Protein 8D5N (pdb70)

Radius of gyration: 31.88 Å; Cα contacts (8 Å, |Δi|>4): 1761; chains: 6; bounding box: 66×97×68 Å

Sequence (769 aa):
GPHSMRYFETAVSRPGLGEPRYISVGYVDNKEFVRFDSDAENPRYEPQAPWMEQEGPEYWERITQIAKGQEQWFRVVNLRTLLGCYNQSAGGTHTTLQWMYGCDVGSDGRLLRGYEQFAYDGSDYIALNEDLKTWTAADMAAQITRRKWEQAGAAEYYRAYLEGECVEWLHRYLKNGNATLLRTDSPKAHVTHHPREVTLRCWALGFYPADITLTWQDMELVETRPAGDGTFQKWASVVVPLGKEQNYTCRVYHEGLPEPLTLRHPGSVNEFDFGCGGSGPHSMRYFETAVSRPGLGEPRYISVGYVDNKEFVRFDSDAENPRYEPQAPWMEQEGPEYWERITQIAKGQEQWFRVNLRTLLGCYNQSAGGTHTLQWMYGCDVGSDGRLLRGYEQFAYDGSDYIALNEDLKTWTAADMAAQITRRKWEQAGAAEYYRAYLEGECVEWLHRYLKNGNATLLRTDSPKAHVTHHPRSKGEVTLRCWALGFYPADITLTWQLNGEELTQDMELVETRPAGDGTFQKWASVVVPLGKEQNYTCRVYHEGLPEPLTLRWQHPGSVNEFDFGCSGGIQKTPQIQVYSRHPPENGKPNILNCYVTQFHPPHIEIQMLKNGKKIPKVEMSDMSFSKDWSFYILAHTEFTPTETDTYACRVKHASMAEPKTVYWDRDMGSGGIQKTPQIQVYSRHPPENGKPNILNCYVTQQFHPPHIEIQMLKNGKKIPKVEMSDMSFSKDWSFYILAHTEFTPTETDTYACRVKHASMAEPKTVYWDRDM

Organism: Mus musculus (NCBI:txid10090)

Nearest PDB structures (foldseek):
  8d5n-assembly1_C  TM=1.004E+00  e=8.994E-52  Mus musculus
  3tby-assembly2_D  TM=9.569E-01  e=8.263E-44  Mus musculus
  3tby-assembly3_G  TM=9.473E-01  e=1.027E-43  Mus musculus
  3qul-assembly1_A  TM=9.329E-01  e=2.725E-43  Mus musculus
  7n2r-assembly1_A  TM=9.728E-01  e=1.787E-39  Homo sapiens

B-factor: mean 42.51, std 15.55, range [20.14, 114.82]

GO terms:
  GO:0006952 defense response (P, TAS)
  GO:0098553 lumenal side of endoplasmic reticulum membrane (C, TAS)
  GO:0030670 phagocytic vesicle membrane (C, TAS)

CATH classification: 3.30.500.10 (+1 more: 2.60.40.10)

Foldseek 3Di:
DKKKKKKKWKWKQDFPPDATWIKIWIDIHNQTFWIFIPPDDPTWIDGRDPLCVPDDPVVRVVVRVVSVVVSVVQRVVVVVVCVLVVHDRRDMKMKIWMWIFMADPVLATDFIWTFMDIRPDGAKIQDRVLQAIDGDDDSSVVVRVVCNVVVVSVVRVCCHRPVRSVVSVVSCVSVVVQQVDWFFWDWDWDWAPDLIKIKIKTDDTPDQDKDKDKCCKDWDRWADDPPNHTMIMIMHNHHPPPCVVIWIWMDDPPPPPIDIDD/DDDPDDPDDPPPPDD/DKKKKKKKWKWKQPLPPDATWIKIWIDIQNRTFWMFTPPDPDTWIDGPDVLCVPDDPVVGVVVRVVSVVVSVVQRVVLVVVCVVVVHDPRDMKMKIWMWAFMGGPVLATDFTWTFIDIRPHGAKIQDRVLQAMDGDDPSSVVVRVVCNVVVVSVVVVCCHRPVRSVVSVVCCVSVVVQSVDWDFWDWDWDWADDDDQKIKIKIKTDDTPDQDKDKWKDQQPDTDDPQKDKDDWDDPVPSIIMIMIMHIDGDPRQQRMWMWMDDPVPPPIDIYGHD/DDDDPDDDDPPD/DPVAWWDKDWDWEWPDQADAQDKTKIKIKIKGIPDQDKDKFKDKQRHTDPPKDKDDWDHDPVGIIIMMIMDIDHDHPPIKMWMWMDDPVDPHIDIGIDDSVD/DPVVQWWAWDWDWDWPDQADAQDKTKIKIKIWQTPDDDKDKAKDKVRHGDPPWDKDDWDADPVRIIIIMTMDMDHHHPPIWIWMWMDDPVDPDTDIGTDDSPD

InterPro domains:
  IPR001039 MHC class I alpha chain, alpha1 alpha2 domains [PR01638] (83-112)
  IPR001039 MHC class I alpha chain, alpha1 alpha2 domains [PR01638] (115-131)
  IPR001039 MHC class I alpha chain, alpha1 alpha2 domains [PR01638] (136-153)
  IPR001039 MHC class I alpha chain, alpha1 alpha2 domains [PR01638] (181-199)
  IPR003006 Immunoglobulin/major histocompatibility complex, conserved site [PS00290] (281-287)
  IPR003597 Immunoglobulin C1-set [PF07654] (220-290)
  IPR003597 Immunoglobulin C1-set [SM00407] (222-293)
  IPR007110 Immunoglobulin-like domain [PS50835] (209-297)
  IPR010579 MHC class I, alpha chain, C-terminal [PF06623] (337-361)
  IPR011161 MHC class I-like antigen recognition-like [PF00129] (26-203)
  IPR011162 MHC classes I/II-like antigen recognition protein [SSF54452] (26-205)
  IPR013783 Immunoglobulin-like fold [G3DSA:2.60.40.10] (206-306)
  IPR036179 Immunoglobulin-like domain superfamily [SSF48726] (210-300)
  IPR037055 MHC class I-like antigen recognition-like superfamily [G3DSA:3.30.500.10] (24-205)
  IPR050208 Antigen-presenting and immune regulatory MHC class I-related [PTHR16675] (16-334)

Solvent-accessible surface area: 36247 Å² total; per-residue (Å²): 19,93,30,20,0,45,0,30,1,12,1,14,19,70,52,87,150,48,112,22,64,2,29,0,2,0,14,0,28,81,52,9,0,0,56,0,26,20,65,52,175,100,31,122,5,70,60,53,8,83,8,0,140,106,16,33,111,131,9,48,105,106,0,14,100,23,0,82,25,0,35,79,11,0,72,42,0,10,141,47,0,36,62,35,74,139,61,87,83,56,33,70,25,1,0,0,2,19,0,1,0,13,0,12,45,28,5,121,65,91,94,5,47,1,53,2,0,14,48,22,68,86,1,2,28,14,51,134,66,12,125,58,7,76,27,55,50,160,9,0,107,42,0,92,114,74,2,83,131,44,20,2,9,132,124,23,88,70,23,0,74,28,75,0,9,79,44,0,2,72,0,3,86,27,4,73,88,29,4,75,68,63,47,33,2,143,28,62,36,29,112,50,122,159,99,6,19,9,23,0,20,0,13,12,0,6,33,13,123,19,37,10,33,30,113,188,74,119,84,17,98,40,8,15,1,17,70,40,11,16,2,32,18,1,4,15,78,0,54,108,66,132,32,136,125,58,20,0,46,0,22,1,64,17,18,35,58,7,54,72,37,160,5,0,5,73,58,9,104,58,75,0,28,4,66,43,174,24,88,27,22,0,40,1,24,1,1,0,26,17,66,66,76,155,55,104,17,83,3,6,0,2,0,16,0,36,101,78,37,0,0,17,0,28,24,68,50,186,96,28,75,3,81,53,71,4,93,14,0,133,106,17,22,115,99,13,30,89,149,0,5,113,30,0,85,22,1,24,92,13,0,69,75,0,9,102,39,0,29,58,40,77,141,64,92,78,59,32,88,24,2,0,0,2,3,1,0,0,26,0,12,43,43,5,107,60,113,90,2,34,1,45,1,0,16,26,25,63,95,2,3,30,11,46,106,65,12,120,64,8,76,15,58,51,166,8,0,54,53,0,60,134,98,3,97,156,58,16,0,2,113,59,6,82,72,22,0,78,20,65,0,15,98,56,0,4,69,1,5,78,26,3,76,84,63,4,75,68,63,46,38,5,143,25,82,22,36,57,24,127,134,59,194,26,61,8,14,0,16,0,20,0,33,30,0,16,39,18,124,19,30,10,23,0,16,57,95,64,103,95,36,126,149,125,45,99,97,26,84,32,5,26,3,36,74,42,19,29,8,24,1,0,4,5,63,0,53,108,69,106,14,92,63,20,12,0,31,0,25,1,54,17,17,32,56,5,56,75,30,133,74,187,18,1,5,54,55,8,122,36,72,0,28,42,120,72,71,115,51,84,68,1,91,23,30,9,2,12,45,89,98,43,104,73,55,113,103,11,35,0,0,0,26,0,8,55,2,12,25,17,130,28,73,14,44,0,5,89,83,48,156,131,27,119,166,33,105,84,54,80,35,7,4,35,176,67,12,5,1,58,20,24,0,51,6,147,13,53,0,44,160,120,38,60,8,3,0,80,0,76,12,73,25,43,112,135,49,81,50,39,147,32,69,87,59,78,132,59,66,81,124,49,73,62,0,95,22,43,20,8,11,32,82,68,38,95,75,51,116,105,11,28,0,0,0,20,0,6,46,4,17,16,25,107,26,74,25,43,1,7,73,83,59,99,130,21,85,193,34,109,70,19,28,39,27,14,34,206,72,15,2,14,17,16,1,0,22,13,150,19,58,0,52,156,118,29,70,8,3,0,76,0,80,9,75,24,36,111,130,62,83,44,38,141,24,86,68,110,70

Structure (mmCIF, N/CA/C/O backbone):
data_8D5N
#
_entry.id   8D5N
#
_cell.length_a   121.503
_cell.length_b   139.816
_cell.length_c   87.344
_cell.angle_alpha   90.000
_cell.angle_beta   130.824
_cell.angle_gamma   90.000
#
_symmetry.space_group_name_H-M   'C 1 2 1'
#
loop_
_entity.id
_entity.type
_entity.pdbx_description
1 polymer 'H-2 class I histocompatibility antigen, L-D alpha chain'
2 polymer 'Dense granule protein 6, HF10 peptide'
3 polymer Beta-2-microglobulin
4 non-polymer 2-acetamido-2-deoxy-beta-D-glucopyranose
5 non-polymer 'TETRAETHYLENE GLYCOL'
6 non-polymer 'PROPANOIC ACID'
7 non-polymer 1,2-ETHANEDIOL
8 water water
#
loop_
_atom_site.group_PDB
_atom_site.id
_atom_site.type_symbol
_atom_site.label_atom_id
_atom_site.label_alt_id
_atom_site.label_comp_id
_atom_site.label_asym_id
_atom_site.label_entity_id
_atom_site.label_seq_id
_atom_site.pdbx_PDB_ins_code
_atom_site.Cartn_x
_atom_site.Cartn_y
_atom_site.Cartn_z
_atom_site.occupancy
_atom_site.B_iso_or_equiv
_atom_site.auth_seq_id
_atom_site.auth_comp_id
_atom_site.auth_asym_id
_atom_site.auth_atom_id
_atom_site.pdbx_PDB_model_num
ATOM 1 N N . GLY A 1 1 ? 110.127 85.189 14.919 1.000 70.411 1 GLY C N 1
ATOM 2 C CA . GLY A 1 1 ? 109.651 83.809 15.072 1.000 57.711 1 GLY C CA 1
ATOM 3 C C . GLY A 1 1 ? 110.095 83.253 16.428 1.000 52.437 1 GLY C C 1
ATOM 4 O O . GLY A 1 1 ? 111.291 83.232 16.753 1.000 46.514 1 GLY C O 1
ATOM 5 N N . PRO A 1 2 ? 109.171 82.842 17.295 1.000 42.708 2 PRO C N 1
ATOM 6 C CA . PRO A 1 2 ? 109.562 82.073 18.486 1.000 41.814 2 PRO C CA 1
ATOM 7 C C . PRO A 1 2 ? 110.037 80.672 18.072 1.000 35.242 2 PRO C C 1
ATOM 8 O O . PRO A 1 2 ? 109.885 80.253 16.941 1.000 32.051 2 PRO C O 1
ATOM 12 N N . HIS A 1 3 ? 11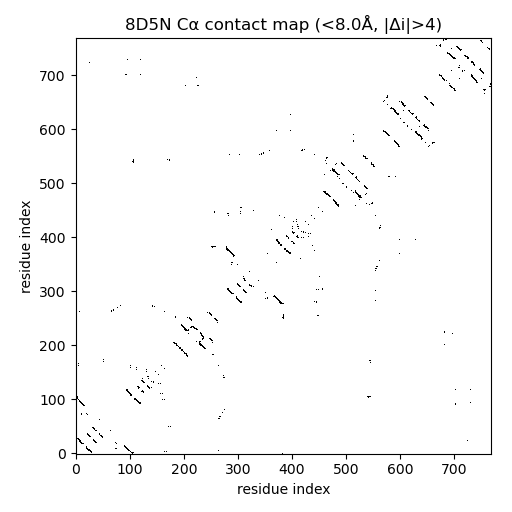0.812 80.025 18.950 1.000 33.116 3 HIS C N 1
ATOM 13 C CA . HIS A 1 3 ? 111.392 78.685 18.670 1.000 32.487 3 HIS C CA 1
ATOM 14 C C . HIS A 1 3 ? 111.196 77.773 19.886 1.000 31.835 3 HIS C C 1
ATOM 15 O O . HIS A 1 3 ? 110.889 78.246 20.966 1.000 29.885 3 HIS C O 1
ATOM 22 N N . SER A 1 4 ? 111.297 76.471 19.659 1.000 30.848 4 SER C N 1
ATOM 23 C CA . SER A 1 4 ? 111.147 75.481 20.753 1.000 31.484 4 SER C CA 1
ATOM 24 C C . SER A 1 4 ? 112.174 74.369 20.553 1.000 29.214 4 SER C C 1
ATOM 25 O O . SER A 1 4 ? 112.609 74.111 19.395 1.000 31.200 4 SER C O 1
ATOM 28 N N . MET A 1 5 ? 112.602 73.731 21.649 1.000 30.727 5 MET C N 1
ATOM 29 C CA . MET A 1 5 ? 113.206 72.421 21.553 1.000 30.010 5 MET C CA 1
ATOM 30 C C . MET A 1 5 ? 112.292 71.479 22.308 1.000 28.971 5 MET C C 1
ATOM 31 O O . MET A 1 5 ? 111.909 71.814 23.475 1.000 30.197 5 MET C O 1
ATOM 36 N N . ARG A 1 6 ? 112.117 70.276 21.780 1.000 27.325 6 ARG C N 1
ATOM 37 C CA . ARG A 1 6 ? 111.224 69.323 22.448 1.000 27.223 6 ARG C CA 1
ATOM 38 C C . ARG A 1 6 ? 111.824 67.923 22.269 1.000 27.234 6 ARG C C 1
ATOM 39 O O . ARG A 1 6 ? 112.283 67.640 21.148 1.000 25.743 6 ARG C O 1
ATOM 47 N N . TYR A 1 7 ? 111.671 67.091 23.286 1.000 25.924 7 TYR C N 1
ATOM 48 C CA . TYR A 1 7 ? 112.029 65.677 23.191 1.000 24.243 7 TYR C CA 1
ATOM 49 C C . TYR A 1 7 ? 110.748 64.844 23.436 1.000 25.322 7 TYR C C 1
ATOM 50 O O . TYR A 1 7 ? 109.863 65.202 24.257 1.000 23.344 7 TYR C O 1
ATOM 59 N N . PHE A 1 8 ? 110.673 63.765 22.676 1.000 24.072 8 PHE C N 1
ATOM 60 C CA . PHE A 1 8 ? 109.603 62.774 22.699 1.000 22.888 8 PHE C CA 1
ATOM 61 C C . PHE A 1 8 ? 110.201 61.435 23.043 1.000 22.966 8 PHE C C 1
ATOM 62 O O . PHE A 1 8 ? 110.895 60.842 22.214 1.000 24.498 8 PHE C O 1
ATOM 70 N N . GLU A 1 9 ? 110.003 60.987 24.291 1.000 22.972 9 GLU C N 1
ATOM 71 C CA . GLU A 1 9 ? 110.609 59.713 24.779 1.000 22.106 9 GLU C CA 1
ATOM 72 C C . GLU A 1 9 ? 109.521 58.706 25.059 1.000 25.715 9 GLU C C 1
ATOM 73 O O . GLU A 1 9 ? 108.573 59.059 25.771 1.000 26.853 9 GLU C O 1
ATOM 79 N N . THR A 1 10 ? 109.624 57.487 24.528 1.000 23.054 10 THR C N 1
ATOM 80 C CA . THR A 1 10 ? 108.583 56.452 24.604 1.000 24.155 10 THR C CA 1
ATOM 81 C C . THR A 1 10 ? 109.263 55.153 24.922 1.000 24.035 10 THR C C 1
ATOM 82 O O . THR A 1 10 ? 110.252 54.832 24.257 1.000 25.211 10 THR C O 1
ATOM 86 N N . ALA A 1 11 ? 108.742 54.407 25.869 1.000 22.643 11 ALA C N 1
ATOM 87 C CA . ALA A 1 11 ? 109.028 52.963 25.991 1.000 24.022 11 ALA C CA 1
ATOM 88 C C . ALA A 1 11 ? 107.732 52.194 25.866 1.000 24.785 11 ALA C C 1
ATOM 89 O O . ALA A 1 11 ? 106.714 52.592 26.406 1.000 23.209 11 ALA C O 1
ATOM 91 N N . VAL A 1 12 ? 107.803 51.087 25.165 1.000 25.568 12 VAL C N 1
ATOM 92 C CA . VAL A 1 12 ? 106.629 50.233 24.919 1.000 26.135 12 VAL C CA 1
ATOM 93 C C . VAL A 1 12 ? 107.014 48.773 25.172 1.000 26.822 12 VAL C C 1
ATOM 94 O O . VAL A 1 12 ? 108.040 48.307 24.620 1.000 26.539 12 VAL C O 1
ATOM 98 N N . SER A 1 13 ? 106.271 48.119 26.047 1.000 30.359 13 SER C N 1
ATOM 99 C CA . SER A 1 13 ? 106.537 46.702 26.387 1.000 31.087 13 SER C CA 1
ATOM 100 C C . SER A 1 13 ? 106.011 45.793 25.258 1.000 34.720 13 SER C C 1
ATOM 101 O O . SER A 1 13 ? 105.146 46.240 24.430 1.000 35.694 13 SER C O 1
ATOM 104 N N . ARG A 1 14 ? 106.587 44.595 25.126 1.000 36.452 14 ARG C N 1
ATOM 105 C CA . ARG A 1 14 ? 106.168 43.611 24.068 1.000 38.856 14 ARG C CA 1
ATOM 106 C C . ARG A 1 14 ? 106.352 42.219 24.673 1.000 39.790 14 ARG C C 1
ATOM 107 O O . ARG A 1 14 ? 107.355 41.534 24.492 1.000 37.592 14 ARG C O 1
ATOM 115 N N . PRO A 1 15 ? 105.492 41.891 25.622 1.000 41.877 15 PRO C N 1
ATOM 116 C CA . PRO A 1 15 ? 105.773 40.745 26.496 1.000 49.135 15 PRO C CA 1
ATOM 117 C C . PRO A 1 15 ? 106.011 39.443 25.696 1.000 48.083 15 PRO C C 1
ATOM 118 O O . PRO A 1 15 ? 105.366 39.231 24.688 1.000 41.589 15 PRO C O 1
ATOM 122 N N . GLY A 1 16 ? 107.064 38.730 26.086 1.000 46.245 16 GLY C N 1
ATOM 123 C CA . GLY A 1 16 ? 107.519 37.479 25.464 1.000 48.416 16 GLY C CA 1
ATOM 124 C C . GLY A 1 16 ? 108.338 37.747 24.229 1.000 51.528 16 GLY C C 1
ATOM 125 O O . GLY A 1 16 ? 108.877 36.765 23.707 1.000 51.796 16 GLY C O 1
ATOM 126 N N . LEU A 1 17 ? 108.437 38.996 23.731 1.000 45.496 17 LEU C N 1
ATOM 127 C CA . LEU A 1 17 ? 109.206 39.269 22.477 1.000 42.869 17 LEU C CA 1
ATOM 128 C C . LEU A 1 17 ? 110.544 39.930 22.786 1.000 46.692 17 LEU C C 1
ATOM 129 O O . LEU A 1 17 ? 111.472 39.815 21.974 1.000 46.135 17 LEU C O 1
ATOM 134 N N . GLY A 1 18 ? 110.685 40.433 24.000 1.000 41.748 18 GLY C N 1
ATOM 135 C CA . GLY A 1 18 ? 111.966 40.938 24.471 1.000 45.446 18 GLY C CA 1
ATOM 136 C C . GLY A 1 18 ? 111.670 42.103 25.393 1.000 43.680 18 GLY C C 1
ATOM 137 O O . GLY A 1 18 ? 110.477 42.212 25.846 1.000 40.003 18 GLY C O 1
ATOM 138 N N . GLU A 1 19 ? 112.733 42.788 25.775 1.000 41.517 19 GLU C N 1
ATOM 139 C CA . GLU A 1 19 ? 112.683 43.983 26.650 1.000 42.149 19 GLU C CA 1
ATOM 140 C C . GLU A 1 19 ? 111.897 45.065 25.948 1.000 33.145 19 GLU C C 1
ATOM 141 O O . GLU A 1 19 ? 111.820 45.108 24.712 1.000 31.698 19 GLU C O 1
ATOM 147 N N . PRO A 1 20 ? 111.430 46.087 26.671 1.000 30.330 20 PRO C N 1
ATOM 148 C CA . PRO A 1 20 ? 110.690 47.155 26.014 1.000 31.957 20 PRO C CA 1
ATOM 149 C C . PRO A 1 20 ? 111.547 47.955 25.038 1.000 30.765 20 PRO C C 1
ATOM 150 O O . PRO A 1 20 ? 112.690 48.068 25.262 1.000 32.672 20 PRO C O 1
ATOM 154 N N . ARG A 1 21 ? 110.929 48.475 23.987 1.000 27.486 21 ARG C N 1
ATOM 155 C CA . ARG A 1 21 ? 111.656 49.255 22.983 1.000 29.943 21 ARG C CA 1
ATOM 156 C C . ARG A 1 21 ? 111.598 50.702 23.460 1.000 28.749 21 ARG C C 1
ATOM 157 O O . ARG A 1 21 ? 110.450 51.122 23.727 1.000 25.162 21 ARG C O 1
ATOM 165 N N . TYR A 1 22 ? 112.772 51.365 23.546 1.000 26.289 22 TYR C N 1
ATOM 166 C CA . TYR A 1 22 ? 112.939 52.769 24.032 1.000 25.154 22 TYR C CA 1
ATOM 167 C C . TYR A 1 22 ? 113.345 53.629 22.861 1.000 24.739 22 TYR C C 1
ATOM 168 O O . TYR A 1 22 ? 114.306 53.218 22.168 1.000 26.333 22 TYR C O 1
ATOM 177 N N . ILE A 1 23 ? 112.609 54.728 22.619 1.000 26.339 23 ILE C N 1
ATOM 178 C CA . ILE A 1 23 ? 112.932 55.652 21.516 1.000 25.885 23 ILE C CA 1
ATOM 179 C C . ILE A 1 23 ? 112.904 57.058 22.043 1.000 25.424 23 ILE C C 1
ATOM 180 O O . ILE A 1 23 ? 112.011 57.383 22.915 1.000 25.413 23 ILE C O 1
ATOM 185 N N . SER A 1 24 ? 113.891 57.881 21.680 1.000 24.824 24 SER C N 1
ATOM 186 C CA . SER A 1 24 ? 113.897 59.307 22.082 1.000 23.222 24 SER C CA 1
ATOM 187 C C . SER A 1 24 ? 114.138 60.084 20.821 1.000 23.978 24 SER C C 1
ATOM 188 O O . SER A 1 24 ? 115.129 59.749 20.124 1.000 24.879 24 SER C O 1
ATOM 191 N N . VAL A 1 25 ? 113.285 61.066 20.537 1.000 24.159 25 VAL C N 1
ATOM 192 C CA . VAL A 1 25 ? 113.472 61.871 19.320 1.000 24.729 25 VAL C CA 1
ATOM 193 C C . VAL A 1 25 ? 113.486 63.305 19.813 1.000 25.131 25 VAL C C 1
ATOM 194 O O . VAL A 1 25 ? 112.547 63.717 20.557 1.000 24.325 25 VAL C O 1
ATOM 198 N N . GLY A 1 26 ? 114.484 64.059 19.364 1.000 25.525 26 GLY C N 1
ATOM 199 C CA . GLY A 1 26 ? 114.570 65.494 19.618 1.000 24.614 26 GLY C CA 1
ATOM 200 C C . GLY A 1 26 ? 114.216 66.356 18.416 1.000 26.443 26 GLY C C 1
ATOM 201 O O . GLY A 1 26 ? 114.605 66.003 17.271 1.000 26.691 26 GLY C O 1
ATOM 202 N N . TYR A 1 27 ? 113.576 67.483 18.673 1.000 22.554 27 TYR C N 1
ATOM 203 C CA . TYR A 1 27 ? 113.138 68.453 17.646 1.000 24.047 27 TYR C CA 1
ATOM 204 C C . TYR A 1 27 ? 113.600 69.843 18.045 1.000 26.338 27 TYR C C 1
ATOM 205 O O . TYR A 1 27 ? 113.350 70.196 19.198 1.000 27.980 27 TYR C O 1
ATOM 214 N N . VAL A 1 28 ? 114.050 70.616 17.064 1.000 26.688 28 VAL C N 1
ATOM 215 C CA . VAL A 1 28 ? 114.039 72.098 17.183 1.000 26.956 28 VAL C CA 1
ATOM 216 C C . VAL A 1 28 ? 112.927 72.561 16.219 1.000 27.754 28 VAL C C 1
ATOM 217 O O . VAL A 1 28 ? 112.990 72.164 15.090 1.000 29.809 28 VAL C O 1
ATOM 221 N N . ASP A 1 29 ? 111.960 73.298 16.708 1.000 28.548 29 ASP C N 1
ATOM 222 C CA . ASP A 1 29 ? 110.706 73.584 15.986 1.000 32.566 29 ASP C CA 1
ATOM 223 C C . ASP A 1 29 ? 110.196 72.233 15.477 1.000 31.654 29 ASP C C 1
ATOM 224 O O . ASP A 1 29 ? 110.054 71.279 16.288 1.000 29.612 29 ASP C O 1
ATOM 229 N N . ASN A 1 30 ? 109.985 72.088 14.161 1.000 31.261 30 ASN C N 1
ATOM 230 C CA . ASN A 1 30 ? 109.475 70.821 13.590 1.000 31.622 30 ASN C CA 1
ATOM 231 C C . ASN A 1 30 ? 110.553 70.112 12.782 1.000 30.975 30 ASN C C 1
ATOM 232 O O . ASN A 1 30 ? 110.235 69.217 11.979 1.000 30.619 30 ASN C O 1
ATOM 237 N N . LYS A 1 31 ? 111.795 70.269 13.146 1.000 30.486 31 LYS C N 1
ATOM 238 C CA . LYS A 1 31 ? 112.914 69.571 12.500 1.000 31.486 31 LYS C CA 1
ATOM 239 C C . LYS A 1 31 ? 113.506 68.566 13.506 1.000 32.414 31 LYS C C 1
ATOM 240 O O . LYS A 1 31 ? 114.118 68.936 14.537 1.000 31.534 31 LYS C O 1
ATOM 246 N N . GLU A 1 32 ? 113.416 67.300 13.177 1.000 31.147 32 GLU C N 1
ATOM 247 C CA . GLU A 1 32 ? 114.016 66.209 13.972 1.000 31.224 32 GLU C CA 1
ATOM 248 C C . GLU A 1 32 ? 115.539 66.398 13.889 1.000 32.835 32 GLU C C 1
ATOM 249 O O . GLU A 1 32 ? 116.064 66.554 12.718 1.000 30.889 32 GLU C O 1
ATOM 255 N N . PHE A 1 33 ? 116.250 66.435 14.992 1.000 28.302 33 PHE C N 1
ATOM 256 C CA . PHE A 1 33 ? 117.740 66.615 14.921 1.000 29.435 33 PHE C CA 1
ATOM 257 C C . PHE A 1 33 ? 118.519 65.461 15.541 1.000 32.265 33 PHE C C 1
ATOM 258 O O . PHE A 1 33 ? 119.672 65.291 15.165 1.000 27.487 33 PHE C O 1
ATOM 266 N N . VAL A 1 34 ? 117.948 64.692 16.478 1.000 27.172 34 VAL C N 1
ATOM 267 C CA . VAL A 1 34 ? 118.665 63.519 17.033 1.000 30.866 34 VAL C CA 1
ATOM 268 C C . VAL A 1 34 ? 117.648 62.419 17.262 1.000 28.766 34 VAL C C 1
ATOM 269 O O . VAL A 1 34 ? 116.447 62.790 17.519 1.000 27.725 34 VAL C O 1
ATOM 273 N N . ARG A 1 35 ? 118.133 61.209 17.352 1.000 28.315 35 ARG C N 1
ATOM 274 C CA . ARG A 1 35 ? 117.223 60.036 17.585 1.000 28.819 35 ARG C CA 1
ATOM 275 C C . ARG A 1 35 ? 117.995 58.875 18.188 1.000 30.653 35 ARG C C 1
ATOM 276 O O . ARG A 1 35 ? 119.085 58.605 17.736 1.000 30.872 35 ARG C O 1
ATOM 284 N N . PHE A 1 36 ? 117.467 58.254 19.241 1.000 28.210 36 PHE C N 1
ATOM 285 C CA . PHE A 1 36 ? 117.978 57.017 19.826 1.000 26.477 36 PHE C CA 1
ATOM 286 C C . PHE A 1 36 ? 116.849 55.981 19.609 1.000 28.445 36 PHE C C 1
ATOM 287 O O . PHE A 1 36 ? 115.669 56.269 19.944 1.000 26.374 36 PHE C O 1
ATOM 295 N N . ASP A 1 37 ? 117.229 54.753 19.279 1.000 28.739 37 ASP C N 1
ATOM 296 C CA . ASP A 1 37 ? 116.285 53.616 19.190 1.000 26.954 37 ASP C CA 1
ATOM 297 C C . ASP A 1 37 ? 116.917 52.369 19.734 1.000 28.134 37 ASP C C 1
ATOM 298 O O . ASP A 1 37 ? 117.900 51.936 19.154 1.000 29.321 37 ASP C O 1
ATOM 303 N N . SER A 1 38 ? 116.399 51.814 20.811 1.000 29.129 38 SER C N 1
ATOM 304 C CA . SER A 1 38 ? 117.013 50.662 21.506 1.000 30.708 38 SER C CA 1
ATOM 305 C C . SER A 1 38 ? 117.044 49.461 20.560 1.000 31.210 38 SER C C 1
ATOM 306 O O . SER A 1 38 ? 117.838 48.531 20.806 1.000 31.937 38 SER C O 1
ATOM 309 N N . ASP A 1 39 ? 116.211 49.421 19.522 1.000 34.876 39 ASP C N 1
ATOM 310 C CA . ASP A 1 39 ? 116.229 48.254 18.594 1.000 37.624 39 ASP C CA 1
ATOM 311 C C . ASP A 1 39 ? 117.300 48.392 17.509 1.000 41.153 39 ASP C C 1
ATOM 312 O O . ASP A 1 39 ? 117.476 47.448 16.752 1.000 41.723 39 ASP C O 1
ATOM 317 N N . ALA A 1 40 ? 117.945 49.523 17.333 1.000 40.599 40 ALA C N 1
ATOM 318 C CA . ALA A 1 40 ? 119.058 49.601 16.347 1.000 42.282 40 ALA C CA 1
ATOM 319 C C . ALA A 1 40 ? 120.158 48.600 16.757 1.000 42.850 40 ALA C C 1
ATOM 320 O O . ALA A 1 40 ? 120.226 48.108 17.944 1.000 42.815 40 ALA C O 1
ATOM 322 N N . GLU A 1 41 ? 120.940 48.131 15.791 1.000 52.253 41 GLU C N 1
ATOM 323 C CA . GLU A 1 41 ? 122.212 47.413 16.092 1.000 55.252 41 GLU C CA 1
ATOM 324 C C . GLU A 1 41 ? 123.167 48.492 16.610 1.000 54.000 41 GLU C C 1
ATOM 325 O O . GLU A 1 41 ? 123.290 49.563 15.947 1.000 54.593 41 GLU C O 1
ATOM 331 N N . ASN A 1 42 ? 123.747 48.340 17.785 1.000 56.799 42 ASN C N 1
ATOM 332 C CA . ASN A 1 42 ? 124.559 49.484 18.263 1.000 58.395 42 ASN C CA 1
ATOM 333 C C . ASN A 1 42 ? 123.718 50.734 18.558 1.000 55.104 42 ASN C C 1
ATOM 334 O O . ASN A 1 42 ? 123.911 51.839 18.010 1.000 48.307 42 ASN C O 1
ATOM 339 N N . PRO A 1 43 ? 122.786 50.634 19.509 1.000 40.548 43 PRO C N 1
ATOM 340 C CA . PRO A 1 43 ? 121.956 51.780 19.863 1.000 37.359 43 PRO C CA 1
ATOM 341 C C . PRO A 1 43 ? 122.806 52.976 20.337 1.000 34.257 43 PRO C C 1
ATOM 342 O O . PRO A 1 43 ? 123.574 52.834 21.254 1.000 35.219 43 PRO C O 1
ATOM 346 N N . ARG A 1 44 ? 122.680 54.126 19.677 1.000 33.417 44 ARG C N 1
ATOM 347 C CA . ARG A 1 44 ? 123.274 55.393 20.141 1.000 36.133 44 ARG C CA 1
ATOM 348 C C . ARG A 1 44 ? 122.391 56.510 19.621 1.000 29.841 44 ARG C C 1
ATOM 349 O O . ARG A 1 44 ? 121.643 56.280 18.663 1.000 32.136 44 ARG C O 1
ATOM 357 N N . TYR A 1 45 ? 122.573 57.719 20.154 1.000 30.728 45 TYR C N 1
ATOM 358 C CA . TYR A 1 45 ? 121.995 58.924 19.533 1.000 27.738 45 TYR C CA 1
ATOM 359 C C . TYR A 1 45 ? 122.656 59.157 18.174 1.000 30.231 45 TYR C C 1
ATOM 360 O O . TYR A 1 45 ? 123.866 59.130 18.067 1.000 28.119 45 TYR C O 1
ATOM 369 N N . GLU A 1 46 ? 121.870 59.414 17.146 1.000 30.765 46 GLU C N 1
ATOM 370 C CA . GLU A 1 46 ? 122.405 59.780 15.810 1.000 33.917 46 GLU C CA 1
ATOM 371 C C . GLU A 1 46 ? 121.820 61.083 15.342 1.000 32.023 46 GLU C C 1
ATOM 372 O O . GLU A 1 46 ? 120.609 61.349 15.539 1.000 31.854 46 GLU C O 1
ATOM 378 N N . PRO A 1 47 ? 122.631 61.871 14.622 1.000 34.162 47 PRO C N 1
ATOM 379 C CA . PRO A 1 47 ? 122.197 63.158 14.116 1.000 30.500 47 PRO C CA 1
ATOM 380 C C . PRO A 1 47 ? 121.212 63.008 12.956 1.000 33.725 47 PRO C C 1
ATOM 381 O O . PRO A 1 47 ? 121.364 62.128 12.194 1.000 33.621 47 PRO C O 1
ATOM 385 N N . GLN A 1 48 ? 120.193 63.876 12.871 1.000 29.743 48 GLN C N 1
ATOM 386 C CA . GLN A 1 48 ? 119.163 63.833 11.791 1.000 32.959 48 GLN C CA 1
ATOM 387 C C . GLN A 1 48 ? 119.112 65.184 11.104 1.000 32.525 48 GLN C C 1
ATOM 388 O O . GLN A 1 48 ? 118.246 65.366 10.301 1.000 32.627 48 GLN C O 1
ATOM 394 N N . ALA A 1 49 ? 119.975 66.127 11.529 1.000 34.888 49 ALA C N 1
ATOM 395 C CA . ALA A 1 49 ? 120.062 67.471 10.918 1.000 34.702 49 ALA C CA 1
ATOM 396 C C . ALA A 1 49 ? 121.523 67.840 10.640 1.000 37.022 49 ALA C C 1
ATOM 397 O O . ALA A 1 49 ? 122.417 67.421 11.376 1.000 34.371 49 ALA C O 1
ATOM 399 N N . PRO A 1 50 ? 121.823 68.656 9.602 1.000 40.343 50 PRO C N 1
ATOM 400 C CA . PRO A 1 50 ? 123.225 68.864 9.198 1.000 41.629 50 PRO C CA 1
ATOM 401 C C . PRO A 1 50 ? 124.007 69.681 10.239 1.000 41.943 50 PRO C C 1
ATOM 402 O O . PRO A 1 50 ? 125.162 69.414 10.409 1.000 43.183 50 PRO C O 1
ATOM 406 N N . TRP A 1 51 ? 123.357 70.559 10.987 1.000 41.559 51 TRP C N 1
ATOM 407 C CA . TRP A 1 51 ? 124.048 71.404 12.006 1.000 41.424 51 TRP C CA 1
ATOM 408 C C . TRP A 1 51 ? 124.575 70.532 13.154 1.000 41.874 51 TRP C C 1
ATOM 409 O O . TRP A 1 51 ? 125.350 71.033 13.989 1.000 43.799 51 TRP C O 1
ATOM 420 N N . MET A 1 52 ? 124.142 69.267 13.261 1.000 34.967 52 MET C N 1
ATOM 421 C CA . MET A 1 52 ? 124.597 68.464 14.391 1.000 36.882 52 MET C CA 1
ATOM 422 C C . MET A 1 52 ? 125.955 67.841 14.051 1.000 44.563 52 MET C C 1
ATOM 423 O O . MET A 1 52 ? 126.575 67.364 14.968 1.000 42.779 52 MET C O 1
ATOM 428 N N . GLU A 1 53 ? 126.458 67.964 12.814 1.000 45.733 53 GLU C N 1
ATOM 429 C CA . GLU A 1 53 ? 127.878 67.587 12.502 1.000 51.816 53 GLU C CA 1
ATOM 430 C C . GLU A 1 53 ? 128.899 68.479 13.246 1.000 49.380 53 GLU C C 1
ATOM 431 O O . GLU A 1 53 ? 130.060 68.138 13.314 1.000 54.428 53 GLU C O 1
ATOM 437 N N . GLN A 1 54 ? 128.511 69.645 13.725 1.000 52.520 54 GLN C N 1
ATOM 438 C CA . GLN A 1 54 ? 129.402 70.514 14.532 1.000 54.848 54 GLN C CA 1
ATOM 439 C C . GLN A 1 54 ? 129.747 69.849 15.877 1.000 56.692 54 GLN C C 1
ATOM 440 O O . GLN A 1 54 ? 130.814 70.144 16.353 1.000 53.619 54 GLN C O 1
ATOM 446 N N . GLU A 1 55 ? 128.921 68.963 16.465 1.000 43.864 55 GLU C N 1
ATOM 447 C CA . GLU A 1 55 ? 129.153 68.510 17.856 1.000 44.885 55 GLU C CA 1
ATOM 448 C C . GLU A 1 55 ? 130.256 67.468 17.781 1.000 47.666 55 GLU C C 1
ATOM 449 O O . GLU A 1 55 ? 130.349 66.756 16.752 1.000 53.662 55 GLU C O 1
ATOM 455 N N . GLY A 1 56 ? 131.089 67.420 18.790 1.000 41.816 56 GLY C N 1
ATOM 456 C CA . GLY A 1 56 ? 132.197 66.454 18.830 1.000 40.599 56 GLY C CA 1
ATOM 457 C C . GLY A 1 56 ? 131.830 65.127 19.465 1.000 43.767 56 GLY C C 1
ATOM 458 O O . GLY A 1 56 ? 130.744 64.966 20.074 1.000 44.768 56 GLY C O 1
ATOM 459 N N . PRO A 1 57 ? 132.775 64.168 19.428 1.000 38.969 57 PRO C N 1
ATOM 460 C CA . PRO A 1 57 ? 132.556 62.835 19.992 1.000 41.344 57 PRO C CA 1
ATOM 461 C C . PRO A 1 57 ? 132.172 62.824 21.495 1.000 38.955 57 PRO C C 1
ATOM 462 O O . PRO A 1 57 ? 131.449 61.952 21.936 1.000 37.855 57 PRO C O 1
ATOM 466 N N . GLU A 1 58 ? 132.594 63.814 22.260 1.000 37.373 58 GLU C N 1
ATOM 467 C CA . GLU A 1 58 ? 132.266 63.912 23.700 1.000 39.493 58 GLU C CA 1
ATOM 468 C C . GLU A 1 58 ? 130.747 64.112 23.857 1.000 37.153 58 GLU C C 1
ATOM 469 O O . GLU A 1 58 ? 130.159 63.505 24.740 1.000 37.613 58 GLU C O 1
ATOM 475 N N . TYR A 1 59 ? 130.206 65.045 23.108 1.000 34.210 59 TYR C N 1
ATOM 476 C CA . TYR A 1 59 ? 128.735 65.275 23.043 1.000 35.254 59 TYR C CA 1
ATOM 477 C C . TYR A 1 59 ? 127.990 63.939 22.766 1.000 33.399 59 TYR C C 1
ATOM 478 O O . TYR A 1 59 ? 127.099 63.557 23.540 1.000 31.768 59 TYR C O 1
ATOM 487 N N . TRP A 1 60 ? 128.350 63.165 21.744 1.000 31.158 60 TRP C N 1
ATOM 488 C CA . TRP A 1 60 ? 127.589 61.945 21.368 1.000 30.991 60 TRP C CA 1
ATOM 489 C C . TRP A 1 60 ? 127.731 60.876 22.445 1.000 35.008 60 TRP C C 1
ATOM 490 O O . TRP A 1 60 ? 126.786 60.135 22.780 1.000 31.564 60 TRP C O 1
ATOM 501 N N . GLU A 1 61 ? 128.918 60.771 23.024 1.000 33.569 61 GLU C N 1
ATOM 502 C CA . GLU A 1 61 ? 129.139 59.764 24.046 1.000 35.396 61 GLU C CA 1
ATOM 503 C C . GLU A 1 61 ? 128.278 60.133 25.259 1.000 32.717 61 GLU C C 1
ATOM 504 O O . GLU A 1 61 ? 127.693 59.233 25.865 1.000 33.121 61 GLU C O 1
ATOM 510 N N . ARG A 1 62 ? 128.303 61.372 25.687 1.000 30.862 62 ARG C N 1
ATOM 511 C CA . ARG A 1 62 ? 127.590 61.760 26.935 1.000 34.020 62 ARG C CA 1
ATOM 512 C C . ARG A 1 62 ? 126.064 61.572 26.724 1.000 29.244 62 ARG C C 1
ATOM 513 O O . ARG A 1 62 ? 125.402 61.003 27.597 1.000 30.301 62 ARG C O 1
ATOM 521 N N . ILE A 1 63 ? 125.522 61.934 25.564 1.000 29.487 63 ILE C N 1
ATOM 522 C CA . ILE A 1 63 ? 124.015 61.852 25.452 1.000 33.281 63 ILE C CA 1
ATOM 523 C C . ILE A 1 63 ? 123.644 60.391 25.213 1.000 30.529 63 ILE C C 1
ATOM 524 O O . ILE A 1 63 ? 122.584 59.966 25.636 1.000 28.478 63 ILE C O 1
ATOM 529 N N . THR A 1 64 ? 124.517 59.615 24.569 1.000 31.561 64 THR C N 1
ATOM 530 C CA . THR A 1 64 ? 124.239 58.164 24.442 1.000 31.020 64 THR C CA 1
ATOM 531 C C . THR A 1 64 ? 124.268 57.458 25.806 1.000 33.882 64 THR C C 1
ATOM 532 O O . THR A 1 64 ? 123.393 56.512 26.022 1.000 31.404 64 THR C O 1
ATOM 536 N N . GLN A 1 65 ? 125.195 57.832 26.732 1.000 30.736 65 GLN C N 1
ATOM 537 C CA . GLN A 1 65 ? 125.151 57.270 28.114 1.000 31.632 65 GLN C CA 1
ATOM 538 C C . GLN A 1 65 ? 123.852 57.699 28.818 1.000 32.513 65 GLN C C 1
ATOM 539 O O . GLN A 1 65 ? 123.375 56.944 29.648 1.000 27.651 65 GLN C O 1
ATOM 545 N N . ILE A 1 66 ? 123.368 58.928 28.586 1.000 27.891 66 ILE C N 1
ATOM 546 C CA . ILE A 1 66 ? 122.081 59.339 29.175 1.000 28.564 66 ILE C CA 1
ATOM 547 C C . ILE A 1 66 ? 120.987 58.381 28.663 1.000 25.787 66 ILE C C 1
ATOM 548 O O . ILE A 1 66 ? 120.181 57.889 29.507 1.000 26.483 66 ILE C O 1
ATOM 553 N N . ALA A 1 67 ? 120.906 58.142 27.371 1.000 25.421 67 ALA C N 1
ATOM 554 C CA . ALA A 1 67 ? 119.885 57.233 26.805 1.000 26.030 67 ALA C CA 1
ATOM 555 C C . ALA A 1 67 ? 119.954 55.840 27.401 1.000 28.725 67 ALA C C 1
ATOM 556 O O . ALA A 1 67 ? 118.842 55.271 27.609 1.000 27.220 67 ALA C O 1
ATOM 558 N N . LYS A 1 68 ? 121.140 55.319 27.686 1.000 29.871 68 LYS C N 1
ATOM 559 C CA . LYS A 1 68 ? 121.335 53.964 28.299 1.000 31.325 68 LYS C CA 1
ATOM 560 C C . LYS A 1 68 ? 120.790 53.959 29.710 1.000 27.841 68 LYS C C 1
ATOM 561 O O . LYS A 1 68 ? 120.136 53.042 30.042 1.000 27.691 68 LYS C O 1
ATOM 567 N N . GLY A 1 69 ? 120.978 55.040 30.468 1.000 27.994 69 GLY C N 1
ATOM 568 C CA . GLY A 1 69 ? 120.425 55.143 31.820 1.000 25.736 69 GLY C CA 1
ATOM 569 C C . GLY A 1 69 ? 118.885 55.373 31.771 1.000 25.258 69 GLY C C 1
ATOM 570 O O . GLY A 1 69 ? 118.095 54.754 32.567 1.000 26.672 69 GLY C O 1
ATOM 571 N N . GLN A 1 70 ? 118.435 56.229 30.878 1.000 26.733 70 GLN C N 1
ATOM 572 C CA . GLN A 1 70 ? 117.004 56.584 30.706 1.000 26.606 70 GLN C CA 1
ATOM 573 C C . GLN A 1 70 ? 116.200 55.359 30.266 1.000 28.227 70 GLN C C 1
ATOM 574 O O . GLN A 1 70 ? 115.085 55.140 30.813 1.000 29.206 70 GLN C O 1
ATOM 580 N N . GLU A 1 71 ? 116.758 54.567 29.374 1.000 25.998 71 GLU C N 1
ATOM 581 C CA . GLU A 1 71 ? 116.128 53.305 28.977 1.000 26.837 71 GLU C CA 1
ATOM 582 C C . GLU A 1 71 ? 115.761 52.459 30.210 1.000 28.234 71 GLU C C 1
ATOM 583 O O . GLU A 1 71 ? 114.632 51.860 30.232 1.000 25.845 71 GLU C O 1
ATOM 589 N N . GLN A 1 72 ? 116.657 52.360 31.184 1.000 25.592 72 GLN C N 1
ATOM 590 C CA . GLN A 1 72 ? 116.431 51.497 32.342 1.000 27.845 72 GLN C CA 1
ATOM 591 C C . GLN A 1 72 ? 115.404 52.147 33.251 1.000 25.251 72 GLN C C 1
ATOM 592 O O . GLN A 1 72 ? 114.609 51.435 33.802 1.000 24.843 72 GLN C O 1
ATOM 598 N N . TRP A 1 73 ? 115.409 53.487 33.375 1.000 24.117 73 TRP C N 1
ATOM 599 C CA . TRP A 1 73 ? 114.403 54.215 34.149 1.000 24.609 73 TRP C CA 1
ATOM 600 C C . TRP A 1 73 ? 112.998 53.921 33.513 1.000 25.083 73 TRP C C 1
ATOM 601 O O . TRP A 1 73 ? 112.110 53.584 34.227 1.000 25.714 73 TRP C O 1
ATOM 612 N N . PHE A 1 74 ? 112.874 53.949 32.217 1.000 22.066 74 PHE C N 1
ATOM 613 C CA . PHE A 1 74 ? 111.556 53.624 31.586 1.000 23.381 74 PHE C CA 1
ATOM 614 C C . PHE A 1 74 ? 111.203 52.153 31.818 1.000 25.155 74 PHE C C 1
ATOM 615 O O . PHE A 1 74 ? 110.017 51.823 32.084 1.000 24.287 74 PHE C O 1
ATOM 623 N N . ARG A 1 75 ? 112.157 51.234 31.689 1.000 24.166 75 ARG C N 1
ATOM 624 C CA . ARG A 1 75 ? 111.832 49.793 31.841 1.000 25.855 75 ARG C CA 1
ATOM 625 C C . ARG A 1 75 ? 111.403 49.547 33.304 1.000 24.975 75 ARG C C 1
ATOM 626 O O . ARG A 1 75 ? 110.424 48.849 33.512 1.000 25.202 75 ARG C O 1
ATOM 634 N N . VAL A 1 76 ? 112.080 50.107 34.304 1.000 25.136 76 VAL C N 1
ATOM 635 C CA A VAL A 1 76 ? 111.669 49.798 35.709 0.520 25.793 76 VAL C CA 1
ATOM 636 C CA B VAL A 1 76 ? 111.671 49.787 35.690 0.480 26.238 76 VAL C CA 1
ATOM 637 C C . VAL A 1 76 ? 110.337 50.477 36.052 1.000 24.181 76 VAL C C 1
ATOM 638 O O . VAL A 1 76 ? 109.653 49.962 36.848 1.000 25.240 76 VAL C O 1
ATOM 645 N N . ASN A 1 77 ? 110.078 51.638 35.521 1.000 25.160 77 ASN C N 1
ATOM 646 C CA . ASN A 1 77 ? 108.847 52.393 35.854 1.000 25.445 77 ASN C CA 1
ATOM 647 C C . ASN A 1 77 ? 107.685 51.719 35.095 1.000 26.353 77 ASN C C 1
ATOM 648 O O . ASN A 1 77 ? 106.588 51.683 35.676 1.000 25.656 77 ASN C O 1
ATOM 653 N N . LEU A 1 78 ? 107.930 51.164 33.901 1.000 25.518 78 LEU C N 1
ATOM 654 C CA . LEU A 1 78 ? 106.860 50.317 33.285 1.000 26.278 78 LEU C CA 1
ATOM 655 C C . LEU A 1 78 ? 106.496 49.178 34.234 1.000 29.366 78 LEU C C 1
ATOM 656 O O . LEU A 1 78 ? 105.311 48.775 34.358 1.000 27.729 78 LEU C O 1
ATOM 661 N N . ARG A 1 79 ? 107.500 48.583 34.867 1.000 28.993 79 ARG C N 1
ATOM 662 C CA . ARG A 1 79 ? 107.213 47.355 35.633 1.000 31.187 79 ARG C CA 1
ATOM 663 C C . ARG A 1 79 ? 106.519 47.799 36.944 1.000 31.463 79 ARG C C 1
ATOM 664 O O . ARG A 1 79 ? 105.621 47.107 37.430 1.000 30.757 79 ARG C O 1
ATOM 672 N N . THR A 1 80 ? 106.935 48.914 37.545 1.000 30.377 80 THR C N 1
ATOM 673 C CA . THR A 1 80 ? 106.257 49.531 38.719 1.000 30.913 80 THR C CA 1
ATOM 674 C C . THR A 1 80 ? 104.751 49.751 38.369 1.000 31.425 80 THR C C 1
ATOM 675 O O . THR A 1 80 ? 103.854 49.416 39.203 1.000 28.527 80 THR C O 1
ATOM 679 N N . LEU A 1 81 ? 104.509 50.382 37.239 1.000 29.050 81 LEU C N 1
ATOM 680 C CA . LEU A 1 81 ? 103.102 50.744 36.825 1.000 29.518 81 LEU C CA 1
ATOM 681 C C . LEU A 1 81 ? 102.234 49.506 36.721 1.000 30.597 81 LEU C C 1
ATOM 682 O O . LEU A 1 81 ? 101.062 49.570 37.141 1.000 31.295 81 LEU C O 1
ATOM 687 N N . LEU A 1 82 ? 102.760 48.357 36.262 1.000 29.881 82 LEU C N 1
ATOM 688 C CA . LEU A 1 82 ? 101.945 47.120 36.269 1.000 29.070 82 LEU C CA 1
ATOM 689 C C . LEU A 1 82 ? 101.503 46.835 37.687 1.000 29.818 82 LEU C C 1
ATOM 690 O O . LEU A 1 82 ? 100.380 46.405 37.856 1.000 29.957 82 LEU C O 1
ATOM 695 N N . GLY A 1 83 ? 102.362 47.006 38.670 1.000 27.675 83 GLY C N 1
ATOM 696 C CA . GLY A 1 83 ? 101.952 46.659 40.040 1.000 30.596 83 GLY C CA 1
ATOM 697 C C . GLY A 1 83 ? 101.017 47.754 40.621 1.000 29.610 83 GLY C C 1
ATOM 698 O O . GLY A 1 83 ? 100.117 47.419 41.435 1.000 29.547 83 GLY C O 1
ATOM 699 N N . CYS A 1 84 ? 101.132 48.993 40.179 1.000 28.252 84 CYS C N 1
ATOM 700 C CA . CYS A 1 84 ? 100.272 50.077 40.714 1.000 27.588 84 CYS C CA 1
ATOM 701 C C . CYS A 1 84 ? 98.828 49.785 40.247 1.000 28.589 84 CYS C C 1
ATOM 702 O O . CYS A 1 84 ? 97.834 49.999 41.034 1.000 26.676 84 CYS C O 1
ATOM 705 N N . TYR A 1 85 ? 98.720 49.359 38.999 1.000 24.709 85 TYR C N 1
ATOM 706 C CA . TYR A 1 85 ? 97.377 49.133 38.325 1.000 26.942 85 TYR C CA 1
ATOM 707 C C . TYR A 1 85 ? 96.903 47.679 38.396 1.000 30.332 85 TYR C C 1
ATOM 708 O O . TYR A 1 85 ? 95.802 47.287 37.872 1.000 27.440 85 TYR C O 1
ATOM 717 N N . ASN A 1 86 ? 97.681 46.887 39.079 1.000 28.936 86 ASN C N 1
ATOM 718 C CA . ASN A 1 86 ? 97.393 45.430 39.259 1.000 32.047 86 ASN C CA 1
ATOM 719 C C . ASN A 1 86 ? 97.162 44.770 37.894 1.000 32.679 86 ASN C C 1
ATOM 720 O O . ASN A 1 86 ? 96.264 43.988 37.784 1.000 32.527 86 ASN C O 1
ATOM 725 N N . GLN A 1 87 ? 98.029 45.046 36.911 1.000 28.691 87 GLN C N 1
ATOM 726 C CA . GLN A 1 87 ? 97.893 44.557 35.549 1.000 30.219 87 GLN C CA 1
ATOM 727 C C . GLN A 1 87 ? 98.757 43.296 35.410 1.000 36.539 87 GLN C C 1
ATOM 728 O O . GLN A 1 87 ? 99.864 43.242 36.044 1.000 34.322 87 GLN C O 1
ATOM 734 N N . SER A 1 88 ? 98.387 42.406 34.514 1.000 36.998 88 SER C N 1
ATOM 735 C CA . SER A 1 88 ? 99.175 41.179 34.302 1.000 45.885 88 SER C CA 1
ATOM 736 C C . SER A 1 88 ? 100.350 41.517 33.380 1.000 44.123 88 SER C C 1
ATOM 737 O O . SER A 1 88 ? 100.268 42.450 32.606 1.000 43.178 88 SER C O 1
ATOM 740 N N . ALA A 1 89 ? 101.440 40.767 33.490 1.000 48.656 89 ALA C N 1
ATOM 741 C CA . ALA A 1 89 ? 102.590 40.833 32.569 1.000 50.984 89 ALA C CA 1
ATOM 742 C C . ALA A 1 89 ? 102.043 40.295 31.239 1.000 47.211 89 ALA C C 1
ATOM 743 O O . ALA A 1 89 ? 100.986 39.753 31.239 1.000 50.169 89 ALA C O 1
ATOM 745 N N . GLY A 1 90 ? 102.584 40.535 30.067 1.000 57.700 90 GLY C N 1
ATOM 746 C CA . GLY A 1 90 ? 101.838 39.900 28.945 1.000 55.078 90 GLY C CA 1
ATOM 747 C C . GLY A 1 90 ? 100.995 40.856 28.110 1.000 52.993 90 GLY C C 1
ATOM 748 O O . GLY A 1 90 ? 100.876 40.619 26.931 1.000 51.872 90 GLY C O 1
ATOM 749 N N . GLY A 1 91 ? 100.395 41.889 28.696 1.000 44.683 91 GLY C N 1
ATOM 750 C CA . GLY A 1 91 ? 99.776 42.981 27.936 1.000 41.999 91 GLY C CA 1
ATOM 751 C C . GLY A 1 91 ? 100.792 44.034 27.475 1.000 38.729 91 GLY C C 1
ATOM 752 O O . GLY A 1 91 ? 101.851 44.158 28.065 1.000 37.162 91 GLY C O 1
ATOM 753 N N . THR A 1 92 ? 100.502 44.718 26.380 1.000 33.886 92 THR C N 1
ATOM 754 C CA . THR A 1 92 ? 101.300 45.775 25.792 1.000 34.504 92 THR C CA 1
ATOM 755 C C . THR A 1 92 ? 101.003 47.042 26.574 1.000 32.092 92 THR C C 1
ATOM 756 O O . THR A 1 92 ? 99.863 47.299 26.775 1.000 29.044 92 THR C O 1
ATOM 760 N N . HIS A 1 93 ? 102.017 47.760 27.023 1.000 29.462 93 HIS C N 1
ATOM 761 C CA . HIS A 1 93 ? 101.844 49.002 27.834 1.000 28.348 93 HIS C CA 1
ATOM 762 C C . HIS A 1 93 ? 102.848 50.032 27.353 1.000 25.775 93 HIS C C 1
ATOM 763 O O . HIS A 1 93 ? 103.881 49.643 26.837 1.000 25.740 93 HIS C O 1
ATOM 770 N N A THR A 1 94 ? 102.565 51.307 27.584 0.520 23.636 94 THR C N 1
ATOM 771 N N B THR A 1 94 ? 102.539 51.300 27.545 0.480 24.595 94 THR C N 1
ATOM 772 C CA A THR A 1 94 ? 103.323 52.432 26.969 0.520 23.324 94 THR C CA 1
ATOM 773 C CA B THR A 1 94 ? 103.359 52.406 27.005 0.480 24.644 94 THR C CA 1
ATOM 774 C C A THR A 1 94 ? 103.555 53.497 28.026 0.520 23.001 94 THR C C 1
ATOM 775 C C B THR A 1 94 ? 103.614 53.386 28.124 0.480 23.450 94 THR C C 1
ATOM 776 O O A THR A 1 94 ? 102.597 53.948 28.646 0.520 25.114 94 THR C O 1
ATOM 777 O O B THR A 1 94 ? 102.775 53.553 28.948 0.480 24.828 94 THR C O 1
ATOM 784 N N . LEU A 1 95 ? 104.781 53.993 28.128 1.000 25.378 95 LEU C N 1
ATOM 785 C CA . LEU A 1 95 ? 105.112 55.153 29.002 1.000 22.184 95 LEU C CA 1
ATOM 786 C C . LEU A 1 95 ? 105.681 56.225 28.099 1.000 23.715 95 LEU C C 1
ATOM 787 O O . LEU A 1 95 ? 106.647 55.894 27.341 1.000 22.856 95 LEU C O 1
ATOM 792 N N . GLN A 1 96 ? 105.134 57.454 28.116 1.000 22.852 96 GLN C N 1
ATOM 793 C CA . GLN A 1 96 ? 105.578 58.560 27.250 1.000 21.186 96 GLN C CA 1
ATOM 794 C C . GLN A 1 96 ? 106.015 59.704 28.168 1.000 22.723 96 GLN C C 1
ATOM 795 O O . GLN A 1 96 ? 105.366 59.933 29.241 1.000 22.426 96 GLN C O 1
ATOM 801 N N . TRP A 1 97 ? 106.939 60.518 27.656 1.000 23.445 97 TRP C N 1
ATOM 802 C CA . TRP A 1 97 ? 107.481 61.702 28.333 1.000 23.530 97 TRP C CA 1
ATOM 803 C C . TRP A 1 97 ? 107.736 62.706 27.228 1.000 24.751 97 TRP C C 1
ATOM 804 O O . TRP A 1 97 ? 108.440 62.389 26.315 1.000 23.175 97 TRP C O 1
ATOM 815 N N . MET A 1 98 ? 107.155 63.863 27.355 1.000 24.144 98 MET C N 1
ATOM 816 C CA . MET A 1 98 ? 107.486 64.990 26.451 1.000 22.765 98 MET C CA 1
ATOM 817 C C . MET A 1 98 ? 107.955 66.145 27.314 1.000 22.740 98 MET C C 1
ATOM 818 O O . MET A 1 98 ? 107.327 66.396 28.361 1.000 23.995 98 MET C O 1
ATOM 823 N N . TYR A 1 99 ? 109.006 66.817 26.872 1.000 22.843 99 TYR C N 1
ATOM 824 C CA . TYR A 1 99 ? 109.563 67.919 27.658 1.000 23.569 99 TYR C CA 1
ATOM 825 C C . TYR A 1 99 ? 110.256 68.857 26.685 1.000 22.995 99 TYR C C 1
ATOM 826 O O . TYR A 1 99 ? 110.608 68.511 25.503 1.000 23.004 99 TYR C O 1
ATOM 835 N N . GLY A 1 100 ? 110.443 70.094 27.153 1.000 23.971 100 GLY C N 1
ATOM 836 C CA . GLY A 1 100 ? 111.163 71.036 26.315 1.000 25.234 100 GLY C CA 1
ATOM 837 C C . GLY A 1 100 ? 110.939 72.486 26.729 1.000 25.821 100 GLY C C 1
ATOM 838 O O . GLY A 1 100 ? 110.296 72.743 27.727 1.000 25.339 100 GLY C O 1
ATOM 839 N N . CYS A 1 101 ? 111.400 73.371 25.862 1.000 26.668 101 CYS C N 1
ATOM 840 C CA . CYS A 1 101 ? 111.317 74.830 26.123 1.000 26.581 101 CYS C CA 1
ATOM 841 C C . CYS A 1 101 ? 110.879 75.587 24.892 1.000 30.040 101 CYS C C 1
ATOM 842 O O . CYS A 1 101 ? 111.241 75.211 23.765 1.000 32.775 101 CYS C O 1
ATOM 845 N N . ASP A 1 102 ? 110.259 76.738 25.184 1.000 30.358 102 ASP C N 1
ATOM 846 C CA . ASP A 1 102 ? 109.854 77.715 24.150 1.000 32.807 102 ASP C CA 1
ATOM 847 C C . ASP A 1 102 ? 110.612 78.995 24.433 1.000 31.519 102 ASP C C 1
ATOM 848 O O . ASP A 1 102 ? 110.673 79.411 25.647 1.000 30.268 102 ASP C O 1
ATOM 853 N N . VAL A 1 103 ? 111.154 79.588 23.371 1.000 32.705 103 VAL C N 1
ATOM 854 C CA . VAL A 1 103 ? 111.782 80.930 23.488 1.000 30.734 103 VAL C CA 1
ATOM 855 C C . VAL A 1 103 ? 111.072 81.882 22.507 1.000 32.856 103 VAL C C 1
ATOM 856 O O . VAL A 1 103 ? 110.585 81.456 21.459 1.000 31.592 103 VAL C O 1
ATOM 860 N N . GLY A 1 104 ? 111.055 83.173 22.864 1.000 34.749 104 GLY C N 1
ATOM 861 C CA . GLY A 1 104 ? 110.657 84.255 21.961 1.000 34.497 104 GLY C CA 1
ATOM 862 C C . GLY A 1 104 ? 111.607 84.477 20.796 1.000 34.663 104 GLY C C 1
ATOM 863 O O . GLY A 1 104 ? 112.754 83.890 20.764 1.000 35.943 104 GLY C O 1
ATOM 864 N N . SER A 1 105 ? 111.223 85.425 19.901 1.000 35.181 105 SER C N 1
ATOM 865 C CA . SER A 1 105 ? 112.048 85.802 18.736 1.000 39.101 105 SER C CA 1
ATOM 866 C C . SER A 1 105 ? 113.345 86.450 19.240 1.000 35.895 105 SER C C 1
ATOM 867 O O . SER A 1 105 ? 114.289 86.421 18.509 1.000 37.984 105 SER C O 1
ATOM 870 N N . ASP A 1 106 ? 113.418 86.925 20.481 1.000 36.668 106 ASP C N 1
ATOM 871 C CA . ASP A 1 106 ? 114.686 87.493 21.031 1.000 40.016 106 ASP C CA 1
ATOM 872 C C . ASP A 1 106 ? 115.522 86.458 21.806 1.000 38.586 106 ASP C C 1
ATOM 873 O O . ASP A 1 106 ? 116.511 86.836 22.376 1.000 39.113 106 ASP C O 1
ATOM 878 N N . GLY A 1 107 ? 115.035 85.216 21.932 1.000 39.786 107 GLY C N 1
ATOM 879 C CA . GLY A 1 107 ? 115.700 84.100 22.608 1.000 37.092 107 GLY C CA 1
ATOM 880 C C . GLY A 1 107 ? 115.337 83.948 24.069 1.000 34.378 107 GLY C C 1
ATOM 881 O O . GLY A 1 107 ? 115.870 83.021 24.723 1.000 34.899 107 GLY C O 1
ATOM 882 N N . ARG A 1 108 ? 114.525 84.800 24.630 1.000 35.058 108 ARG C N 1
ATOM 883 C CA . ARG A 1 108 ? 114.229 84.678 26.076 1.000 35.510 108 ARG C CA 1
ATOM 884 C C . ARG A 1 108 ? 113.189 83.590 26.287 1.000 35.107 108 ARG C C 1
ATOM 885 O O . ARG A 1 108 ? 112.268 83.452 25.418 1.000 32.908 108 ARG C O 1
ATOM 893 N N . LEU A 1 109 ? 113.294 82.928 27.417 1.000 33.917 109 LEU C N 1
ATOM 894 C CA . LEU A 1 109 ? 112.447 81.769 27.783 1.000 35.368 109 LEU C CA 1
ATOM 895 C C . LEU A 1 109 ? 110.989 82.221 27.909 1.000 36.664 109 LEU C C 1
ATOM 896 O O . LEU A 1 109 ? 110.752 83.143 28.701 1.000 34.150 109 LEU C O 1
ATOM 901 N N . LEU A 1 110 ? 110.061 81.510 27.268 1.000 32.171 110 LEU C N 1
ATOM 902 C CA . LEU A 1 110 ? 108.601 81.761 27.352 1.000 34.616 110 LEU C CA 1
ATOM 903 C C . LEU A 1 110 ? 107.956 80.721 28.264 1.000 37.972 110 LEU C C 1
ATOM 904 O O . LEU A 1 110 ? 107.168 81.111 29.138 1.000 36.170 110 LEU C O 1
ATOM 909 N N . ARG A 1 111 ? 108.348 79.437 28.154 1.000 31.979 111 ARG C N 1
ATOM 910 C CA . ARG A 1 111 ? 107.763 78.449 29.064 1.000 36.960 111 ARG C CA 1
ATOM 911 C C . ARG A 1 111 ? 108.480 77.118 28.916 1.000 32.782 111 ARG C C 1
ATOM 912 O O . ARG A 1 111 ? 109.119 76.907 27.894 1.000 31.582 111 ARG C O 1
ATOM 920 N N . GLY A 1 112 ? 108.351 76.301 29.934 1.000 28.242 112 GLY C N 1
ATOM 921 C CA . GLY A 1 112 ? 108.901 74.941 29.872 1.000 31.158 112 GLY C CA 1
ATOM 922 C C . GLY A 1 112 ? 107.816 73.915 30.117 1.000 30.099 112 GLY C C 1
ATOM 923 O O . GLY A 1 112 ? 106.788 74.271 30.710 1.000 29.553 112 GLY C O 1
ATOM 924 N N . TYR A 1 113 ? 108.089 72.661 29.762 1.000 30.516 113 TYR C N 1
ATOM 925 C CA . TYR A 1 113 ? 107.092 71.538 29.736 1.000 30.560 113 TYR C CA 1
ATOM 926 C C . TYR A 1 113 ? 107.753 70.270 30.259 1.000 26.796 113 TYR C C 1
ATOM 927 O O . TYR A 1 113 ? 108.871 70.017 29.820 1.000 24.949 113 TYR C O 1
ATOM 936 N N . GLU A 1 114 ? 107.142 69.581 31.213 1.000 24.692 114 GLU C N 1
ATOM 937 C CA . GLU A 1 114 ? 107.445 68.167 31.593 1.000 25.518 114 GLU C CA 1
ATOM 938 C C . GLU A 1 114 ? 106.122 67.444 31.766 1.000 25.630 114 GLU C C 1
ATOM 939 O O . GLU A 1 114 ? 105.393 67.773 32.696 1.000 25.169 114 GLU C O 1
ATOM 945 N N . GLN A 1 115 ? 105.831 66.447 30.891 1.000 21.834 115 GLN C N 1
ATOM 946 C CA . GLN A 1 115 ? 104.530 65.745 30.917 1.000 24.994 115 GLN C CA 1
ATOM 947 C C . GLN A 1 115 ? 104.798 64.271 30.702 1.000 20.139 115 GLN C C 1
ATOM 948 O O . GLN A 1 115 ? 105.562 63.931 29.751 1.000 23.119 115 GLN C O 1
ATOM 954 N N . PHE A 1 116 ? 104.142 63.445 31.477 1.000 21.317 116 PHE C N 1
ATOM 955 C CA . PHE A 1 116 ? 104.198 61.978 31.435 1.000 21.811 116 PHE C CA 1
ATOM 956 C C . PHE A 1 116 ? 102.793 61.406 31.166 1.000 25.112 116 PHE C C 1
ATOM 957 O O . PHE A 1 116 ? 101.854 61.867 31.783 1.000 24.661 116 PHE C O 1
ATOM 965 N N . ALA A 1 117 ? 102.737 60.278 30.401 1.000 22.888 117 ALA C N 1
ATOM 966 C CA . ALA A 1 117 ? 101.500 59.491 30.086 1.000 23.102 117 ALA C CA 1
ATOM 967 C C . ALA A 1 117 ? 101.780 58.007 30.172 1.000 24.346 117 ALA C C 1
ATOM 968 O O . ALA A 1 117 ? 102.899 57.542 29.827 1.000 23.327 117 ALA C O 1
ATOM 970 N N . TYR A 1 118 ? 100.891 57.292 30.808 1.000 24.746 118 TYR C N 1
ATOM 971 C CA . TYR A 1 118 ? 100.834 55.831 30.819 1.000 24.451 118 TYR C CA 1
ATOM 972 C C . TYR A 1 118 ? 99.633 55.380 29.964 1.000 24.971 118 TYR C C 1
ATOM 973 O O . TYR A 1 118 ? 98.503 55.851 30.156 1.000 24.487 118 TYR C O 1
ATOM 982 N N . ASP A 1 119 ? 99.899 54.499 29.015 1.000 26.228 119 ASP C N 1
ATOM 983 C CA . ASP A 1 119 ? 98.928 53.823 28.130 1.000 28.963 119 ASP C CA 1
ATOM 984 C C . ASP A 1 119 ? 98.083 54.889 27.439 1.000 30.683 119 ASP C C 1
ATOM 985 O O . ASP A 1 119 ? 96.879 54.668 27.292 1.000 30.730 119 ASP C O 1
ATOM 990 N N . GLY A 1 120 ? 98.738 55.980 27.042 1.000 29.355 120 GLY C N 1
ATOM 991 C CA . GLY A 1 120 ? 98.230 57.035 26.161 1.000 27.756 120 GLY C CA 1
ATOM 992 C C . GLY A 1 120 ? 97.232 57.965 26.826 1.000 30.688 120 GLY C C 1
ATOM 993 O O . GLY A 1 120 ? 96.513 58.643 26.090 1.000 31.305 120 GLY C O 1
ATOM 994 N N . SER A 1 121 ? 97.276 58.134 28.148 1.000 27.114 121 SER C N 1
ATOM 995 C CA . SER A 1 121 ? 96.539 59.228 28.794 1.000 29.380 121 SER C CA 1
ATOM 996 C C . SER A 1 121 ? 97.367 59.818 29.904 1.000 27.966 121 SER C C 1
ATOM 997 O O . SER A 1 121 ? 98.360 59.194 30.351 1.000 26.264 121 SER C O 1
ATOM 1000 N N . ASP A 1 122 ? 97.046 61.069 30.209 1.000 23.867 122 ASP C N 1
ATOM 1001 C CA . ASP A 1 122 ? 97.784 61.781 31.235 1.000 25.438 122 ASP C CA 1
ATOM 1002 C C . ASP A 1 122 ? 98.112 60.947 32.475 1.000 22.628 122 ASP C C 1
ATOM 1003 O O . ASP A 1 122 ? 97.264 60.345 33.068 1.000 21.136 122 ASP C O 1
ATOM 1008 N N . TYR A 1 123 ? 99.328 61.145 32.961 1.000 22.788 123 TYR C N 1
ATOM 1009 C CA . TYR A 1 123 ? 99.816 60.578 34.246 1.000 23.323 123 TYR C CA 1
ATOM 1010 C C . TYR A 1 123 ? 100.104 61.771 35.187 1.000 22.590 123 TYR C C 1
ATOM 1011 O O . TYR A 1 123 ? 99.343 62.044 36.172 1.000 23.538 123 TYR C O 1
ATOM 1020 N N . ILE A 1 124 ? 101.224 62.436 34.998 1.000 24.664 124 ILE C N 1
ATOM 1021 C CA . ILE A 1 124 ? 101.633 63.542 35.883 1.000 21.856 124 ILE C CA 1
ATOM 1022 C C . ILE A 1 124 ? 102.290 64.590 34.987 1.000 24.184 124 ILE C C 1
ATOM 1023 O O . ILE A 1 124 ? 102.940 64.272 33.928 1.000 21.536 124 ILE C O 1
ATOM 1028 N N . ALA A 1 125 ? 102.129 65.861 35.363 1.000 24.695 125 ALA C N 1
ATOM 1029 C CA . ALA A 1 125 ? 102.659 66.934 34.472 1.000 23.970 125 ALA C CA 1
ATOM 1030 C C . ALA A 1 125 ? 103.123 68.089 35.365 1.000 26.649 125 ALA C C 1
ATOM 1031 O O . ALA A 1 125 ? 102.381 68.419 36.350 1.000 25.924 125 ALA C O 1
ATOM 1033 N N . LEU A 1 126 ? 104.176 68.794 34.979 1.000 26.408 126 LEU C N 1
ATOM 1034 C CA . LEU A 1 126 ? 104.630 69.933 35.790 1.000 26.037 126 LEU C CA 1
ATOM 1035 C C . LEU A 1 126 ? 103.820 71.144 35.280 1.000 27.735 126 LEU C C 1
ATOM 1036 O O . LEU A 1 126 ? 103.631 71.300 34.036 1.000 27.239 126 LEU C O 1
ATOM 1041 N N . ASN A 1 127 ? 103.351 71.955 36.204 1.000 29.207 127 ASN C N 1
ATOM 1042 C CA . ASN A 1 127 ? 102.558 73.179 35.917 1.000 32.952 127 ASN C CA 1
ATOM 1043 C C . ASN A 1 127 ? 103.493 74.238 35.307 1.000 32.769 127 ASN C C 1
ATOM 1044 O O . ASN A 1 127 ? 104.755 74.169 35.502 1.000 29.564 127 ASN C O 1
ATOM 1049 N N . GLU A 1 128 ? 102.876 75.267 34.757 1.000 35.830 128 GLU C N 1
ATOM 1050 C CA . GLU A 1 128 ? 103.570 76.378 34.101 1.000 39.483 128 GLU C CA 1
ATOM 1051 C C . GLU A 1 128 ? 104.544 77.064 35.049 1.000 38.214 128 GLU C C 1
ATOM 1052 O O . GLU A 1 128 ? 105.573 77.535 34.516 1.000 38.300 128 GLU C O 1
ATOM 1058 N N . ASP A 1 129 ? 104.286 77.016 36.369 1.000 34.829 129 ASP C N 1
ATOM 1059 C CA . ASP A 1 129 ? 105.127 77.654 37.394 1.000 39.836 129 ASP C CA 1
ATOM 1060 C C . ASP A 1 129 ? 106.467 76.925 37.486 1.000 39.316 129 ASP C C 1
ATOM 1061 O O . ASP A 1 129 ? 107.332 77.412 38.194 1.000 36.086 129 ASP C O 1
ATOM 1066 N N . LEU A 1 130 ? 106.594 75.725 36.895 1.000 33.832 130 LEU C N 1
ATOM 1067 C CA . LEU A 1 130 ? 107.804 74.879 37.025 1.000 32.890 130 LEU C CA 1
ATOM 1068 C C . LEU A 1 130 ? 108.034 74.528 38.480 1.000 32.901 130 LEU C C 1
ATOM 1069 O O . LEU A 1 130 ? 109.163 74.219 38.826 1.000 34.572 130 LEU C O 1
ATOM 1074 N N . LYS A 1 131 ? 106.969 74.519 39.294 1.000 33.815 131 LYS C N 1
ATOM 1075 C CA . LYS A 1 131 ? 107.105 74.184 40.730 1.000 35.238 131 LYS C CA 1
ATOM 1076 C C . LYS A 1 131 ? 106.189 73.084 41.220 1.000 34.187 131 LYS C C 1
ATOM 1077 O O . LYS A 1 131 ? 106.540 72.480 42.239 1.000 34.718 131 LYS C O 1
ATOM 1083 N N . THR A 1 132 ? 104.945 73.096 40.807 1.000 34.240 132 THR C N 1
ATOM 1084 C CA . THR A 1 132 ? 103.899 72.170 41.340 1.000 33.479 132 THR C CA 1
ATOM 1085 C C . THR A 1 132 ? 103.371 71.281 40.205 1.000 30.284 132 THR C C 1
ATOM 1086 O O . THR A 1 132 ? 103.695 71.576 39.028 1.000 30.639 132 THR C O 1
ATOM 1090 N N . TRP A 1 133 ? 102.809 70.113 40.590 1.000 30.424 133 TRP C N 1
ATOM 1091 C CA . TRP A 1 133 ? 102.397 69.027 39.703 1.000 28.247 133 TRP C CA 1
ATOM 1092 C C . TRP A 1 133 ? 100.882 68.859 39.594 1.000 28.803 133 TRP C C 1
ATOM 1093 O O . TRP A 1 133 ? 100.203 69.001 40.603 1.000 29.033 133 TRP C O 1
ATOM 1104 N N . THR A 1 134 ? 100.406 68.468 38.425 1.000 28.478 134 THR C N 1
ATOM 1105 C CA . THR A 1 134 ? 98.998 68.009 38.196 1.000 29.516 134 THR C CA 1
ATOM 1106 C C . THR A 1 134 ? 99.034 66.495 37.997 1.000 29.638 134 THR C C 1
ATOM 1107 O O . THR A 1 134 ? 99.641 66.073 37.030 1.000 26.827 134 THR C O 1
ATOM 1111 N N . ALA A 1 135 ? 98.407 65.751 38.876 1.000 25.272 135 ALA C N 1
ATOM 1112 C CA . ALA A 1 135 ? 98.278 64.290 38.873 1.000 26.330 135 ALA C CA 1
ATOM 1113 C C . ALA A 1 135 ? 96.922 63.994 38.233 1.000 31.071 135 ALA C C 1
ATOM 1114 O O . ALA A 1 135 ? 95.943 64.568 38.661 1.000 28.653 135 ALA C O 1
ATOM 1116 N N . ALA A 1 136 ? 96.850 63.099 37.307 1.000 26.920 136 ALA C N 1
ATOM 1117 C CA . ALA A 1 136 ? 95.613 62.795 36.540 1.000 29.094 136 ALA C CA 1
ATOM 1118 C C . ALA A 1 136 ? 94.831 61.630 37.106 1.000 30.907 136 ALA C C 1
ATOM 1119 O O . ALA A 1 136 ? 93.627 61.456 36.698 1.000 29.774 136 ALA C O 1
ATOM 1121 N N . ASP A 1 137 ? 95.383 60.794 37.984 1.000 29.486 137 ASP C N 1
ATOM 1122 C CA . ASP A 1 137 ? 94.630 59.653 38.538 1.000 32.045 137 ASP C CA 1
ATOM 1123 C C . ASP A 1 137 ? 95.195 59.319 39.914 1.000 30.625 137 ASP C C 1
ATOM 1124 O O . ASP A 1 137 ? 96.123 59.997 40.383 1.000 31.065 137 ASP C O 1
ATOM 1129 N N . MET A 1 138 ? 94.701 58.239 40.483 1.000 30.284 138 MET C N 1
ATOM 1130 C CA . MET A 1 138 ? 94.969 57.879 41.895 1.000 31.200 138 MET C CA 1
ATOM 1131 C C . MET A 1 138 ? 96.467 57.464 42.039 1.000 29.562 138 MET C C 1
ATOM 1132 O O . MET A 1 138 ? 97.081 57.733 43.097 1.000 28.754 138 MET C O 1
ATOM 1137 N N . ALA A 1 139 ? 97.026 56.797 41.054 1.000 27.701 139 ALA C N 1
ATOM 1138 C CA . ALA A 1 139 ? 98.458 56.393 41.075 1.000 27.778 139 ALA C CA 1
ATOM 1139 C C . ALA A 1 139 ? 99.310 57.668 41.069 1.000 26.031 139 ALA C C 1
ATOM 1140 O O . ALA A 1 139 ? 100.292 57.830 41.888 1.000 24.792 139 ALA C O 1
ATOM 1142 N N . ALA A 1 140 ? 99.070 58.540 40.109 1.000 23.494 140 ALA C N 1
ATOM 1143 C CA . ALA A 1 140 ? 99.816 59.823 39.957 1.000 26.476 140 ALA C CA 1
ATOM 1144 C C . ALA A 1 140 ? 99.689 60.731 41.171 1.000 26.624 140 ALA C C 1
ATOM 1145 O O . ALA A 1 140 ? 100.629 61.460 41.442 1.000 25.461 140 ALA C O 1
ATOM 1147 N N . GLN A 1 141 ? 98.621 60.599 41.945 1.000 25.728 141 GLN C N 1
ATOM 1148 C CA . GLN A 1 141 ? 98.477 61.389 43.217 1.000 27.317 141 GLN C CA 1
ATOM 1149 C C . GLN A 1 141 ? 99.532 60.878 44.191 1.000 27.259 141 GLN C C 1
ATOM 1150 O O . GLN A 1 141 ? 100.042 61.683 44.979 1.000 28.370 141 GLN C O 1
ATOM 1156 N N . ILE A 1 142 ? 99.828 59.556 44.197 1.000 26.550 142 ILE C N 1
ATOM 1157 C CA . ILE A 1 142 ? 100.897 59.041 45.099 1.000 29.161 142 ILE C CA 1
ATOM 1158 C C . ILE A 1 142 ? 102.270 59.525 44.576 1.000 28.332 142 ILE C C 1
ATOM 1159 O O . ILE A 1 142 ? 103.011 60.104 45.349 1.000 28.840 142 ILE C O 1
ATOM 1164 N N . THR A 1 143 ? 102.529 59.441 43.255 1.000 26.815 143 THR C N 1
ATOM 1165 C CA . THR A 1 143 ? 103.815 59.925 42.707 1.000 26.709 143 THR C CA 1
ATOM 1166 C C . THR A 1 143 ? 103.966 61.408 43.092 1.000 28.492 143 THR C C 1
ATOM 1167 O O . THR A 1 143 ? 105.006 61.841 43.431 1.000 27.929 143 THR C O 1
ATOM 1171 N N . ARG A 1 144 ? 102.891 62.193 42.982 1.000 25.507 144 ARG C N 1
ATOM 1172 C CA . ARG A 1 144 ? 102.968 63.640 43.199 1.000 28.376 144 ARG C CA 1
ATOM 1173 C C . ARG A 1 144 ? 103.462 63.879 44.621 1.000 29.933 144 ARG C C 1
ATOM 1174 O O . ARG A 1 144 ? 104.403 64.713 44.792 1.000 28.482 144 ARG C O 1
ATOM 1182 N N . ARG A 1 145 ? 102.878 63.194 45.595 1.000 30.522 145 ARG C N 1
ATOM 1183 C CA . ARG A 1 145 ? 103.310 63.338 46.991 1.000 32.505 145 ARG C CA 1
ATOM 1184 C C . ARG A 1 145 ? 104.781 62.978 47.151 1.000 32.623 145 ARG C C 1
ATOM 1185 O O . ARG A 1 145 ? 105.510 63.751 47.795 1.000 32.917 145 ARG C O 1
ATOM 1193 N N . LYS A 1 146 ? 105.234 61.851 46.604 1.000 29.055 146 LYS C N 1
ATOM 1194 C CA . LYS A 1 146 ? 106.643 61.440 46.713 1.000 30.668 146 LYS C CA 1
ATOM 1195 C C . LYS A 1 146 ? 107.533 62.437 46.016 1.000 30.548 146 LYS C C 1
ATOM 1196 O O . LYS A 1 146 ? 108.567 62.765 46.578 1.000 30.147 146 LYS C O 1
ATOM 1202 N N . TRP A 1 147 ? 107.146 62.911 44.830 1.000 28.492 147 TRP C N 1
ATOM 1203 C CA . TRP A 1 147 ? 107.991 63.844 44.067 1.000 30.290 147 TRP C CA 1
ATOM 1204 C C . TRP A 1 147 ? 108.014 65.226 44.710 1.000 33.838 147 TRP C C 1
ATOM 1205 O O . TRP A 1 147 ? 109.044 65.890 44.588 1.000 30.416 147 TRP C O 1
ATOM 1216 N N . GLU A 1 148 ? 106.900 65.664 45.307 1.000 30.413 148 GLU C N 1
ATOM 1217 C CA . GLU A 1 148 ? 106.932 66.920 46.146 1.000 32.102 148 GLU C CA 1
ATOM 1218 C C . GLU A 1 148 ? 107.952 66.758 47.260 1.000 33.762 148 GLU C C 1
ATOM 1219 O O . GLU A 1 148 ? 108.809 67.652 47.417 1.000 32.536 148 GLU C O 1
ATOM 1225 N N . GLN A 1 149 ? 107.931 65.648 47.981 1.000 37.371 149 GLN C N 1
ATOM 1226 C CA . GLN A 1 149 ? 108.882 65.433 49.112 1.000 40.381 149 GLN C CA 1
ATOM 1227 C C . GLN A 1 149 ? 110.339 65.364 48.624 1.000 43.682 149 GLN C C 1
ATOM 1228 O O . GLN A 1 149 ? 111.224 65.883 49.312 1.000 41.322 149 GLN C O 1
ATOM 1234 N N . ALA A 1 150 ? 110.618 64.724 47.500 1.000 36.607 150 ALA C N 1
ATOM 1235 C CA . ALA A 1 150 ? 111.974 64.531 46.980 1.000 37.450 150 ALA C CA 1
ATOM 1236 C C . ALA A 1 150 ? 112.508 65.791 46.267 1.000 38.099 150 ALA C C 1
ATOM 1237 O O . ALA A 1 150 ? 113.686 65.813 45.924 1.000 38.575 150 ALA C O 1
ATOM 1239 N N . GLY A 1 151 ? 111.668 66.776 45.982 1.000 36.373 151 GLY C N 1
ATOM 1240 C CA . GLY A 1 151 ? 111.994 67.993 45.218 1.000 35.263 151 GLY C CA 1
ATOM 1241 C C . GLY A 1 151 ? 112.269 67.744 43.752 1.000 35.251 151 GLY C C 1
ATOM 1242 O O . GLY A 1 151 ? 113.076 68.508 43.178 1.000 32.505 151 GLY C O 1
ATOM 1243 N N . ALA A 1 152 ? 111.579 66.766 43.119 1.000 32.335 152 ALA C N 1
ATOM 1244 C CA . ALA A 1 152 ? 111.784 66.447 41.673 1.000 32.333 152 ALA C CA 1
ATOM 1245 C C . ALA A 1 152 ? 111.709 67.703 40.835 1.000 33.203 152 ALA C C 1
ATOM 1246 O O . ALA A 1 152 ? 112.446 67.823 39.841 1.000 29.989 152 ALA C O 1
ATOM 1248 N N . ALA A 1 153 ? 110.748 68.576 41.125 1.000 30.318 153 ALA C N 1
ATOM 1249 C CA . ALA A 1 153 ? 110.436 69.725 40.230 1.000 33.218 153 ALA C CA 1
ATOM 1250 C C . ALA A 1 153 ? 111.676 70.615 40.142 1.000 35.272 153 ALA C C 1
ATOM 1251 O O . ALA A 1 153 ? 111.934 71.259 39.093 1.000 29.931 153 ALA C O 1
ATOM 1253 N N . GLU A 1 154 ? 112.440 70.699 41.237 1.000 31.507 154 GLU C N 1
ATOM 1254 C CA . GLU A 1 154 ? 113.610 71.600 41.174 1.000 37.438 154 GLU C CA 1
ATOM 1255 C C . GLU A 1 154 ? 114.610 71.099 40.123 1.000 32.760 154 GLU C C 1
ATOM 1256 O O . GLU A 1 154 ? 115.189 71.947 39.477 1.000 32.772 154 GLU C O 1
ATOM 1262 N N . TYR A 1 155 ? 114.848 69.786 39.962 1.000 30.566 155 TYR C N 1
ATOM 1263 C CA . TYR A 1 155 ? 115.811 69.247 38.972 1.000 33.581 155 TYR C CA 1
ATOM 1264 C C . TYR A 1 155 ? 115.295 69.553 37.573 1.000 32.881 155 TYR C C 1
ATOM 1265 O O . TYR A 1 155 ? 116.085 70.010 36.704 1.000 30.693 155 TYR C O 1
ATOM 1274 N N . TYR A 1 156 ? 113.976 69.451 37.349 1.000 28.810 156 TYR C N 1
ATOM 1275 C CA . TYR A 1 156 ? 113.471 69.685 35.963 1.000 27.491 156 TYR C CA 1
ATOM 1276 C C . TYR A 1 156 ? 113.558 71.180 35.625 1.000 26.625 156 TYR C C 1
ATOM 1277 O O . TYR A 1 156 ? 113.858 71.585 34.521 1.000 30.997 156 TYR C O 1
ATOM 1286 N N . ARG A 1 157 ? 113.167 72.024 36.561 1.000 28.460 157 ARG C N 1
ATOM 1287 C CA . ARG A 1 157 ? 113.192 73.500 36.402 1.000 28.664 157 A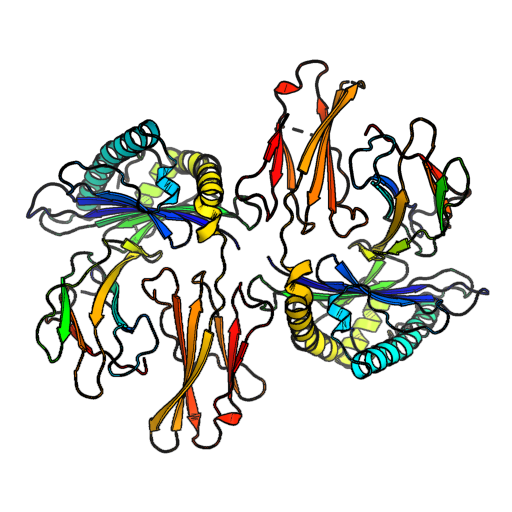RG C CA 1
ATOM 1288 C C . ARG A 1 157 ? 114.620 73.970 36.083 1.000 28.516 157 ARG C C 1
ATOM 1289 O O . ARG A 1 157 ? 114.793 74.748 35.139 1.000 31.279 157 ARG C O 1
ATOM 1297 N N . ALA A 1 158 ? 115.648 73.364 36.702 1.000 32.135 158 ALA C N 1
ATOM 1298 C CA . ALA A 1 158 ? 117.042 73.767 36.447 1.000 33.113 158 ALA C CA 1
ATOM 1299 C C . ALA A 1 158 ? 117.409 73.437 34.992 1.000 31.816 158 ALA C C 1
ATOM 1300 O O . ALA A 1 158 ? 118.011 74.282 34.280 1.000 31.996 158 ALA C O 1
ATOM 1302 N N . TYR A 1 159 ? 117.034 72.248 34.533 1.000 28.722 159 TYR C N 1
ATOM 1303 C CA . TYR A 1 159 ? 117.198 71.896 33.110 1.000 30.354 159 TYR C CA 1
ATOM 1304 C C . TYR A 1 159 ? 116.447 72.858 32.216 1.000 26.468 159 TYR C C 1
ATOM 1305 O O . TYR A 1 159 ? 117.048 73.297 31.224 1.000 29.067 159 TYR C O 1
ATOM 1314 N N . LEU A 1 160 ? 115.146 73.072 32.471 1.000 26.151 160 LEU C N 1
ATOM 1315 C CA . LEU A 1 160 ? 114.307 73.806 31.495 1.000 27.262 160 LEU C CA 1
ATOM 1316 C C . LEU A 1 160 ? 114.781 75.264 31.342 1.000 30.459 160 LEU C C 1
ATOM 1317 O O . LEU A 1 160 ? 114.799 75.776 30.198 1.000 34.100 160 LEU C O 1
ATOM 1322 N N . GLU A 1 161 ? 115.239 75.878 32.407 1.000 30.683 161 GLU C N 1
ATOM 1323 C CA . GLU A 1 161 ? 115.637 77.307 32.396 1.000 34.311 161 GLU C CA 1
ATOM 1324 C C . GLU A 1 161 ? 117.099 77.463 31.965 1.000 35.222 161 GLU C C 1
ATOM 1325 O O . GLU A 1 161 ? 117.472 78.575 31.687 1.000 34.979 161 GLU C O 1
ATOM 1331 N N . GLY A 1 162 ? 117.925 76.449 32.127 1.000 33.919 162 GLY C N 1
ATOM 1332 C CA . GLY A 1 162 ? 119.379 76.525 31.841 1.000 35.554 162 GLY C CA 1
ATOM 1333 C C . GLY A 1 162 ? 119.688 75.774 30.557 1.000 35.299 162 GLY C C 1
ATOM 1334 O O . GLY A 1 162 ? 119.647 76.326 29.425 1.000 33.449 162 GLY C O 1
ATOM 1335 N N . GLU A 1 163 ? 119.969 74.499 30.734 1.000 34.180 163 GLU C N 1
ATOM 1336 C CA . GLU A 1 163 ? 120.500 73.629 29.671 1.000 38.845 163 GLU C CA 1
ATOM 1337 C C . GLU A 1 163 ? 119.597 73.679 28.452 1.000 33.129 163 GLU C C 1
ATOM 1338 O O . GLU A 1 163 ? 120.097 73.737 27.322 1.000 33.770 163 GLU C O 1
ATOM 1344 N N . CYS A 1 164 ? 118.305 73.548 28.653 1.000 30.802 164 CYS C N 1
ATOM 1345 C CA . CYS A 1 164 ? 117.344 73.448 27.498 1.000 30.125 164 CYS C CA 1
ATOM 1346 C C . CYS A 1 164 ? 117.423 74.704 26.636 1.000 31.852 164 CYS C C 1
ATOM 1347 O O . CYS A 1 164 ? 117.609 74.608 25.382 1.000 31.123 164 CYS C O 1
ATOM 1350 N N . VAL A 1 165 ? 117.396 75.865 27.287 1.000 31.443 165 VAL C N 1
ATOM 1351 C CA . VAL A 1 165 ? 117.468 77.171 26.591 1.000 32.167 165 VAL C CA 1
ATOM 1352 C C . VAL A 1 165 ? 118.862 77.360 25.937 1.000 33.152 165 VAL C C 1
ATOM 1353 O O . VAL A 1 165 ? 118.978 77.759 24.702 1.000 32.364 165 VAL C O 1
ATOM 1357 N N . GLU A 1 166 ? 119.914 77.022 26.672 1.000 31.135 166 GLU C N 1
ATOM 1358 C CA . GLU A 1 166 ? 121.300 77.251 26.185 1.000 34.056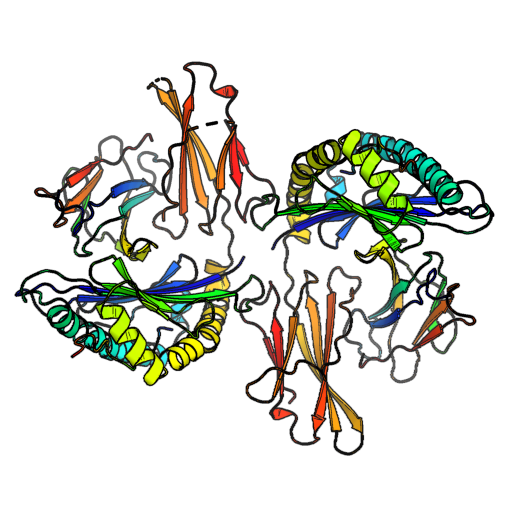 166 GLU C CA 1
ATOM 1359 C C . GLU A 1 166 ? 121.611 76.361 24.988 1.000 29.748 166 GLU C C 1
ATOM 1360 O O . GLU A 1 166 ? 122.152 76.834 23.948 1.000 31.803 166 GLU C O 1
ATOM 1366 N N . TRP A 1 167 ? 121.139 75.119 24.996 1.000 27.939 167 TRP C N 1
ATOM 1367 C CA . TRP A 1 167 ? 121.347 74.246 23.812 1.000 27.023 167 TRP C CA 1
ATOM 1368 C C . TRP A 1 167 ? 120.462 74.710 22.660 1.000 28.616 167 TRP C C 1
ATOM 1369 O O . TRP A 1 167 ? 120.919 74.662 21.492 1.000 28.145 167 TRP C O 1
ATOM 1380 N N . LEU A 1 168 ? 119.264 75.170 22.954 1.000 26.688 168 LEU C N 1
ATOM 1381 C CA . LEU A 1 168 ? 118.355 75.593 21.872 1.000 28.397 168 LEU C CA 1
ATOM 1382 C C . LEU A 1 168 ? 119.029 76.802 21.183 1.000 30.666 168 LEU C C 1
ATOM 1383 O O . LEU A 1 168 ? 119.067 76.781 19.936 1.000 29.600 168 LEU C O 1
ATOM 1388 N N . HIS A 1 169 ? 119.608 77.746 21.964 1.000 29.521 169 HIS C N 1
ATOM 1389 C CA . HIS A 1 169 ? 120.330 78.920 21.368 1.000 30.202 169 HIS C CA 1
ATOM 1390 C C . HIS A 1 169 ? 121.483 78.425 20.468 1.000 33.360 169 HIS C C 1
ATOM 1391 O O . HIS A 1 169 ? 121.631 78.911 19.346 1.000 33.589 169 HIS C O 1
ATOM 1398 N N . ARG A 1 170 ? 122.324 77.528 20.998 1.000 33.740 170 ARG C N 1
ATOM 1399 C CA . ARG A 1 170 ? 123.409 76.924 20.180 1.000 32.804 170 ARG C CA 1
ATOM 1400 C C . ARG A 1 170 ? 122.877 76.296 18.898 1.000 34.158 170 ARG C C 1
ATOM 1401 O O . ARG A 1 170 ? 123.464 76.562 17.821 1.000 34.226 170 ARG C O 1
ATOM 1409 N N . TYR A 1 171 ? 121.807 75.484 18.957 1.000 32.519 171 TYR C N 1
ATOM 1410 C CA . TYR A 1 171 ? 121.305 74.833 17.714 1.000 32.804 171 TYR C CA 1
ATOM 1411 C C . TYR A 1 171 ? 120.732 75.883 16.714 1.000 31.621 171 TYR C C 1
ATOM 1412 O O . TYR A 1 171 ? 120.914 75.702 15.464 1.000 32.057 171 TYR C O 1
ATOM 1421 N N . LEU A 1 172 ? 120.039 76.919 17.178 1.000 31.430 172 LEU C N 1
ATOM 1422 C CA . LEU A 1 172 ? 119.494 77.988 16.288 1.000 30.518 172 LEU C CA 1
ATOM 1423 C C . LEU A 1 172 ? 120.642 78.712 15.561 1.000 35.084 172 LEU C C 1
ATOM 1424 O O . LEU A 1 172 ? 120.480 79.016 14.337 1.000 33.416 172 LEU C O 1
ATOM 1429 N N . LYS A 1 173 ? 121.747 79.001 16.264 1.000 34.375 173 LYS C N 1
ATOM 1430 C CA . LYS A 1 173 ? 122.913 79.592 15.601 1.000 36.456 173 LYS C CA 1
ATOM 1431 C C . LYS A 1 173 ? 123.594 78.593 14.644 1.000 36.943 173 LYS C C 1
ATOM 1432 O O . LYS A 1 173 ? 123.769 78.912 13.476 1.000 38.282 173 LYS C O 1
ATOM 1438 N N . ASN A 1 174 ? 123.980 77.409 15.101 1.000 36.558 174 ASN C N 1
ATOM 1439 C CA . ASN A 1 174 ? 124.712 76.449 14.236 1.000 35.451 174 ASN C CA 1
ATOM 1440 C C . ASN A 1 174 ? 123.834 76.048 13.025 1.000 39.341 174 ASN C C 1
ATOM 1441 O O . ASN A 1 174 ? 124.379 75.888 11.908 1.000 38.061 174 ASN C O 1
ATOM 1446 N N . GLY A 1 175 ? 122.504 75.973 13.179 1.000 36.164 175 GLY C N 1
ATOM 1447 C CA . GLY A 1 175 ? 121.602 75.587 12.088 1.000 36.832 175 GLY C CA 1
ATOM 1448 C C . GLY A 1 175 ? 120.810 76.747 11.506 1.000 37.948 175 GLY C C 1
ATOM 1449 O O . GLY A 1 175 ? 119.757 76.450 10.850 1.000 39.163 175 GLY C O 1
ATOM 1450 N N . ASN A 1 176 ? 121.283 77.997 11.660 1.000 38.418 176 ASN C N 1
ATOM 1451 C CA . ASN A 1 176 ? 120.547 79.225 11.220 1.000 38.978 176 ASN C CA 1
ATOM 1452 C C . ASN A 1 176 ? 120.167 79.089 9.724 1.000 40.934 176 ASN C C 1
ATOM 1453 O O . ASN A 1 176 ? 119.036 79.488 9.354 1.000 39.725 176 ASN C O 1
ATOM 1458 N N . ALA A 1 177 ? 120.952 78.415 8.874 1.000 44.682 177 ALA C N 1
ATOM 1459 C CA . ALA A 1 177 ? 120.649 78.348 7.419 1.000 50.069 177 ALA C CA 1
ATOM 1460 C C . ALA A 1 177 ? 119.348 77.565 7.156 1.000 51.264 177 ALA C C 1
ATOM 1461 O O . ALA A 1 177 ? 118.611 77.930 6.253 1.000 54.976 177 ALA C O 1
ATOM 1463 N N . THR A 1 178 ? 119.043 76.584 7.998 1.000 47.062 178 THR C N 1
ATOM 1464 C CA . THR A 1 178 ? 117.893 75.644 7.948 1.000 50.552 178 THR C CA 1
ATOM 1465 C C . THR A 1 178 ? 116.798 76.264 8.798 1.000 43.689 178 THR C C 1
ATOM 1466 O O . THR A 1 178 ? 115.669 76.449 8.293 1.000 37.818 178 THR C O 1
ATOM 1470 N N . LEU A 1 179 ? 117.168 76.670 10.018 1.000 38.767 179 LEU C N 1
ATOM 1471 C CA . LEU A 1 179 ? 116.117 76.905 11.035 1.000 38.805 179 LEU C CA 1
ATOM 1472 C C . LEU A 1 179 ? 115.554 78.323 10.970 1.000 38.383 179 LEU C C 1
ATOM 1473 O O . LEU A 1 179 ? 114.433 78.479 11.373 1.000 35.355 179 LEU C O 1
ATOM 1478 N N . LEU A 1 180 ? 116.294 79.309 10.469 1.000 36.802 180 LEU C N 1
ATOM 1479 C CA . LEU A 1 180 ? 115.819 80.724 10.480 1.000 37.291 180 LEU C CA 1
ATOM 1480 C C . LEU A 1 180 ? 115.387 81.115 9.066 1.000 39.848 180 LEU C C 1
ATOM 1481 O O . LEU A 1 180 ? 115.004 82.270 8.888 1.000 36.818 180 LEU C O 1
ATOM 1486 N N . ARG A 1 181 ? 115.338 80.163 8.126 1.000 37.467 181 ARG C N 1
ATOM 1487 C CA . ARG A 1 181 ? 114.920 80.443 6.748 1.000 37.016 181 ARG C CA 1
ATOM 1488 C C . ARG A 1 181 ? 113.407 80.632 6.726 1.000 40.912 181 ARG C C 1
ATOM 1489 O O . ARG A 1 181 ? 112.665 80.112 7.617 1.000 33.809 181 ARG C O 1
ATOM 1497 N N . THR A 1 182 ? 112.936 81.248 5.663 1.000 37.697 182 THR C N 1
ATOM 1498 C CA . THR A 1 182 ? 111.502 81.381 5.355 1.000 42.436 182 THR C CA 1
ATOM 1499 C C . THR A 1 182 ? 111.284 80.935 3.915 1.000 43.229 182 THR C C 1
ATOM 1500 O O . THR A 1 182 ? 111.864 81.577 3.036 1.000 42.426 182 THR C O 1
ATOM 1504 N N . ASP A 1 183 ? 110.516 79.869 3.669 1.000 40.463 183 ASP C N 1
ATOM 1505 C CA . ASP A 1 183 ? 110.156 79.447 2.291 1.000 39.579 183 ASP C CA 1
ATOM 1506 C C . ASP A 1 183 ? 108.666 79.729 2.153 1.000 39.708 183 ASP C C 1
ATOM 1507 O O . ASP A 1 183 ? 107.859 79.112 2.881 1.000 36.823 183 ASP C O 1
ATOM 1512 N N . SER A 1 184 ? 108.270 80.606 1.235 1.000 39.789 184 SER C N 1
ATOM 1513 C CA . SER A 1 184 ? 106.874 81.080 1.217 1.000 40.436 184 SER C CA 1
ATOM 1514 C C . SER A 1 184 ? 106.033 80.009 0.525 1.000 39.750 184 SER C C 1
ATOM 1515 O O . SER A 1 184 ? 106.527 79.258 -0.285 1.000 39.404 184 SER C O 1
ATOM 1518 N N . PRO A 1 185 ? 104.741 79.845 0.866 1.000 40.962 185 PRO C N 1
ATOM 1519 C CA . PRO A 1 185 ? 103.920 78.816 0.259 1.000 41.022 185 PRO C CA 1
ATOM 1520 C C . PRO A 1 185 ? 103.699 79.083 -1.222 1.000 44.125 185 PRO C C 1
ATOM 1521 O O . PRO A 1 185 ? 103.652 80.222 -1.556 1.000 37.354 185 PRO C O 1
ATOM 1525 N N . LYS A 1 186 ? 103.582 78.015 -2.009 1.000 44.787 186 LYS C N 1
ATOM 1526 C CA . LYS A 1 186 ? 103.033 77.992 -3.396 1.000 50.275 186 LYS C CA 1
ATOM 1527 C C . LYS A 1 186 ? 101.668 77.331 -3.310 1.000 43.729 186 LYS C C 1
ATOM 1528 O O . LYS A 1 186 ? 101.574 76.187 -2.852 1.000 44.251 186 LYS C O 1
ATOM 1534 N N . ALA A 1 187 ? 100.634 78.061 -3.670 1.000 42.506 187 ALA C N 1
ATOM 1535 C CA . ALA A 1 187 ? 99.221 77.686 -3.457 1.000 46.846 187 ALA C CA 1
ATOM 1536 C C . ALA A 1 187 ? 98.520 77.504 -4.809 1.000 48.161 187 ALA C C 1
ATOM 1537 O O . ALA A 1 187 ? 98.891 78.190 -5.784 1.000 45.669 187 ALA C O 1
ATOM 1539 N N . HIS A 1 188 ? 97.555 76.597 -4.855 1.000 50.366 188 HIS C N 1
ATOM 1540 C CA . HIS A 1 188 ? 96.639 76.430 -6.017 1.000 53.294 188 HIS C CA 1
ATOM 1541 C C . HIS A 1 188 ? 95.326 75.870 -5.482 1.000 51.496 188 HIS C C 1
ATOM 1542 O O . HIS A 1 188 ? 95.298 75.419 -4.334 1.000 55.899 188 HIS C O 1
ATOM 1549 N N . VAL A 1 189 ? 94.264 75.980 -6.274 1.000 54.306 189 VAL C N 1
ATOM 1550 C CA . VAL A 1 189 ? 92.924 75.415 -5.963 1.000 55.117 189 VAL C CA 1
ATOM 1551 C C . VAL A 1 189 ? 92.552 74.356 -6.997 1.000 56.094 189 VAL C C 1
ATOM 1552 O O . VAL A 1 189 ? 92.733 74.617 -8.198 1.000 55.695 189 VAL C O 1
ATOM 1556 N N . THR A 1 190 ? 92.045 73.220 -6.533 1.000 53.802 190 THR C N 1
ATOM 1557 C CA . THR A 1 190 ? 91.521 72.144 -7.383 1.000 55.143 190 THR C CA 1
ATOM 1558 C C . THR A 1 190 ? 89.998 72.068 -7.185 1.000 64.662 190 THR C C 1
ATOM 1559 O O . THR A 1 190 ? 89.490 72.443 -6.078 1.000 62.227 190 THR C O 1
ATOM 1563 N N . HIS A 1 191 ? 89.346 71.573 -8.242 1.000 69.423 191 HIS C N 1
ATOM 1564 C CA . HIS A 1 191 ? 87.902 71.618 -8.582 1.000 76.798 191 HIS C CA 1
ATOM 1565 C C . HIS A 1 191 ? 87.425 70.161 -8.658 1.000 69.942 191 HIS C C 1
ATOM 1566 O O . HIS A 1 191 ? 87.929 69.464 -9.535 1.000 73.641 191 HIS C O 1
ATOM 1573 N N . HIS A 1 192 ? 86.548 69.684 -7.777 1.000 71.099 192 HIS C N 1
ATOM 1574 C CA . HIS A 1 192 ? 86.133 68.249 -7.758 1.000 81.444 192 HIS C CA 1
ATOM 1575 C C . HIS A 1 192 ? 84.612 68.076 -7.857 1.000 88.686 192 HIS C C 1
ATOM 1576 O O . HIS A 1 192 ? 83.909 68.209 -6.835 1.000 71.350 192 HIS C O 1
ATOM 1583 N N . PRO A 1 193 ? 84.090 67.703 -9.072 1.000 94.384 193 PRO C N 1
ATOM 1584 C CA . PRO A 1 193 ? 82.666 67.415 -9.263 1.000 88.765 193 PRO C CA 1
ATOM 1585 C C . PRO A 1 193 ? 82.195 66.452 -8.169 1.000 88.565 193 PRO C C 1
ATOM 1586 O O . PRO A 1 193 ? 82.876 65.484 -7.922 1.000 94.968 193 PRO C O 1
ATOM 1590 N N . ARG A 1 194 ? 81.088 66.758 -7.500 1.000 87.075 194 ARG C N 1
ATOM 1591 C CA . ARG A 1 194 ? 80.594 65.917 -6.382 1.000 90.914 194 ARG C CA 1
ATOM 1592 C C . ARG A 1 194 ? 79.074 66.111 -6.237 1.000 93.809 194 ARG C C 1
ATOM 1593 O O . ARG A 1 194 ? 78.392 65.157 -5.787 1.000 96.485 194 ARG C O 1
ATOM 1601 N N . GLU A 1 198 ? 77.015 68.482 -5.715 1.000 105.699 198 GLU C N 1
ATOM 1602 C CA . GLU A 1 198 ? 77.794 69.636 -5.163 1.000 102.281 198 GLU C CA 1
ATOM 1603 C C . GLU A 1 198 ? 79.116 69.797 -5.954 1.000 95.703 198 GLU C C 1
ATOM 1604 O O . GLU A 1 198 ? 79.285 69.090 -6.964 1.000 95.007 198 GLU C O 1
ATOM 1610 N N . VAL A 1 199 ? 80.018 70.707 -5.566 1.000 93.237 199 VAL C N 1
ATOM 1611 C CA . VAL A 1 199 ? 81.455 70.647 -6.001 1.000 90.698 199 VAL C CA 1
ATOM 1612 C C . VAL A 1 199 ? 82.355 70.943 -4.787 1.000 87.388 199 VAL C C 1
ATOM 1613 O O . VAL A 1 199 ? 81.952 71.795 -3.952 1.000 82.435 199 VAL C O 1
ATOM 1617 N N . THR A 1 200 ? 83.496 70.226 -4.675 1.000 80.200 200 THR C N 1
ATOM 1618 C CA . THR A 1 200 ? 84.572 70.440 -3.653 1.000 70.298 200 THR C CA 1
ATOM 1619 C C . THR A 1 200 ? 85.647 71.377 -4.219 1.000 59.952 200 THR C C 1
ATOM 1620 O O . THR A 1 200 ? 86.213 71.063 -5.282 1.000 61.816 200 THR C O 1
ATOM 1624 N N . LEU A 1 201 ? 85.872 72.522 -3.570 1.000 59.181 201 LEU C N 1
ATOM 1625 C CA . LEU A 1 201 ? 87.056 73.391 -3.832 1.000 61.187 201 LEU C CA 1
ATOM 1626 C C . LEU A 1 201 ? 88.140 73.102 -2.773 1.000 56.634 201 LEU C C 1
ATOM 1627 O O . LEU A 1 201 ? 87.829 73.164 -1.557 1.000 53.973 201 LEU C O 1
ATOM 1632 N N . ARG A 1 202 ? 89.361 72.794 -3.207 1.000 54.095 202 ARG C N 1
ATOM 1633 C CA . ARG A 1 202 ? 90.484 72.436 -2.292 1.000 51.087 202 ARG C CA 1
ATOM 1634 C C . ARG A 1 202 ? 91.618 73.430 -2.494 1.000 49.563 202 ARG C C 1
ATOM 1635 O O . ARG A 1 202 ? 92.160 73.533 -3.585 1.000 49.368 202 ARG C O 1
ATOM 1643 N N . CYS A 1 203 ? 91.929 74.189 -1.462 1.000 44.144 203 CYS C N 1
ATOM 1644 C CA . CYS A 1 203 ? 93.059 75.124 -1.513 1.000 47.401 203 CYS C CA 1
ATOM 1645 C C . CYS A 1 203 ? 94.299 74.439 -0.917 1.000 42.936 203 CYS C C 1
ATOM 1646 O O . CYS A 1 203 ? 94.237 73.960 0.194 1.000 42.247 203 CYS C O 1
ATOM 1649 N N . TRP A 1 204 ? 95.359 74.390 -1.686 1.000 44.594 204 TRP C N 1
ATOM 1650 C CA . TRP A 1 204 ? 96.611 73.686 -1.360 1.000 43.593 204 TRP C CA 1
ATOM 1651 C C . TRP A 1 204 ? 97.678 74.727 -1.061 1.000 45.038 204 TRP C C 1
ATOM 1652 O O . TRP A 1 204 ? 97.858 75.615 -1.871 1.000 40.121 204 TRP C O 1
ATOM 1663 N N . ALA A 1 205 ? 98.439 74.510 -0.006 1.000 40.349 205 ALA C N 1
ATOM 1664 C CA . ALA A 1 205 ? 99.704 75.232 0.181 1.000 38.115 205 ALA C CA 1
ATOM 1665 C C . ALA A 1 205 ? 100.843 74.236 0.203 1.000 36.505 205 ALA C C 1
ATOM 1666 O O . ALA A 1 205 ? 100.813 73.361 1.030 1.000 34.581 205 ALA C O 1
ATOM 1668 N N . LEU A 1 206 ? 101.836 74.442 -0.635 1.000 34.816 206 LEU C N 1
ATOM 1669 C CA . LEU A 1 206 ? 102.959 73.515 -0.821 1.000 36.792 206 LEU C CA 1
ATOM 1670 C C . LEU A 1 206 ? 104.268 74.276 -0.541 1.000 36.456 206 LEU C C 1
ATOM 1671 O O . LEU A 1 206 ? 104.323 75.481 -0.793 1.000 36.362 206 LEU C O 1
ATOM 1676 N N . GLY A 1 207 ? 105.321 73.570 -0.125 1.000 34.846 207 GLY C N 1
ATOM 1677 C CA . GLY A 1 207 ? 106.704 74.043 -0.275 1.000 35.656 207 GLY C CA 1
ATOM 1678 C C . GLY A 1 207 ? 107.039 75.107 0.765 1.000 34.914 207 GLY C C 1
ATOM 1679 O O . GLY A 1 207 ? 108.035 75.741 0.590 1.000 35.352 207 GLY C O 1
ATOM 1680 N N . PHE A 1 208 ? 106.294 75.215 1.860 1.000 33.263 208 PHE C N 1
ATOM 1681 C CA . PHE A 1 208 ? 106.540 76.299 2.851 1.000 32.994 208 PHE C CA 1
ATOM 1682 C C . PHE A 1 208 ? 107.338 75.831 4.085 1.000 31.788 208 PHE C C 1
ATOM 1683 O O . PHE A 1 208 ? 107.380 74.652 4.476 1.000 30.684 208 PHE C O 1
ATOM 1691 N N . TYR A 1 209 ? 107.965 76.818 4.727 1.000 31.384 209 TYR C N 1
ATOM 1692 C CA . TYR A 1 209 ? 108.835 76.670 5.915 1.000 33.849 209 TYR C CA 1
ATOM 1693 C C . TYR A 1 209 ? 108.889 78.017 6.620 1.000 34.803 209 TYR C C 1
ATOM 1694 O O . TYR A 1 209 ? 109.065 79.000 5.926 1.000 35.571 209 TYR C O 1
ATOM 1703 N N . PRO A 1 210 ? 108.630 78.155 7.943 1.000 32.920 210 PRO C N 1
ATOM 1704 C CA . PRO A 1 210 ? 108.327 77.065 8.851 1.000 34.551 210 PRO C CA 1
ATOM 1705 C C . PRO A 1 210 ? 106.867 76.567 8.763 1.000 32.599 210 PRO C C 1
ATOM 1706 O O . PRO A 1 210 ? 106.158 76.951 7.931 1.000 32.675 210 PRO C O 1
ATOM 1710 N N . ALA A 1 211 ? 106.460 75.622 9.628 1.000 36.018 211 ALA C N 1
ATOM 1711 C CA . ALA A 1 211 ? 105.186 74.855 9.437 1.000 35.689 211 ALA C CA 1
ATOM 1712 C C . ALA A 1 211 ? 103.955 75.718 9.735 1.000 37.177 211 ALA C C 1
ATOM 1713 O O . ALA A 1 211 ? 102.831 75.413 9.239 1.000 36.975 211 ALA C O 1
ATOM 1715 N N . ASP A 1 212 ? 104.098 76.729 10.579 1.000 36.539 212 ASP C N 1
ATOM 1716 C CA . ASP A 1 212 ? 102.935 77.543 11.018 1.000 36.620 212 ASP C CA 1
ATOM 1717 C C . ASP A 1 212 ? 102.314 78.235 9.787 1.000 38.893 212 ASP C C 1
ATOM 1718 O O . ASP A 1 212 ? 103.040 78.888 9.006 1.000 40.204 212 ASP C O 1
ATOM 1723 N N . ILE A 1 213 ? 101.016 78.077 9.586 1.000 34.983 213 ILE C N 1
ATOM 1724 C CA . ILE A 1 213 ? 100.283 78.633 8.420 1.000 38.868 213 ILE C CA 1
ATOM 1725 C C . ILE A 1 213 ? 98.841 78.798 8.837 1.000 41.521 213 ILE C C 1
ATOM 1726 O O . ILE A 1 213 ? 98.395 78.063 9.660 1.000 39.481 213 ILE C O 1
ATOM 1731 N N . THR A 1 214 ? 98.117 79.661 8.159 1.000 43.241 214 THR C N 1
ATOM 1732 C CA . THR A 1 214 ? 96.639 79.718 8.230 1.000 43.163 214 THR C CA 1
ATOM 1733 C C . THR A 1 214 ? 96.095 79.699 6.809 1.000 43.866 214 THR C C 1
ATOM 1734 O O . THR A 1 214 ? 96.544 80.504 5.995 1.000 45.671 214 THR C O 1
ATOM 1738 N N . LEU A 1 215 ? 95.157 78.789 6.580 1.000 46.862 215 LEU C N 1
ATOM 1739 C CA . LEU A 1 215 ? 94.363 78.624 5.346 1.000 53.255 215 LEU C CA 1
ATOM 1740 C C . LEU A 1 215 ? 92.914 78.988 5.648 1.000 56.336 215 LEU C C 1
ATOM 1741 O O . LEU A 1 215 ? 92.339 78.356 6.524 1.000 59.747 215 LEU C O 1
ATOM 1746 N N . THR A 1 216 ? 92.353 79.975 4.970 1.000 60.443 216 THR C N 1
ATOM 1747 C CA . THR A 1 216 ? 90.919 80.312 5.132 1.000 65.930 216 THR C CA 1
ATOM 1748 C C . THR A 1 216 ? 90.240 80.375 3.764 1.000 66.243 216 THR C C 1
ATOM 1749 O O . THR A 1 216 ? 90.827 80.896 2.787 1.000 67.498 216 THR C O 1
ATOM 1753 N N . TRP A 1 217 ? 89.025 79.853 3.741 1.000 67.259 217 TRP C N 1
ATOM 1754 C CA . TRP A 1 217 ? 88.004 80.129 2.713 1.000 68.826 217 TRP C CA 1
ATOM 1755 C C . TRP A 1 217 ? 87.103 81.288 3.163 1.000 68.403 217 TRP C C 1
ATOM 1756 O O . TRP A 1 217 ? 86.664 81.285 4.306 1.000 66.578 217 TRP C O 1
ATOM 1767 N N . GLN A 1 218 ? 86.812 82.210 2.252 1.000 73.240 218 GLN C N 1
ATOM 1768 C CA . GLN A 1 218 ? 85.878 83.349 2.454 1.000 74.448 218 GLN C CA 1
ATOM 1769 C C . GLN A 1 218 ? 84.640 83.151 1.577 1.000 64.554 218 GLN C C 1
ATOM 1770 O O . GLN A 1 218 ? 84.865 83.034 0.363 1.000 65.563 218 GLN C O 1
ATOM 1776 N N . ASP A 1 227 ? 81.508 73.730 8.090 1.000 86.520 227 ASP C N 1
ATOM 1777 C CA . ASP A 1 227 ? 81.996 74.517 6.925 1.000 93.710 227 ASP C CA 1
ATOM 1778 C C . ASP A 1 227 ? 83.124 73.751 6.177 1.000 93.717 227 ASP C C 1
ATOM 1779 O O . ASP A 1 227 ? 82.852 73.224 5.078 1.000 94.635 227 ASP C O 1
ATOM 1784 N N . MET A 1 228 ? 84.337 73.676 6.758 1.000 85.300 228 MET C N 1
ATOM 1785 C CA . MET A 1 228 ? 85.656 73.474 6.075 1.000 78.984 228 MET C CA 1
ATOM 1786 C C . MET A 1 228 ? 86.286 72.121 6.433 1.000 70.847 228 MET C C 1
ATOM 1787 O O . MET A 1 228 ? 86.664 71.963 7.597 1.000 75.124 228 MET C O 1
ATOM 1792 N N . GLU A 1 229 ? 86.577 71.254 5.467 1.000 64.178 229 GLU C N 1
ATOM 1793 C CA . GLU A 1 229 ? 87.471 70.083 5.702 1.000 64.854 229 GLU C CA 1
ATOM 1794 C C . GLU A 1 229 ? 88.949 70.546 5.681 1.000 60.798 229 GLU C C 1
ATOM 1795 O O . GLU A 1 229 ? 89.274 71.393 4.849 1.000 56.744 229 GLU C O 1
ATOM 1801 N N . LEU A 1 230 ? 89.839 70.001 6.530 1.000 61.026 230 LEU C N 1
ATOM 1802 C CA . LEU A 1 230 ? 91.313 70.216 6.372 1.000 58.970 230 LEU C CA 1
ATOM 1803 C C . LEU A 1 230 ? 92.123 69.013 6.875 1.000 56.025 230 LEU C C 1
ATOM 1804 O O . LEU A 1 230 ? 91.541 68.010 7.328 1.000 55.059 230 LEU C O 1
ATOM 1809 N N . VAL A 1 231 ? 93.438 69.088 6.719 1.000 46.509 231 VAL C N 1
ATOM 1810 C CA . VAL A 1 231 ? 94.390 68.150 7.336 1.000 39.480 231 VAL C CA 1
ATOM 1811 C C . VAL A 1 231 ? 95.345 68.979 8.203 1.000 39.202 231 VAL C C 1
ATOM 1812 O O . VAL A 1 231 ? 95.468 70.170 7.958 1.000 40.360 231 VAL C O 1
ATOM 1816 N N . GLU A 1 232 ? 95.829 68.363 9.298 1.000 39.312 232 GLU C N 1
ATOM 1817 C CA . GLU A 1 232 ? 96.930 68.882 10.102 1.000 37.910 232 GLU C CA 1
ATOM 1818 C C . GLU A 1 232 ? 98.055 69.172 9.097 1.000 39.319 232 GLU C C 1
ATOM 1819 O O . GLU A 1 232 ? 98.335 68.308 8.216 1.000 37.352 232 GLU C O 1
ATOM 1825 N N . THR A 1 233 ? 98.696 70.301 9.236 1.000 36.701 233 THR C N 1
ATOM 1826 C CA . THR A 1 233 ? 99.950 70.611 8.510 1.000 33.627 233 THR C CA 1
ATOM 1827 C C . THR A 1 233 ? 100.907 69.426 8.598 1.000 33.234 233 THR C C 1
ATOM 1828 O O . THR A 1 233 ? 101.105 68.808 9.683 1.000 31.830 233 THR C O 1
ATOM 1832 N N . ARG A 1 234 ? 101.483 69.042 7.465 1.000 32.635 234 ARG C N 1
ATOM 1833 C CA . ARG A 1 234 ? 102.191 67.761 7.392 1.000 31.943 234 ARG C CA 1
ATOM 1834 C C . ARG A 1 234 ? 103.503 67.896 6.613 1.000 32.397 234 ARG C C 1
ATOM 1835 O O . ARG A 1 234 ? 103.606 68.733 5.687 1.000 31.522 234 ARG C O 1
ATOM 1843 N N . PRO A 1 235 ? 104.538 67.152 7.068 1.000 28.515 235 PRO C N 1
ATOM 1844 C CA . PRO A 1 235 ? 105.844 67.165 6.420 1.000 29.359 235 PRO C CA 1
ATOM 1845 C C . PRO A 1 235 ? 105.845 66.493 5.046 1.000 31.399 235 PRO C C 1
ATOM 1846 O O . PRO A 1 235 ? 105.119 65.499 4.846 1.000 32.120 235 PRO C O 1
ATOM 1850 N N . ALA A 1 236 ? 106.591 67.109 4.119 1.000 32.363 236 ALA C N 1
ATOM 1851 C CA . ALA A 1 236 ? 106.517 66.704 2.692 1.000 31.864 236 ALA C CA 1
ATOM 1852 C C . ALA A 1 236 ? 107.740 65.927 2.239 1.000 31.651 236 ALA C C 1
ATOM 1853 O O . ALA A 1 236 ? 107.868 65.668 0.983 1.000 32.809 236 ALA C O 1
ATOM 1855 N N . GLY A 1 237 ? 108.639 65.597 3.155 1.000 29.652 237 GLY C N 1
ATOM 1856 C CA . GLY A 1 237 ? 109.692 64.615 2.829 1.000 34.648 237 GLY C CA 1
ATOM 1857 C C . GLY A 1 237 ? 111.055 65.267 2.582 1.000 35.193 237 GLY C C 1
ATOM 1858 O O . GLY A 1 237 ? 111.990 64.494 2.533 1.000 34.816 237 GLY C O 1
ATOM 1859 N N . ASP A 1 238 ? 111.143 66.582 2.373 1.000 34.855 238 ASP C N 1
ATOM 1860 C CA . ASP A 1 238 ? 112.416 67.333 2.057 1.000 37.663 238 ASP C CA 1
ATOM 1861 C C . ASP A 1 238 ? 112.580 68.509 3.053 1.000 35.408 238 ASP C C 1
ATOM 1862 O O . ASP A 1 238 ? 113.179 69.528 2.669 1.000 38.831 238 ASP C O 1
ATOM 1867 N N . GLY A 1 239 ? 111.873 68.495 4.179 1.000 32.822 239 GLY C N 1
ATOM 1868 C CA . GLY A 1 239 ? 111.947 69.516 5.252 1.000 32.201 239 GLY C CA 1
ATOM 1869 C C . GLY A 1 239 ? 111.012 70.676 5.110 1.000 32.509 239 GLY C C 1
ATOM 1870 O O . GLY A 1 239 ? 111.141 71.694 5.868 1.000 35.358 239 GLY C O 1
ATOM 1871 N N . THR A 1 240 ? 110.150 70.679 4.116 1.000 31.720 240 THR C N 1
ATOM 1872 C CA . THR A 1 240 ? 109.075 71.691 3.967 1.000 29.501 240 THR C CA 1
ATOM 1873 C C . THR A 1 240 ? 107.759 71.029 4.390 1.000 30.044 240 THR C C 1
ATOM 1874 O O . THR A 1 240 ? 107.800 69.828 4.684 1.000 31.405 240 THR C O 1
ATOM 1878 N N . PHE A 1 241 ? 106.693 71.782 4.380 1.000 31.189 241 PHE C N 1
ATOM 1879 C CA . PHE A 1 241 ? 105.365 71.410 4.886 1.000 30.220 241 PHE C CA 1
ATOM 1880 C C . PHE A 1 241 ? 104.340 71.620 3.799 1.000 36.313 241 PHE C C 1
ATOM 1881 O O . PHE A 1 241 ? 104.660 72.333 2.794 1.000 32.977 241 PHE C O 1
ATOM 1889 N N . GLN A 1 242 ? 103.179 70.974 3.985 1.000 33.919 242 GLN C N 1
ATOM 1890 C CA . GLN A 1 242 ? 102.028 71.240 3.112 1.000 35.703 242 GLN C CA 1
ATOM 1891 C C . GLN A 1 242 ? 100.764 71.145 3.949 1.000 35.841 242 GLN C C 1
ATOM 1892 O O . GLN A 1 242 ? 100.786 70.588 5.085 1.000 32.201 242 GLN C O 1
ATOM 1898 N N . LYS A 1 243 ? 99.710 71.729 3.394 1.000 33.652 243 LYS C N 1
ATOM 1899 C CA . LYS A 1 243 ? 98.391 71.766 4.023 1.000 36.566 243 LYS C CA 1
ATOM 1900 C C . LYS A 1 243 ? 97.338 71.960 2.930 1.000 36.552 243 LYS C C 1
ATOM 1901 O O . LYS A 1 243 ? 97.636 72.599 1.937 1.000 38.749 243 LYS C O 1
ATOM 1907 N N . TRP A 1 244 ? 96.157 71.387 3.117 1.000 39.319 244 TRP C N 1
ATOM 1908 C CA . TRP A 1 244 ? 94.981 71.748 2.302 1.000 41.796 244 TRP C CA 1
ATOM 1909 C C . TRP A 1 244 ? 93.796 72.045 3.210 1.000 41.695 244 TRP C C 1
ATOM 1910 O O . TRP A 1 244 ? 93.729 71.511 4.359 1.000 42.025 244 TRP C O 1
ATOM 1921 N N . ALA A 1 245 ? 92.924 72.896 2.702 1.000 42.934 245 ALA C N 1
ATOM 1922 C CA . ALA A 1 245 ? 91.577 73.140 3.259 1.000 48.845 245 ALA C CA 1
ATOM 1923 C C . ALA A 1 245 ? 90.571 73.099 2.101 1.000 51.015 245 ALA C C 1
ATOM 1924 O O . ALA A 1 245 ? 90.850 73.611 0.979 1.000 50.079 245 ALA C O 1
ATOM 1926 N N . SER A 1 246 ? 89.446 72.457 2.337 1.000 55.671 246 SER C N 1
ATOM 1927 C CA . SER A 1 246 ? 88.410 72.276 1.293 1.000 57.102 246 SER C CA 1
ATOM 1928 C C . SER A 1 246 ? 87.069 72.823 1.804 1.000 60.727 246 SER C C 1
ATOM 1929 O O . SER A 1 246 ? 86.821 72.824 3.073 1.000 59.224 246 SER C O 1
ATOM 1932 N N . VAL A 1 247 ? 86.243 73.233 0.842 1.000 60.695 247 VAL C N 1
ATOM 1933 C CA . VAL A 1 247 ? 84.793 73.554 1.020 1.000 66.124 247 VAL C CA 1
ATOM 1934 C C . VAL A 1 247 ? 84.000 72.916 -0.118 1.000 64.866 247 VAL C C 1
ATOM 1935 O O . VAL A 1 247 ? 84.514 72.821 -1.285 1.000 62.645 247 VAL C O 1
ATOM 1939 N N . VAL A 1 248 ? 82.772 72.522 0.210 1.000 73.247 248 VAL C N 1
ATOM 1940 C CA . VAL A 1 248 ? 81.722 72.152 -0.786 1.000 76.985 248 VAL C CA 1
ATOM 1941 C C . VAL A 1 248 ? 80.902 73.416 -1.102 1.000 77.614 248 VAL C C 1
ATOM 1942 O O . VAL A 1 248 ? 80.422 74.075 -0.148 1.000 71.345 248 VAL C O 1
ATOM 1946 N N . VAL A 1 249 ? 80.847 73.793 -2.383 1.000 76.242 249 VAL C N 1
ATOM 1947 C CA . VAL A 1 249 ? 80.193 75.038 -2.880 1.000 82.384 249 VAL C CA 1
ATOM 1948 C C . VAL A 1 249 ? 79.069 74.673 -3.849 1.000 90.131 249 VAL C C 1
ATOM 1949 O O . VAL A 1 249 ? 79.098 73.603 -4.456 1.000 84.264 249 VAL C O 1
ATOM 1953 N N . PRO A 1 250 ? 78.067 75.576 -4.025 1.000 97.389 250 PRO C N 1
ATOM 1954 C CA . PRO A 1 250 ? 77.076 75.460 -5.097 1.000 94.947 250 PRO C CA 1
ATOM 1955 C C . PRO A 1 250 ? 77.628 75.419 -6.537 1.000 91.681 250 PRO C C 1
ATOM 1956 O O . PRO A 1 250 ? 78.417 76.268 -6.970 1.000 86.435 250 PRO C O 1
ATOM 1960 N N . LEU A 1 251 ? 77.006 74.501 -7.277 1.000 90.244 251 LEU C N 1
ATOM 1961 C CA . LEU A 1 251 ? 77.495 73.705 -8.433 1.000 90.083 251 LEU C CA 1
ATOM 1962 C C . LEU A 1 251 ? 77.869 74.563 -9.642 1.000 84.858 251 LEU C C 1
ATOM 1963 O O . LEU A 1 251 ? 78.178 73.947 -10.671 1.000 89.788 251 LEU C O 1
ATOM 1968 N N . GLY A 1 252 ? 77.808 75.896 -9.557 1.000 86.310 252 GLY C N 1
ATOM 1969 C CA . GLY A 1 252 ? 78.177 76.789 -10.678 1.000 83.299 252 GLY C CA 1
ATOM 1970 C C . GLY A 1 252 ? 78.565 78.207 -10.260 1.000 89.663 252 GLY C C 1
ATOM 1971 O O . GLY A 1 252 ? 78.832 79.030 -11.161 1.000 85.585 252 GLY C O 1
ATOM 1972 N N . LYS A 1 253 ? 78.648 78.498 -8.956 1.000 100.033 253 LYS C N 1
ATOM 1973 C CA . LYS A 1 253 ? 78.840 79.877 -8.416 1.000 104.645 253 LYS C CA 1
ATOM 1974 C C . LYS A 1 253 ? 80.061 79.888 -7.485 1.000 106.263 253 LYS C C 1
ATOM 1975 O O . LYS A 1 253 ? 79.993 80.464 -6.383 1.000 106.869 253 LYS C O 1
ATOM 1981 N N . GLU A 1 254 ? 81.162 79.294 -7.940 1.000 101.070 254 GLU C N 1
ATOM 1982 C CA . GLU A 1 254 ? 82.359 79.051 -7.100 1.000 99.161 254 GLU C CA 1
ATOM 1983 C C . GLU A 1 254 ? 83.357 80.205 -7.255 1.000 98.336 254 GLU C C 1
ATOM 1984 O O . GLU A 1 254 ? 84.365 80.220 -6.510 1.000 87.860 254 GLU C O 1
ATOM 1990 N N . GLN A 1 255 ? 83.085 81.171 -8.133 1.000 91.736 255 GLN C N 1
ATOM 1991 C CA . GLN A 1 255 ? 83.981 82.350 -8.278 1.000 89.684 255 GLN C CA 1
ATOM 1992 C C . GLN A 1 255 ? 83.691 83.368 -7.169 1.000 80.545 255 GLN C C 1
ATOM 1993 O O . GLN A 1 255 ? 84.484 84.303 -7.028 1.000 75.168 255 GLN C O 1
ATOM 1999 N N . ASN A 1 256 ? 82.650 83.148 -6.362 1.000 80.596 256 ASN C N 1
ATOM 2000 C CA . ASN A 1 256 ? 82.366 84.003 -5.176 1.000 86.088 256 ASN C CA 1
ATOM 2001 C C . ASN A 1 256 ? 83.325 83.632 -4.028 1.000 85.517 256 ASN C C 1
ATOM 2002 O O . ASN A 1 256 ? 83.419 84.424 -3.040 1.000 79.519 256 ASN C O 1
ATOM 2007 N N . TYR A 1 257 ? 84.034 82.498 -4.144 1.000 82.732 257 TYR C N 1
ATOM 2008 C CA . TYR A 1 257 ? 84.856 81.919 -3.049 1.000 76.348 257 TYR C CA 1
ATOM 2009 C C . TYR A 1 257 ? 86.340 82.224 -3.259 1.000 74.810 257 TYR C C 1
ATOM 2010 O O . TYR A 1 257 ? 86.851 82.215 -4.412 1.000 69.505 257 TYR C O 1
ATOM 2019 N N . THR A 1 258 ? 87.014 82.500 -2.142 1.000 67.739 258 THR C N 1
ATOM 2020 C CA . THR A 1 258 ? 88.382 83.067 -2.145 1.000 70.640 258 THR C CA 1
ATOM 2021 C C . THR A 1 258 ? 89.161 82.337 -1.037 1.000 65.678 258 THR C C 1
ATOM 2022 O O . THR A 1 258 ? 88.641 82.185 0.099 1.000 60.313 258 THR C O 1
ATOM 2026 N N . CYS A 1 259 ? 90.298 81.757 -1.418 1.000 63.811 259 CYS C N 1
ATOM 2027 C CA . CYS A 1 259 ? 91.221 81.096 -0.477 1.000 58.078 259 CYS C CA 1
ATOM 2028 C C . CYS A 1 259 ? 92.297 82.102 -0.082 1.000 52.593 259 CYS C C 1
ATOM 2029 O O . CYS A 1 259 ? 92.920 82.682 -0.978 1.000 51.550 259 CYS C O 1
ATOM 2032 N N . ARG A 1 260 ? 92.537 82.230 1.216 1.000 51.985 260 ARG C N 1
ATOM 2033 C CA . ARG A 1 260 ? 93.530 83.158 1.804 1.000 59.341 260 ARG C CA 1
ATOM 2034 C C . ARG A 1 260 ? 94.650 82.346 2.470 1.000 52.456 260 ARG C C 1
ATOM 2035 O O . ARG A 1 260 ? 94.305 81.415 3.271 1.000 56.683 260 ARG C O 1
ATOM 2043 N N . VAL A 1 261 ? 95.921 82.709 2.243 1.000 47.581 261 VAL C N 1
ATOM 2044 C CA . VAL A 1 261 ? 97.007 82.035 3.013 1.000 45.962 261 VAL C CA 1
ATOM 2045 C C . VAL A 1 261 ? 97.938 83.046 3.688 1.000 43.501 261 VAL C C 1
ATOM 2046 O O . VAL A 1 261 ? 98.423 83.995 3.059 1.000 42.832 261 VAL C O 1
ATOM 2050 N N . TYR A 1 262 ? 98.098 82.855 4.990 1.000 39.252 262 TYR C N 1
ATOM 2051 C CA . TYR A 1 262 ? 98.980 83.641 5.882 1.000 39.788 262 TYR C CA 1
ATOM 2052 C C . TYR A 1 262 ? 100.164 82.786 6.288 1.000 40.109 262 TYR C C 1
ATOM 2053 O O . TYR A 1 262 ? 99.997 81.613 6.768 1.000 40.269 262 TYR C O 1
ATOM 2062 N N . HIS A 1 263 ? 101.346 83.368 6.141 1.000 39.437 263 HIS C N 1
ATOM 2063 C CA . HIS A 1 263 ? 102.624 82.745 6.505 1.000 34.917 263 HIS C CA 1
ATOM 2064 C C . HIS A 1 263 ? 103.701 83.814 6.754 1.000 37.130 263 HIS C C 1
ATOM 2065 O O . HIS A 1 263 ? 103.685 84.911 6.113 1.000 36.918 263 HIS C O 1
ATOM 2072 N N . GLU A 1 264 ? 104.672 83.466 7.587 1.000 36.475 264 GLU C N 1
ATOM 2073 C CA . GLU A 1 264 ? 105.869 84.287 7.872 1.000 40.256 264 GLU C CA 1
ATOM 2074 C C . GLU A 1 264 ? 106.542 84.697 6.542 1.000 46.713 264 GLU C C 1
ATOM 2075 O O . GLU A 1 264 ? 107.141 85.769 6.535 1.000 42.091 264 GLU C O 1
ATOM 2081 N N . GLY A 1 265 ? 106.456 83.931 5.442 1.000 43.547 265 GLY C N 1
ATOM 2082 C CA . GLY A 1 265 ? 107.155 84.346 4.196 1.000 45.132 265 GLY C CA 1
ATOM 2083 C C . GLY A 1 265 ? 106.274 85.153 3.249 1.000 44.877 265 GLY C C 1
ATOM 2084 O O . GLY A 1 265 ? 106.702 85.356 2.115 1.000 44.166 265 GLY C O 1
ATOM 2085 N N . LEU A 1 266 ? 105.028 85.464 3.617 1.000 45.734 266 LEU C N 1
ATOM 2086 C CA . LEU A 1 266 ? 104.133 86.316 2.785 1.000 45.072 266 LEU C CA 1
ATOM 2087 C C . LEU A 1 266 ? 103.840 87.631 3.546 1.000 48.600 266 LEU C C 1
ATOM 2088 O O . LEU A 1 266 ? 102.827 87.709 4.269 1.000 46.134 266 LEU C O 1
ATOM 2093 N N . PRO A 1 267 ? 104.698 88.691 3.392 1.000 49.126 267 PRO C N 1
ATOM 2094 C CA . PRO A 1 267 ? 104.399 90.048 3.914 1.000 45.978 267 PRO C CA 1
ATOM 2095 C C . PRO A 1 267 ? 102.968 90.454 3.500 1.000 47.476 267 PRO C C 1
ATOM 2096 O O . PRO A 1 267 ? 102.219 90.928 4.343 1.000 49.819 267 PRO C O 1
ATOM 2100 N N . GLU A 1 268 ? 102.560 90.132 2.256 1.000 48.971 268 GLU C N 1
ATOM 2101 C CA . GLU A 1 268 ? 101.132 90.179 1.824 1.000 48.069 268 GLU C CA 1
ATOM 2102 C C . GLU A 1 268 ? 100.559 88.768 1.686 1.000 48.889 268 GLU C C 1
ATOM 2103 O O . GLU A 1 268 ? 101.062 88.003 0.890 1.000 47.578 268 GLU C O 1
ATOM 2109 N N . PRO A 1 269 ? 99.477 88.406 2.415 1.000 48.705 269 PRO C N 1
ATOM 2110 C CA . PRO A 1 269 ? 98.828 87.096 2.324 1.000 48.341 269 PRO C CA 1
ATOM 2111 C C . PRO A 1 269 ? 98.410 86.822 0.878 1.000 52.638 269 PRO C C 1
ATOM 2112 O O . PRO A 1 269 ? 98.308 87.770 0.172 1.000 45.254 269 PRO C O 1
ATOM 2116 N N . LEU A 1 270 ? 98.326 85.559 0.451 1.000 55.188 270 LEU C N 1
ATOM 2117 C CA . LEU A 1 270 ? 97.845 85.188 -0.910 1.000 50.092 270 LEU C CA 1
ATOM 2118 C C . LEU A 1 270 ? 96.328 85.165 -0.873 1.000 48.379 270 LEU C C 1
ATOM 2119 O O . LEU A 1 270 ? 95.763 84.743 0.139 1.000 54.778 270 LEU C O 1
ATOM 2124 N N . THR A 1 271 ? 95.713 85.550 -1.981 1.000 51.241 271 THR C N 1
ATOM 2125 C CA . THR A 1 271 ? 94.273 85.422 -2.290 1.000 56.684 271 THR C CA 1
ATOM 2126 C C . THR A 1 271 ? 94.133 84.662 -3.619 1.000 60.100 271 THR C C 1
ATOM 2127 O O . THR A 1 271 ? 94.782 85.082 -4.572 1.000 61.314 271 THR C O 1
ATOM 2131 N N . LEU A 1 272 ? 93.368 83.582 -3.698 1.000 59.556 272 LEU C N 1
ATOM 2132 C CA . LEU A 1 272 ? 93.213 82.882 -5.002 1.000 62.556 272 LEU C CA 1
ATOM 2133 C C . LEU A 1 272 ? 91.816 82.273 -5.082 1.000 61.399 272 LEU C C 1
ATOM 2134 O O . LEU A 1 272 ? 91.187 82.247 -4.011 1.000 55.175 272 LEU C O 1
ATOM 2139 N N . ARG A 1 273 ? 91.314 81.920 -6.292 1.000 74.222 273 ARG C N 1
ATOM 2140 C CA . ARG A 1 273 ? 89.940 81.322 -6.479 1.000 78.447 273 ARG C CA 1
ATOM 2141 C C . ARG A 1 273 ? 89.778 80.362 -7.673 1.000 75.949 273 ARG C C 1
ATOM 2142 O O . ARG A 1 273 ? 90.686 80.037 -8.396 1.000 73.874 273 ARG C O 1
ATOM 2150 N N . HIS B 2 1 ? 119.950 68.849 23.462 1.000 38.291 1 HIS E N 1
ATOM 2151 C CA . HIS B 2 1 ? 120.547 68.020 24.511 1.000 35.667 1 HIS E CA 1
ATOM 2152 C C . HIS B 2 1 ? 119.410 67.508 25.400 1.000 33.816 1 HIS E C 1
ATOM 2153 O O . HIS B 2 1 ? 118.652 68.301 25.914 1.000 31.711 1 HIS E O 1
ATOM 2160 N N . PRO B 2 2 ? 119.269 66.182 25.550 1.000 30.358 2 PRO E N 1
ATOM 2161 C CA . PRO B 2 2 ? 118.174 65.615 26.316 1.000 30.807 2 PRO E CA 1
ATOM 2162 C C . PRO B 2 2 ? 118.312 65.911 27.794 1.000 29.079 2 PRO E C 1
ATOM 2163 O O . PRO B 2 2 ? 119.444 66.243 28.336 1.000 27.393 2 PRO E O 1
ATOM 2167 N N . GLY B 2 3 ? 117.196 65.643 28.460 1.000 29.906 3 GLY E N 1
ATOM 2168 C CA . GLY B 2 3 ? 117.164 65.676 29.929 1.000 28.730 3 GLY E CA 1
ATOM 2169 C C . GLY B 2 3 ? 118.046 64.576 30.481 1.000 30.102 3 GLY E C 1
ATOM 2170 O O . GLY B 2 3 ? 118.181 63.513 29.835 1.000 26.499 3 GLY E O 1
ATOM 2171 N N . SER B 2 4 ? 118.627 64.771 31.663 1.000 28.047 4 SER E N 1
ATOM 2172 C CA . SER B 2 4 ? 119.445 63.720 32.296 1.000 31.198 4 SER E CA 1
ATOM 2173 C C . SER B 2 4 ? 118.538 62.594 32.799 1.000 28.717 4 SER E C 1
ATOM 2174 O O . SER B 2 4 ? 117.252 62.673 32.692 1.000 28.166 4 SER E O 1
ATOM 2177 N N . VAL B 2 5 ? 119.122 61.471 33.186 1.000 27.989 5 VAL E N 1
ATOM 2178 C CA . VAL B 2 5 ? 118.384 60.260 33.629 1.000 29.595 5 VAL E CA 1
ATOM 2179 C C . VAL B 2 5 ? 117.418 60.722 34.729 1.000 29.461 5 VAL E C 1
ATOM 2180 O O . VAL B 2 5 ? 117.858 61.468 35.630 1.000 27.441 5 VAL E O 1
ATOM 2184 N N . ASN B 2 6 ? 116.173 60.292 34.713 1.000 29.869 6 ASN E N 1
ATOM 2185 C CA . ASN B 2 6 ? 115.178 60.736 35.723 1.000 31.984 6 ASN E CA 1
ATOM 2186 C C . ASN B 2 6 ? 115.662 60.310 37.117 1.000 30.593 6 ASN E C 1
ATOM 2187 O O . ASN B 2 6 ? 115.973 59.178 37.315 1.000 32.905 6 ASN E O 1
ATOM 2192 N N . GLU B 2 7 ? 115.721 61.255 38.047 1.000 32.497 7 GLU E N 1
ATOM 2193 C CA . GLU B 2 7 ? 116.261 61.055 39.420 1.000 36.661 7 GLU E CA 1
ATOM 2194 C C . GLU B 2 7 ? 115.307 60.142 40.206 1.000 35.006 7 GLU E C 1
ATOM 2195 O O . GLU B 2 7 ? 115.794 59.302 40.949 1.000 33.809 7 GLU E O 1
ATOM 2201 N N . PHE B 2 8 ? 113.980 60.256 40.009 1.000 25.474 8 PHE E N 1
ATOM 2202 C CA . PHE B 2 8 ? 113.035 59.558 40.918 1.000 28.709 8 PHE E CA 1
ATOM 2203 C C . PHE B 2 8 ? 112.115 58.639 40.143 1.000 26.470 8 PHE E C 1
ATOM 2204 O O . PHE B 2 8 ? 111.709 59.019 39.064 1.000 27.641 8 PHE E O 1
ATOM 2212 N N . ASP B 2 9 ? 111.719 57.511 40.762 1.000 24.734 9 ASP E N 1
ATOM 2213 C CA . ASP B 2 9 ? 110.749 56.564 40.200 1.000 25.554 9 ASP E CA 1
ATOM 2214 C C . ASP B 2 9 ? 109.317 56.928 40.641 1.000 26.307 9 ASP E C 1
ATOM 2215 O O . ASP B 2 9 ? 109.119 57.690 41.587 1.000 24.972 9 ASP E O 1
ATOM 2220 N N . PHE B 2 10 ? 108.314 56.326 40.011 1.000 24.096 10 PHE E N 1
ATOM 2221 C CA . PHE B 2 10 ? 106.940 56.747 40.283 1.000 24.020 10 PHE E CA 1
ATOM 2222 C C . PHE B 2 10 ? 106.510 56.314 41.700 1.000 26.425 10 PHE E C 1
ATOM 2223 O O . PHE B 2 10 ? 105.682 57.035 42.285 1.000 29.936 10 PHE E O 1
ATOM 2231 N N . GLY B 2 11 ? 106.851 55.112 42.128 1.000 28.022 11 GLY E N 1
ATOM 2232 C CA . GLY B 2 11 ? 106.545 54.746 43.504 1.000 29.840 11 GLY E CA 1
ATOM 2233 C C . GLY B 2 11 ? 105.052 54.756 43.808 1.000 33.559 11 GLY E C 1
ATOM 2234 O O . GLY B 2 11 ? 104.716 55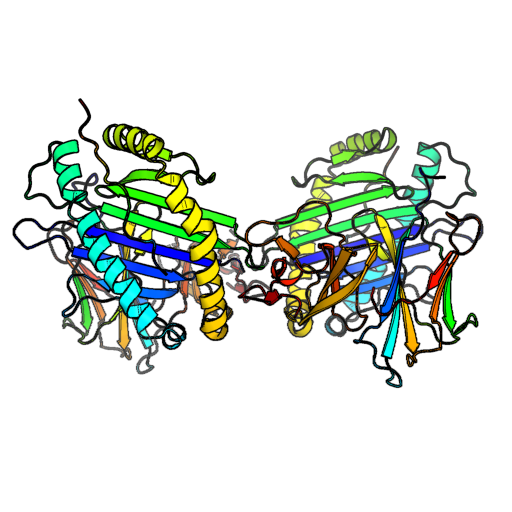.100 44.958 1.000 34.259 11 GLY E O 1
ATOM 2235 N N . CYS B 2 12 ? 104.183 54.348 42.883 1.000 30.927 12 CYS E N 1
ATOM 2236 C CA . CYS B 2 12 ? 102.714 54.547 43.056 1.000 33.039 12 CYS E CA 1
ATOM 2237 C C . CYS B 2 12 ? 102.028 53.366 43.754 1.000 36.944 12 CYS E C 1
ATOM 2238 O O . CYS B 2 12 ? 100.818 53.232 43.583 1.000 33.003 12 CYS E O 1
ATOM 2241 N N . GLY B 2 13 ? 102.671 52.667 44.680 1.000 32.927 13 GLY E N 1
ATOM 2242 C CA . GLY B 2 13 ? 102.003 51.525 45.303 1.000 38.189 13 GLY E CA 1
ATOM 2243 C C . GLY B 2 13 ? 100.990 51.972 46.342 1.000 42.362 13 GLY E C 1
ATOM 2244 O O . GLY B 2 13 ? 99.899 51.302 46.429 1.000 45.956 13 GLY E O 1
ATOM 2245 N N . GLY B 2 14 ? 101.349 52.963 47.141 1.000 37.910 14 GLY E N 1
ATOM 2246 C CA . GLY B 2 14 ? 100.573 53.423 48.309 1.000 48.538 14 GLY E CA 1
ATOM 2247 C C . GLY B 2 14 ? 100.550 52.413 49.453 1.000 53.643 14 GLY E C 1
ATOM 2248 O O . GLY B 2 14 ? 101.216 51.382 49.384 1.000 57.856 14 GLY E O 1
ATOM 2249 N N . SER B 2 15 ? 99.741 52.644 50.482 1.000 57.886 15 SER E N 1
ATOM 2250 C CA . SER B 2 15 ? 99.598 51.684 51.595 1.000 61.269 15 SER E CA 1
ATOM 2251 C C . SER B 2 15 ? 98.241 50.991 51.465 1.000 64.774 15 SER E C 1
ATOM 2252 O O . SER B 2 15 ? 98.149 49.765 51.564 1.000 75.584 15 SER E O 1
ATOM 2255 N N . GLY C 1 1 ? 109.592 89.559 12.727 1.000 57.496 1 GLY A N 1
ATOM 2256 C CA . GLY C 1 1 ? 108.822 89.867 13.947 1.000 51.501 1 GLY A CA 1
ATOM 2257 C C . GLY C 1 1 ? 107.425 90.386 13.598 1.000 52.565 1 GLY A C 1
ATOM 2258 O O . GLY C 1 1 ? 106.972 90.265 12.440 1.000 48.458 1 GLY A O 1
ATOM 2259 N N . PRO C 1 2 ? 106.696 90.905 14.620 1.000 45.964 2 PRO A N 1
ATOM 2260 C CA . PRO C 1 2 ? 105.378 91.497 14.415 1.000 45.703 2 PRO A CA 1
ATOM 2261 C C . PRO C 1 2 ? 105.688 92.849 13.750 1.000 42.617 2 PRO A C 1
ATOM 2262 O O . PRO C 1 2 ? 106.810 93.329 13.808 1.000 41.106 2 PRO A O 1
ATOM 2266 N N . HIS C 1 3 ? 104.695 93.457 13.149 1.000 40.139 3 HIS A N 1
ATOM 2267 C CA . HIS C 1 3 ? 104.838 94.796 12.528 1.000 39.085 3 HIS A CA 1
ATOM 2268 C C . HIS C 1 3 ? 103.649 95.658 12.905 1.000 36.916 3 HIS A C 1
ATOM 2269 O O . HIS C 1 3 ? 102.584 95.110 13.219 1.000 38.944 3 HIS A O 1
ATOM 2276 N N . SER C 1 4 ? 103.813 96.954 12.709 1.000 36.921 4 SER A N 1
ATOM 2277 C CA . SER C 1 4 ? 102.804 97.960 13.079 1.000 34.193 4 SER A CA 1
ATOM 2278 C C . SER C 1 4 ? 102.708 98.983 11.941 1.000 35.221 4 SER A C 1
ATOM 2279 O O . SER C 1 4 ? 103.768 99.292 11.321 1.000 33.605 4 SER A O 1
ATOM 2282 N N . MET C 1 5 ? 101.497 99.458 11.652 1.000 36.008 5 MET A N 1
ATOM 2283 C CA . MET C 1 5 ? 101.313 100.782 10.992 1.000 36.065 5 MET A CA 1
ATOM 2284 C C . MET C 1 5 ? 100.689 101.743 12.001 1.000 34.244 5 MET A C 1
ATOM 2285 O O . MET C 1 5 ? 99.699 101.341 12.651 1.000 33.773 5 MET A O 1
ATOM 2290 N N . ARG C 1 6 ? 101.211 102.962 12.100 1.000 34.070 6 ARG A N 1
ATOM 2291 C CA . ARG C 1 6 ? 100.576 103.976 12.965 1.000 32.051 6 ARG A CA 1
ATOM 2292 C C . ARG C 1 6 ? 100.648 105.356 12.318 1.000 38.238 6 ARG A C 1
ATOM 2293 O O . ARG C 1 6 ? 101.782 105.722 11.778 1.000 35.067 6 ARG A O 1
ATOM 2301 N N . TYR C 1 7 ? 99.561 106.105 12.447 1.000 32.810 7 TYR A N 1
ATOM 2302 C CA . TYR C 1 7 ? 99.546 107.541 12.106 1.000 30.575 7 TYR A CA 1
ATOM 2303 C C . TYR C 1 7 ? 99.568 108.320 13.402 1.000 33.779 7 TYR A C 1
ATOM 2304 O O . TYR C 1 7 ? 98.812 107.948 14.357 1.000 32.026 7 TYR A O 1
ATOM 2313 N N . PHE C 1 8 ? 100.316 109.402 13.375 1.000 30.804 8 PHE A N 1
ATOM 2314 C CA . PHE C 1 8 ? 100.465 110.384 14.462 1.000 30.822 8 PHE A CA 1
ATOM 2315 C C . PHE C 1 8 ? 100.035 111.730 13.907 1.000 31.739 8 PHE A C 1
ATOM 2316 O O . PHE C 1 8 ? 100.764 112.318 13.051 1.000 32.380 8 PHE A O 1
ATOM 2324 N N . GLU C 1 9 ? 98.903 112.218 14.353 1.000 29.806 9 GLU A N 1
ATOM 2325 C CA . GLU C 1 9 ? 98.273 113.439 13.773 1.000 27.538 9 GLU A CA 1
ATOM 2326 C C . GLU C 1 9 ? 98.215 114.440 14.908 1.000 30.571 9 GLU A C 1
ATOM 2327 O O . GLU C 1 9 ? 97.659 114.110 16.001 1.000 28.957 9 GLU A O 1
ATOM 2333 N N . THR C 1 10 ? 98.528 115.679 14.603 1.000 28.919 10 THR A N 1
ATOM 2334 C CA . THR C 1 10 ? 98.592 116.742 15.611 1.000 28.436 10 THR A CA 1
ATOM 2335 C C . THR C 1 10 ? 98.127 118.073 15.041 1.000 28.154 10 THR A C 1
ATOM 2336 O O . THR C 1 10 ? 98.563 118.420 13.911 1.000 30.558 10 THR A O 1
ATOM 2340 N N . ALA C 1 11 ? 97.435 118.837 15.862 1.000 26.010 11 ALA A N 1
ATOM 2341 C CA . ALA C 1 11 ? 97.144 120.246 15.575 1.000 28.578 11 ALA A CA 1
ATOM 2342 C C . ALA C 1 11 ? 97.580 121.063 16.794 1.000 31.184 11 ALA A C 1
ATOM 2343 O O . ALA C 1 11 ? 97.243 120.695 17.976 1.000 28.423 11 ALA A O 1
ATOM 2345 N N . VAL C 1 12 ? 98.258 122.177 16.478 1.000 32.483 12 VAL A N 1
ATOM 2346 C CA . VAL C 1 12 ? 98.840 123.102 17.473 1.000 29.796 12 VAL A CA 1
ATOM 2347 C C . VAL C 1 12 ? 98.318 124.502 17.214 1.000 31.219 12 VAL A C 1
ATOM 2348 O O . VAL C 1 12 ? 98.609 125.037 16.153 1.000 32.929 12 VAL A O 1
ATOM 2352 N N . SER C 1 13 ? 97.623 125.114 18.165 1.000 33.519 13 SER A N 1
ATOM 2353 C CA . SER C 1 13 ? 97.040 126.452 17.915 1.000 38.309 13 SER A CA 1
ATOM 2354 C C . SER C 1 13 ? 98.137 127.511 18.095 1.000 46.603 13 SER A C 1
ATOM 2355 O O . SER C 1 13 ? 99.129 127.297 18.836 1.000 40.617 13 SER A O 1
ATOM 2358 N N . ARG C 1 14 ? 97.946 128.656 17.454 1.000 52.512 14 ARG A N 1
ATOM 2359 C CA . ARG C 1 14 ? 98.864 129.813 17.648 1.000 64.959 14 ARG A CA 1
ATOM 2360 C C . ARG C 1 14 ? 98.049 131.097 17.535 1.000 70.649 14 ARG A C 1
ATOM 2361 O O . ARG C 1 14 ? 98.105 131.767 16.500 1.000 69.802 14 ARG A O 1
ATOM 2369 N N . PRO C 1 15 ? 97.146 131.392 18.506 1.000 81.627 15 PRO A N 1
ATOM 2370 C CA . PRO C 1 15 ? 96.219 132.519 18.368 1.000 83.665 15 PRO A CA 1
ATOM 2371 C C . PRO C 1 15 ? 97.027 133.811 18.151 1.000 78.270 15 PRO A C 1
ATOM 2372 O O . PRO C 1 15 ? 96.451 134.695 17.532 1.000 80.063 15 PRO A O 1
ATOM 2376 N N . GLY C 1 16 ? 98.309 133.851 18.581 1.000 71.802 16 GLY A N 1
ATOM 2377 C CA . GLY C 1 16 ? 99.355 134.668 17.940 1.000 78.441 16 GLY A CA 1
ATOM 2378 C C . GLY C 1 16 ? 99.192 134.701 16.411 1.000 84.572 16 GLY A C 1
ATOM 2379 O O . GLY C 1 16 ? 98.577 135.660 15.864 1.000 82.597 16 GLY A O 1
ATOM 2380 N N . LEU C 1 17 ? 99.659 133.657 15.725 1.000 84.844 17 LEU A N 1
ATOM 2381 C CA . LEU C 1 17 ? 99.908 133.664 14.260 1.000 82.065 17 LEU A CA 1
ATOM 2382 C C . LEU C 1 17 ? 98.933 132.744 13.496 1.000 81.771 17 LEU A C 1
ATOM 2383 O O . LEU C 1 17 ? 99.418 131.752 12.926 1.000 90.073 17 LEU A O 1
ATOM 2388 N N . GLY C 1 18 ? 97.618 133.024 13.498 1.000 78.560 18 GLY A N 1
ATOM 2389 C CA . GLY C 1 18 ? 96.616 132.435 12.573 1.000 72.778 18 GLY A CA 1
ATOM 2390 C C . GLY C 1 18 ? 96.163 131.012 12.913 1.000 61.303 18 GLY A C 1
ATOM 2391 O O . GLY C 1 18 ? 96.262 130.596 14.046 1.000 57.335 18 GLY A O 1
ATOM 2392 N N . GLU C 1 19 ? 95.630 130.287 11.931 1.000 56.745 19 GLU A N 1
ATOM 2393 C CA . GLU C 1 19 ? 94.949 128.975 12.145 1.000 54.873 19 GLU A CA 1
ATOM 2394 C C . GLU C 1 19 ? 95.947 127.946 12.694 1.000 44.730 19 GLU A C 1
ATOM 2395 O O . GLU C 1 19 ? 97.178 128.073 12.578 1.000 39.965 19 GLU A O 1
ATOM 2401 N N . PRO C 1 20 ? 95.467 126.901 13.392 1.000 48.171 20 PRO A N 1
ATOM 2402 C CA . PRO C 1 20 ? 96.396 125.895 13.930 1.000 40.576 20 PRO A CA 1
ATOM 2403 C C . PRO C 1 20 ? 97.280 125.263 12.858 1.000 36.892 20 PRO A C 1
ATOM 2404 O O . PRO C 1 20 ? 96.892 125.038 11.735 1.000 36.407 20 PRO A O 1
ATOM 2408 N N . ARG C 1 21 ? 98.455 124.823 13.262 1.000 35.330 21 ARG A N 1
ATOM 2409 C CA . ARG C 1 21 ? 99.273 123.988 12.375 1.000 34.378 21 ARG A CA 1
ATOM 2410 C C . ARG C 1 21 ? 98.829 122.523 12.552 1.000 32.638 21 ARG A C 1
ATOM 2411 O O . ARG C 1 21 ? 98.870 122.032 13.703 1.000 35.622 21 ARG A O 1
ATOM 2419 N N . TYR C 1 22 ? 98.544 121.853 11.427 1.000 32.682 22 TYR A N 1
ATOM 2420 C CA . TYR C 1 22 ? 98.162 120.430 11.369 1.000 33.081 22 TYR A CA 1
ATOM 2421 C C . TYR C 1 22 ? 99.250 119.634 10.635 1.000 32.384 22 TYR A C 1
ATOM 2422 O O . TYR C 1 22 ? 99.654 119.912 9.436 1.000 30.738 22 TYR A O 1
ATOM 2431 N N . ILE C 1 23 ? 99.723 118.588 11.317 1.000 32.288 23 ILE A N 1
ATOM 2432 C CA . ILE C 1 23 ? 100.792 117.687 10.825 1.000 30.185 23 ILE A CA 1
ATOM 2433 C C . ILE C 1 23 ? 100.303 116.264 11.018 1.000 32.034 23 ILE A C 1
ATOM 2434 O O . ILE C 1 23 ? 99.837 115.933 12.133 1.000 31.568 23 ILE A O 1
ATOM 2439 N N . SER C 1 24 ? 100.386 115.447 9.983 1.000 29.507 24 SER A N 1
ATOM 2440 C CA . SER C 1 24 ? 100.093 113.986 10.045 1.000 31.140 24 SER A CA 1
ATOM 2441 C C . SER C 1 24 ? 101.344 113.228 9.591 1.000 31.859 24 SER A C 1
ATOM 2442 O O . SER C 1 24 ? 101.922 113.549 8.504 1.000 27.695 24 SER A O 1
ATOM 2445 N N . VAL C 1 25 ? 101.795 112.248 10.369 1.000 29.191 25 VAL A N 1
ATOM 2446 C CA . VAL C 1 25 ? 102.988 111.428 10.074 1.000 31.723 25 VAL A CA 1
ATOM 2447 C C . VAL C 1 25 ? 102.589 109.975 10.164 1.000 31.500 25 VAL A C 1
ATOM 2448 O O . VAL C 1 25 ? 101.944 109.583 11.163 1.000 33.374 25 VAL A O 1
ATOM 2452 N N . GLY C 1 26 ? 102.881 109.212 9.130 1.000 32.416 26 GLY A N 1
ATOM 2453 C CA . GLY C 1 26 ? 102.594 107.798 9.160 1.000 31.061 26 GLY A CA 1
ATOM 2454 C C . GLY C 1 26 ? 103.887 107.041 9.320 1.000 34.481 26 GLY A C 1
ATOM 2455 O O . GLY C 1 26 ? 104.914 107.445 8.688 1.000 33.285 26 GLY A O 1
ATOM 2456 N N . TYR C 1 27 ? 103.829 105.897 10.028 1.000 32.406 27 TYR A N 1
ATOM 2457 C CA . TYR C 1 27 ? 104.993 105.008 10.277 1.000 34.080 27 TYR A CA 1
ATOM 2458 C C . TYR C 1 27 ? 104.604 103.546 10.048 1.000 36.116 27 TYR A C 1
ATOM 2459 O O . TYR C 1 27 ? 103.460 103.176 10.296 1.000 35.311 27 TYR A O 1
ATOM 2468 N N . VAL C 1 28 ? 105.546 102.799 9.479 1.000 35.839 28 VAL A N 1
ATOM 2469 C CA . VAL C 1 28 ? 105.577 101.319 9.552 1.000 32.774 28 VAL A CA 1
ATOM 2470 C C . VAL C 1 28 ? 106.767 100.949 10.466 1.000 37.185 28 VAL A C 1
ATOM 2471 O O . VAL C 1 28 ? 107.925 101.354 10.199 1.000 34.315 28 VAL A O 1
ATOM 2475 N N . ASP C 1 29 ? 106.487 100.254 11.568 1.000 36.524 29 ASP A N 1
ATOM 2476 C CA . ASP C 1 29 ? 107.512 100.049 12.615 1.000 37.743 29 ASP A CA 1
ATOM 2477 C C . ASP C 1 29 ? 108.005 101.424 13.058 1.000 42.045 29 ASP A C 1
ATOM 2478 O O . ASP C 1 29 ? 107.158 102.280 13.310 1.000 42.848 29 ASP A O 1
ATOM 2483 N N . ASN C 1 30 ? 109.294 101.650 13.166 1.000 42.615 30 ASN A N 1
ATOM 2484 C CA . ASN C 1 30 ? 109.791 102.986 13.590 1.000 43.616 30 ASN A CA 1
ATOM 2485 C C . ASN C 1 30 ? 110.133 103.846 12.368 1.000 43.592 30 ASN A C 1
ATOM 2486 O O . ASN C 1 30 ? 110.854 104.863 12.562 1.000 49.496 30 ASN A O 1
ATOM 2491 N N . LYS C 1 31 ? 109.694 103.468 11.156 1.000 38.962 31 LYS A N 1
ATOM 2492 C CA . LYS C 1 31 ? 110.122 104.118 9.878 1.000 37.858 31 LYS A CA 1
ATOM 2493 C C . LYS C 1 31 ? 109.046 105.101 9.392 1.000 36.005 31 LYS A C 1
ATOM 2494 O O . LYS C 1 31 ? 107.893 104.649 9.021 1.000 33.452 31 LYS A O 1
ATOM 2500 N N . GLU C 1 32 ? 109.325 106.417 9.442 1.000 34.523 32 GLU A N 1
ATOM 2501 C CA . GLU C 1 32 ? 108.357 107.393 8.907 1.000 36.385 32 GLU A CA 1
ATOM 2502 C C . GLU C 1 32 ? 108.234 107.126 7.401 1.000 36.227 32 GLU A C 1
ATOM 2503 O O . GLU C 1 32 ? 109.293 107.013 6.797 1.000 36.410 32 GLU A O 1
ATOM 2509 N N . PHE C 1 33 ? 107.039 107.153 6.795 1.000 34.610 33 PHE A N 1
ATOM 2510 C CA . PHE C 1 33 ? 106.856 106.848 5.350 1.000 34.075 33 PHE A CA 1
ATOM 2511 C C . PHE C 1 33 ? 106.054 107.903 4.604 1.000 35.481 33 PHE A C 1
ATOM 2512 O O . PHE C 1 33 ? 106.224 107.990 3.370 1.000 33.943 33 PHE A O 1
ATOM 2520 N N . VAL C 1 34 ? 105.309 108.747 5.294 1.000 30.650 34 VAL A N 1
ATOM 2521 C CA . VAL C 1 34 ? 104.516 109.834 4.667 1.000 32.696 34 VAL A CA 1
ATOM 2522 C C . VAL C 1 34 ? 104.337 110.941 5.683 1.000 31.255 34 VAL A C 1
ATOM 2523 O O . VAL C 1 34 ? 104.329 110.639 6.904 1.000 32.098 34 VAL A O 1
ATOM 2527 N N . ARG C 1 35 ? 104.158 112.169 5.215 1.000 29.609 35 ARG A N 1
ATOM 2528 C CA . ARG C 1 35 ? 103.960 113.312 6.101 1.000 31.061 35 ARG A CA 1
ATOM 2529 C C . ARG C 1 35 ? 103.168 114.370 5.362 1.000 33.862 35 ARG A C 1
ATOM 2530 O O . ARG C 1 35 ? 103.411 114.537 4.141 1.000 32.083 35 ARG A O 1
ATOM 2538 N N . PHE C 1 36 ? 102.236 115.003 6.072 1.000 29.516 36 PHE A N 1
ATOM 2539 C CA . PHE C 1 36 ? 101.467 116.164 5.635 1.000 30.213 36 PHE A CA 1
ATOM 2540 C C . PHE C 1 36 ? 101.750 117.272 6.625 1.000 33.547 36 PHE A C 1
ATOM 2541 O O . PHE C 1 36 ? 101.827 116.937 7.827 1.000 28.227 36 PHE A O 1
ATOM 2549 N N . ASP C 1 37 ? 101.974 118.502 6.135 1.000 32.060 37 ASP A N 1
ATOM 2550 C CA . ASP C 1 37 ? 102.238 119.664 7.001 1.000 33.519 37 ASP A CA 1
ATOM 2551 C C . ASP C 1 37 ? 101.484 120.867 6.425 1.000 34.065 37 ASP A C 1
ATOM 2552 O O . ASP C 1 37 ? 101.843 121.269 5.345 1.000 35.317 37 ASP A O 1
ATOM 2557 N N . SER C 1 38 ? 100.549 121.428 7.175 1.000 33.368 38 SER A N 1
ATOM 2558 C CA . SER C 1 38 ? 99.651 122.528 6.710 1.000 35.192 38 SER A CA 1
ATOM 2559 C C . SER C 1 38 ? 100.459 123.804 6.446 1.000 39.042 38 SER A C 1
ATOM 2560 O O . SER C 1 38 ? 99.888 124.705 5.783 1.000 39.100 38 SER A O 1
ATOM 2563 N N . ASP C 1 39 ? 101.671 123.928 6.973 1.000 41.503 39 ASP A N 1
ATOM 2564 C CA . ASP C 1 39 ? 102.516 125.155 6.820 1.000 44.573 39 ASP A CA 1
ATOM 2565 C C . ASP C 1 39 ? 103.305 125.076 5.497 1.000 47.627 39 ASP A C 1
ATOM 2566 O O . ASP C 1 39 ? 103.943 126.058 5.173 1.000 53.169 39 ASP A O 1
ATOM 2571 N N . ALA C 1 40 ? 103.293 123.964 4.754 1.000 48.485 40 ALA A N 1
ATOM 2572 C CA . ALA C 1 40 ? 104.045 123.836 3.477 1.000 50.244 40 ALA A CA 1
ATOM 2573 C C . ALA C 1 40 ? 103.424 124.781 2.444 1.000 52.939 40 ALA A C 1
ATOM 2574 O O . ALA C 1 40 ? 102.208 125.040 2.498 1.000 47.635 40 ALA A O 1
ATOM 2576 N N . GLU C 1 41 ? 104.236 125.280 1.503 1.000 64.904 41 GLU A N 1
ATOM 2577 C CA . GLU C 1 41 ? 103.766 126.199 0.427 1.000 64.249 41 GLU A CA 1
ATOM 2578 C C . GLU C 1 41 ? 102.624 125.504 -0.337 1.000 55.576 41 GLU A C 1
ATOM 2579 O O . GLU C 1 41 ? 101.571 126.107 -0.486 1.000 58.722 41 GLU A O 1
ATOM 2585 N N . ASN C 1 42 ? 102.793 124.251 -0.728 1.000 52.433 42 ASN A N 1
ATOM 2586 C CA . ASN C 1 42 ? 101.691 123.451 -1.304 1.000 58.311 42 ASN A CA 1
ATOM 2587 C C . ASN C 1 42 ? 101.363 122.276 -0.376 1.000 51.727 42 ASN A C 1
ATOM 2588 O O . ASN C 1 42 ? 101.912 121.189 -0.540 1.000 59.155 42 ASN A O 1
ATOM 2593 N N . PRO C 1 43 ? 100.479 122.423 0.638 1.000 48.185 43 PRO A N 1
ATOM 2594 C CA . PRO C 1 43 ? 100.303 121.347 1.635 1.000 43.656 43 PRO A CA 1
ATOM 2595 C C . PRO C 1 43 ? 99.830 120.069 0.930 1.000 39.113 43 PRO A C 1
ATOM 2596 O O . PRO C 1 43 ? 98.755 120.055 0.366 1.000 37.710 43 PRO A O 1
ATOM 2600 N N . ARG C 1 44 ? 100.604 118.997 1.005 1.000 39.511 44 ARG A N 1
ATOM 2601 C CA . ARG C 1 44 ? 100.158 117.652 0.579 1.000 38.754 44 ARG A CA 1
ATOM 2602 C C . ARG C 1 44 ? 100.916 116.543 1.299 1.000 36.857 44 ARG A C 1
ATOM 2603 O O . ARG C 1 44 ? 102.070 116.788 1.785 1.000 36.958 44 ARG A O 1
ATOM 2611 N N . TYR C 1 45 ? 100.364 115.335 1.256 1.000 34.977 45 TYR A N 1
ATOM 2612 C CA . TYR C 1 45 ? 101.128 114.166 1.752 1.000 35.380 45 TYR A CA 1
ATOM 2613 C C . TYR C 1 45 ? 102.328 113.986 0.826 1.000 37.076 45 TYR A C 1
ATOM 2614 O O . TYR C 1 45 ? 102.149 114.068 -0.399 1.000 38.468 45 TYR A O 1
ATOM 2623 N N . GLU C 1 46 ? 103.515 113.758 1.388 1.000 35.491 46 GLU A N 1
ATOM 2624 C CA . GLU C 1 46 ? 104.746 113.441 0.638 1.000 37.825 46 GLU A CA 1
ATOM 2625 C C . GLU C 1 46 ? 105.375 112.146 1.115 1.000 36.752 46 GLU A C 1
ATOM 2626 O O . GLU C 1 46 ? 105.391 111.931 2.338 1.000 36.494 46 GLU A O 1
ATOM 2632 N N . PRO C 1 47 ? 105.981 111.333 0.199 1.000 34.615 47 PRO A N 1
ATOM 2633 C CA . PRO C 1 47 ? 106.669 110.115 0.560 1.000 34.566 47 PRO A CA 1
ATOM 2634 C C . PRO C 1 47 ? 107.925 110.484 1.360 1.000 38.583 47 PRO A C 1
ATOM 2635 O O . PRO C 1 47 ? 108.537 111.462 1.033 1.000 40.548 47 PRO A O 1
ATOM 2639 N N . GLN C 1 48 ? 108.230 109.751 2.423 1.000 33.864 48 GLN A N 1
ATOM 2640 C CA . GLN C 1 48 ? 109.448 109.863 3.241 1.000 34.377 48 GLN A CA 1
ATOM 2641 C C . GLN C 1 48 ? 110.222 108.561 3.172 1.000 34.986 48 GLN A C 1
ATOM 2642 O O . GLN C 1 48 ? 111.248 108.480 3.802 1.000 35.989 48 GLN A O 1
ATOM 2648 N N . ALA C 1 49 ? 109.739 107.532 2.482 1.000 36.648 49 ALA A N 1
ATOM 2649 C CA . ALA C 1 49 ? 110.530 106.287 2.321 1.000 41.668 49 ALA A CA 1
ATOM 2650 C C . ALA C 1 49 ? 110.628 105.997 0.836 1.000 39.747 49 ALA A C 1
ATOM 2651 O O . ALA C 1 49 ? 109.662 106.199 0.163 1.000 42.101 49 ALA A O 1
ATOM 2653 N N . PRO C 1 50 ? 111.709 105.417 0.299 1.000 47.349 50 PRO A N 1
ATOM 2654 C CA . PRO C 1 50 ? 111.789 105.200 -1.149 1.000 48.154 50 PRO A CA 1
ATOM 2655 C C . PRO C 1 50 ? 110.734 104.227 -1.679 1.000 46.999 50 PRO A C 1
ATOM 2656 O O . PRO C 1 50 ? 110.267 104.458 -2.764 1.000 48.794 50 PRO A O 1
ATOM 2660 N N . TRP C 1 51 ? 110.296 103.242 -0.896 1.000 45.415 51 TRP A N 1
ATOM 2661 C CA . TRP C 1 51 ? 109.305 102.242 -1.365 1.000 42.686 51 TRP A CA 1
ATOM 2662 C C . TRP C 1 51 ? 107.928 102.866 -1.544 1.000 45.584 51 TRP A C 1
ATOM 2663 O O . TRP C 1 51 ? 107.023 102.195 -2.072 1.000 44.685 51 TRP A O 1
ATOM 2674 N N . MET C 1 52 ? 107.734 104.116 -1.126 1.000 46.322 52 MET A N 1
ATOM 2675 C CA . MET C 1 52 ? 106.439 104.783 -1.388 1.000 43.344 52 MET A CA 1
ATOM 2676 C C . MET C 1 52 ? 106.437 105.451 -2.766 1.000 47.653 52 MET A C 1
ATOM 2677 O O . MET C 1 52 ? 105.363 105.912 -3.183 1.000 46.324 52 MET A O 1
ATOM 2682 N N . GLU C 1 53 ? 107.534 105.409 -3.505 1.000 55.011 53 GLU A N 1
ATOM 2683 C CA . GLU C 1 53 ? 107.540 105.926 -4.914 1.000 60.763 53 GLU A CA 1
ATOM 2684 C C . GLU C 1 53 ? 106.646 105.036 -5.788 1.000 59.962 53 GLU A C 1
ATOM 2685 O O . GLU C 1 53 ? 106.025 105.534 -6.696 1.000 59.471 53 GLU A O 1
ATOM 2691 N N . GLN C 1 54 ? 106.498 103.765 -5.448 1.000 60.015 54 GLN A N 1
ATOM 2692 C CA . GLN C 1 54 ? 105.623 102.822 -6.191 1.000 62.591 54 GLN A CA 1
ATOM 2693 C C . GLN C 1 54 ? 104.163 103.308 -6.230 1.000 61.634 54 GLN A C 1
ATOM 2694 O O . GLN C 1 54 ? 103.411 102.771 -7.059 1.000 58.638 54 GLN A O 1
ATOM 2700 N N . GLU C 1 55 ? 103.700 104.196 -5.337 1.000 54.854 55 GLU A N 1
ATOM 2701 C CA . GLU C 1 55 ? 102.274 104.627 -5.362 1.000 52.858 55 GLU A CA 1
ATOM 2702 C C . GLU C 1 55 ? 102.120 105.640 -6.498 1.000 50.064 55 GLU A C 1
ATOM 2703 O O . GLU C 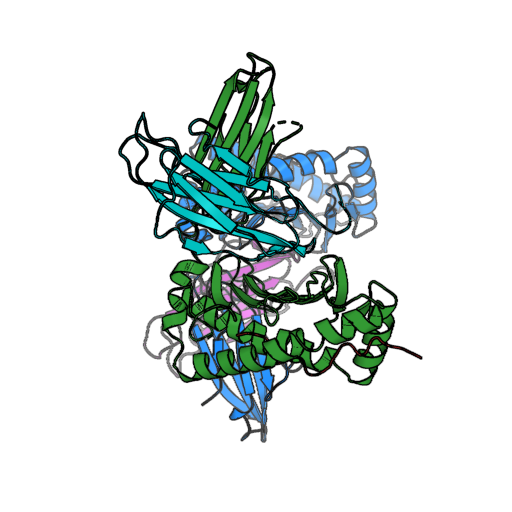1 55 ? 103.053 106.407 -6.706 1.000 51.057 55 GLU A O 1
ATOM 2709 N N . GLY C 1 56 ? 100.971 105.624 -7.167 1.000 48.776 56 GLY A N 1
ATOM 2710 C CA . GLY C 1 56 ? 100.654 106.507 -8.299 1.000 55.211 56 GLY A CA 1
ATOM 2711 C C . GLY C 1 56 ? 100.102 107.860 -7.845 1.000 50.397 56 GLY A C 1
ATOM 2712 O O . GLY C 1 56 ? 99.708 108.054 -6.690 1.000 46.960 56 GLY A O 1
ATOM 2713 N N . PRO C 1 57 ? 99.985 108.833 -8.775 1.000 50.930 57 PRO A N 1
ATOM 2714 C CA . PRO C 1 57 ? 99.448 110.157 -8.445 1.000 46.647 57 PRO A CA 1
ATOM 2715 C C . PRO C 1 57 ? 98.047 110.180 -7.813 1.000 46.173 57 PRO A C 1
ATOM 2716 O O . PRO C 1 57 ? 97.766 111.108 -7.026 1.000 46.676 57 PRO A O 1
ATOM 2720 N N . GLU C 1 58 ? 97.164 109.239 -8.182 1.000 45.564 58 GLU A N 1
ATOM 2721 C CA . GLU C 1 58 ? 95.786 109.160 -7.607 1.000 50.535 58 GLU A CA 1
ATOM 2722 C C . GLU C 1 58 ? 95.855 108.902 -6.085 1.000 46.234 58 GLU A C 1
ATOM 2723 O O . GLU C 1 58 ? 95.041 109.488 -5.391 1.000 41.822 58 GLU A O 1
ATOM 2729 N N . TYR C 1 59 ? 96.737 108.024 -5.613 1.000 46.117 59 TYR A N 1
ATOM 2730 C CA . TYR C 1 59 ? 96.928 107.731 -4.161 1.000 44.141 59 TYR A CA 1
ATOM 2731 C C . TYR C 1 59 ? 97.270 109.030 -3.442 1.000 41.947 59 TYR A C 1
ATOM 2732 O O . TYR C 1 59 ? 96.561 109.379 -2.492 1.000 36.026 59 TYR A O 1
ATOM 2741 N N . TRP C 1 60 ? 98.263 109.769 -3.951 1.000 42.219 60 TRP A N 1
ATOM 2742 C CA . TRP C 1 60 ? 98.704 111.065 -3.343 1.000 42.051 60 TRP A CA 1
ATOM 2743 C C . TRP C 1 60 ? 97.559 112.091 -3.322 1.000 42.971 60 TRP A C 1
ATOM 2744 O O . TRP C 1 60 ? 97.330 112.788 -2.276 1.000 37.341 60 TRP A O 1
ATOM 2755 N N . GLU C 1 61 ? 96.830 112.251 -4.422 1.000 46.334 61 GLU A N 1
ATOM 2756 C CA . GLU C 1 61 ? 95.745 113.243 -4.365 1.000 46.717 61 GLU A CA 1
ATOM 2757 C C . GLU C 1 61 ? 94.648 112.799 -3.369 1.000 44.156 61 GLU A C 1
ATOM 2758 O O . GLU C 1 61 ? 94.056 113.625 -2.703 1.000 42.937 61 GLU A O 1
ATOM 2764 N N . ARG C 1 62 ? 94.302 111.531 -3.338 1.000 37.602 62 ARG A N 1
ATOM 2765 C CA . ARG C 1 62 ? 93.182 111.094 -2.491 1.000 44.588 62 ARG A CA 1
ATOM 2766 C C . ARG C 1 62 ? 93.584 111.310 -1.024 1.000 42.894 62 ARG A C 1
ATOM 2767 O O . ARG C 1 62 ? 92.743 111.754 -0.208 1.000 37.658 62 ARG A O 1
ATOM 2775 N N . ILE C 1 63 ? 94.814 110.947 -0.655 1.000 38.519 63 ILE A N 1
ATOM 2776 C CA . ILE C 1 63 ? 95.116 110.965 0.816 1.000 39.265 63 ILE A CA 1
ATOM 2777 C C . ILE C 1 63 ? 95.290 112.426 1.234 1.000 37.850 63 ILE A C 1
ATOM 2778 O O . ILE C 1 63 ? 94.874 112.769 2.329 1.000 35.266 63 ILE A O 1
ATOM 2783 N N . THR C 1 64 ? 95.697 113.303 0.317 1.000 37.401 64 THR A N 1
ATOM 2784 C CA . THR C 1 64 ? 95.753 114.777 0.527 1.000 36.539 64 THR A CA 1
ATOM 2785 C C . THR C 1 64 ? 94.369 115.377 0.738 1.000 37.678 64 THR A C 1
ATOM 2786 O O . THR C 1 64 ? 94.199 116.311 1.625 1.000 34.862 64 THR A O 1
ATOM 2790 N N . GLN C 1 65 ? 93.374 114.911 -0.017 1.000 36.783 65 GLN A N 1
ATOM 2791 C CA . GLN C 1 65 ? 91.982 115.385 0.209 1.000 40.354 65 GLN A CA 1
ATOM 2792 C C . GLN C 1 65 ? 91.532 114.980 1.640 1.000 36.284 65 GLN A C 1
ATOM 2793 O O . GLN C 1 65 ? 90.869 115.746 2.277 1.000 33.364 65 GLN A O 1
ATOM 2799 N N . ILE C 1 66 ? 91.853 113.793 2.117 1.000 33.277 66 ILE A N 1
ATOM 2800 C CA . ILE C 1 66 ? 91.499 113.424 3.517 1.000 35.658 66 ILE A CA 1
ATOM 2801 C C . ILE C 1 66 ? 92.147 114.434 4.480 1.000 33.210 66 ILE A C 1
ATOM 2802 O O . ILE C 1 66 ? 91.444 114.884 5.404 1.000 36.991 66 ILE A O 1
ATOM 2807 N N . ALA C 1 67 ? 93.432 114.765 4.297 1.000 34.440 67 ALA A N 1
ATOM 2808 C CA . ALA C 1 67 ? 94.161 115.712 5.179 1.000 34.142 67 ALA A CA 1
ATOM 2809 C C . ALA C 1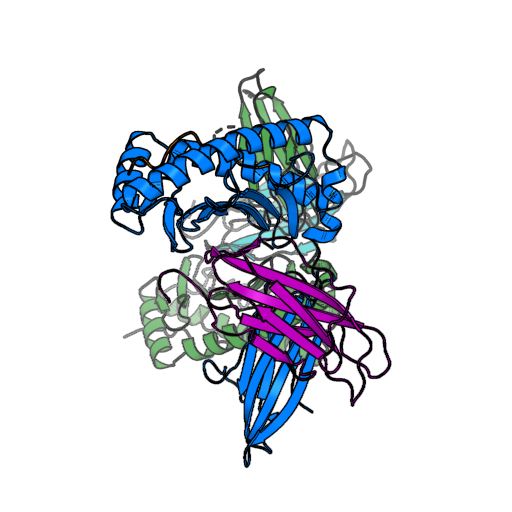 67 ? 93.438 117.055 5.206 1.000 35.623 67 ALA A C 1
ATOM 2810 O O . ALA C 1 67 ? 93.284 117.640 6.285 1.000 35.435 67 ALA A O 1
ATOM 2812 N N . LYS C 1 68 ? 92.881 117.534 4.092 1.000 34.972 68 LYS A N 1
ATOM 2813 C CA . LYS C 1 68 ? 92.234 118.877 4.141 1.000 38.413 68 LYS A CA 1
ATOM 2814 C C . LYS C 1 68 ? 90.944 118.781 4.980 1.000 38.032 68 LYS A C 1
ATOM 2815 O O . LYS C 1 68 ? 90.543 119.789 5.671 1.000 37.221 68 LYS A O 1
ATOM 2821 N N . GLY C 1 69 ? 90.236 117.653 4.846 1.000 35.302 69 GLY A N 1
ATOM 2822 C CA . GLY C 1 69 ? 89.045 117.405 5.684 1.000 36.037 69 GLY A CA 1
ATOM 2823 C C . GLY C 1 69 ? 89.453 117.229 7.163 1.000 32.292 69 GLY A C 1
ATOM 2824 O O . GLY C 1 69 ? 88.745 117.740 8.062 1.000 31.844 69 GLY A O 1
ATOM 2825 N N . GLN C 1 70 ? 90.549 116.518 7.411 1.000 34.110 70 GLN A N 1
ATOM 2826 C CA . GLN C 1 70 ? 90.956 116.205 8.810 1.000 31.383 70 GLN A CA 1
ATOM 2827 C C . GLN C 1 70 ? 91.378 117.486 9.509 1.000 29.782 70 GLN A C 1
ATOM 2828 O O . GLN C 1 70 ? 91.105 117.681 10.728 1.000 29.616 70 GLN A O 1
ATOM 2834 N N . GLU C 1 71 ? 92.087 118.355 8.803 1.000 30.926 71 GLU A N 1
ATOM 2835 C CA . GLU C 1 71 ? 92.536 119.647 9.349 1.000 35.359 71 GLU A CA 1
ATOM 2836 C C . GLU C 1 71 ? 91.333 120.389 9.932 1.000 33.155 71 GLU A C 1
ATOM 2837 O O . GLU C 1 71 ? 91.436 120.970 11.028 1.000 35.316 71 GLU A O 1
ATOM 2843 N N . GLN C 1 72 ? 90.170 120.372 9.231 1.000 33.161 72 GLN A N 1
ATOM 2844 C CA . GLN C 1 72 ? 88.939 121.053 9.714 1.000 31.826 72 GLN A CA 1
ATOM 2845 C C . GLN C 1 72 ? 88.413 120.405 10.987 1.000 30.411 72 GLN A C 1
ATOM 2846 O O . GLN C 1 72 ? 88.112 121.154 11.923 1.000 32.441 72 GLN A O 1
ATOM 2852 N N . TRP C 1 73 ? 88.395 119.077 11.041 1.000 31.358 73 TRP A N 1
ATOM 2853 C CA . TRP C 1 73 ? 87.948 118.353 12.262 1.000 29.374 73 TRP A CA 1
ATOM 2854 C C . TRP C 1 73 ? 88.889 118.743 13.424 1.000 28.338 73 TRP A C 1
ATOM 2855 O O . TRP C 1 73 ? 88.352 119.043 14.529 1.000 32.013 73 TRP A O 1
ATOM 2866 N N . PHE C 1 74 ? 90.199 118.871 13.197 1.000 28.165 74 PHE A N 1
ATOM 2867 C CA . PHE C 1 74 ? 91.125 119.261 14.304 1.000 27.172 74 PHE A CA 1
ATOM 2868 C C . PHE C 1 74 ? 90.781 120.689 14.694 1.000 31.714 74 PHE A C 1
ATOM 2869 O O . PHE C 1 74 ? 90.832 121.019 15.884 1.000 28.629 74 PHE A O 1
ATOM 2877 N N . ARG C 1 75 ? 90.469 121.554 13.711 1.000 31.916 75 ARG A N 1
ATOM 2878 C CA . ARG C 1 75 ? 90.242 122.972 14.127 1.000 32.324 75 ARG A CA 1
ATOM 2879 C C . ARG C 1 75 ? 88.990 123.090 15.001 1.000 32.862 75 ARG A C 1
ATOM 2880 O O . ARG C 1 75 ? 88.982 123.822 15.948 1.000 32.749 75 ARG A O 1
ATOM 2888 N N . VAL C 1 76 ? 87.915 122.408 14.607 1.000 32.761 76 VAL A N 1
ATOM 2889 C CA . VAL C 1 76 ? 86.644 122.416 15.366 1.000 34.965 76 VAL A CA 1
ATOM 2890 C C . VAL C 1 76 ? 86.855 121.836 16.767 1.000 32.759 76 VAL A C 1
ATOM 2891 O O . VAL C 1 76 ? 86.236 122.302 17.680 1.000 32.903 76 VAL A O 1
ATOM 2895 N N . ASN C 1 77 ? 87.631 120.761 16.881 1.000 32.708 77 ASN A N 1
ATOM 2896 C CA . ASN C 1 77 ? 87.728 119.996 18.156 1.000 30.820 77 ASN A CA 1
ATOM 2897 C C . ASN C 1 77 ? 88.691 120.727 19.116 1.000 31.048 77 ASN A C 1
ATOM 2898 O O . ASN C 1 77 ? 88.359 120.863 20.316 1.000 31.206 77 ASN A O 1
ATOM 2903 N N . LEU C 1 78 ? 89.706 121.402 18.590 1.000 34.116 78 LEU A N 1
ATOM 2904 C CA . LEU C 1 78 ? 90.500 122.333 19.409 1.000 33.762 78 LEU A CA 1
ATOM 2905 C C . LEU C 1 78 ? 89.611 123.431 19.980 1.000 36.596 78 LEU A C 1
ATOM 2906 O O . LEU C 1 78 ? 89.712 123.750 21.210 1.000 34.318 78 LEU A O 1
ATOM 2911 N N . ARG C 1 79 ? 88.817 124.055 19.121 1.000 43.442 79 ARG A N 1
ATOM 2912 C CA . ARG C 1 79 ? 87.886 125.140 19.564 1.000 42.490 79 ARG A CA 1
ATOM 2913 C C . ARG C 1 79 ? 86.891 124.575 20.607 1.000 38.443 79 ARG A C 1
ATOM 2914 O O . ARG C 1 79 ? 86.752 125.164 21.660 1.000 39.585 79 ARG A O 1
ATOM 2918 N N . THR C 1 80 ? 86.310 123.415 20.389 1.000 38.182 80 THR A N 1
ATOM 2919 C CA . THR C 1 80 ? 85.431 122.749 21.407 1.000 38.834 80 THR A CA 1
ATOM 2920 C C . THR C 1 80 ? 86.140 122.529 22.745 1.000 38.458 80 THR A C 1
ATOM 2921 O O . THR C 1 80 ? 85.561 122.866 23.784 1.000 37.757 80 THR A O 1
ATOM 2925 N N . LEU C 1 81 ? 87.358 122.003 22.745 1.000 35.275 81 LEU A N 1
ATOM 2926 C CA . LEU C 1 81 ? 88.055 121.768 24.036 1.000 35.259 81 LEU A CA 1
ATOM 2927 C C . LEU C 1 81 ? 88.291 123.061 24.786 1.000 35.662 81 LEU A C 1
ATOM 2928 O O . LEU C 1 81 ? 88.177 123.042 26.056 1.000 34.783 81 LEU A O 1
ATOM 2933 N N . LEU C 1 82 ? 88.533 124.174 24.092 1.000 36.708 82 LEU A N 1
ATOM 2934 C CA . LEU C 1 82 ? 88.781 125.465 24.789 1.000 40.634 82 LEU A CA 1
ATOM 2935 C C . LEU C 1 82 ? 87.548 125.810 25.626 1.000 39.467 82 LEU A C 1
ATOM 2936 O O . LEU C 1 82 ? 87.759 126.190 26.742 1.000 40.955 82 LEU A O 1
ATOM 2941 N N . GLY C 1 83 ? 86.351 125.696 25.021 1.000 41.210 83 GLY A N 1
ATOM 2942 C CA . GLY C 1 83 ? 85.010 125.832 25.639 1.000 42.070 83 GLY A CA 1
ATOM 2943 C C . GLY C 1 83 ? 84.818 124.851 26.808 1.000 42.173 83 GLY A C 1
ATOM 2944 O O . GLY C 1 83 ? 84.547 125.344 27.924 1.000 44.871 83 GLY A O 1
ATOM 2945 N N . CYS C 1 84 ? 85.079 123.533 26.609 1.000 37.991 84 CYS A N 1
ATOM 2946 C CA . CYS C 1 84 ? 84.916 122.455 27.644 1.000 38.550 84 CYS A CA 1
ATOM 2947 C C . CYS C 1 84 ? 85.623 122.869 28.921 1.000 35.402 84 CYS A C 1
ATOM 2948 O O . CYS C 1 84 ? 85.025 122.646 29.977 1.000 37.451 84 CYS A O 1
ATOM 2951 N N . TYR C 1 85 ? 86.860 123.358 28.802 1.000 33.064 85 TYR A N 1
ATOM 2952 C CA . TYR C 1 85 ? 87.733 123.612 29.985 1.000 33.327 85 TYR A CA 1
ATOM 2953 C C . TYR C 1 85 ? 87.640 125.095 30.367 1.000 38.113 85 TYR A C 1
ATOM 2954 O O . TYR C 1 85 ? 88.437 125.503 31.223 1.000 36.155 85 TYR A O 1
ATOM 2963 N N . ASN C 1 86 ? 86.800 125.899 29.708 1.000 37.062 86 ASN A N 1
ATOM 2964 C CA . ASN C 1 86 ? 86.676 127.370 30.022 1.000 41.831 86 ASN A CA 1
ATOM 2965 C C . ASN C 1 86 ? 88.028 128.083 29.965 1.000 44.624 86 ASN A C 1
ATOM 2966 O O . ASN C 1 86 ? 88.362 128.791 30.890 1.000 43.621 86 ASN A O 1
ATOM 2971 N N . GLN C 1 87 ? 88.849 127.815 28.959 1.000 43.063 87 GLN A N 1
ATOM 2972 C CA . GLN C 1 87 ? 90.176 128.455 28.811 1.000 45.564 87 GLN A CA 1
ATOM 2973 C C . GLN C 1 87 ? 90.037 129.682 27.881 1.000 45.400 87 GLN A C 1
ATOM 2974 O O . GLN C 1 87 ? 89.188 129.659 26.985 1.000 49.159 87 GLN A O 1
ATOM 2980 N N . SER C 1 88 ? 90.874 130.699 28.021 1.000 60.568 88 SER A N 1
ATOM 2981 C CA . SER C 1 88 ? 90.838 131.888 27.113 1.000 64.622 88 SER A CA 1
ATOM 2982 C C . SER C 1 88 ? 91.547 131.546 25.805 1.000 68.679 88 SER A C 1
ATOM 2983 O O . SER C 1 88 ? 92.514 130.746 25.861 1.000 57.675 88 SER A O 1
ATOM 2986 N N . ALA C 1 89 ? 91.045 132.039 24.662 1.000 74.912 89 ALA A N 1
ATOM 2987 C CA . ALA C 1 89 ? 91.816 132.016 23.397 1.000 78.053 89 ALA A CA 1
ATOM 2988 C C . ALA C 1 89 ? 93.102 132.777 23.749 1.000 75.548 89 ALA A C 1
ATOM 2989 O O . ALA C 1 89 ? 93.102 133.415 24.805 1.000 76.773 89 ALA A O 1
ATOM 2991 N N . GLY C 1 90 ? 94.218 132.587 23.053 1.000 84.292 90 GLY A N 1
ATOM 2992 C CA . GLY C 1 90 ? 95.477 133.245 23.463 1.000 74.923 90 GLY A CA 1
ATOM 2993 C C . GLY C 1 90 ? 96.531 132.319 24.038 1.000 73.050 90 GLY A C 1
ATOM 2994 O O . GLY C 1 90 ? 97.681 132.734 24.001 1.000 75.786 90 GLY A O 1
ATOM 2995 N N . GLY C 1 91 ? 96.194 131.139 24.585 1.000 67.507 91 GLY A N 1
ATOM 2996 C CA . GLY C 1 91 ? 97.208 130.118 24.926 1.000 62.573 91 GLY A CA 1
ATOM 2997 C C . GLY C 1 91 ? 97.551 129.270 23.694 1.000 53.213 91 GLY A C 1
ATOM 2998 O O . GLY C 1 91 ? 96.799 129.340 22.726 1.000 62.904 91 GLY A O 1
ATOM 2999 N N . THR C 1 92 ? 98.658 128.531 23.718 1.000 54.582 92 THR A N 1
ATOM 3000 C CA . THR C 1 92 ? 98.929 127.412 22.782 1.000 55.837 92 THR A CA 1
ATOM 3001 C C . THR C 1 92 ? 98.321 126.140 23.386 1.000 42.618 92 THR A C 1
ATOM 3002 O O . THR C 1 92 ? 98.376 125.946 24.575 1.000 39.903 92 THR A O 1
ATOM 3006 N N . HIS C 1 93 ? 97.598 125.395 22.576 1.000 36.802 93 HIS A N 1
ATOM 3007 C CA . HIS C 1 93 ? 96.987 124.094 22.903 1.000 30.615 93 HIS A CA 1
ATOM 3008 C C . HIS C 1 93 ? 97.268 123.162 21.734 1.000 30.008 93 HIS A C 1
ATOM 3009 O O . HIS C 1 93 ? 97.464 123.636 20.580 1.000 30.685 93 HIS A O 1
ATOM 3016 N N . THR C 1 94 ? 97.312 121.883 22.057 1.000 30.134 94 THR A N 1
ATOM 3017 C CA . THR C 1 94 ? 97.551 120.740 21.142 1.000 29.570 94 THR A CA 1
ATOM 3018 C C . THR C 1 94 ? 96.412 119.732 21.276 1.000 28.353 94 THR A C 1
ATOM 3019 O O . THR C 1 94 ? 95.955 119.469 22.432 1.000 30.586 94 THR A O 1
ATOM 3023 N N . LEU C 1 95 ? 96.066 119.127 20.161 1.000 26.499 95 LEU A N 1
ATOM 3024 C CA . LEU C 1 95 ? 95.207 117.964 20.075 1.000 27.898 95 LEU A CA 1
ATOM 3025 C C . LEU C 1 95 ? 95.989 116.928 19.289 1.000 26.925 95 LEU A C 1
ATOM 3026 O O . LEU C 1 95 ? 96.517 117.299 18.247 1.000 25.724 95 LEU A O 1
ATOM 3031 N N . GLN C 1 96 ? 96.197 115.755 19.889 1.000 24.913 96 GLN A N 1
ATOM 3032 C CA . GLN C 1 96 ? 96.933 114.673 19.255 1.000 25.080 96 GLN A CA 1
ATOM 3033 C C . GLN C 1 96 ? 96.019 113.462 19.059 1.000 26.174 96 GLN A C 1
ATOM 3034 O O . GLN C 1 96 ? 95.148 113.205 19.897 1.000 25.779 96 GLN A O 1
ATOM 3040 N N . TRP C 1 97 ? 96.333 112.706 18.019 1.000 24.102 97 TRP A N 1
ATOM 3041 C CA . TRP C 1 97 ? 95.580 111.491 17.694 1.000 26.062 97 TRP A CA 1
ATOM 3042 C C . TRP C 1 97 ? 96.622 110.486 17.208 1.000 27.973 97 TRP A C 1
ATOM 3043 O O . TRP C 1 97 ? 97.367 110.801 16.241 1.000 25.163 97 TRP A O 1
ATOM 3054 N N . MET C 1 98 ? 96.568 109.294 17.759 1.000 25.923 98 MET A N 1
ATOM 3055 C CA . MET C 1 98 ? 97.417 108.179 17.370 1.000 28.417 98 MET A CA 1
ATOM 3056 C C . MET C 1 98 ? 96.497 107.005 17.100 1.000 28.798 98 MET A C 1
ATOM 3057 O O . MET C 1 98 ? 95.573 106.719 17.894 1.000 29.172 98 MET A O 1
ATOM 3062 N N . TYR C 1 99 ? 96.728 106.310 15.991 1.000 26.310 99 TYR A N 1
ATOM 3063 C CA . TYR C 1 99 ? 95.890 105.161 15.653 1.000 29.707 99 TYR A CA 1
ATOM 3064 C C . TYR C 1 99 ? 96.647 104.230 14.707 1.000 30.679 99 TYR A C 1
ATOM 3065 O O . TYR C 1 99 ? 97.688 104.600 14.124 1.000 28.111 99 TYR A O 1
ATOM 3074 N N . GLY C 1 100 ? 96.185 102.988 14.616 1.000 29.542 100 GLY A N 1
ATOM 3075 C CA . GLY C 1 100 ? 96.735 102.032 13.630 1.000 32.773 100 GLY A CA 1
ATOM 3076 C C . GLY C 1 100 ? 96.579 100.601 14.155 1.000 33.111 100 GLY A C 1
ATOM 3077 O O . GLY C 1 100 ? 95.803 100.382 15.092 1.000 30.680 100 GLY A O 1
ATOM 3078 N N . CYS C 1 101 ? 97.378 99.691 13.624 1.000 33.796 101 CYS A N 1
ATOM 3079 C CA . CYS C 1 101 ? 97.194 98.218 13.775 1.000 36.470 101 CYS A CA 1
ATOM 3080 C C . CYS C 1 101 ? 98.554 97.565 13.944 1.000 37.623 101 CYS A C 1
ATOM 3081 O O . CYS C 1 101 ? 99.598 98.090 13.434 1.000 38.956 101 CYS A O 1
ATOM 3084 N N . ASP C 1 102 ? 98.576 96.498 14.742 1.000 38.795 102 ASP A N 1
ATOM 3085 C CA . ASP C 1 102 ? 99.730 95.589 14.940 1.000 41.228 102 ASP A CA 1
ATOM 3086 C C . ASP C 1 102 ? 99.311 94.251 14.333 1.000 39.135 102 ASP A C 1
ATOM 3087 O O . ASP C 1 102 ? 98.179 93.852 14.573 1.000 37.505 102 ASP A O 1
ATOM 3092 N N . VAL C 1 103 ? 100.136 93.690 13.462 1.000 38.644 103 VAL A N 1
ATOM 3093 C CA . VAL C 1 103 ? 99.949 92.313 12.933 1.000 35.370 103 VAL A CA 1
ATOM 3094 C C . VAL C 1 103 ? 101.100 91.420 13.421 1.000 37.983 103 VAL A C 1
ATOM 3095 O O . VAL C 1 103 ? 102.255 91.950 13.744 1.000 35.242 103 VAL A O 1
ATOM 3099 N N . GLY C 1 104 ? 100.842 90.091 13.467 1.000 42.855 104 GLY A N 1
ATOM 3100 C CA . GLY C 1 104 ? 101.882 89.094 13.779 1.000 46.691 104 GLY A CA 1
ATOM 3101 C C . GLY C 1 104 ? 102.847 88.863 12.610 1.000 45.214 104 GLY A C 1
ATOM 3102 O O . GLY C 1 104 ? 102.610 89.387 11.511 1.000 46.131 104 GLY A O 1
ATOM 3103 N N . SER C 1 105 ? 103.830 87.992 12.824 1.000 46.521 105 SER A N 1
ATOM 3104 C CA . SER C 1 105 ? 104.756 87.457 11.792 1.000 48.293 105 SER A CA 1
ATOM 3105 C C . SER C 1 105 ? 104.013 86.960 10.563 1.000 44.122 105 SER A C 1
ATOM 3106 O O . SER C 1 105 ? 104.621 87.106 9.507 1.000 47.664 105 SER A O 1
ATOM 3109 N N . ASP C 1 106 ? 102.742 86.525 10.672 1.000 44.204 106 ASP A N 1
ATOM 3110 C CA . ASP C 1 106 ? 101.937 85.938 9.569 1.000 43.573 106 ASP A CA 1
ATOM 3111 C C . ASP C 1 106 ? 101.001 86.983 8.959 1.000 42.294 106 ASP A C 1
ATOM 3112 O O . ASP C 1 106 ? 100.172 86.613 8.122 1.000 44.166 106 ASP A O 1
ATOM 3117 N N . GLY C 1 107 ? 101.056 88.230 9.400 1.000 43.556 107 GLY A N 1
ATOM 3118 C CA . GLY C 1 107 ? 100.172 89.278 8.851 1.000 40.583 107 GLY A CA 1
ATOM 3119 C C . GLY C 1 107 ? 98.797 89.391 9.490 1.000 45.379 107 GLY A C 1
ATOM 3120 O O . GLY C 1 107 ? 97.983 90.290 9.026 1.000 43.333 107 GLY A O 1
ATOM 3121 N N . ARG C 1 108 ? 98.477 88.571 10.511 1.000 42.523 108 ARG A N 1
ATOM 3122 C CA . ARG C 1 108 ? 97.082 88.560 11.026 1.000 45.950 108 ARG A CA 1
ATOM 3123 C C . ARG C 1 108 ? 96.985 89.666 12.093 1.000 37.840 108 ARG A C 1
ATOM 3124 O O . ARG C 1 108 ? 97.930 89.811 12.852 1.000 37.827 108 ARG A O 1
ATOM 3132 N N . LEU C 1 109 ? 95.846 90.347 12.160 1.000 39.888 109 LEU A N 1
ATOM 3133 C CA . LEU C 1 109 ? 95.634 91.475 13.106 1.000 41.481 109 LEU A CA 1
ATOM 3134 C C . LEU C 1 109 ? 95.844 90.987 14.541 1.000 40.464 109 LEU A C 1
ATOM 3135 O O . LEU C 1 109 ? 95.262 89.963 14.866 1.000 46.932 109 LEU A O 1
ATOM 3140 N N . LEU C 1 110 ? 96.681 91.653 15.327 1.000 37.819 110 LEU A N 1
ATOM 3141 C CA . LEU C 1 110 ? 96.866 91.412 16.793 1.000 38.749 110 LEU A CA 1
ATOM 3142 C C . LEU C 1 110 ? 96.079 92.437 17.610 1.000 45.591 110 LEU A C 1
ATOM 3143 O O . LEU C 1 110 ? 95.375 92.034 18.554 1.000 45.186 110 LEU A O 1
ATOM 3148 N N . ARG C 1 111 ? 96.182 93.721 17.272 1.000 38.679 111 ARG A N 1
ATOM 3149 C CA . ARG C 1 111 ? 95.602 94.812 18.102 1.000 40.306 111 ARG A CA 1
ATOM 3150 C C . ARG C 1 111 ? 95.400 96.070 17.239 1.000 35.844 111 ARG A C 1
ATOM 3151 O O . ARG C 1 111 ? 96.176 96.272 16.224 1.000 35.382 111 ARG A O 1
ATOM 3159 N N . GLY C 1 112 ? 94.331 96.791 17.522 1.000 35.220 112 GLY A N 1
ATOM 3160 C CA . GLY C 1 112 ? 94.061 98.095 16.917 1.000 36.629 112 GLY A CA 1
ATOM 3161 C C . GLY C 1 112 ? 94.064 99.183 17.948 1.000 36.316 112 GLY A C 1
ATOM 3162 O O . GLY C 1 112 ? 93.907 98.888 19.145 1.000 38.039 112 GLY A O 1
ATOM 3163 N N . TYR C 1 113 ? 94.315 100.413 17.536 1.000 33.471 113 TYR A N 1
ATOM 3164 C CA . TYR C 1 113 ? 94.448 101.512 18.534 1.000 35.314 113 TYR A CA 1
ATOM 3165 C C . TYR C 1 113 ? 93.729 102.739 18.010 1.000 31.475 113 TYR A C 1
ATOM 3166 O O . TYR C 1 113 ? 93.850 103.038 16.805 1.000 27.446 113 TYR A O 1
ATOM 3175 N N . GLU C 1 114 ? 93.086 103.496 18.900 1.000 29.982 114 GLU A N 1
ATOM 3176 C CA . GLU C 1 114 ? 92.526 104.836 18.551 1.000 30.929 114 GLU A CA 1
ATOM 3177 C C . GLU C 1 114 ? 92.626 105.669 19.822 1.000 30.846 114 GLU A C 1
ATOM 3178 O O . GLU C 1 114 ? 91.826 105.380 20.757 1.000 30.457 114 GLU A O 1
ATOM 3184 N N . GLN C 1 115 ? 93.566 106.626 19.884 1.000 27.582 115 GLN A N 1
ATOM 3185 C CA . GLN C 1 115 ? 93.849 107.294 21.170 1.000 29.411 115 GLN A CA 1
ATOM 3186 C C . GLN C 1 115 ? 93.837 108.794 20.821 1.000 27.292 115 GLN A C 1
ATOM 3187 O O . GLN C 1 115 ? 94.464 109.204 19.789 1.000 25.843 115 GLN A O 1
ATOM 3193 N N . PHE C 1 116 ? 93.403 109.601 21.750 1.000 26.640 116 PHE A N 1
ATOM 3194 C CA . PHE C 1 116 ? 93.363 111.056 21.663 1.000 25.249 116 PHE A CA 1
ATOM 3195 C C . PHE C 1 116 ? 93.885 111.672 22.942 1.000 26.078 116 PHE A C 1
ATOM 3196 O O . PHE C 1 116 ? 93.673 111.168 24.091 1.000 28.911 116 PHE A O 1
ATOM 3204 N N . ALA C 1 117 ? 94.584 112.780 22.741 1.000 26.753 117 ALA A N 1
ATOM 3205 C CA . ALA C 1 117 ? 95.153 113.595 23.855 1.000 27.260 117 ALA A CA 1
ATOM 3206 C C . ALA C 1 117 ? 94.943 115.082 23.623 1.000 26.102 117 ALA A C 1
ATOM 3207 O O . ALA C 1 117 ? 95.185 115.619 22.547 1.000 29.523 117 ALA A O 1
ATOM 3209 N N . TYR C 1 118 ? 94.740 115.799 24.722 1.000 26.109 118 TYR A N 1
ATOM 3210 C CA . TYR C 1 118 ? 94.636 117.256 24.742 1.000 25.605 118 TYR A CA 1
ATOM 3211 C C . TYR C 1 118 ? 95.747 117.847 25.629 1.000 27.326 118 TYR A C 1
ATOM 3212 O O . TYR C 1 118 ? 95.798 117.436 26.823 1.000 25.575 118 TYR A O 1
ATOM 3221 N N . ASP C 1 119 ? 96.486 118.816 25.125 1.000 25.959 119 ASP A N 1
ATOM 3222 C CA . ASP C 1 119 ? 97.568 119.484 25.927 1.000 28.123 119 ASP A CA 1
ATOM 3223 C C . ASP C 1 119 ? 98.525 118.438 26.526 1.000 28.847 119 ASP A C 1
ATOM 3224 O O . ASP C 1 119 ? 99.080 118.647 27.627 1.000 29.570 119 ASP A O 1
ATOM 3229 N N . GLY C 1 120 ? 98.810 117.367 25.785 1.000 27.371 120 GLY A N 1
ATOM 3230 C CA . GLY C 1 120 ? 99.767 116.314 26.137 1.000 29.256 120 GLY A CA 1
ATOM 3231 C C . GLY C 1 120 ? 99.290 115.378 27.256 1.000 32.797 120 GLY A C 1
ATOM 3232 O O . GLY C 1 120 ? 100.069 114.475 27.636 1.000 27.049 120 GLY A O 1
ATOM 3233 N N . SER C 1 121 ? 97.974 115.372 27.589 1.000 28.757 121 SER A N 1
ATOM 3234 C CA . SER C 1 121 ? 97.410 114.381 28.537 1.000 28.677 121 SER A CA 1
ATOM 3235 C C . SER C 1 121 ? 96.317 113.595 27.843 1.000 27.407 121 SER A C 1
ATOM 3236 O O . SER C 1 121 ? 95.684 114.122 26.986 1.000 28.497 121 SER A O 1
ATOM 3239 N N . ASP C 1 122 ? 96.178 112.346 28.221 1.000 26.468 122 ASP A N 1
ATOM 3240 C CA . ASP C 1 122 ? 95.138 111.440 27.739 1.000 26.925 122 ASP A CA 1
ATOM 3241 C C . ASP C 1 122 ? 93.790 112.184 27.787 1.000 26.287 122 ASP A C 1
ATOM 3242 O O . ASP C 1 122 ? 93.449 112.841 28.781 1.000 24.874 122 ASP A O 1
ATOM 3247 N N . TYR C 1 123 ? 92.987 111.939 26.801 1.000 28.036 123 TYR A N 1
ATOM 3248 C CA . TYR C 1 123 ? 91.608 112.417 26.665 1.000 29.170 123 TYR A CA 1
ATOM 3249 C C . TYR C 1 123 ? 90.699 111.192 26.547 1.000 26.980 123 TYR A C 1
ATOM 3250 O O . TYR C 1 123 ? 90.024 110.814 27.554 1.000 26.262 123 TYR A O 1
ATOM 3259 N N . ILE C 1 124 ? 90.741 110.472 25.441 1.000 27.471 124 ILE A N 1
ATOM 3260 C CA . ILE C 1 124 ? 89.901 109.271 25.297 1.000 26.907 124 ILE A CA 1
ATOM 3261 C C . ILE C 1 124 ? 90.643 108.251 24.456 1.000 29.069 124 ILE A C 1
ATOM 3262 O O . ILE C 1 124 ? 91.445 108.652 23.571 1.000 29.444 124 ILE A O 1
ATOM 3267 N N . ALA C 1 125 ? 90.419 106.971 24.733 1.000 27.594 125 ALA A N 1
ATOM 3268 C CA . ALA C 1 125 ? 91.096 105.895 23.960 1.000 29.329 125 ALA A CA 1
ATOM 3269 C C . ALA C 1 125 ? 90.157 104.703 23.779 1.000 30.726 125 ALA A C 1
ATOM 3270 O O . ALA C 1 125 ? 89.327 104.384 24.678 1.000 30.592 125 ALA A O 1
ATOM 3272 N N . LEU C 1 126 ? 90.236 104.078 22.614 1.000 30.955 126 LEU A N 1
ATOM 3273 C CA . LEU C 1 126 ? 89.503 102.839 22.321 1.000 30.508 126 LEU A CA 1
ATOM 3274 C C . LEU C 1 126 ? 90.156 101.652 23.041 1.000 33.627 126 LEU A C 1
ATOM 3275 O O . LEU C 1 126 ? 91.365 101.470 23.019 1.000 29.395 126 LEU A O 1
ATOM 3280 N N . ASN C 1 127 ? 89.353 100.856 23.742 1.000 35.517 127 ASN A N 1
ATOM 3281 C CA . ASN C 1 127 ? 89.875 99.659 24.430 1.000 33.395 127 ASN A CA 1
ATOM 3282 C C . ASN C 1 127 ? 90.264 98.592 23.389 1.000 35.314 127 ASN A C 1
ATOM 3283 O O . ASN C 1 127 ? 89.810 98.657 22.212 1.000 34.820 127 ASN A O 1
ATOM 3288 N N . GLU C 1 128 ? 91.013 97.588 23.822 1.000 39.649 128 GLU A N 1
ATOM 3289 C CA . GLU C 1 128 ? 91.495 96.489 22.952 1.000 42.810 128 GLU A CA 1
ATOM 3290 C C . GLU C 1 128 ? 90.327 95.678 22.372 1.000 43.317 128 GLU A C 1
ATOM 3291 O O . GLU C 1 128 ? 90.495 95.057 21.309 1.000 43.576 128 GLU A O 1
ATOM 3297 N N . ASP C 1 129 ? 89.129 95.754 22.942 1.000 42.496 129 ASP A N 1
ATOM 3298 C CA . ASP C 1 129 ? 87.923 95.059 22.410 1.000 44.978 129 ASP A CA 1
ATOM 3299 C C . ASP C 1 129 ? 87.455 95.725 21.125 1.000 42.744 129 ASP A C 1
ATOM 3300 O O . ASP C 1 129 ? 86.636 95.109 20.395 1.000 41.154 129 ASP A O 1
ATOM 3305 N N . LEU C 1 130 ? 87.915 96.953 20.847 1.000 41.792 130 LEU A N 1
ATOM 3306 C CA . LEU C 1 130 ? 87.473 97.755 19.663 1.000 38.540 130 LEU A CA 1
ATOM 3307 C C . LEU C 1 130 ? 85.972 98.022 19.759 1.000 38.696 130 LEU A C 1
ATOM 3308 O O . LEU C 1 130 ? 85.345 98.299 18.735 1.000 40.255 130 LEU A O 1
ATOM 3313 N N . LYS C 1 131 ? 85.441 98.099 20.985 1.000 39.811 131 LYS A N 1
ATOM 3314 C CA . LYS C 1 131 ? 84.005 98.351 21.201 1.000 44.799 131 LYS A CA 1
ATOM 3315 C C . LYS C 1 131 ? 83.762 99.432 22.232 1.000 39.581 131 LYS A C 1
ATOM 3316 O O . LYS C 1 131 ? 82.812 100.126 22.045 1.000 43.106 131 LYS A O 1
ATOM 3322 N N . THR C 1 132 ? 84.538 99.520 23.293 1.000 38.824 132 THR A N 1
ATOM 3323 C CA . THR C 1 132 ? 84.246 100.447 24.414 1.000 38.478 132 THR A CA 1
ATOM 3324 C C . THR C 1 132 ? 85.424 101.457 24.603 1.000 34.969 132 THR A C 1
ATOM 3325 O O . THR C 1 132 ? 86.570 101.155 24.164 1.000 34.660 132 THR A O 1
ATOM 3329 N N . TRP C 1 133 ? 85.201 102.528 25.341 1.000 35.025 133 TRP A N 1
ATOM 3330 C CA . TRP C 1 133 ? 86.189 103.641 25.462 1.000 37.609 133 TRP A CA 1
ATOM 3331 C C . TRP C 1 133 ? 86.632 103.825 26.888 1.000 34.216 133 TRP A C 1
ATOM 3332 O O . TRP C 1 133 ? 85.786 103.683 27.803 1.000 32.840 133 TRP A O 1
ATOM 3343 N N . THR C 1 134 ? 87.882 104.218 27.056 1.000 29.858 134 THR A N 1
ATOM 3344 C CA . THR C 1 134 ? 88.400 104.728 28.375 1.000 32.301 134 THR A CA 1
ATOM 3345 C C . THR C 1 134 ? 88.496 106.251 28.283 1.000 31.490 134 THR A C 1
ATOM 3346 O O . THR C 1 134 ? 89.213 106.750 27.352 1.000 31.019 134 THR A O 1
ATOM 3350 N N . ALA C 1 135 ? 87.849 106.964 29.214 1.000 29.067 135 ALA A N 1
ATOM 3351 C CA . ALA C 1 135 ? 87.818 108.458 29.326 1.000 29.746 135 ALA A CA 1
ATOM 3352 C C . ALA C 1 135 ? 88.695 108.894 30.484 1.000 29.837 135 ALA A C 1
ATOM 3353 O O . ALA C 1 135 ? 88.514 108.302 31.599 1.000 27.758 135 ALA A O 1
ATOM 3355 N N . ALA C 1 136 ? 89.591 109.865 30.243 1.000 27.585 136 ALA A N 1
ATOM 3356 C CA . ALA C 1 136 ? 90.653 110.251 31.196 1.000 30.824 136 ALA A CA 1
ATOM 3357 C C . ALA C 1 136 ? 90.057 111.170 32.278 1.000 31.279 136 ALA A C 1
ATOM 3358 O O . ALA C 1 136 ? 90.562 111.144 33.431 1.000 32.732 136 ALA A O 1
ATOM 3360 N N . ASP C 1 137 ? 89.081 112.009 31.927 1.000 29.604 137 ASP A N 1
ATOM 3361 C CA . ASP C 1 137 ? 88.606 113.141 32.773 1.000 27.901 137 ASP A CA 1
ATOM 3362 C C . ASP C 1 137 ? 87.087 113.395 32.561 1.000 27.452 137 ASP A C 1
ATOM 3363 O O . ASP C 1 137 ? 86.418 112.629 31.859 1.000 28.407 137 ASP A O 1
ATOM 3368 N N . MET C 1 138 ? 86.577 114.451 33.176 1.000 30.158 138 MET A N 1
ATOM 3369 C CA . MET C 1 138 ? 85.106 114.739 33.217 1.000 34.461 138 MET A CA 1
ATOM 3370 C C . MET C 1 138 ? 84.618 115.019 31.780 1.000 34.331 138 MET A C 1
ATOM 3371 O O . MET C 1 138 ? 83.590 114.449 31.352 1.000 35.854 138 MET A O 1
ATOM 3376 N N . ALA C 1 139 ? 85.406 115.810 31.053 1.000 31.720 139 ALA A N 1
ATOM 3377 C CA . ALA C 1 139 ? 85.124 116.194 29.641 1.000 30.862 139 ALA A CA 1
ATOM 3378 C C . ALA C 1 139 ? 84.997 114.936 28.814 1.000 31.013 139 ALA A C 1
ATOM 3379 O O . ALA C 1 139 ? 83.999 114.815 28.104 1.000 33.756 139 ALA A O 1
ATOM 3381 N N . ALA C 1 140 ? 85.999 114.045 28.863 1.000 26.892 140 ALA A N 1
ATOM 3382 C CA . ALA C 1 140 ? 86.027 112.878 27.971 1.000 29.384 140 ALA A CA 1
ATOM 3383 C C . ALA C 1 140 ? 84.905 111.935 28.350 1.000 30.219 140 ALA A C 1
ATOM 3384 O O . ALA C 1 140 ? 84.569 111.036 27.580 1.000 27.673 140 ALA A O 1
ATOM 3386 N N . GLN C 1 141 ? 84.378 112.029 29.575 1.000 30.560 141 GLN A N 1
ATOM 3387 C CA . GLN C 1 141 ? 83.233 111.128 29.857 1.000 33.628 141 GLN A CA 1
ATOM 3388 C C . GLN C 1 141 ? 81.966 111.533 29.101 1.000 32.838 141 GLN A C 1
ATOM 3389 O O . GLN C 1 141 ? 81.170 110.609 28.670 1.000 38.025 141 GLN A O 1
ATOM 3395 N N . ILE C 1 142 ? 81.791 112.821 28.856 1.000 34.559 142 ILE A N 1
ATOM 3396 C CA . ILE C 1 142 ? 80.691 113.304 27.980 1.000 34.596 142 ILE A CA 1
ATOM 3397 C C . ILE C 1 142 ? 80.951 112.716 26.606 1.000 35.987 142 ILE A C 1
ATOM 3398 O O . ILE C 1 142 ? 80.053 112.197 25.971 1.000 33.955 142 ILE A O 1
ATOM 3403 N N . THR C 1 143 ? 82.203 112.777 26.160 1.000 33.295 143 THR A N 1
ATOM 3404 C CA . THR C 1 143 ? 82.561 112.303 24.815 1.000 30.011 143 THR A CA 1
ATOM 3405 C C . THR C 1 143 ? 82.325 110.787 24.720 1.000 32.218 143 THR A C 1
ATOM 3406 O O . THR C 1 143 ? 81.785 110.269 23.717 1.000 32.551 143 THR A O 1
ATOM 3410 N N . ARG C 1 144 ? 82.640 110.062 25.753 1.000 30.840 144 ARG A N 1
ATOM 3411 C CA . ARG C 1 144 ? 82.397 108.617 25.737 1.000 33.694 144 ARG A CA 1
ATOM 3412 C C . ARG C 1 144 ? 80.889 108.323 25.565 1.000 34.665 144 ARG A C 1
ATOM 3413 O O . ARG C 1 144 ? 80.548 107.393 24.810 1.000 33.841 144 ARG A O 1
ATOM 3421 N N . ARG C 1 145 ? 80.061 108.997 26.329 1.000 38.171 145 ARG A N 1
ATOM 3422 C CA . ARG C 1 145 ? 78.580 108.725 26.288 1.000 41.954 145 ARG A CA 1
ATOM 3423 C C . ARG C 1 145 ? 78.088 109.026 24.868 1.000 38.575 145 ARG A C 1
ATOM 3424 O O . ARG C 1 145 ? 77.340 108.182 24.289 1.000 41.774 145 ARG A O 1
ATOM 3432 N N . LYS C 1 146 ? 78.514 110.151 24.306 1.000 36.970 146 LYS A N 1
ATOM 3433 C CA . LYS C 1 146 ? 78.070 110.529 22.958 1.000 37.838 146 LYS A CA 1
ATOM 3434 C C . LYS C 1 146 ? 78.595 109.548 21.923 1.000 40.386 146 LYS A C 1
ATOM 3435 O O . LYS C 1 146 ? 77.857 109.304 20.974 1.000 33.940 146 LYS A O 1
ATOM 3441 N N . TRP C 1 147 ? 79.876 109.136 21.992 1.000 34.336 147 TRP A N 1
ATOM 3442 C CA . TRP C 1 147 ? 80.449 108.230 20.970 1.000 34.751 147 TRP A CA 1
ATOM 3443 C C . TRP C 1 147 ? 79.881 106.820 21.103 1.000 34.604 147 TRP A C 1
ATOM 3444 O O . TRP C 1 147 ? 79.774 106.118 20.059 1.000 37.634 147 TRP A O 1
ATOM 3455 N N . GLU C 1 148 ? 79.596 106.391 22.332 1.000 34.252 148 GLU A N 1
ATOM 3456 C CA . GLU C 1 148 ? 78.923 105.084 22.539 1.000 41.931 148 GLU A CA 1
ATOM 3457 C C . GLU C 1 148 ? 77.556 105.111 21.813 1.000 44.292 148 GLU A C 1
ATOM 3458 O O . GLU C 1 148 ? 77.277 104.188 21.059 1.000 43.622 148 GLU A O 1
ATOM 3464 N N . GLN C 1 149 ? 76.743 106.149 21.988 1.000 48.119 149 GLN A N 1
ATOM 3465 C CA . GLN C 1 149 ? 75.408 106.233 21.317 1.000 51.511 149 GLN A CA 1
ATOM 3466 C C . GLN C 1 149 ? 75.556 106.394 19.791 1.000 50.693 149 GLN A C 1
ATOM 3467 O O . GLN C 1 149 ? 74.705 105.929 19.080 1.000 47.536 149 GLN A O 1
ATOM 3473 N N . ALA C 1 150 ? 76.550 107.119 19.289 1.000 45.163 150 ALA A N 1
ATOM 3474 C CA . ALA C 1 150 ? 76.731 107.303 17.835 1.000 43.284 150 ALA A CA 1
ATOM 3475 C C . ALA C 1 150 ? 77.305 106.054 17.176 1.000 41.038 150 ALA A C 1
ATOM 3476 O O . ALA C 1 150 ? 77.393 106.102 15.964 1.000 50.109 150 ALA A O 1
ATOM 3478 N N . GLY C 1 151 ? 77.835 105.057 17.893 1.000 42.772 151 GLY A N 1
ATOM 3479 C CA . GLY C 1 151 ? 78.601 103.953 17.273 1.000 39.904 151 GLY A CA 1
ATOM 3480 C C . GLY C 1 151 ? 79.940 104.348 16.652 1.000 41.807 151 GLY A C 1
ATOM 3481 O O . GLY C 1 151 ? 80.479 103.595 15.752 1.000 42.037 151 GLY A O 1
ATOM 3482 N N . ALA C 1 152 ? 80.639 105.322 17.249 1.000 39.692 152 ALA A N 1
ATOM 3483 C CA . ALA C 1 152 ? 82.020 105.681 16.840 1.000 37.535 152 ALA A CA 1
ATOM 3484 C C . ALA C 1 152 ? 82.930 104.450 16.792 1.000 38.618 152 ALA A C 1
ATOM 3485 O O . ALA C 1 152 ? 83.656 104.274 15.754 1.000 38.574 152 ALA A O 1
ATOM 3487 N N . ALA C 1 153 ? 82.967 103.634 17.847 1.000 35.951 153 ALA A N 1
ATOM 3488 C CA . ALA C 1 153 ? 83.864 102.451 17.841 1.000 38.538 153 ALA A CA 1
ATOM 3489 C C . ALA C 1 153 ? 83.660 101.591 16.579 1.000 39.054 153 ALA A C 1
ATOM 3490 O O . ALA C 1 153 ? 84.667 101.044 16.072 1.000 35.666 153 ALA A O 1
ATOM 3492 N N . GLU C 1 154 ? 82.423 101.400 16.098 1.000 42.028 154 GLU A N 1
ATOM 3493 C CA . GLU C 1 154 ? 82.205 100.437 14.982 1.000 44.818 154 GLU A CA 1
ATOM 3494 C C . GLU C 1 154 ? 82.815 101.062 13.726 1.000 38.212 154 GLU A C 1
ATOM 3495 O O . GLU C 1 154 ? 83.411 100.368 12.899 1.000 38.444 154 GLU A O 1
ATOM 3501 N N . TYR C 1 155 ? 82.772 102.380 13.588 1.000 41.317 155 TYR A N 1
ATOM 3502 C CA . TYR C 1 155 ? 83.360 103.050 12.395 1.000 43.753 155 TYR A CA 1
ATOM 3503 C C . TYR C 1 155 ? 84.886 102.817 12.438 1.000 43.240 155 TYR A C 1
ATOM 3504 O O . TYR C 1 155 ? 85.491 102.402 11.487 1.000 41.485 155 TYR A O 1
ATOM 3513 N N . TYR C 1 156 ? 85.525 103.021 13.578 1.000 35.800 156 TYR A N 1
ATOM 3514 C CA . TYR C 1 156 ? 86.988 102.860 13.619 1.000 37.001 156 TYR A CA 1
ATOM 3515 C C . TYR C 1 156 ? 87.399 101.392 13.532 1.000 35.312 156 TYR A C 1
ATOM 3516 O O . TYR C 1 156 ? 88.406 101.072 12.934 1.000 36.524 156 TYR A O 1
ATOM 3525 N N . ARG C 1 157 ? 86.604 100.508 14.101 1.000 36.441 157 ARG A N 1
ATOM 3526 C CA . ARG C 1 157 ? 86.874 99.075 14.001 1.000 40.767 157 ARG A CA 1
ATOM 3527 C C . ARG C 1 157 ? 86.926 98.657 12.527 1.000 40.972 157 ARG A C 1
ATOM 3528 O O . ARG C 1 157 ? 87.788 97.835 12.221 1.000 43.117 157 ARG A O 1
ATOM 3536 N N . ALA C 1 158 ? 86.087 99.193 11.639 1.000 41.952 158 ALA A N 1
ATOM 3537 C CA . ALA C 1 158 ? 86.085 98.844 10.212 1.000 46.475 158 ALA A CA 1
ATOM 3538 C C . ALA C 1 158 ? 87.409 99.285 9.559 1.000 45.329 158 ALA A C 1
ATOM 3539 O O . ALA C 1 158 ? 87.989 98.517 8.759 1.000 41.022 158 ALA A O 1
ATOM 3541 N N . TYR C 1 159 ? 87.966 100.434 9.948 1.000 38.795 159 TYR A N 1
ATOM 3542 C CA . TYR C 1 159 ? 89.238 100.908 9.368 1.000 37.893 159 TYR A CA 1
ATOM 3543 C C . TYR C 1 159 ? 90.342 99.968 9.874 1.000 37.530 159 TYR A C 1
ATOM 3544 O O . TYR C 1 159 ? 91.190 99.479 9.121 1.000 35.647 159 TYR A O 1
ATOM 3553 N N . LEU C 1 160 ? 90.324 99.712 11.170 1.000 32.534 160 LEU A N 1
ATOM 3554 C CA . LEU C 1 160 ? 91.471 99.027 11.809 1.000 35.510 160 LEU A CA 1
ATOM 3555 C C . LEU C 1 160 ? 91.566 97.566 11.324 1.000 35.937 160 LEU A C 1
ATOM 3556 O O . LEU C 1 160 ? 92.655 97.095 11.171 1.000 36.211 160 LEU A O 1
ATOM 3561 N N . GLU C 1 161 ? 90.443 96.881 11.178 1.000 37.148 161 GLU A N 1
ATOM 3562 C CA . GLU C 1 161 ? 90.443 95.458 10.762 1.000 40.716 161 GLU A CA 1
ATOM 3563 C C . GLU C 1 161 ? 90.597 95.350 9.236 1.000 43.442 161 GLU A C 1
ATOM 3564 O O . GLU C 1 161 ? 91.047 94.287 8.796 1.000 43.260 161 GLU A O 1
ATOM 3570 N N . GLY C 1 162 ? 90.202 96.359 8.472 1.000 40.373 162 GLY A N 1
ATOM 3571 C CA . GLY C 1 162 ? 90.204 96.286 6.997 1.000 38.639 162 GLY A CA 1
ATOM 3572 C C . GLY C 1 162 ? 91.400 97.002 6.382 1.000 40.257 162 GLY A C 1
ATOM 3573 O O . GLY C 1 162 ? 92.521 96.439 6.315 1.000 45.651 162 GLY A O 1
ATOM 3574 N N . GLU C 1 163 ? 91.201 98.267 6.072 1.000 38.264 163 GLU A N 1
ATOM 3575 C CA . GLU C 1 163 ? 92.097 99.164 5.313 1.000 42.528 163 GLU A CA 1
ATOM 3576 C C . GLU C 1 163 ? 93.471 99.206 6.001 1.000 37.589 163 GLU A C 1
ATOM 3577 O O . GLU C 1 163 ? 94.501 99.015 5.354 1.000 39.512 163 GLU A O 1
ATOM 3583 N N . CYS C 1 164 ? 93.506 99.356 7.325 1.000 36.920 164 CYS A N 1
ATOM 3584 C CA . CYS C 1 164 ? 94.769 99.503 8.077 1.000 35.494 164 CYS A CA 1
ATOM 3585 C C . CYS C 1 164 ? 95.645 98.276 7.849 1.000 39.549 164 CYS A C 1
ATOM 3586 O O . CYS C 1 164 ? 96.834 98.449 7.601 1.000 36.409 164 CYS A O 1
ATOM 3589 N N . VAL C 1 165 ? 95.070 97.073 7.998 1.000 36.179 165 VAL A N 1
ATOM 3590 C CA . VAL C 1 165 ? 95.771 95.772 7.841 1.000 36.295 165 VAL A CA 1
ATOM 3591 C C . VAL C 1 165 ? 96.178 95.557 6.381 1.000 33.850 165 VAL A C 1
ATOM 3592 O O . VAL C 1 165 ? 97.342 95.125 6.132 1.000 36.536 165 VAL A O 1
ATOM 3596 N N . GLU C 1 166 ? 95.301 95.832 5.442 1.000 37.961 166 GLU A N 1
ATOM 3597 C CA . GLU C 1 166 ? 95.630 95.622 4.002 1.000 42.078 166 GLU A CA 1
ATOM 3598 C C . GLU C 1 166 ? 96.730 96.567 3.520 1.000 44.197 166 GLU A C 1
ATOM 3599 O O . GLU C 1 166 ? 97.546 96.118 2.645 1.000 40.701 166 GLU A O 1
ATOM 3605 N N . TRP C 1 167 ? 96.759 97.822 3.983 1.000 37.583 167 TRP A N 1
ATOM 3606 C CA . TRP C 1 167 ? 97.794 98.761 3.485 1.000 35.796 167 TRP A CA 1
ATOM 3607 C C . TRP C 1 167 ? 99.108 98.387 4.147 1.000 35.716 167 TRP A C 1
ATOM 3608 O O . TRP C 1 167 ? 100.121 98.468 3.467 1.000 35.340 167 TRP A O 1
ATOM 3619 N N . LEU C 1 168 ? 99.120 98.039 5.453 1.000 31.081 168 LEU A N 1
ATOM 3620 C CA . LEU C 1 168 ? 100.382 97.562 6.116 1.000 33.992 168 LEU A CA 1
ATOM 3621 C C . LEU C 1 168 ? 101.004 96.449 5.269 1.000 34.307 168 LEU A C 1
ATOM 3622 O O . LEU C 1 168 ? 102.215 96.421 5.102 1.000 35.183 168 LEU A O 1
ATOM 3627 N N . HIS C 1 169 ? 100.187 95.493 4.877 1.000 37.712 169 HIS A N 1
ATOM 3628 C CA . HIS C 1 169 ? 100.619 94.308 4.091 1.000 38.570 169 HIS A CA 1
ATOM 3629 C C . HIS C 1 169 ? 101.330 94.802 2.830 1.000 37.911 169 HIS A C 1
ATOM 3630 O O . HIS C 1 169 ? 102.453 94.326 2.587 1.000 41.290 169 HIS A O 1
ATOM 3637 N N . ARG C 1 170 ? 100.719 95.763 2.122 1.000 40.495 170 ARG A N 1
ATOM 3638 C CA . ARG C 1 170 ? 101.270 96.301 0.847 1.000 42.051 170 ARG A CA 1
ATOM 3639 C C . ARG C 1 170 ? 102.594 96.989 1.154 1.000 43.495 170 ARG A C 1
ATOM 3640 O O . ARG C 1 170 ? 103.559 96.797 0.403 1.000 41.827 170 ARG A O 1
ATOM 3648 N N . TYR C 1 171 ? 102.690 97.700 2.280 1.000 37.731 171 TYR A N 1
ATOM 3649 C CA . TYR C 1 171 ? 103.912 98.452 2.582 1.000 38.648 171 TYR A CA 1
ATOM 3650 C C . TYR C 1 171 ? 105.008 97.478 3.016 1.000 38.037 171 TYR A C 1
ATOM 3651 O O . TYR C 1 171 ? 106.190 97.714 2.664 1.000 37.184 171 TYR A O 1
ATOM 3660 N N . LEU C 1 172 ? 104.663 96.433 3.756 1.000 37.593 172 LEU A N 1
ATOM 3661 C CA . LEU C 1 172 ? 105.682 95.428 4.154 1.000 38.627 172 LEU A CA 1
ATOM 3662 C C . LEU C 1 172 ? 106.225 94.723 2.891 1.000 37.735 172 LEU A C 1
ATOM 3663 O O . LEU C 1 172 ? 107.457 94.458 2.829 1.000 40.127 172 LEU A O 1
ATOM 3668 N N . LYS C 1 173 ? 105.374 94.477 1.915 1.000 37.076 173 LYS A N 1
ATOM 3669 C CA . LYS C 1 173 ? 105.788 93.828 0.643 1.000 43.314 173 LYS A CA 1
ATOM 3670 C C . LYS C 1 173 ? 106.675 94.798 -0.150 1.000 44.965 173 LYS A C 1
ATOM 3671 O O . LYS C 1 173 ? 107.817 94.435 -0.447 1.000 44.886 173 LYS A O 1
ATOM 3677 N N . ASN C 1 174 ? 106.207 96.019 -0.426 1.000 43.695 174 ASN A N 1
ATOM 3678 C CA . ASN C 1 174 ? 106.988 96.981 -1.236 1.000 41.438 174 ASN A CA 1
ATOM 3679 C C . ASN C 1 174 ? 108.262 97.397 -0.500 1.000 40.883 174 ASN A C 1
ATOM 3680 O O . ASN C 1 174 ? 109.224 97.506 -1.150 1.000 41.569 174 ASN A O 1
ATOM 3685 N N . GLY C 1 175 ? 108.301 97.535 0.817 1.000 38.010 175 GLY A N 1
ATOM 3686 C CA . GLY C 1 175 ? 109.530 97.945 1.544 1.000 37.291 175 GLY A CA 1
ATOM 3687 C C . GLY C 1 175 ? 110.293 96.804 2.183 1.000 38.642 175 GLY A C 1
ATOM 3688 O O . GLY C 1 175 ? 111.074 97.073 3.133 1.000 42.429 175 GLY A O 1
ATOM 3689 N N . ASN C 1 176 ? 110.126 95.585 1.679 1.000 42.223 176 ASN A N 1
ATOM 3690 C CA . ASN C 1 176 ? 110.659 94.335 2.312 1.000 48.194 176 ASN A CA 1
ATOM 3691 C C . ASN C 1 176 ? 112.184 94.387 2.545 1.000 51.035 176 ASN A C 1
ATOM 3692 O O . ASN C 1 176 ? 112.634 93.901 3.617 1.000 44.381 176 ASN A O 1
ATOM 3697 N N . ALA C 1 177 ? 112.955 94.982 1.623 1.000 47.739 177 ALA A N 1
ATOM 3698 C CA . ALA C 1 177 ? 114.431 95.075 1.708 1.000 48.441 177 ALA A CA 1
ATOM 3699 C C . ALA C 1 177 ? 114.833 95.816 2.980 1.000 50.762 177 ALA A C 1
ATOM 3700 O O . ALA C 1 177 ? 115.845 95.469 3.551 1.000 47.847 177 ALA A O 1
ATOM 3702 N N . THR C 1 178 ? 114.065 96.805 3.423 1.000 47.479 178 THR A N 1
ATOM 3703 C CA . THR C 1 178 ? 114.436 97.549 4.646 1.000 45.097 178 THR A CA 1
ATOM 3704 C C . THR C 1 178 ? 113.544 97.098 5.811 1.000 42.849 178 THR A C 1
ATOM 3705 O O . THR C 1 178 ? 114.045 97.010 6.896 1.000 43.112 178 THR A O 1
ATOM 3709 N N . LEU C 1 179 ? 112.254 96.859 5.618 1.000 41.662 179 LEU A N 1
ATOM 3710 C CA . LEU C 1 179 ? 111.376 96.643 6.796 1.000 39.859 179 LEU A CA 1
ATOM 3711 C C . LEU C 1 179 ? 111.619 95.233 7.329 1.000 40.508 179 LEU A C 1
ATOM 3712 O O . LEU C 1 179 ? 111.429 95.043 8.554 1.000 39.855 179 LEU A O 1
ATOM 3717 N N . LEU C 1 180 ? 111.967 94.274 6.462 1.000 38.691 180 LEU A N 1
ATOM 3718 C CA . LEU C 1 180 ? 112.015 92.836 6.882 1.000 38.571 180 LEU A CA 1
ATOM 3719 C C . LEU C 1 180 ? 113.442 92.457 7.280 1.000 40.990 180 LEU A C 1
ATOM 3720 O O . LEU C 1 180 ? 113.670 91.329 7.587 1.000 42.983 180 LEU A O 1
ATOM 3725 N N . ARG C 1 181 ? 114.419 93.327 7.141 1.000 38.731 181 ARG A N 1
ATOM 3726 C CA . ARG C 1 181 ? 115.807 93.000 7.563 1.000 38.878 181 ARG A CA 1
ATOM 3727 C C . ARG C 1 181 ? 115.913 92.916 9.116 1.000 38.406 181 ARG A C 1
ATOM 3728 O O . ARG C 1 181 ? 115.071 93.452 9.872 1.000 37.138 181 ARG A O 1
ATOM 3736 N N . THR C 1 182 ? 116.959 92.280 9.590 1.000 39.845 182 THR A N 1
ATOM 3737 C CA . THR C 1 182 ? 117.479 92.372 10.955 1.000 42.002 182 THR A CA 1
ATOM 3738 C C . THR C 1 182 ? 118.971 92.643 10.814 1.000 40.707 182 THR A C 1
ATOM 3739 O O . THR C 1 182 ? 119.627 91.949 10.058 1.000 41.724 182 THR A O 1
ATOM 3743 N N . ASP C 1 183 ? 119.488 93.616 11.540 1.000 38.896 183 ASP A N 1
ATOM 3744 C CA . ASP C 1 183 ? 120.933 93.880 11.738 1.000 37.370 183 ASP A CA 1
ATOM 3745 C C . ASP C 1 183 ? 121.259 93.520 13.211 1.000 37.321 183 ASP A C 1
ATOM 3746 O O . ASP C 1 183 ? 120.633 94.082 14.095 1.000 34.387 183 ASP A O 1
ATOM 3751 N N . SER C 1 184 ? 122.067 92.500 13.448 1.000 38.889 184 SER A N 1
ATOM 3752 C CA . SER C 1 184 ? 122.520 92.057 14.791 1.000 40.478 184 SER A CA 1
ATOM 3753 C C . SER C 1 184 ? 123.293 93.180 15.475 1.000 37.858 184 SER A C 1
ATOM 3754 O O . SER C 1 184 ? 124.136 93.847 14.863 1.000 37.598 184 SER A O 1
ATOM 3757 N N . PRO C 1 185 ? 123.099 93.358 16.775 1.000 34.712 185 PRO A N 1
ATOM 3758 C CA . PRO C 1 185 ? 123.967 94.256 17.525 1.000 39.115 185 PRO A CA 1
ATOM 3759 C C . PRO C 1 185 ? 125.439 93.853 17.467 1.000 37.986 185 PRO A C 1
ATOM 3760 O O . PRO C 1 185 ? 125.763 92.662 17.567 1.000 35.864 185 PRO A O 1
ATOM 3764 N N . LYS C 1 186 ? 126.321 94.844 17.491 1.000 37.739 186 LYS A N 1
ATOM 3765 C CA . LYS C 1 186 ? 127.737 94.632 17.874 1.000 41.444 186 LYS A CA 1
ATOM 3766 C C . LYS C 1 186 ? 127.865 95.180 19.296 1.000 38.693 186 LYS A C 1
ATOM 3767 O O . LYS C 1 186 ? 127.367 96.261 19.547 1.000 37.754 186 LYS A O 1
ATOM 3773 N N . ALA C 1 187 ? 128.443 94.396 20.195 1.000 35.374 187 ALA A N 1
ATOM 3774 C CA . ALA C 1 187 ? 128.452 94.626 21.646 1.000 38.844 187 ALA A CA 1
ATOM 3775 C C . ALA C 1 187 ? 129.902 94.654 22.117 1.000 37.053 187 ALA A C 1
ATOM 3776 O O . ALA C 1 187 ? 130.742 93.918 21.570 1.000 38.992 187 ALA A O 1
ATOM 3778 N N . HIS C 1 188 ? 130.168 95.510 23.090 1.000 38.848 188 HIS A N 1
ATOM 3779 C CA . HIS C 1 188 ? 131.466 95.505 23.784 1.000 37.991 188 HIS A CA 1
ATOM 3780 C C . HIS C 1 188 ? 131.253 96.084 25.172 1.000 39.912 188 HIS A C 1
ATOM 3781 O O . HIS C 1 188 ? 130.207 96.789 25.399 1.000 37.904 188 HIS A O 1
ATOM 3788 N N . VAL C 1 189 ? 132.199 95.860 26.077 1.000 36.947 189 VAL A N 1
ATOM 3789 C CA . VAL C 1 189 ? 132.132 96.373 27.464 1.000 40.512 189 VAL A CA 1
ATOM 3790 C C . VAL C 1 189 ? 133.277 97.352 27.675 1.000 42.652 189 VAL A C 1
ATOM 3791 O O . VAL C 1 189 ? 134.395 96.993 27.358 1.000 38.738 189 VAL A O 1
ATOM 3795 N N . THR C 1 190 ? 132.973 98.505 28.238 1.000 37.650 190 THR A N 1
ATOM 3796 C CA . THR C 1 190 ? 133.986 99.473 28.669 1.000 36.984 190 THR A CA 1
ATOM 3797 C C . THR C 1 190 ? 134.011 99.550 30.185 1.000 40.998 190 THR A C 1
ATOM 3798 O O . THR C 1 190 ? 132.984 99.237 30.829 1.000 37.287 190 THR A O 1
ATOM 3802 N N . HIS C 1 191 ? 135.077 100.184 30.696 1.000 41.740 191 HIS A N 1
ATOM 3803 C CA . HIS C 1 191 ? 135.425 100.227 32.122 1.000 44.150 191 HIS A CA 1
ATOM 3804 C C . HIS C 1 191 ? 135.798 101.663 32.485 1.000 41.366 191 HIS A C 1
ATOM 3805 O O . HIS C 1 191 ? 136.574 102.276 31.785 1.000 39.580 191 HIS A O 1
ATOM 3812 N N . HIS C 1 192 ? 135.203 102.210 33.512 1.000 41.819 192 HIS A N 1
ATOM 3813 C CA . HIS C 1 192 ? 135.291 103.660 33.824 1.000 44.778 192 HIS A CA 1
ATOM 3814 C C . HIS C 1 192 ? 135.586 103.795 35.317 1.000 47.502 192 HIS A C 1
ATOM 3815 O O . HIS C 1 192 ? 134.972 103.111 36.153 1.000 45.840 192 HIS A O 1
ATOM 3822 N N . PRO C 1 193 ? 136.533 104.673 35.718 1.000 49.453 193 PRO A N 1
ATOM 3823 C CA . PRO C 1 193 ? 136.644 105.021 37.133 1.000 48.195 193 PRO A CA 1
ATOM 3824 C C . PRO C 1 193 ? 135.289 105.539 37.616 1.000 44.692 193 PRO A C 1
ATOM 3825 O O . PRO C 1 193 ? 134.490 106.016 36.813 1.000 43.731 193 PRO A O 1
ATOM 3829 N N . ARG C 1 194 ? 135.008 105.409 38.915 1.000 47.381 194 ARG A N 1
ATOM 3830 C CA . ARG C 1 194 ? 133.716 105.854 39.487 1.000 45.490 194 ARG A CA 1
ATOM 3831 C C . ARG C 1 194 ? 133.967 106.517 40.847 1.000 51.436 194 ARG A C 1
ATOM 3832 O O . ARG C 1 194 ? 133.894 107.749 40.918 1.000 46.773 194 ARG A O 1
ATOM 3840 N N . SER C 1 195 ? 134.324 105.746 41.873 1.000 49.102 195 SER A N 1
ATOM 3841 C CA . SER C 1 195 ? 134.634 106.278 43.235 1.000 50.693 195 SER A CA 1
ATOM 3842 C C . SER C 1 195 ? 135.517 105.284 43.962 1.000 49.666 195 SER A C 1
ATOM 3843 O O . SER C 1 195 ? 135.862 104.231 43.364 1.000 46.013 195 SER A O 1
ATOM 3846 N N . LYS C 1 196 ? 135.871 105.620 45.200 1.000 52.424 196 LYS A N 1
ATOM 3847 C CA . LYS C 1 196 ? 136.830 104.845 46.010 1.000 53.797 196 LYS A CA 1
ATOM 3848 C C . LYS C 1 196 ? 136.362 103.387 45.941 1.000 46.141 196 LYS A C 1
ATOM 3849 O O . LYS C 1 196 ? 135.189 103.152 46.268 1.000 51.698 196 LYS A O 1
ATOM 3855 N N . GLY C 1 197 ? 137.212 102.519 45.413 1.000 46.793 197 GLY A N 1
ATOM 3856 C CA . GLY C 1 197 ? 137.053 101.049 45.381 1.000 49.007 197 GLY A CA 1
ATOM 3857 C C . GLY C 1 197 ? 135.972 100.584 44.416 1.000 53.737 197 GLY A C 1
ATOM 3858 O O . GLY C 1 197 ? 135.710 99.373 44.416 1.000 50.487 197 GLY A O 1
ATOM 3859 N N . GLU C 1 198 ? 135.421 101.458 43.557 1.000 50.248 198 GLU A N 1
ATOM 3860 C CA . GLU C 1 198 ? 134.305 101.079 42.645 1.000 52.389 198 GLU A CA 1
ATOM 3861 C C . GLU C 1 198 ? 134.536 101.576 41.213 1.000 51.253 198 GLU A C 1
ATOM 3862 O O . GLU C 1 198 ? 135.010 102.711 41.019 1.000 48.687 198 GLU A O 1
ATOM 3868 N N . VAL C 1 199 ? 134.135 100.756 40.251 1.000 51.061 199 VAL A N 1
ATOM 3869 C CA . VAL C 1 199 ? 134.229 101.058 38.795 1.000 45.840 199 VAL A CA 1
ATOM 3870 C C . VAL C 1 199 ? 132.872 100.863 38.116 1.000 42.217 199 VAL A C 1
ATOM 3871 O O . VAL C 1 199 ? 131.975 100.203 38.695 1.000 43.294 199 VAL A O 1
ATOM 3875 N N . THR C 1 200 ? 132.700 101.497 36.946 1.000 39.784 200 THR A N 1
ATOM 3876 C CA . THR C 1 200 ? 131.512 101.357 36.074 1.000 37.064 200 THR A CA 1
ATOM 3877 C C . THR C 1 200 ? 131.911 100.416 34.951 1.000 41.154 200 THR A C 1
ATOM 3878 O O . THR C 1 200 ? 132.985 100.624 34.334 1.000 38.545 200 THR A O 1
ATOM 3882 N N . LEU C 1 201 ? 131.086 99.389 34.722 1.000 39.330 201 LEU A N 1
ATOM 3883 C CA . LEU C 1 201 ? 131.165 98.489 33.534 1.000 40.635 201 LEU A CA 1
ATOM 3884 C C . LEU C 1 201 ? 129.991 98.907 32.627 1.000 36.496 201 LEU A C 1
ATOM 3885 O O . LEU C 1 201 ? 128.876 99.021 33.166 1.000 37.180 201 LEU A O 1
ATOM 3890 N N . ARG C 1 202 ? 130.245 99.163 31.348 1.000 34.720 202 ARG A N 1
ATOM 3891 C CA . ARG C 1 202 ? 129.184 99.660 30.438 1.000 35.627 202 ARG A CA 1
ATOM 3892 C C . ARG C 1 202 ? 129.174 98.708 29.272 1.000 36.195 202 ARG A C 1
ATOM 3893 O O . ARG C 1 202 ? 130.194 98.514 28.669 1.000 37.806 202 ARG A O 1
ATOM 3901 N N . CYS C 1 203 ? 128.021 98.090 29.067 1.000 36.851 203 CYS A N 1
ATOM 3902 C CA . CYS C 1 203 ? 127.734 97.126 27.999 1.000 35.245 203 CYS A CA 1
ATOM 3903 C C . CYS C 1 203 ? 127.005 97.870 26.887 1.000 34.467 203 CYS A C 1
ATOM 3904 O O . CYS C 1 203 ? 125.923 98.381 27.127 1.000 35.373 203 CYS A O 1
ATOM 3907 N N . TRP C 1 204 ? 127.632 97.915 25.736 1.000 33.823 204 TRP A N 1
ATOM 3908 C CA . TRP C 1 204 ? 127.218 98.678 24.561 1.000 34.375 204 TRP A CA 1
ATOM 3909 C C . TRP C 1 204 ? 126.602 97.681 23.572 1.000 32.468 204 TRP A C 1
ATOM 3910 O O . TRP C 1 204 ? 127.256 96.624 23.305 1.000 35.767 204 TRP A O 1
ATOM 3921 N N . ALA C 1 205 ? 125.528 98.096 22.941 1.000 31.777 205 ALA A N 1
ATOM 3922 C CA . ALA C 1 205 ? 124.932 97.440 21.754 1.000 31.534 205 ALA A CA 1
ATOM 3923 C C . ALA C 1 205 ? 124.768 98.477 20.649 1.000 30.019 205 ALA A C 1
ATOM 3924 O O . ALA C 1 205 ? 124.094 99.450 20.855 1.000 31.298 205 ALA A O 1
ATOM 3926 N N . LEU C 1 206 ? 125.359 98.232 19.510 1.000 31.178 206 LEU A N 1
ATOM 3927 C CA . LEU C 1 206 ? 125.429 99.230 18.411 1.000 30.763 206 LEU A CA 1
ATOM 3928 C C . LEU C 1 206 ? 124.972 98.590 17.092 1.000 32.562 206 LEU A C 1
ATOM 3929 O O . LEU C 1 206 ? 125.192 97.386 16.911 1.000 32.979 206 LEU A O 1
ATOM 3934 N N . GLY C 1 207 ? 124.431 99.404 16.183 1.000 33.071 207 GLY A N 1
ATOM 3935 C CA . GLY C 1 207 ? 124.305 99.013 14.763 1.000 36.406 207 GLY A CA 1
ATOM 3936 C C . GLY C 1 207 ? 123.106 98.071 14.548 1.000 34.979 207 GLY A C 1
ATOM 3937 O O . GLY C 1 207 ? 123.083 97.362 13.561 1.000 33.368 207 GLY A O 1
ATOM 3938 N N . PHE C 1 208 ? 122.169 97.988 15.476 1.000 34.206 208 PHE A N 1
ATOM 3939 C CA . PHE C 1 208 ? 121.121 96.933 15.399 1.000 32.368 208 PHE A CA 1
ATOM 3940 C C . PHE C 1 208 ? 119.817 97.514 14.815 1.000 33.053 208 PHE A C 1
ATOM 3941 O O . PHE C 1 208 ? 119.531 98.698 14.887 1.000 29.824 208 PHE A O 1
ATOM 3949 N N . TYR C 1 209 ? 119.028 96.604 14.235 1.000 29.126 209 TYR A N 1
ATOM 3950 C CA . TYR C 1 209 ? 117.697 96.847 13.676 1.000 30.663 209 TYR A CA 1
ATOM 3951 C C . TYR C 1 209 ? 116.960 95.501 13.719 1.000 30.959 209 TYR A C 1
ATOM 3952 O O . TYR C 1 209 ? 117.558 94.492 13.288 1.000 32.858 209 TYR A O 1
ATOM 3961 N N . PRO C 1 210 ? 115.693 95.465 14.168 1.000 35.294 210 PRO A N 1
ATOM 3962 C CA . PRO C 1 210 ? 114.927 96.617 14.671 1.000 33.523 210 PRO A CA 1
ATOM 3963 C C . PRO C 1 210 ? 115.340 97.093 16.076 1.000 34.193 210 PRO A C 1
ATOM 3964 O O . PRO C 1 210 ? 116.296 96.526 16.642 1.000 31.200 210 PRO A O 1
ATOM 3968 N N . ALA C 1 211 ? 114.608 98.079 16.600 1.000 31.961 211 ALA A N 1
ATOM 3969 C CA . ALA C 1 211 ? 114.995 98.888 17.775 1.000 34.566 211 ALA A CA 1
ATOM 3970 C C . ALA C 1 211 ? 114.807 98.056 19.030 1.000 37.418 211 ALA A C 1
ATOM 3971 O O . ALA C 1 211 ? 115.572 98.239 20.009 1.000 37.198 211 ALA A O 1
ATOM 3973 N N . ASP C 1 212 ? 113.828 97.151 19.029 1.000 36.353 212 ASP A N 1
ATOM 3974 C CA . ASP C 1 212 ? 113.615 96.273 20.225 1.000 41.041 212 ASP A CA 1
ATOM 3975 C C . ASP C 1 212 ? 114.876 95.465 20.617 1.000 33.478 212 ASP A C 1
ATOM 3976 O O . ASP C 1 212 ? 115.449 94.761 19.784 1.000 34.996 212 ASP A O 1
ATOM 3981 N N . ILE C 1 213 ? 115.270 95.508 21.881 1.000 34.939 213 ILE A N 1
ATOM 3982 C CA . ILE C 1 213 ? 116.480 94.829 22.400 1.000 34.325 213 ILE A CA 1
ATOM 3983 C C . ILE C 1 213 ? 116.345 94.637 23.913 1.000 34.066 213 ILE A C 1
ATOM 3984 O O . ILE C 1 213 ? 115.774 95.502 24.565 1.000 32.994 213 ILE A O 1
ATOM 3989 N N . THR C 1 214 ? 117.059 93.658 24.488 1.000 35.980 214 THR A N 1
ATOM 3990 C CA . THR C 1 214 ? 117.189 93.551 25.963 1.000 34.102 214 THR A CA 1
ATOM 3991 C C . THR C 1 214 ? 118.662 93.413 26.339 1.000 34.446 214 THR A C 1
ATOM 3992 O O . THR C 1 214 ? 119.348 92.577 25.744 1.000 34.877 214 THR A O 1
ATOM 3996 N N . LEU C 1 215 ? 119.126 94.255 27.255 1.000 31.800 215 LEU A N 1
ATOM 3997 C CA . LEU C 1 215 ? 120.498 94.180 27.826 1.000 37.469 215 LEU A CA 1
ATOM 3998 C C . LEU C 1 215 ? 120.358 93.787 29.297 1.000 39.160 215 LEU A C 1
ATOM 3999 O O . LEU C 1 215 ? 119.577 94.392 29.950 1.000 41.926 215 LEU A O 1
ATOM 4004 N N . THR C 1 216 ? 121.144 92.833 29.777 1.000 40.068 216 THR A N 1
ATOM 4005 C CA . THR C 1 216 ? 121.045 92.355 31.175 1.000 40.171 216 THR A CA 1
ATOM 4006 C C . THR C 1 216 ? 122.458 92.221 31.679 1.000 43.118 216 THR A C 1
ATOM 4007 O O . THR C 1 216 ? 123.353 91.955 30.857 1.000 41.810 216 THR A O 1
ATOM 4011 N N . TRP C 1 217 ? 122.610 92.489 32.971 1.000 43.893 217 TRP A N 1
ATOM 4012 C CA . TRP C 1 217 ? 123.847 92.202 33.718 1.000 45.093 217 TRP A CA 1
ATOM 4013 C C . TRP C 1 217 ? 123.586 91.074 34.712 1.000 44.549 217 TRP A C 1
ATOM 4014 O O . TRP C 1 217 ? 122.492 91.012 35.264 1.000 44.710 217 TRP A O 1
ATOM 4025 N N . GLN C 1 218 ? 124.583 90.234 34.922 1.000 47.371 218 GLN A N 1
ATOM 4026 C CA . GLN C 1 218 ? 124.533 89.210 35.992 1.000 52.125 218 GLN A CA 1
ATOM 4027 C C . GLN C 1 218 ? 125.869 89.222 36.745 1.000 53.392 218 GLN A C 1
ATOM 4028 O O . GLN C 1 218 ? 126.916 89.622 36.132 1.000 43.953 218 GLN A O 1
ATOM 4034 N N . LEU C 1 219 ? 125.785 88.837 38.024 1.000 52.608 219 LEU A N 1
ATOM 4035 C CA . LEU C 1 219 ? 126.903 88.570 38.963 1.000 55.151 219 LEU A CA 1
ATOM 4036 C C . LEU C 1 219 ? 126.989 87.046 39.118 1.000 62.016 219 LEU A C 1
ATOM 4037 O O . LEU C 1 219 ? 126.047 86.484 39.673 1.000 56.103 219 LEU A O 1
ATOM 4042 N N . ASN C 1 220 ? 128.039 86.409 38.598 1.000 65.701 220 ASN A N 1
ATOM 4043 C CA . ASN C 1 220 ? 128.156 84.927 38.563 1.000 74.305 220 ASN A CA 1
ATOM 4044 C C . ASN C 1 220 ? 126.853 84.389 37.946 1.000 80.434 220 ASN A C 1
ATOM 4045 O O . ASN C 1 220 ? 126.570 84.684 36.740 1.000 82.987 220 ASN A O 1
ATOM 4050 N N . GLY C 1 221 ? 126.013 83.725 38.737 1.000 79.056 221 GLY A N 1
ATOM 4051 C CA . GLY C 1 221 ? 124.722 83.248 38.205 1.000 88.051 221 GLY A CA 1
ATOM 4052 C C . GLY C 1 221 ? 123.738 84.359 37.836 1.000 80.445 221 GLY A C 1
ATOM 4053 O O . GLY C 1 221 ? 123.326 84.429 36.669 1.000 73.506 221 GLY A O 1
ATOM 4054 N N . GLU C 1 222 ? 123.269 85.114 38.826 1.000 79.460 222 GLU A N 1
ATOM 4055 C CA . GLU C 1 222 ? 121.899 85.680 38.805 1.000 83.095 222 GLU A CA 1
ATOM 4056 C C . GLU C 1 222 ? 121.899 87.107 38.255 1.000 79.896 222 GLU A C 1
ATOM 4057 O O . GLU C 1 222 ? 122.954 87.772 38.164 1.000 72.574 222 GLU A O 1
ATOM 4063 N N . GLU C 1 223 ? 120.692 87.547 37.955 1.000 78.661 223 GLU A N 1
ATOM 4064 C CA . GLU C 1 223 ? 120.354 88.803 37.266 1.000 80.218 223 GLU A CA 1
ATOM 4065 C C . GLU C 1 223 ? 120.464 89.949 38.270 1.000 85.581 223 GLU A C 1
ATOM 4066 O O . GLU C 1 223 ? 120.345 89.670 39.485 1.000 89.200 223 GLU A O 1
ATOM 4072 N N . LEU C 1 224 ? 120.758 91.153 37.765 1.000 78.517 224 LEU A N 1
ATOM 4073 C CA . LEU C 1 224 ? 120.792 92.419 38.534 1.000 81.848 224 LEU A CA 1
ATOM 4074 C C . LEU C 1 224 ? 119.657 93.335 38.044 1.000 89.622 224 LEU A C 1
ATOM 4075 O O . LEU C 1 224 ? 119.926 94.199 37.191 1.000 94.327 224 LEU A O 1
ATOM 4080 N N . THR C 1 225 ? 118.423 93.122 38.537 1.000 97.976 225 THR A N 1
ATOM 4081 C CA . THR C 1 225 ? 117.326 94.139 38.551 1.000 100.123 225 THR A CA 1
ATOM 4082 C C . THR C 1 225 ? 117.696 95.171 39.619 1.000 102.642 225 THR A C 1
ATOM 4083 O O . THR C 1 225 ? 118.159 94.750 40.698 1.000 101.576 225 THR A O 1
ATOM 4087 N N . GLN C 1 226 ? 117.501 96.459 39.336 1.000 102.643 226 GLN A N 1
ATOM 4088 C CA . GLN C 1 226 ? 117.831 97.576 40.264 1.000 97.013 226 GLN A CA 1
ATOM 4089 C C . GLN C 1 226 ? 119.362 97.644 40.442 1.000 92.715 226 GLN A C 1
ATOM 4090 O O . GLN C 1 226 ? 120.004 96.592 40.585 1.000 90.363 226 GLN A O 1
ATOM 4096 N N . ASP C 1 227 ? 119.917 98.861 40.414 1.000 91.137 227 ASP A N 1
ATOM 4097 C CA . ASP C 1 227 ? 121.374 99.176 40.355 1.000 86.615 227 ASP A CA 1
ATOM 4098 C C . ASP C 1 227 ? 121.894 99.089 38.909 1.000 74.675 227 ASP A C 1
ATOM 4099 O O . ASP C 1 227 ? 123.084 99.332 38.725 1.000 76.100 227 ASP A O 1
ATOM 4104 N N . MET C 1 228 ? 121.075 98.724 37.921 1.000 60.869 228 MET A N 1
ATOM 4105 C CA . MET C 1 228 ? 121.483 98.820 36.498 1.000 57.982 228 MET A CA 1
ATOM 4106 C C . MET C 1 228 ? 121.070 100.203 35.953 1.000 59.715 228 MET A C 1
ATOM 4107 O O . MET C 1 228 ? 119.908 100.566 36.110 1.000 55.731 228 MET A O 1
ATOM 4112 N N . GLU C 1 229 ? 121.981 100.991 35.368 1.000 52.634 229 GLU A N 1
ATOM 4113 C CA . GLU C 1 229 ? 121.575 102.207 34.610 1.000 52.678 229 GLU A CA 1
ATOM 4114 C C . GLU C 1 229 ? 121.446 101.826 33.112 1.000 50.081 229 GLU A C 1
ATOM 4115 O O . GLU C 1 229 ? 122.320 101.189 32.539 1.000 46.433 229 GLU A O 1
ATOM 4121 N N . LEU C 1 230 ? 120.354 102.228 32.493 1.000 49.904 230 LEU A N 1
ATOM 4122 C CA . LEU C 1 230 ? 119.891 101.818 31.151 1.000 51.584 230 LEU A CA 1
ATOM 4123 C C . LEU C 1 230 ? 119.610 103.130 30.439 1.000 55.936 230 LEU A C 1
ATOM 4124 O O . LEU C 1 230 ? 118.877 103.929 31.020 1.000 59.104 230 LEU A O 1
ATOM 4129 N N . VAL C 1 231 ? 120.266 103.424 29.320 1.000 42.233 231 VAL A N 1
ATOM 4130 C CA . VAL C 1 231 ? 119.895 104.599 28.515 1.000 40.480 231 VAL A CA 1
ATOM 4131 C C . VAL C 1 231 ? 118.702 104.249 27.593 1.000 34.061 231 VAL A C 1
ATOM 4132 O O . VAL C 1 231 ? 118.468 103.069 27.285 1.000 40.743 231 VAL A O 1
ATOM 4136 N N . GLU C 1 232 ? 117.895 105.234 27.267 1.000 37.232 232 GLU A N 1
ATOM 4137 C CA . GLU C 1 232 ? 116.810 105.117 26.267 1.000 37.960 232 GLU A CA 1
ATOM 4138 C C . GLU C 1 232 ? 117.472 104.718 24.923 1.000 37.387 232 GLU A C 1
ATOM 4139 O O . GLU C 1 232 ? 118.514 105.276 24.516 1.000 37.770 232 GLU A O 1
ATOM 4145 N N . THR C 1 233 ? 116.896 103.765 24.229 1.000 32.617 233 THR A N 1
ATOM 4146 C CA . THR C 1 233 ? 117.378 103.305 22.917 1.000 33.778 233 THR A CA 1
ATOM 4147 C C . THR C 1 233 ? 117.410 104.513 21.965 1.000 33.018 233 THR A C 1
ATOM 4148 O O . THR C 1 233 ? 116.541 105.330 22.018 1.000 33.671 233 THR A O 1
ATOM 4152 N N . ARG C 1 234 ? 118.411 104.660 21.147 1.000 32.047 234 ARG A N 1
ATOM 4153 C CA . ARG C 1 234 ? 118.546 105.934 20.382 1.000 29.871 234 ARG A CA 1
ATOM 4154 C C . ARG C 1 234 ? 118.951 105.599 18.964 1.000 28.840 234 ARG A C 1
ATOM 4155 O O . ARG C 1 234 ? 119.643 104.604 18.722 1.000 32.225 234 ARG A O 1
ATOM 4163 N N . PRO C 1 235 ? 118.480 106.439 18.006 1.000 28.366 235 PRO A N 1
ATOM 4164 C CA . PRO C 1 235 ? 118.844 106.272 16.614 1.000 31.059 235 PRO A CA 1
ATOM 4165 C C . PRO C 1 235 ? 120.292 106.708 16.338 1.000 30.419 235 PRO A C 1
ATOM 4166 O O . PRO C 1 235 ? 120.714 107.885 16.640 1.000 31.051 235 PRO A O 1
ATOM 4170 N N . ALA C 1 236 ? 120.985 105.916 15.527 1.000 28.598 236 ALA A N 1
ATOM 4171 C CA . ALA C 1 236 ? 122.326 106.312 15.020 1.000 31.077 236 ALA A CA 1
ATOM 4172 C C . ALA C 1 236 ? 122.222 107.319 13.868 1.000 32.853 236 ALA A C 1
ATOM 4173 O O . ALA C 1 236 ? 123.168 108.069 13.633 1.000 30.711 236 ALA A O 1
ATOM 4175 N N . GLY C 1 237 ? 121.066 107.382 13.223 1.000 33.768 237 GLY A N 1
ATOM 4176 C CA . GLY C 1 237 ? 120.760 108.310 12.133 1.000 36.027 237 GLY A CA 1
ATOM 4177 C C . GLY C 1 237 ? 121.004 107.660 10.786 1.000 41.431 237 GLY A C 1
ATOM 4178 O O . GLY C 1 237 ? 120.702 108.301 9.794 1.000 45.433 237 GLY A O 1
ATOM 4179 N N . ASP C 1 238 ? 121.532 106.431 10.759 1.000 41.035 238 ASP A N 1
ATOM 4180 C CA . ASP C 1 238 ? 121.704 105.609 9.530 1.000 43.060 238 ASP A CA 1
ATOM 4181 C C . ASP C 1 238 ? 120.646 104.474 9.398 1.000 43.115 238 ASP A C 1
ATOM 4182 O O . ASP C 1 238 ? 120.856 103.597 8.592 1.000 42.805 238 ASP A O 1
ATOM 4187 N N . GLY C 1 239 ? 119.552 104.513 10.140 1.000 39.211 239 GLY A N 1
ATOM 4188 C CA . GLY C 1 239 ? 118.517 103.483 10.166 1.000 41.413 239 GLY A CA 1
ATOM 4189 C C . GLY C 1 239 ? 118.738 102.441 11.243 1.000 39.091 239 GLY A C 1
ATOM 4190 O O . GLY C 1 239 ? 117.834 101.549 11.367 1.000 40.631 239 GLY A O 1
ATOM 4191 N N . THR C 1 240 ? 119.888 102.433 11.939 1.000 34.774 240 THR A N 1
ATOM 4192 C CA . THR C 1 240 ? 120.144 101.504 13.059 1.000 33.009 240 THR A CA 1
ATOM 4193 C C . THR C 1 240 ? 120.003 102.223 14.398 1.000 33.388 240 THR A C 1
ATOM 4194 O O . THR C 1 240 ? 119.792 103.439 14.475 1.000 29.456 240 THR A O 1
ATOM 4198 N N . PHE C 1 241 ? 120.084 101.426 15.454 1.000 30.597 241 PHE A N 1
ATOM 4199 C CA . PHE C 1 241 ? 119.928 101.870 16.838 1.000 30.264 241 PHE A CA 1
ATOM 4200 C C . PHE C 1 241 ? 121.121 101.509 17.733 1.000 27.191 241 PHE A C 1
ATOM 4201 O O . PHE C 1 241 ? 121.986 100.695 17.332 1.000 29.546 241 PHE A O 1
ATOM 4209 N N . GLN C 1 242 ? 121.166 102.204 18.890 1.000 27.093 242 GLN A N 1
ATOM 4210 C CA . GLN C 1 242 ? 122.206 102.151 19.937 1.000 28.974 242 GLN A CA 1
ATOM 4211 C C . GLN C 1 242 ? 121.544 102.039 21.302 1.000 27.268 242 GLN A C 1
ATOM 4212 O O . GLN C 1 242 ? 120.514 102.699 21.523 1.000 29.278 242 GLN A O 1
ATOM 4218 N N . LYS C 1 243 ? 122.177 101.291 22.210 1.000 29.492 243 LYS A N 1
ATOM 4219 C CA . LYS C 1 243 ? 121.787 101.310 23.638 1.000 32.131 243 LYS A CA 1
ATOM 4220 C C . LYS C 1 243 ? 122.997 100.880 24.457 1.000 32.653 243 LYS A C 1
ATOM 4221 O O . LYS C 1 243 ? 123.854 100.227 23.901 1.000 34.076 243 LYS A O 1
ATOM 4227 N N . TRP C 1 244 ? 123.001 101.235 25.730 1.000 30.969 244 TRP A N 1
ATOM 4228 C CA . TRP C 1 244 ? 123.939 100.678 26.716 1.000 36.576 244 TRP A CA 1
ATOM 4229 C C . TRP C 1 244 ? 123.246 100.505 28.062 1.000 34.319 244 TRP A C 1
ATOM 4230 O O . TRP C 1 244 ? 122.205 101.175 28.312 1.000 34.117 244 TRP A O 1
ATOM 4241 N N . ALA C 1 245 ? 123.883 99.647 28.868 1.000 35.935 245 ALA A N 1
ATOM 4242 C CA . ALA C 1 245 ? 123.501 99.403 30.270 1.000 34.370 245 ALA A CA 1
ATOM 4243 C C . ALA C 1 245 ? 124.748 99.334 31.134 1.000 34.472 245 ALA A C 1
ATOM 4244 O O . ALA C 1 245 ? 125.774 98.730 30.682 1.000 34.780 245 ALA A O 1
ATOM 4246 N N . SER C 1 246 ? 124.710 99.927 32.334 1.000 36.957 246 SER A N 1
ATOM 4247 C CA . SER C 1 246 ? 125.932 99.964 33.166 1.000 37.028 246 SER A CA 1
ATOM 4248 C C . SER C 1 246 ? 125.620 99.529 34.596 1.000 40.722 246 SER A C 1
ATOM 4249 O O . SER C 1 246 ? 124.492 99.670 35.024 1.000 43.888 246 SER A O 1
ATOM 4252 N N . VAL C 1 247 ? 126.635 99.021 35.286 1.000 41.249 247 VAL A N 1
ATOM 4253 C CA . VAL C 1 247 ? 126.570 98.698 36.738 1.000 44.196 247 VAL A CA 1
ATOM 4254 C C . VAL C 1 247 ? 127.835 99.231 37.403 1.000 43.808 247 VAL A C 1
ATOM 4255 O O . VAL C 1 247 ? 128.936 99.227 36.748 1.000 43.714 247 VAL A O 1
ATOM 4259 N N . VAL C 1 248 ? 127.701 99.580 38.678 1.000 47.049 248 VAL A N 1
ATOM 4260 C CA . VAL C 1 248 ? 128.864 99.930 39.547 1.000 46.611 248 VAL A CA 1
ATOM 4261 C C . VAL C 1 248 ? 129.281 98.660 40.292 1.000 46.311 248 VAL A C 1
ATOM 4262 O O . VAL C 1 248 ? 128.419 98.046 40.935 1.000 43.211 248 VAL A O 1
ATOM 4266 N N . VAL C 1 249 ? 130.533 98.256 40.128 1.000 44.436 249 VAL A N 1
ATOM 4267 C CA . VAL C 1 249 ? 131.047 96.979 40.662 1.000 45.969 249 VAL A CA 1
ATOM 4268 C C . VAL C 1 249 ? 132.225 97.331 41.558 1.000 49.077 249 VAL A C 1
ATOM 4269 O O . VAL C 1 249 ? 132.802 98.420 41.421 1.000 48.584 249 VAL A O 1
ATOM 4273 N N . PRO C 1 250 ? 132.607 96.437 42.496 1.000 50.611 250 PRO A N 1
ATOM 4274 C CA . PRO C 1 250 ? 133.864 96.600 43.244 1.000 54.105 250 PRO A CA 1
ATOM 4275 C C . PRO C 1 250 ? 135.128 96.410 42.379 1.000 52.729 250 PRO A C 1
ATOM 4276 O O . PRO C 1 250 ? 135.191 95.539 41.528 1.000 48.490 250 PRO A O 1
ATOM 4280 N N . LEU C 1 251 ? 136.091 97.304 42.554 1.000 53.606 251 LEU A N 1
ATOM 4281 C CA . LEU C 1 251 ? 137.427 97.215 41.929 1.000 60.007 251 LEU A CA 1
ATOM 4282 C C . LEU C 1 251 ? 137.989 95.827 42.259 1.000 64.043 251 LEU A C 1
ATOM 4283 O O . LEU C 1 251 ? 137.872 95.438 43.406 1.000 63.074 251 LEU A O 1
ATOM 4288 N N . GLY C 1 252 ? 138.506 95.084 41.282 1.000 62.861 252 GLY A N 1
ATOM 4289 C CA . GLY C 1 252 ? 139.057 93.738 41.495 1.000 62.171 252 GLY A CA 1
ATOM 4290 C C . GLY C 1 252 ? 138.057 92.602 41.284 1.000 65.686 252 GLY A C 1
ATOM 4291 O O . GLY C 1 252 ? 138.502 91.431 41.238 1.000 64.195 252 GLY A O 1
ATOM 4292 N N . LYS C 1 253 ? 136.753 92.850 41.170 1.000 64.385 253 LYS A N 1
ATOM 4293 C CA . LYS C 1 253 ? 135.831 91.718 40.888 1.000 65.802 253 LYS A CA 1
ATOM 4294 C C . LYS C 1 253 ? 135.021 91.908 39.595 1.000 61.108 253 LYS A C 1
ATOM 4295 O O . LYS C 1 253 ? 133.995 91.261 39.448 1.000 58.290 253 LYS A O 1
ATOM 4301 N N . GLU C 1 254 ? 135.578 92.618 38.622 1.000 58.683 254 GLU A N 1
ATOM 4302 C CA . GLU C 1 254 ? 134.926 92.904 37.331 1.000 56.825 254 GLU A CA 1
ATOM 4303 C C . GLU C 1 254 ? 134.664 91.583 36.612 1.000 56.729 254 GLU A C 1
ATOM 4304 O O . GLU C 1 254 ? 133.640 91.516 35.940 1.000 53.954 254 GLU A O 1
ATOM 4310 N N . GLN C 1 255 ? 135.512 90.574 36.812 1.000 56.359 255 GLN A N 1
ATOM 4311 C CA . GLN C 1 255 ? 135.501 89.296 36.034 1.000 61.929 255 GLN A CA 1
ATOM 4312 C C . GLN C 1 255 ? 134.282 88.446 36.368 1.000 56.671 255 GLN A C 1
ATOM 4313 O O . GLN C 1 255 ? 133.943 87.601 35.526 1.000 56.459 255 GLN A O 1
ATOM 4319 N N . ASN C 1 256 ? 133.671 88.674 37.526 1.000 52.021 256 ASN A N 1
ATOM 4320 C CA . ASN C 1 256 ? 132.472 87.942 38.015 1.000 56.536 256 ASN A CA 1
ATOM 4321 C C . ASN C 1 256 ? 131.187 88.457 37.342 1.000 56.091 256 ASN A C 1
ATOM 4322 O O . ASN C 1 256 ? 130.101 87.931 37.706 1.000 52.807 256 ASN A O 1
ATOM 4327 N N . TYR C 1 257 ? 131.268 89.512 36.505 1.000 49.283 257 TYR A N 1
ATOM 4328 C CA . TYR C 1 257 ? 130.069 90.191 35.955 1.000 48.328 257 TYR A CA 1
ATOM 4329 C C . TYR C 1 257 ? 129.997 89.917 34.460 1.000 45.798 257 TYR A C 1
ATOM 4330 O O . TYR C 1 257 ? 131.015 89.903 33.751 1.000 47.141 257 TYR A O 1
ATOM 4339 N N . THR C 1 258 ? 128.786 89.670 33.995 1.000 44.521 258 THR A N 1
ATOM 4340 C CA . THR C 1 258 ? 128.590 89.344 32.580 1.000 42.927 258 THR A CA 1
ATOM 4341 C C . THR C 1 258 ? 127.428 90.183 32.050 1.000 41.921 258 THR A C 1
ATOM 4342 O O . THR C 1 258 ? 126.437 90.429 32.776 1.000 38.293 258 THR A O 1
ATOM 4346 N N . CYS C 1 259 ? 127.569 90.637 30.806 1.000 39.405 259 CYS A N 1
ATOM 4347 C CA . CYS C 1 259 ? 126.504 91.341 30.097 1.000 40.018 259 CYS A CA 1
ATOM 4348 C C . CYS C 1 259 ? 125.887 90.373 29.096 1.000 40.126 259 CYS A C 1
ATOM 4349 O O . CYS C 1 259 ? 126.658 89.731 28.417 1.000 39.998 259 CYS A O 1
ATOM 4352 N N . ARG C 1 260 ? 124.551 90.285 28.979 1.000 42.150 260 ARG A N 1
ATOM 4353 C CA . ARG C 1 260 ? 123.940 89.464 27.890 1.000 45.681 260 ARG A CA 1
ATOM 4354 C C . ARG C 1 260 ? 123.097 90.376 27.014 1.000 41.159 260 ARG A C 1
ATOM 4355 O O . ARG C 1 260 ? 122.371 91.206 27.557 1.000 40.785 260 ARG A O 1
ATOM 4363 N N . VAL C 1 261 ? 123.197 90.205 25.703 1.000 39.819 261 VAL A N 1
ATOM 4364 C CA . VAL C 1 261 ? 122.310 90.960 24.792 1.000 38.030 261 VAL A CA 1
ATOM 4365 C C . VAL C 1 261 ? 121.460 89.984 23.973 1.000 35.163 261 VAL A C 1
ATOM 4366 O O . VAL C 1 261 ? 121.985 89.045 23.396 1.000 35.811 261 VAL A O 1
ATOM 4370 N N . TYR C 1 262 ? 120.177 90.251 24.046 1.000 36.435 262 TYR A N 1
ATOM 4371 C CA . TYR C 1 262 ? 119.075 89.553 23.378 1.000 36.056 262 TYR A CA 1
ATOM 4372 C C . TYR C 1 262 ? 118.549 90.474 22.276 1.000 33.295 262 TYR A C 1
ATOM 4373 O O . TYR C 1 262 ? 118.128 91.582 22.545 1.000 33.047 262 TYR A O 1
ATOM 4382 N N . HIS C 1 263 ? 118.493 89.941 21.080 1.000 33.367 263 HIS A N 1
ATOM 4383 C CA . HIS C 1 263 ? 117.887 90.606 19.924 1.000 35.787 263 HIS A CA 1
ATOM 4384 C C . HIS C 1 263 ? 117.400 89.581 18.900 1.000 33.605 263 HIS A C 1
ATOM 4385 O O . HIS C 1 263 ? 117.951 88.427 18.806 1.000 32.130 263 HIS A O 1
ATOM 4392 N N . GLU C 1 264 ? 116.444 90.006 18.091 1.000 38.984 264 GLU A N 1
ATOM 4393 C CA . GLU C 1 264 ? 115.870 89.134 17.032 1.000 40.808 264 GLU A CA 1
ATOM 4394 C C . GLU C 1 264 ? 116.954 88.714 16.015 1.000 45.765 264 GLU A C 1
ATOM 4395 O O . GLU C 1 264 ? 116.731 87.680 15.352 1.000 44.216 264 GLU A O 1
ATOM 4401 N N . GLY C 1 265 ? 118.098 89.423 15.871 1.000 42.139 265 GLY A N 1
ATOM 4402 C CA . GLY C 1 265 ? 119.175 89.049 14.918 1.000 37.990 265 GLY A CA 1
ATOM 4403 C C . GLY C 1 265 ? 120.197 88.153 15.552 1.000 38.323 265 GLY A C 1
ATOM 4404 O O . GLY C 1 265 ? 121.230 87.840 14.923 1.000 41.575 265 GLY A O 1
ATOM 4405 N N . LEU C 1 266 ? 119.955 87.707 16.796 1.000 38.520 266 LEU A N 1
ATOM 4406 C CA . LEU C 1 266 ? 120.951 86.935 17.568 1.000 36.212 266 LEU A CA 1
ATOM 4407 C C . LEU C 1 266 ? 120.320 85.589 17.999 1.000 38.841 266 LEU A C 1
ATOM 4408 O O . LEU C 1 266 ? 119.836 85.466 19.129 1.000 38.976 266 LEU A O 1
ATOM 4413 N N . PRO C 1 267 ? 120.384 84.529 17.181 1.000 39.566 267 PRO A N 1
ATOM 4414 C CA . PRO C 1 267 ? 119.784 83.233 17.577 1.000 39.380 267 PRO A CA 1
ATOM 4415 C C . PRO C 1 267 ? 120.320 82.795 18.953 1.000 37.990 267 PRO A C 1
ATOM 4416 O O . PRO C 1 267 ? 119.642 82.142 19.816 1.000 37.621 267 PRO A O 1
ATOM 4420 N N . GLU C 1 268 ? 121.606 83.090 19.112 1.000 41.432 268 GLU A N 1
ATOM 4421 C CA . GLU C 1 268 ? 122.317 82.875 20.374 1.000 40.138 268 GLU A CA 1
ATOM 4422 C C . GLU C 1 268 ? 122.672 84.248 20.957 1.000 43.106 268 GLU A C 1
ATOM 4423 O O . GLU C 1 268 ? 123.399 85.023 20.331 1.000 38.775 268 GLU A O 1
ATOM 4429 N N . PRO C 1 269 ? 122.128 84.573 22.146 1.000 40.628 269 PRO A N 1
ATOM 4430 C CA . PRO C 1 269 ? 122.343 85.870 22.785 1.000 38.769 269 PRO A CA 1
ATOM 4431 C C . PRO C 1 269 ? 123.821 86.069 23.026 1.000 39.608 269 PRO A C 1
ATOM 4432 O O . PRO C 1 269 ? 124.541 85.094 23.211 1.000 36.259 269 PRO A O 1
ATOM 4436 N N . LEU C 1 270 ? 124.295 87.323 22.977 1.000 39.380 270 LEU A N 1
ATOM 4437 C CA . LEU C 1 270 ? 125.756 87.525 23.167 1.000 39.244 270 LEU A CA 1
ATOM 4438 C C . LEU C 1 270 ? 125.985 87.506 24.666 1.000 40.103 270 LEU A C 1
ATOM 4439 O O . LEU C 1 270 ? 125.146 88.052 25.416 1.000 39.060 270 LEU A O 1
ATOM 4444 N N . THR C 1 271 ? 127.142 87.037 25.086 1.000 43.223 271 THR A N 1
ATOM 4445 C CA . THR C 1 271 ? 127.535 87.085 26.500 1.000 44.463 271 THR A CA 1
ATOM 4446 C C . THR C 1 271 ? 128.903 87.721 26.524 1.000 44.171 271 THR A C 1
ATOM 4447 O O . THR C 1 271 ? 129.759 87.171 25.841 1.000 44.416 271 THR A O 1
ATOM 4451 N N . LEU C 1 272 ? 129.080 88.818 27.249 1.000 42.169 272 LEU A N 1
ATOM 4452 C CA . LEU C 1 272 ? 130.402 89.513 27.261 1.000 46.605 272 LEU A CA 1
ATOM 4453 C C . LEU C 1 272 ? 130.890 89.704 28.693 1.000 43.273 272 LEU A C 1
ATOM 4454 O O . LEU C 1 272 ? 130.072 89.996 29.625 1.000 44.753 272 LEU A O 1
ATOM 4459 N N . ARG C 1 273 ? 132.191 89.724 28.843 1.000 50.943 273 ARG A N 1
ATOM 4460 C CA . ARG C 1 273 ? 132.842 89.963 30.163 1.000 58.097 273 ARG A CA 1
ATOM 4461 C C . ARG C 1 273 ? 133.853 91.068 29.941 1.000 58.629 273 ARG A C 1
ATOM 4462 O O . ARG C 1 273 ? 134.405 91.117 28.823 1.000 54.435 273 ARG A O 1
ATOM 4470 N N . TRP C 1 274 ? 134.064 91.944 30.917 1.000 58.898 274 TRP A N 1
ATOM 4471 C CA . TRP C 1 274 ? 135.183 92.897 30.785 1.000 59.906 274 TRP A CA 1
ATOM 4472 C C . TRP C 1 274 ? 136.491 92.107 30.904 1.000 64.890 274 TRP A C 1
ATOM 4473 O O . TRP C 1 274 ? 136.582 91.282 31.832 1.000 63.229 274 TRP A O 1
ATOM 4484 N N . GLN C 1 275 ? 137.443 92.324 29.991 1.000 77.237 275 GLN A N 1
ATOM 4485 C CA . GLN C 1 275 ? 138.823 91.753 30.079 1.000 88.076 275 GLN A CA 1
ATOM 4486 C C . GLN C 1 275 ? 139.802 92.771 30.700 1.000 84.546 275 GLN A C 1
ATOM 4487 O O . GLN C 1 275 ? 140.429 93.587 30.017 1.000 77.505 275 GLN A O 1
ATOM 4493 N N . HIS D 2 1 ? 98.048 104.238 4.588 1.000 41.688 1 HIS B N 1
ATOM 4494 C CA . HIS D 2 1 ? 96.808 104.964 4.185 1.000 40.049 1 HIS B CA 1
ATOM 4495 C C . HIS D 2 1 ? 96.114 105.443 5.442 1.000 36.182 1 HIS B C 1
ATOM 4496 O O . HIS D 2 1 ? 95.767 104.633 6.287 1.000 38.023 1 HIS B O 1
ATOM 4503 N N . PRO D 2 2 ? 95.890 106.767 5.584 1.000 36.406 2 PRO B N 1
ATOM 4504 C CA . PRO D 2 2 ? 95.400 107.322 6.836 1.000 35.377 2 PRO B CA 1
ATOM 4505 C C . PRO D 2 2 ? 93.925 106.984 7.017 1.000 37.729 2 PRO B C 1
ATOM 4506 O O . PRO D 2 2 ? 93.244 106.554 6.066 1.000 35.976 2 PRO B O 1
ATOM 4510 N N . GLY D 2 3 ? 93.446 107.311 8.199 1.000 33.195 3 GLY B N 1
ATOM 4511 C CA . GLY D 2 3 ? 92.032 107.219 8.528 1.000 35.594 3 GLY B CA 1
ATOM 4512 C C . GLY D 2 3 ? 91.266 108.262 7.771 1.000 35.167 3 GLY B C 1
ATOM 4513 O O . GLY D 2 3 ? 91.820 109.384 7.526 1.000 37.607 3 GLY B O 1
ATOM 4514 N N . SER D 2 4 ? 90.012 107.970 7.510 1.000 35.608 4 SER B N 1
ATOM 4515 C CA . SER D 2 4 ? 89.118 108.892 6.750 1.000 37.442 4 SER B CA 1
ATOM 4516 C C . SER D 2 4 ? 88.829 110.081 7.641 1.000 36.283 4 SER B C 1
ATOM 4517 O O . SER D 2 4 ? 89.083 109.990 8.833 1.000 36.215 4 SER B O 1
ATOM 4520 N N . VAL D 2 5 ? 88.219 111.121 7.102 1.000 32.826 5 VAL B N 1
ATOM 4521 C CA . VAL D 2 5 ? 87.894 112.319 7.900 1.000 34.852 5 VAL B CA 1
ATOM 4522 C C . VAL D 2 5 ? 87.036 111.884 9.059 1.000 36.050 5 VAL B C 1
ATOM 4523 O O . VAL D 2 5 ? 85.992 111.198 8.848 1.000 37.360 5 VAL B O 1
ATOM 4527 N N . ASN D 2 6 ? 87.397 112.334 10.240 1.000 35.763 6 ASN B N 1
ATOM 4528 C CA . ASN D 2 6 ? 86.716 111.968 11.500 1.000 35.947 6 ASN B CA 1
ATOM 4529 C C . ASN D 2 6 ? 85.273 112.468 11.416 1.000 37.513 6 ASN B C 1
ATOM 4530 O O . ASN D 2 6 ? 85.094 113.630 11.081 1.000 39.187 6 ASN B O 1
ATOM 4535 N N . GLU D 2 7 ? 84.310 111.641 11.823 1.000 41.811 7 GLU B N 1
ATOM 4536 C CA . GLU D 2 7 ? 82.848 111.973 11.671 1.000 48.741 7 GLU B CA 1
ATOM 4537 C C . GLU D 2 7 ? 82.221 112.354 13.027 1.000 47.205 7 GLU B C 1
ATOM 4538 O O . GLU D 2 7 ? 81.031 112.637 13.053 1.000 45.974 7 GLU B O 1
ATOM 4544 N N . PHE D 2 8 ? 82.960 112.297 14.141 1.000 36.637 8 PHE B N 1
ATOM 4545 C CA . PHE D 2 8 ? 82.373 112.471 15.485 1.000 40.100 8 PHE B CA 1
ATOM 4546 C C . PHE D 2 8 ? 83.215 113.509 16.205 1.000 38.259 8 PHE B C 1
ATOM 4547 O O . PHE D 2 8 ? 84.487 113.275 16.325 1.000 36.168 8 PHE B O 1
ATOM 4555 N N . ASP D 2 9 ? 82.539 114.513 16.738 1.000 35.032 9 ASP B N 1
ATOM 4556 C CA . ASP D 2 9 ? 83.203 115.615 17.444 1.000 34.714 9 ASP B CA 1
ATOM 4557 C C . ASP D 2 9 ? 83.167 115.239 18.892 1.000 32.215 9 ASP B C 1
ATOM 4558 O O . ASP D 2 9 ? 82.357 114.414 19.266 1.000 32.238 9 ASP B O 1
ATOM 4563 N N . PHE D 2 10 ? 83.989 115.898 19.698 1.000 32.529 10 PHE B N 1
ATOM 4564 C CA . PHE D 2 10 ? 84.070 115.537 21.123 1.000 30.494 10 PHE B CA 1
ATOM 4565 C C . PHE D 2 10 ? 82.782 115.877 21.889 1.000 36.169 10 PHE B C 1
ATOM 4566 O O . PHE D 2 10 ? 82.539 115.209 22.932 1.000 35.892 10 PHE B O 1
ATOM 4574 N N . GLY D 2 11 ? 82.138 116.991 21.574 1.000 37.893 11 GLY B N 1
ATOM 4575 C CA . GLY D 2 11 ? 80.834 117.382 22.156 1.000 41.480 11 GLY B CA 1
ATOM 4576 C C . GLY D 2 11 ? 80.817 117.658 23.647 1.000 45.901 11 GLY B C 1
ATOM 4577 O O . GLY D 2 11 ? 79.794 117.274 24.238 1.000 47.064 11 GLY B O 1
ATOM 4578 N N . CYS D 2 12 ? 81.872 118.168 24.300 1.000 41.454 12 CYS B N 1
ATOM 4579 C CA . CYS D 2 12 ? 81.891 118.230 25.789 1.000 43.436 12 CYS B CA 1
ATOM 4580 C C . CYS D 2 12 ? 81.507 119.620 26.375 1.000 53.086 12 CYS B C 1
ATOM 4581 O O . CYS D 2 12 ? 81.279 120.627 25.585 1.000 55.381 12 CYS B O 1
ATOM 4584 N N . SER E 3 3 ? 103.358 125.130 35.066 1.000 50.135 -2 SER F N 1
ATOM 4585 C CA . SER E 3 3 ? 104.457 124.140 35.327 1.000 50.505 -2 SER F CA 1
ATOM 4586 C C . SER E 3 3 ? 104.011 122.699 34.929 1.000 40.866 -2 SER F C 1
ATOM 4587 O O . SER E 3 3 ? 103.668 122.505 33.723 1.000 38.640 -2 SER F O 1
ATOM 4590 N N . GLY E 3 4 ? 104.141 121.715 35.844 1.000 40.428 -1 GLY F N 1
ATOM 4591 C CA . GLY E 3 4 ? 104.307 120.274 35.548 1.000 36.792 -1 GLY F CA 1
ATOM 4592 C C . GLY E 3 4 ? 103.066 119.608 34.961 1.000 35.864 -1 GLY F C 1
ATOM 4593 O O . GLY E 3 4 ? 103.229 118.524 34.274 1.000 33.598 -1 GLY F O 1
ATOM 4594 N N . GLY E 3 5 ? 101.890 120.190 35.187 1.000 33.457 0 GLY F N 1
ATOM 4595 C CA . GLY E 3 5 ? 100.622 119.668 34.614 1.000 34.899 0 GLY F CA 1
ATOM 4596 C C . GLY E 3 5 ? 100.453 120.068 33.157 1.000 34.402 0 GLY F C 1
ATOM 4597 O O . GLY E 3 5 ? 99.588 119.516 32.485 1.000 34.413 0 GLY F O 1
ATOM 4598 N N . ILE E 3 6 ? 101.270 120.979 32.618 1.000 35.463 1 ILE F N 1
ATOM 4599 C CA . ILE E 3 6 ? 101.055 121.418 31.192 1.000 34.860 1 ILE F CA 1
ATOM 4600 C C . ILE E 3 6 ? 102.331 121.531 30.345 1.000 36.312 1 ILE F C 1
ATOM 4601 O O . ILE E 3 6 ? 102.200 121.851 29.159 1.000 30.314 1 ILE F O 1
ATOM 4606 N N . GLN E 3 7 ? 103.507 121.285 30.903 1.000 31.507 2 GLN F N 1
ATOM 4607 C CA . GLN E 3 7 ? 104.803 121.287 30.187 1.000 35.541 2 GLN F CA 1
ATOM 4608 C C . GLN E 3 7 ? 105.643 120.119 30.661 1.000 34.024 2 GLN F C 1
ATOM 4609 O O . GLN E 3 7 ? 105.515 119.697 31.814 1.000 35.882 2 GLN F O 1
ATOM 4615 N N . LYS E 3 8 ? 106.492 119.636 29.776 1.000 30.655 3 LYS F N 1
ATOM 4616 C CA . LYS E 3 8 ? 107.404 118.531 30.077 1.000 31.530 3 LYS F CA 1
ATOM 4617 C C . LYS E 3 8 ? 108.765 118.999 29.566 1.000 30.293 3 LYS F C 1
ATOM 4618 O O . LYS E 3 8 ? 108.885 119.507 28.447 1.000 26.773 3 LYS F O 1
ATOM 4624 N N . THR E 3 9 ? 109.763 118.828 30.404 1.000 29.632 4 THR F N 1
ATOM 4625 C CA . THR E 3 9 ? 111.120 119.310 30.118 1.000 31.096 4 THR F CA 1
ATOM 4626 C C . THR E 3 9 ? 111.851 118.298 29.254 1.000 31.192 4 THR F C 1
ATOM 4627 O O . THR E 3 9 ? 111.885 117.110 29.536 1.000 33.298 4 THR F O 1
ATOM 4631 N N . PRO E 3 10 ? 112.572 118.770 28.224 1.000 27.911 5 PRO F N 1
ATOM 4632 C CA . PRO E 3 10 ? 113.297 117.881 27.330 1.000 28.100 5 PRO F CA 1
ATOM 4633 C C . PRO E 3 10 ? 114.430 117.096 28.001 1.000 30.711 5 PRO F C 1
ATOM 4634 O O . PRO E 3 10 ? 115.058 117.616 28.926 1.000 32.433 5 PRO F O 1
ATOM 4638 N N . GLN E 3 11 ? 114.613 115.848 27.556 1.000 30.579 6 GLN F N 1
ATOM 4639 C CA . GLN E 3 11 ? 115.690 114.961 27.967 1.000 30.273 6 GLN F CA 1
ATOM 4640 C C . GLN E 3 11 ? 116.630 115.018 26.767 1.000 29.352 6 GLN F C 1
ATOM 4641 O O . GLN E 3 11 ? 116.111 114.994 25.633 1.000 27.728 6 GLN F O 1
ATOM 4647 N N . ILE E 3 12 ? 117.936 114.949 26.964 1.000 26.049 7 ILE F N 1
ATOM 4648 C CA . ILE E 3 12 ? 118.861 115.115 25.820 1.000 25.772 7 ILE F CA 1
ATOM 4649 C C . ILE E 3 12 ? 119.932 114.038 25.869 1.000 27.625 7 ILE F C 1
ATOM 4650 O O . ILE E 3 12 ? 120.503 113.875 26.870 1.000 29.856 7 ILE F O 1
ATOM 4655 N N . GLN E 3 13 ? 120.228 113.368 24.768 1.000 27.865 8 GLN F N 1
ATOM 4656 C CA . GLN E 3 13 ? 121.466 112.545 24.658 1.000 26.583 8 GLN F CA 1
ATOM 4657 C C . GLN E 3 13 ? 122.299 113.150 23.549 1.000 25.979 8 GLN F C 1
ATOM 4658 O O . GLN E 3 13 ? 121.760 113.476 22.508 1.000 24.700 8 GLN F O 1
ATOM 4664 N N . VAL E 3 14 ? 123.626 113.188 23.739 1.000 23.766 9 VAL F N 1
ATOM 4665 C CA . VAL E 3 14 ? 124.546 113.678 22.700 1.000 26.514 9 VAL F CA 1
ATOM 4666 C C . VAL E 3 14 ? 125.534 112.570 22.412 1.000 26.454 9 VAL F C 1
ATOM 4667 O O . VAL E 3 14 ? 126.114 112.081 23.362 1.000 26.252 9 VAL F O 1
ATOM 4671 N N . TYR E 3 15 ? 125.659 112.100 21.192 1.000 26.629 10 TYR F N 1
ATOM 4672 C CA . TYR E 3 15 ? 126.451 110.868 20.934 1.000 26.074 10 TYR F CA 1
ATOM 4673 C C . TYR E 3 15 ? 126.771 110.789 19.445 1.000 27.813 10 TYR F C 1
ATOM 4674 O O . TYR E 3 15 ? 126.024 111.322 18.637 1.000 27.626 10 TYR F O 1
ATOM 4683 N N . SER E 3 16 ? 127.816 110.028 19.114 1.000 27.631 11 SER F N 1
ATOM 4684 C CA . SER E 3 16 ? 128.271 109.890 17.710 1.000 29.124 11 SER F CA 1
ATOM 4685 C C . SER E 3 16 ? 127.576 108.688 17.067 1.000 30.046 11 SER F C 1
ATOM 4686 O O . SER E 3 16 ? 127.248 107.653 17.771 1.000 30.092 11 SER F O 1
ATOM 4689 N N . ARG E 3 17 ? 127.389 108.790 15.746 1.000 33.939 12 ARG F N 1
ATOM 4690 C CA . ARG E 3 17 ? 126.788 107.688 14.953 1.000 31.645 12 ARG F CA 1
ATOM 4691 C C . ARG E 3 17 ? 127.758 106.493 14.987 1.000 34.158 12 ARG F C 1
ATOM 4692 O O . ARG E 3 17 ? 127.293 105.333 15.150 1.000 32.626 12 ARG F O 1
ATOM 4700 N N . HIS E 3 18 ? 129.053 106.734 14.730 1.000 32.643 13 HIS F N 1
ATOM 4701 C CA . HIS E 3 18 ? 130.078 105.666 14.729 1.000 35.970 13 HIS F CA 1
ATOM 4702 C C . HIS E 3 18 ? 130.961 105.799 15.972 1.000 36.442 13 HIS F C 1
ATOM 4703 O O . HIS E 3 18 ? 131.094 106.902 16.547 1.000 36.101 13 HIS F O 1
ATOM 4710 N N . PRO E 3 19 ? 131.631 104.696 16.389 1.000 36.298 14 PRO F N 1
ATOM 4711 C CA . PRO E 3 19 ? 132.631 104.729 17.478 1.000 41.327 14 PRO F CA 1
ATOM 4712 C C . PRO E 3 19 ? 133.622 105.849 17.229 1.000 35.705 14 PRO F C 1
ATOM 4713 O O . PRO E 3 19 ? 134.097 106.018 16.107 1.000 40.422 14 PRO F O 1
ATOM 4717 N N . PRO E 3 20 ? 133.830 106.781 18.164 1.000 39.742 15 PRO F N 1
ATOM 4718 C CA . PRO E 3 20 ? 134.626 107.951 17.827 1.000 38.057 15 PRO F CA 1
ATOM 4719 C C . PRO E 3 20 ? 136.105 107.579 17.735 1.000 39.504 15 PRO F C 1
ATOM 4720 O O . PRO E 3 20 ? 136.570 106.896 18.482 1.000 42.864 15 PRO F O 1
ATOM 4724 N N . GLU E 3 21 ? 136.768 108.017 16.701 1.000 40.127 16 GLU F N 1
ATOM 4725 C CA . GLU E 3 21 ? 138.223 107.873 16.543 1.000 41.698 16 GLU F CA 1
ATOM 4726 C C . GLU E 3 21 ? 138.772 109.270 16.320 1.000 37.631 16 GLU F C 1
ATOM 4727 O O . GLU E 3 21 ? 138.383 109.875 15.298 1.000 38.422 16 GLU F O 1
ATOM 4733 N N . ASN E 3 22 ? 139.733 109.725 17.135 1.000 39.827 17 ASN F N 1
ATOM 4734 C CA . ASN E 3 22 ? 140.269 111.098 16.987 1.000 39.881 17 ASN F CA 1
ATOM 4735 C C . ASN E 3 22 ? 140.808 111.294 15.592 1.000 40.207 17 ASN F C 1
ATOM 4736 O O . ASN E 3 22 ? 141.397 110.338 15.092 1.000 44.422 17 ASN F O 1
ATOM 4741 N N . GLY E 3 23 ? 140.525 112.438 14.969 1.000 35.900 18 GLY F N 1
ATOM 4742 C CA . GLY E 3 23 ? 140.950 112.768 13.611 1.000 38.910 18 GLY F CA 1
ATOM 4743 C C . GLY E 3 23 ? 140.078 112.117 12.526 1.000 37.552 18 GLY F C 1
ATOM 4744 O O . GLY E 3 23 ? 140.281 112.463 11.356 1.000 42.804 18 GLY F O 1
ATOM 4745 N N . LYS E 3 24 ? 139.143 111.224 12.841 1.000 37.789 19 LYS F N 1
ATOM 4746 C CA . LYS E 3 24 ? 138.256 110.619 11.787 1.000 39.829 19 LYS F CA 1
ATOM 4747 C C . LYS E 3 24 ? 136.873 111.249 11.739 1.000 38.314 19 LYS F C 1
ATOM 4748 O O . LYS E 3 24 ? 136.197 111.211 12.751 1.000 34.730 19 LYS F O 1
ATOM 4754 N N . PRO E 3 25 ? 136.415 111.698 10.547 1.000 39.701 20 PRO F N 1
ATOM 4755 C CA . PRO E 3 25 ? 135.108 112.282 10.320 1.000 40.588 20 PRO F CA 1
ATOM 4756 C C . PRO E 3 25 ? 134.003 111.358 10.800 1.000 38.453 20 PRO F C 1
ATOM 4757 O O . PRO E 3 25 ? 134.132 110.125 10.615 1.000 35.617 20 PRO F O 1
ATOM 4761 N N . ASN E 3 26 ? 133.001 111.953 11.446 1.000 33.626 21 ASN F N 1
ATOM 4762 C CA . ASN E 3 26 ? 131.900 111.151 12.064 1.000 31.167 21 ASN F CA 1
ATOM 4763 C C . ASN E 3 26 ? 130.630 112.007 11.970 1.000 30.273 21 ASN F C 1
ATOM 4764 O O . ASN E 3 26 ? 130.674 113.140 11.408 1.000 28.688 21 ASN F O 1
ATOM 4769 N N . ILE E 3 27 ? 129.571 111.591 12.657 1.000 27.787 22 ILE F N 1
ATOM 4770 C CA . ILE E 3 27 ? 128.339 112.385 12.767 1.000 28.871 22 ILE F CA 1
ATOM 4771 C C . ILE E 3 27 ? 128.008 112.464 14.263 1.000 26.314 22 ILE F C 1
ATOM 4772 O O . ILE E 3 27 ? 128.023 111.446 14.951 1.000 25.332 22 ILE F O 1
ATOM 4777 N N . LEU E 3 28 ? 127.700 113.640 14.705 1.000 25.490 23 LEU F N 1
ATOM 4778 C CA . LEU E 3 28 ? 127.258 113.842 16.110 1.000 26.264 23 LEU F CA 1
ATOM 4779 C C . LEU E 3 28 ? 125.744 114.054 16.089 1.000 24.805 23 LEU F C 1
ATOM 4780 O O . LEU E 3 28 ? 125.271 114.940 15.370 1.000 27.352 23 LEU F O 1
ATOM 4785 N N . ASN E 3 29 ? 125.085 113.398 17.029 1.000 26.813 24 ASN F N 1
ATOM 4786 C CA . ASN E 3 29 ? 123.618 113.365 17.180 1.000 27.239 24 ASN F CA 1
ATOM 4787 C C . ASN E 3 29 ? 123.268 114.094 18.494 1.000 27.740 24 ASN F C 1
ATOM 4788 O O . ASN E 3 29 ? 123.948 113.907 19.518 1.000 24.567 24 ASN F O 1
ATOM 4793 N N . CYS E 3 30 ? 122.179 114.853 18.490 1.000 25.499 25 CYS F N 1
ATOM 4794 C CA . CYS E 3 30 ? 121.567 115.391 19.705 1.000 24.885 25 CYS F CA 1
ATOM 4795 C C . CYS E 3 30 ? 120.083 114.969 19.621 1.000 25.906 25 CYS F C 1
ATOM 4796 O O . CYS E 3 30 ? 119.401 115.437 18.690 1.000 24.174 25 CYS F O 1
ATOM 4799 N N . TYR E 3 31 ? 119.730 113.965 20.427 1.000 26.866 26 TYR F N 1
ATOM 4800 C CA . TYR E 3 31 ? 118.411 113.334 20.475 1.000 26.162 26 TYR F CA 1
ATOM 4801 C C . TYR E 3 31 ? 117.680 113.961 21.638 1.000 25.973 26 TYR F C 1
ATOM 4802 O O . TYR E 3 31 ? 118.110 113.777 22.787 1.000 24.121 26 TYR F O 1
ATOM 4811 N N . VAL E 3 32 ? 116.610 114.700 21.339 1.000 26.655 27 VAL F N 1
ATOM 4812 C CA . VAL E 3 32 ? 115.900 115.478 22.387 1.000 26.543 27 VAL F CA 1
ATOM 4813 C C . VAL E 3 32 ? 114.505 114.882 22.458 1.000 27.681 27 VAL F C 1
ATOM 4814 O O . VAL E 3 32 ? 113.842 114.864 21.449 1.000 25.316 27 VAL F O 1
ATOM 4818 N N . THR E 3 33 ? 114.102 114.419 23.600 1.000 25.588 28 THR F N 1
ATOM 4819 C CA . THR E 3 33 ? 112.903 113.598 23.706 1.000 27.138 28 THR F CA 1
ATOM 4820 C C . THR E 3 33 ? 112.078 114.060 24.916 1.000 28.546 28 THR F C 1
ATOM 4821 O O . THR E 3 33 ? 112.508 114.948 25.646 1.000 23.879 28 THR F O 1
ATOM 4825 N N . GLN E 3 34 ? 110.849 113.554 25.043 1.000 29.958 29 GLN F N 1
ATOM 4826 C CA . GLN E 3 34 ? 110.078 113.685 26.305 1.000 27.601 29 GLN F CA 1
ATOM 4827 C C . GLN E 3 34 ? 109.662 115.130 26.591 1.000 29.810 29 GLN F C 1
ATOM 4828 O O . GLN E 3 34 ? 109.490 115.485 27.818 1.000 29.383 29 GLN F O 1
ATOM 4834 N N . PHE E 3 35 ? 109.434 115.948 25.579 1.000 25.970 30 PHE F N 1
ATOM 4835 C CA . PHE E 3 35 ? 109.067 117.362 25.858 1.000 28.761 30 PHE F CA 1
ATOM 4836 C C . PHE E 3 35 ? 107.668 117.713 25.356 1.000 30.043 30 PHE F C 1
ATOM 4837 O O . PHE E 3 35 ? 107.083 117.007 24.498 1.000 26.972 30 PHE F O 1
ATOM 4845 N N . HIS E 3 36 ? 107.124 118.766 25.993 1.000 29.728 31 HIS F N 1
ATOM 4846 C CA . HIS E 3 36 ? 105.783 119.320 25.647 1.000 32.494 31 HIS F CA 1
ATOM 4847 C C . HIS E 3 36 ? 105.773 120.755 26.149 1.000 28.597 31 HIS F C 1
ATOM 4848 O O . HIS E 3 36 ? 106.122 120.999 27.294 1.000 27.375 31 HIS F O 1
ATOM 4855 N N . PRO E 3 37 ? 105.355 121.774 25.384 1.000 31.153 32 PRO F N 1
ATOM 4856 C CA . PRO E 3 37 ? 104.790 121.655 24.043 1.000 30.073 32 PRO F CA 1
ATOM 4857 C C . PRO E 3 37 ? 105.821 121.449 22.940 1.000 29.853 32 PRO F C 1
ATOM 4858 O O . PRO E 3 37 ? 107.011 121.418 23.220 1.000 29.150 32 PRO F O 1
ATOM 4862 N N . PRO E 3 38 ? 105.411 121.257 21.668 1.000 29.523 33 PRO F N 1
ATOM 4863 C CA . PRO E 3 38 ? 106.338 120.867 20.615 1.000 31.772 33 PRO F CA 1
ATOM 4864 C C . PRO E 3 38 ? 107.361 121.918 20.200 1.000 34.297 33 PRO F C 1
ATOM 4865 O O . PRO E 3 38 ? 108.404 121.486 19.690 1.000 33.618 33 PRO F O 1
ATOM 4869 N N . HIS E 3 39 ? 107.062 123.216 20.388 1.000 31.617 34 HIS F N 1
ATOM 4870 C CA . HIS E 3 39 ? 107.955 124.308 19.928 1.000 31.488 34 HIS F CA 1
ATOM 4871 C C . HIS E 3 39 ? 109.299 124.194 20.681 1.000 29.338 34 HIS F C 1
ATOM 4872 O O . HIS E 3 39 ? 109.326 124.204 21.954 1.000 30.601 34 HIS F O 1
ATOM 4879 N N . ILE E 3 40 ? 110.388 124.087 19.978 1.000 28.185 35 ILE F N 1
ATOM 4880 C CA . ILE E 3 40 ? 111.719 123.930 20.641 1.000 30.498 35 ILE F CA 1
ATOM 4881 C C . ILE E 3 40 ? 112.789 124.584 19.762 1.000 33.039 35 ILE F C 1
ATOM 4882 O O . ILE E 3 40 ? 112.627 124.604 18.532 1.000 35.912 35 ILE F O 1
ATOM 4887 N N . GLU E 3 41 ? 113.945 124.927 20.351 1.000 33.758 36 GLU F N 1
ATOM 4888 C CA . GLU E 3 41 ? 115.082 125.466 19.548 1.000 37.536 36 GLU F CA 1
ATOM 4889 C C . GLU E 3 41 ? 116.352 124.722 19.934 1.000 33.773 36 GLU F C 1
ATOM 4890 O O . GLU E 3 41 ? 116.568 124.586 21.111 1.000 33.874 36 GLU F O 1
ATOM 4896 N N . ILE E 3 42 ? 117.038 124.136 18.939 1.000 30.029 37 ILE F N 1
ATOM 4897 C CA . ILE E 3 42 ? 118.215 123.268 19.173 1.000 30.319 37 ILE F CA 1
ATOM 4898 C C . ILE E 3 42 ? 119.417 123.846 18.382 1.000 32.912 37 ILE F C 1
ATOM 4899 O O . ILE E 3 42 ? 119.287 124.142 17.201 1.000 32.857 37 ILE F O 1
ATOM 4904 N N . GLN E 3 43 ? 120.538 124.034 19.052 1.000 34.200 38 GLN F N 1
ATOM 4905 C CA . GLN E 3 43 ? 121.826 124.437 18.431 1.000 34.296 38 GLN F CA 1
ATOM 4906 C C . GLN E 3 43 ? 122.870 123.410 18.794 1.000 30.820 38 GLN F C 1
ATOM 4907 O O . GLN E 3 43 ? 122.760 122.788 19.867 1.000 32.128 38 GLN F O 1
ATOM 4913 N N . MET E 3 44 ? 123.803 123.176 17.883 1.000 27.899 39 MET F N 1
ATOM 4914 C CA . MET E 3 44 ? 124.947 122.329 18.247 1.000 28.542 39 MET F CA 1
ATOM 4915 C C . MET E 3 44 ? 126.169 123.236 18.268 1.000 27.923 39 MET F C 1
ATOM 4916 O O . MET E 3 44 ? 126.263 124.150 17.444 1.000 30.540 39 MET F O 1
ATOM 4921 N N . LEU E 3 45 ? 127.111 122.939 19.148 1.000 28.436 40 LEU F N 1
ATOM 4922 C CA . LEU E 3 45 ? 128.239 123.864 19.443 1.000 28.639 40 LEU F CA 1
ATOM 4923 C C . LEU E 3 45 ? 129.539 123.100 19.332 1.000 27.539 40 LEU F C 1
ATOM 4924 O O . LEU E 3 45 ? 129.537 121.893 19.668 1.000 29.402 40 LEU F O 1
ATOM 4929 N N . LYS E 3 46 ? 130.573 123.812 18.905 1.000 27.071 41 LYS F N 1
ATOM 4930 C CA . LYS E 3 46 ? 131.998 123.326 18.933 1.000 28.498 41 LYS F CA 1
ATOM 4931 C C . LYS E 3 46 ? 132.815 124.337 19.745 1.000 29.157 41 LYS F C 1
ATOM 4932 O O . LYS E 3 46 ? 132.838 125.517 19.375 1.000 28.268 41 LYS F O 1
ATOM 4938 N N . ASN E 3 47 ? 133.381 123.909 20.898 1.000 26.647 42 ASN F N 1
ATOM 4939 C CA . ASN E 3 47 ? 134.099 124.864 21.778 1.000 28.269 42 ASN F CA 1
ATOM 4940 C C . ASN E 3 47 ? 133.192 126.017 22.144 1.000 29.662 42 ASN F C 1
ATOM 4941 O O . ASN E 3 47 ? 133.720 127.067 22.526 1.000 29.644 42 ASN F O 1
ATOM 4946 N N . GLY E 3 48 ? 131.854 125.820 22.169 1.000 28.739 43 GLY F N 1
ATOM 4947 C CA . GLY E 3 48 ? 130.933 126.882 22.573 1.000 31.565 43 GLY F CA 1
ATOM 4948 C C . GLY E 3 48 ? 130.401 127.723 21.419 1.000 35.606 43 GLY F C 1
ATOM 4949 O O . GLY E 3 48 ? 129.476 128.513 21.683 1.000 35.304 43 GLY F O 1
ATOM 4950 N N . LYS E 3 49 ? 130.934 127.587 20.210 1.000 33.139 44 LYS F N 1
ATOM 4951 C CA . LYS E 3 49 ? 130.519 128.413 19.070 1.000 35.452 44 LYS F CA 1
ATOM 4952 C C . LYS E 3 49 ? 129.516 127.626 18.220 1.000 31.348 44 LYS F C 1
ATOM 4953 O O . LYS E 3 49 ? 129.741 126.455 17.915 1.000 31.454 44 LYS F O 1
ATOM 4959 N N . LYS E 3 50 ? 128.442 128.256 17.836 1.000 34.307 45 LYS F N 1
ATOM 4960 C CA . LYS E 3 50 ? 127.384 127.618 17.013 1.000 37.454 45 LYS F CA 1
ATOM 4961 C C . LYS E 3 50 ? 127.985 126.972 15.762 1.000 36.670 45 LYS F C 1
ATOM 4962 O O . LYS E 3 50 ? 128.761 127.603 15.112 1.000 35.409 45 LYS F O 1
ATOM 4968 N N . ILE E 3 51 ? 127.620 125.714 15.465 1.000 31.825 46 ILE F N 1
ATOM 4969 C CA . ILE E 3 51 ? 127.929 124.996 14.207 1.000 37.241 46 ILE F CA 1
ATOM 4970 C C . ILE E 3 51 ? 126.868 125.366 13.173 1.000 39.655 46 ILE F C 1
ATOM 4971 O O . ILE E 3 51 ? 125.676 125.214 13.427 1.000 38.734 46 ILE F O 1
ATOM 4976 N N . PRO E 3 52 ? 127.235 125.909 11.987 1.000 49.136 47 PRO F N 1
ATOM 4977 C CA . PRO E 3 52 ? 126.226 126.397 11.049 1.000 51.025 47 PRO F CA 1
ATOM 4978 C C . PRO E 3 52 ? 125.406 125.292 10.371 1.000 52.466 47 PRO F C 1
ATOM 4979 O O . PRO E 3 52 ? 124.240 125.537 10.146 1.000 64.681 47 PRO F O 1
ATOM 4983 N N . LYS E 3 53 ? 125.927 124.118 10.031 1.000 50.907 48 LYS F N 1
ATOM 4984 C CA . LYS E 3 53 ? 125.074 123.287 9.111 1.000 62.571 48 LYS F CA 1
ATOM 4985 C C . LYS E 3 53 ? 124.470 122.128 9.898 1.000 56.125 48 LYS F C 1
ATOM 4986 O O . LYS E 3 53 ? 125.058 121.013 9.874 1.000 70.449 48 LYS F O 1
ATOM 4992 N N . VAL E 3 54 ? 123.452 122.411 10.689 1.000 43.870 49 VAL F N 1
ATOM 4993 C CA . VAL E 3 54 ? 122.875 121.366 11.577 1.000 36.403 49 VAL F CA 1
ATOM 4994 C C . VAL E 3 54 ? 121.585 120.929 10.895 1.000 39.764 49 VAL F C 1
ATOM 4995 O O . VAL E 3 54 ? 120.793 121.773 10.641 1.000 37.965 49 VAL F O 1
ATOM 4999 N N . GLU E 3 55 ? 121.387 119.649 10.673 1.000 34.962 50 GLU F N 1
ATOM 5000 C CA . GLU E 3 55 ? 120.132 119.100 10.154 1.000 39.194 50 GLU F CA 1
ATOM 5001 C C . GLU E 3 55 ? 119.237 118.653 11.302 1.000 39.715 50 GLU F C 1
ATOM 5002 O O . GLU E 3 55 ? 119.735 118.210 12.373 1.000 33.203 50 GLU F O 1
ATOM 5008 N N . MET E 3 56 ? 117.933 118.739 11.110 1.000 40.055 51 MET F N 1
ATOM 5009 C CA . MET E 3 56 ? 116.986 118.301 12.149 1.000 43.172 51 MET F CA 1
ATOM 5010 C C . MET E 3 56 ? 115.848 117.515 11.533 1.000 42.495 51 MET F C 1
ATOM 5011 O O . MET E 3 56 ? 115.485 117.866 10.457 1.000 37.327 51 MET F O 1
ATOM 5016 N N . SER E 3 57 ? 115.368 116.467 12.200 1.000 39.227 52 SER F N 1
ATOM 5017 C CA . SER E 3 57 ? 114.152 115.739 11.791 1.000 44.175 52 SER F CA 1
ATOM 5018 C C . SER E 3 57 ? 112.944 116.691 11.952 1.000 42.763 52 SER F C 1
ATOM 5019 O O . SER E 3 57 ? 113.049 117.778 12.590 1.000 42.729 52 SER F O 1
ATOM 5022 N N . ASP E 3 58 ? 111.798 116.344 11.385 1.000 46.300 53 ASP F N 1
ATOM 5023 C CA . ASP E 3 58 ? 110.549 117.120 11.599 1.000 45.712 53 ASP F CA 1
ATOM 5024 C C . ASP E 3 58 ? 109.910 116.703 12.932 1.000 43.189 53 ASP F C 1
ATOM 5025 O O . ASP E 3 58 ? 110.243 115.611 13.388 1.000 39.531 53 ASP F O 1
ATOM 5030 N N . MET E 3 59 ? 108.971 117.520 13.412 1.000 48.482 54 MET F N 1
ATOM 5031 C CA . MET E 3 59 ? 108.065 117.292 14.602 1.000 46.667 54 MET F CA 1
ATOM 5032 C C . MET E 3 59 ? 107.521 115.834 14.567 1.000 45.386 54 MET F C 1
ATOM 5033 O O . MET E 3 59 ? 106.836 115.531 13.594 1.000 36.568 54 MET F O 1
ATOM 5038 N N . SER E 3 60 ? 107.835 114.980 15.549 1.000 41.166 55 SER F N 1
ATOM 5039 C CA . SER E 3 60 ? 107.086 113.721 15.826 1.000 37.603 55 SER F CA 1
ATOM 5040 C C . SER E 3 60 ? 106.858 113.496 17.321 1.000 37.313 55 SER F C 1
ATOM 5041 O O . SER E 3 60 ? 107.508 114.142 18.144 1.000 32.732 55 SER F O 1
ATOM 5044 N N . PHE E 3 61 ? 105.981 112.553 17.652 1.000 33.498 56 PHE F N 1
ATOM 5045 C CA . PHE E 3 61 ? 105.670 112.258 19.073 1.000 34.421 56 PHE F CA 1
ATOM 5046 C C . PHE E 3 61 ? 105.602 110.767 19.276 1.000 34.676 56 PHE F C 1
ATOM 5047 O O . PHE E 3 61 ? 105.480 110.013 18.297 1.000 34.479 56 PHE F O 1
ATOM 5055 N N . SER E 3 62 ? 105.748 110.400 20.534 1.000 32.656 57 SER F N 1
ATOM 5056 C CA . SER E 3 62 ? 105.850 108.981 20.898 1.000 37.401 57 SER F CA 1
ATOM 5057 C C . SER E 3 62 ? 104.530 108.527 21.482 1.000 35.381 57 SER F C 1
ATOM 5058 O O . SER E 3 62 ? 103.650 109.342 21.716 1.000 34.446 57 SER F O 1
ATOM 5061 N N . LYS E 3 63 ? 104.460 107.261 21.825 1.000 40.058 58 LYS F N 1
ATOM 5062 C CA . LYS E 3 63 ? 103.258 106.578 22.334 1.000 42.450 58 LYS F CA 1
ATOM 5063 C C . LYS E 3 63 ? 102.815 107.186 23.664 1.000 38.774 58 LYS F C 1
ATOM 5064 O O . LYS E 3 63 ? 101.627 107.152 23.912 1.000 39.354 58 LYS F O 1
ATOM 5070 N N . ASP E 3 64 ? 103.684 107.837 24.451 1.000 36.932 59 ASP F N 1
ATOM 5071 C CA . ASP E 3 64 ? 103.292 108.515 25.720 1.000 32.635 59 ASP F CA 1
ATOM 5072 C C . ASP E 3 64 ? 102.913 109.989 25.482 1.000 29.054 59 ASP F C 1
ATOM 5073 O O . ASP E 3 64 ? 102.638 110.711 26.430 1.000 28.893 59 ASP F O 1
ATOM 5078 N N . TRP E 3 65 ? 102.865 110.407 24.220 1.000 30.415 60 TRP F N 1
ATOM 5079 C CA . TRP E 3 65 ? 102.399 111.705 23.695 1.000 28.028 60 TRP F CA 1
ATOM 5080 C C . TRP E 3 65 ? 103.541 112.708 23.537 1.000 29.075 60 TRP F C 1
ATOM 5081 O O . TRP E 3 65 ? 103.301 113.727 22.897 1.000 27.331 60 TRP F O 1
ATOM 5092 N N . SER E 3 66 ? 104.665 112.503 24.239 1.000 28.902 61 SER F N 1
ATOM 5093 C CA . SER E 3 66 ? 105.719 113.549 24.315 1.000 29.455 61 SER F CA 1
ATOM 5094 C C . SER E 3 66 ? 106.354 113.659 22.926 1.000 27.215 61 SER F C 1
ATOM 5095 O O . SER E 3 66 ? 106.400 112.674 22.176 1.000 27.810 61 SER F O 1
ATOM 5098 N N . PHE E 3 67 ? 106.877 114.834 22.597 1.000 24.277 62 PHE F N 1
ATOM 5099 C CA . PHE E 3 67 ? 107.551 115.119 21.297 1.000 27.315 62 PHE F CA 1
ATOM 5100 C C . PHE E 3 67 ? 109.034 114.723 21.325 1.000 28.026 62 PHE F C 1
ATOM 5101 O O . PHE E 3 67 ? 109.625 114.665 22.413 1.000 25.647 62 PHE F O 1
ATOM 5109 N N . TYR E 3 68 ? 109.622 114.490 20.152 1.000 26.717 63 TYR F N 1
ATOM 5110 C CA . TYR E 3 68 ? 111.066 114.184 20.044 1.000 27.048 63 TYR F CA 1
ATOM 5111 C C . TYR E 3 68 ? 111.599 114.717 18.714 1.000 32.713 63 TYR F C 1
ATOM 5112 O O . TYR E 3 68 ? 110.820 114.864 17.724 1.000 30.667 63 TYR F O 1
ATOM 5121 N N . ILE E 3 69 ? 112.902 114.955 18.677 1.000 30.790 64 ILE F N 1
ATOM 5122 C CA . ILE E 3 69 ? 113.562 115.448 17.436 1.000 28.803 64 ILE F CA 1
ATOM 5123 C C . ILE E 3 69 ? 115.001 114.966 17.472 1.000 27.481 64 ILE F C 1
ATOM 5124 O O . ILE E 3 69 ? 115.595 114.813 18.594 1.000 22.902 64 ILE F O 1
ATOM 5129 N N . LEU E 3 70 ? 115.540 114.635 16.305 1.000 26.889 65 LEU F N 1
ATOM 5130 C CA . LEU E 3 70 ? 116.975 114.301 16.221 1.000 25.750 65 LEU F CA 1
ATOM 5131 C C . LEU E 3 70 ? 117.632 115.404 15.412 1.000 30.646 65 LEU F C 1
ATOM 5132 O O . LEU E 3 70 ? 117.151 115.638 14.254 1.000 31.118 65 LEU F O 1
ATOM 5137 N N . ALA E 3 71 ? 118.628 116.051 15.993 1.000 29.684 66 ALA F N 1
ATOM 5138 C CA . ALA E 3 71 ? 119.578 116.993 15.333 1.000 29.630 66 ALA F CA 1
ATOM 5139 C C . ALA E 3 71 ? 120.897 116.277 15.095 1.000 26.817 66 ALA F C 1
ATOM 5140 O O . ALA E 3 71 ? 121.344 115.437 15.930 1.000 26.229 66 ALA F O 1
ATOM 5142 N N . HIS E 3 72 ? 121.556 116.585 13.992 1.000 28.160 67 HIS F N 1
ATOM 5143 C CA . HIS E 3 72 ? 122.882 116.004 13.712 1.000 30.962 67 HIS F CA 1
ATOM 5144 C C . HIS E 3 72 ? 123.746 116.914 12.808 1.000 31.083 67 HIS F C 1
ATOM 5145 O O . HIS E 3 72 ? 123.249 117.691 12.034 1.000 30.915 67 HIS F O 1
ATOM 5152 N N . THR E 3 73 ? 125.037 116.670 12.844 1.000 28.748 68 THR F N 1
ATOM 5153 C CA . THR E 3 73 ? 125.995 117.454 12.070 1.000 32.260 68 THR F CA 1
ATOM 5154 C C . THR E 3 73 ? 127.201 116.574 11.880 1.000 34.528 68 THR F C 1
ATOM 5155 O O . THR E 3 73 ? 127.509 115.726 12.789 1.000 31.174 68 THR F O 1
ATOM 5159 N N . GLU E 3 74 ? 127.966 116.887 10.830 1.000 33.446 69 GLU F N 1
ATOM 5160 C CA . GLU E 3 74 ? 129.290 116.296 10.605 1.000 33.622 69 GLU F CA 1
ATOM 5161 C C . GLU E 3 74 ? 130.252 116.842 11.624 1.000 32.497 69 GLU F C 1
ATOM 5162 O O . GLU E 3 74 ? 130.102 117.969 11.999 1.000 35.681 69 GLU F O 1
ATOM 5168 N N . PHE E 3 75 ? 131.132 116.006 12.131 1.000 32.196 70 PHE F N 1
ATOM 5169 C CA . PHE E 3 75 ? 132.163 116.490 13.051 1.000 33.439 70 PHE F CA 1
ATOM 5170 C C . PHE E 3 75 ? 133.349 115.537 12.912 1.000 35.325 70 PHE F C 1
ATOM 5171 O O . PHE E 3 75 ? 133.145 114.390 12.529 1.000 34.977 70 PHE F O 1
ATOM 5179 N N . THR E 3 76 ? 134.482 115.992 13.421 1.000 35.241 71 THR F N 1
ATOM 5180 C CA . THR E 3 76 ? 135.749 115.229 13.546 1.000 36.117 71 THR F CA 1
ATOM 5181 C C . THR E 3 76 ? 136.149 115.339 14.999 1.000 39.105 71 THR F C 1
ATOM 5182 O O . THR E 3 76 ? 136.598 116.369 15.447 1.000 43.307 71 THR F O 1
ATOM 5186 N N . PRO E 3 77 ? 135.950 114.318 15.816 1.000 34.026 72 PRO F N 1
ATOM 5187 C CA . PRO E 3 77 ? 136.391 114.409 17.206 1.000 37.316 72 PRO F CA 1
ATOM 5188 C C . PRO E 3 77 ? 137.912 114.496 17.374 1.000 38.818 72 PRO F C 1
ATOM 5189 O O . PRO E 3 77 ? 138.592 113.991 16.516 1.000 32.870 72 PRO F O 1
ATOM 5193 N N . THR E 3 78 ? 138.366 115.124 18.469 1.000 36.827 73 THR F N 1
ATOM 5194 C CA . THR E 3 78 ? 139.802 115.273 18.867 1.000 36.093 73 THR F CA 1
ATOM 5195 C C . THR E 3 78 ? 139.833 115.043 20.372 1.000 38.742 73 THR F C 1
ATOM 5196 O O . THR E 3 78 ? 138.769 114.969 20.958 1.000 34.360 73 THR F O 1
ATOM 5200 N N . GLU E 3 79 ? 141.001 115.073 21.012 1.000 37.355 74 GLU F N 1
ATOM 5201 C CA . GLU E 3 79 ? 141.074 114.939 22.476 1.000 40.385 74 GLU F CA 1
ATOM 5202 C C . GLU E 3 79 ? 140.714 116.286 23.102 1.000 38.487 74 GLU F C 1
ATOM 5203 O O . GLU E 3 79 ? 140.546 116.280 24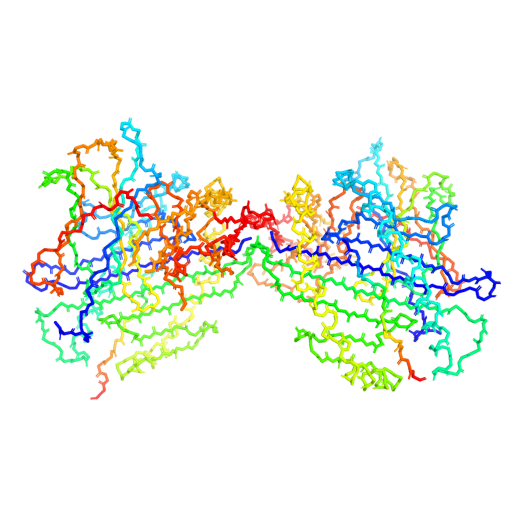.296 1.000 47.413 74 GLU F O 1
ATOM 5209 N N . THR E 3 80 ? 140.711 117.415 22.371 1.000 33.496 75 THR F N 1
ATOM 5210 C CA . THR E 3 80 ? 140.691 118.768 23.006 1.000 34.164 75 THR F CA 1
ATOM 5211 C C . THR E 3 80 ? 139.498 119.654 22.563 1.000 35.151 75 THR F C 1
ATOM 5212 O O . THR E 3 80 ? 139.277 120.728 23.165 1.000 42.347 75 THR F O 1
ATOM 5216 N N . ASP E 3 81 ? 138.814 119.320 21.481 1.000 30.155 76 ASP F N 1
ATOM 5217 C CA . ASP E 3 81 ? 137.608 120.078 21.068 1.000 30.426 76 ASP F CA 1
ATOM 5218 C C . ASP E 3 81 ? 136.395 119.613 21.897 1.000 28.821 76 ASP F C 1
ATOM 5219 O O . ASP E 3 81 ? 136.172 118.390 22.007 1.000 30.693 76 ASP F O 1
ATOM 5224 N N . THR E 3 82 ? 135.626 120.532 22.455 1.000 30.440 77 THR F N 1
ATOM 5225 C CA . THR E 3 82 ? 134.310 120.195 23.096 1.000 30.360 77 THR F CA 1
ATOM 5226 C C . THR E 3 82 ? 133.179 120.300 22.063 1.000 30.180 77 THR F C 1
ATOM 5227 O O . THR E 3 82 ? 133.281 121.048 21.100 1.000 28.758 77 THR F O 1
ATOM 5231 N N . TYR E 3 83 ? 132.139 119.515 22.253 1.000 27.951 78 TYR F N 1
ATOM 5232 C CA . TYR E 3 83 ? 130.925 119.516 21.379 1.000 27.003 78 TYR F CA 1
ATOM 5233 C C . TYR E 3 83 ? 129.765 119.488 22.365 1.000 25.450 78 TYR F C 1
ATOM 5234 O O . TYR E 3 83 ? 129.851 118.830 23.409 1.000 26.259 78 TYR F O 1
ATOM 5243 N N . ALA E 3 84 ? 128.672 120.197 22.062 1.000 25.658 79 ALA F N 1
ATOM 5244 C CA . ALA E 3 84 ? 127.531 120.267 22.964 1.000 25.396 79 ALA F CA 1
ATOM 5245 C C . ALA E 3 84 ? 126.295 120.503 22.134 1.000 26.534 79 ALA F C 1
ATOM 5246 O O . ALA E 3 84 ? 126.431 120.858 20.984 1.000 27.460 79 ALA F O 1
ATOM 5248 N N . CYS E 3 85 ? 125.193 120.182 22.762 1.000 26.631 80 CYS F N 1
ATOM 5249 C CA . CYS E 3 85 ? 123.843 120.479 22.234 1.000 27.486 80 CYS F CA 1
ATOM 5250 C C . CYS E 3 85 ? 123.236 121.514 23.181 1.000 30.086 80 CYS F C 1
ATOM 5251 O O . CYS E 3 85 ? 123.280 121.274 24.380 1.000 32.781 80 CYS F O 1
ATOM 5254 N N . ARG E 3 86 ? 122.697 122.611 22.672 1.000 29.892 81 ARG F N 1
ATOM 5255 C CA . ARG E 3 86 ? 122.000 123.626 23.523 1.000 31.613 81 ARG F CA 1
ATOM 5256 C C . ARG E 3 86 ? 120.497 123.682 23.140 1.000 28.806 81 ARG F C 1
ATOM 5257 O O . ARG E 3 86 ? 120.180 123.864 22.014 1.000 28.901 81 ARG F O 1
ATOM 5265 N N . VAL E 3 87 ? 119.597 123.559 24.099 1.000 27.260 82 VAL F N 1
ATOM 5266 C CA . VAL E 3 87 ? 118.143 123.451 23.834 1.000 29.200 82 VAL F CA 1
ATOM 5267 C C . VAL E 3 87 ? 117.446 124.574 24.584 1.000 30.288 82 VAL F C 1
ATOM 5268 O O . VAL E 3 87 ? 117.672 124.701 25.794 1.000 32.064 82 VAL F O 1
ATOM 5272 N N . LYS E 3 88 ? 116.546 125.256 23.922 1.000 31.632 83 LYS F N 1
ATOM 5273 C CA . LYS E 3 88 ? 115.649 126.273 24.511 1.000 32.725 83 LYS F CA 1
ATOM 5274 C C . LYS E 3 88 ? 114.183 125.817 24.310 1.000 33.611 83 LYS F C 1
ATOM 5275 O O . LYS E 3 88 ? 113.789 125.446 23.187 1.000 33.411 83 LYS F O 1
ATOM 5281 N N . HIS E 3 89 ? 113.463 125.764 25.419 1.000 34.399 84 HIS F N 1
ATOM 5282 C CA . HIS E 3 89 ? 112.086 125.206 25.527 1.000 31.194 84 HIS F CA 1
ATOM 5283 C C . HIS E 3 89 ? 111.384 125.950 26.647 1.000 33.766 84 HIS F C 1
ATOM 5284 O O . HIS E 3 89 ? 112.040 126.259 27.654 1.000 34.136 84 HIS F O 1
ATOM 5291 N N . ALA E 3 90 ? 110.077 126.147 26.512 1.000 38.348 85 ALA F N 1
ATOM 5292 C CA . ALA E 3 90 ? 109.265 126.965 27.446 1.000 36.855 85 ALA F CA 1
ATOM 5293 C C . ALA E 3 90 ? 109.288 126.308 28.811 1.000 40.526 85 ALA F C 1
ATOM 5294 O O . ALA E 3 90 ? 109.096 127.050 29.701 1.000 39.300 85 ALA F O 1
ATOM 5296 N N . SER E 3 91 ? 109.551 124.994 28.972 1.000 34.859 86 SER F N 1
ATOM 5297 C CA . SER E 3 91 ? 109.632 124.352 30.313 1.000 35.733 86 SER F CA 1
ATOM 5298 C C . SER E 3 91 ? 110.826 124.849 31.149 1.000 38.086 86 SER F C 1
ATOM 5299 O O . SER E 3 91 ? 110.879 124.511 32.279 1.000 41.810 86 SER F O 1
ATOM 5302 N N . MET E 3 92 ? 111.806 125.512 30.569 1.000 37.670 87 MET F N 1
ATOM 5303 C CA . MET E 3 92 ? 113.039 125.912 31.309 1.000 41.007 87 MET F CA 1
ATOM 5304 C C . MET E 3 92 ? 113.211 127.437 31.191 1.000 39.419 87 MET F C 1
ATOM 5305 O O . MET E 3 92 ? 113.108 127.955 30.082 1.000 47.125 87 MET F O 1
ATOM 5310 N N . ALA E 3 93 ? 113.675 128.091 32.246 1.000 41.566 88 ALA F N 1
ATOM 5311 C CA . ALA E 3 93 ? 113.951 129.535 32.308 1.000 45.757 88 ALA F CA 1
ATOM 5312 C C . ALA E 3 93 ? 115.146 129.863 31.399 1.000 49.052 88 ALA F C 1
ATOM 5313 O O . ALA E 3 93 ? 115.128 130.902 30.681 1.000 50.941 88 ALA F O 1
ATOM 5315 N N . GLU E 3 94 ? 116.156 129.002 31.383 1.000 44.305 89 GLU F N 1
ATOM 5316 C CA . GLU E 3 94 ? 117.396 129.226 30.588 1.000 49.177 89 GLU F CA 1
ATOM 5317 C C . GLU E 3 94 ? 117.612 128.045 29.649 1.000 41.326 89 GLU F C 1
ATOM 5318 O O . GLU E 3 94 ? 117.281 126.924 29.993 1.000 38.038 89 GLU F O 1
ATOM 5324 N N . PRO E 3 95 ? 118.228 128.256 28.468 1.000 44.751 90 PRO F N 1
ATOM 5325 C CA . PRO E 3 95 ? 118.687 127.156 27.626 1.000 42.531 90 PRO F CA 1
ATOM 5326 C C . PRO E 3 95 ? 119.546 126.144 28.391 1.000 41.669 90 PRO F C 1
ATOM 5327 O O . PRO E 3 95 ? 120.229 126.496 29.249 1.000 37.880 90 PRO F O 1
ATOM 5331 N N . LYS E 3 96 ? 119.364 124.880 28.092 1.000 37.142 91 LYS F N 1
ATOM 5332 C CA . LYS E 3 96 ? 120.087 123.750 28.669 1.000 38.327 91 LYS F CA 1
ATOM 5333 C C . LYS E 3 96 ? 121.202 123.370 27.669 1.000 37.726 91 LYS F C 1
ATOM 5334 O O . LYS E 3 96 ? 120.891 123.048 26.508 1.000 31.854 91 LYS F O 1
ATOM 5340 N N . THR E 3 97 ? 122.445 123.391 28.150 1.000 34.719 92 THR F N 1
ATOM 5341 C CA . THR E 3 97 ? 123.625 122.917 27.407 1.000 33.976 92 THR F CA 1
ATOM 5342 C C . THR E 3 97 ? 124.011 121.541 27.892 1.000 33.777 92 THR F C 1
ATOM 5343 O O . THR E 3 97 ? 124.300 121.404 29.049 1.000 37.264 92 THR F O 1
ATOM 5347 N N . VAL E 3 98 ? 124.140 120.582 26.974 1.000 31.650 93 VAL F N 1
ATOM 5348 C CA . VAL E 3 98 ? 124.600 119.215 27.277 1.000 30.475 93 VAL F CA 1
ATOM 5349 C C . VAL E 3 98 ? 125.868 118.921 26.459 1.000 30.217 93 VAL F C 1
ATOM 5350 O O . VAL E 3 98 ? 125.869 119.014 25.238 1.000 25.427 93 VAL F O 1
ATOM 5354 N N . TYR E 3 99 ? 126.952 118.595 27.147 1.000 34.099 94 TYR F N 1
ATOM 5355 C CA . TYR E 3 99 ? 128.219 118.331 26.423 1.000 31.557 94 TYR F CA 1
ATOM 5356 C C . TYR E 3 99 ? 128.230 116.890 25.920 1.000 28.265 94 TYR F C 1
ATOM 5357 O O . TYR E 3 99 ? 127.782 116.025 26.579 1.000 29.488 94 TYR F O 1
ATOM 5366 N N . TRP E 3 100 ? 128.870 116.650 24.793 1.000 25.514 95 TRP F N 1
ATOM 5367 C CA . TRP E 3 100 ? 129.234 115.291 24.348 1.000 25.883 95 TRP F CA 1
ATOM 5368 C C . TRP E 3 100 ? 130.254 114.625 25.265 1.000 33.201 95 TRP F C 1
ATOM 5369 O O . TRP E 3 100 ? 131.254 115.278 25.624 1.000 27.637 95 TRP F O 1
ATOM 5380 N N . ASP E 3 101 ? 129.935 113.414 25.736 1.000 30.597 96 ASP F N 1
ATOM 5381 C CA . ASP E 3 101 ? 130.872 112.560 26.490 1.000 33.861 96 ASP F CA 1
ATOM 5382 C C . ASP E 3 101 ? 131.027 111.294 25.651 1.000 38.766 96 ASP F C 1
ATOM 5383 O O . ASP E 3 101 ? 130.045 110.462 25.669 1.000 37.771 96 ASP F O 1
ATOM 5388 N N . ARG E 3 102 ? 132.207 111.061 25.073 1.000 38.469 97 ARG F N 1
ATOM 5389 C CA . ARG E 3 102 ? 132.431 109.813 24.298 1.000 42.372 97 ARG F CA 1
ATOM 5390 C C . ARG E 3 102 ? 132.188 108.529 25.114 1.000 42.864 97 ARG F C 1
ATOM 5391 O O . ARG E 3 102 ? 132.104 107.481 24.491 1.000 42.034 97 ARG F O 1
ATOM 5399 N N . ASP E 3 103 ? 132.085 108.579 26.438 1.000 38.288 98 ASP F N 1
ATOM 5400 C CA . ASP E 3 103 ? 131.850 107.335 27.224 1.000 43.959 98 ASP F CA 1
ATOM 5401 C C . ASP E 3 103 ? 130.356 107.073 27.470 1.000 43.415 98 ASP F C 1
ATOM 5402 O O . ASP E 3 103 ? 130.090 106.117 28.240 1.000 46.620 98 ASP F O 1
ATOM 5407 N N . MET E 3 104 ? 129.437 107.841 26.849 1.000 41.473 99 MET F N 1
ATOM 5408 C CA . MET E 3 104 ? 127.975 107.846 27.164 1.000 42.433 99 MET F CA 1
ATOM 5409 C C . MET E 3 104 ? 127.089 107.725 25.899 1.000 41.511 99 MET F C 1
ATOM 5410 O O . MET E 3 104 ? 127.530 107.741 24.750 1.000 39.331 99 MET F O 1
ATOM 5416 N N . GLY F 3 2 ? 87.337 47.546 17.736 1.000 59.307 -3 GLY H N 1
ATOM 5417 C CA . GLY F 3 2 ? 86.494 48.524 18.527 1.000 60.888 -3 GLY H CA 1
ATOM 5418 C C . GLY F 3 2 ? 86.657 48.416 20.049 1.000 54.476 -3 GLY H C 1
ATOM 5419 O O . GLY F 3 2 ? 85.614 48.363 20.701 1.000 57.874 -3 GLY H O 1
ATOM 5420 N N . SER F 3 3 ? 87.889 48.262 20.566 1.000 44.673 -2 SER H N 1
ATOM 5421 C CA . SER F 3 3 ? 88.391 48.590 21.955 1.000 41.613 -2 SER H CA 1
ATOM 5422 C C . SER F 3 3 ? 88.912 50.054 21.999 1.000 33.453 -2 SER H C 1
ATOM 5423 O O . SER F 3 3 ? 90.134 50.290 22.204 1.000 31.325 -2 SER H O 1
ATOM 5426 N N . GLY F 3 4 ? 88.024 51.004 21.751 1.000 30.665 -1 GLY H N 1
ATOM 5427 C CA . GLY F 3 4 ? 88.408 52.409 21.498 1.000 30.295 -1 GLY H CA 1
ATOM 5428 C C . GLY F 3 4 ? 88.972 53.103 22.728 1.000 27.480 -1 GLY H C 1
ATOM 5429 O O . GLY F 3 4 ? 89.522 54.161 22.586 1.000 31.965 -1 GLY H O 1
ATOM 5430 N N . GLY F 3 5 ? 88.867 52.518 23.890 1.000 26.666 0 GLY H N 1
ATOM 5431 C CA . GLY F 3 5 ? 89.546 52.975 25.130 1.000 27.314 0 GLY H CA 1
ATOM 5432 C C . GLY F 3 5 ? 91.034 52.631 25.236 1.000 32.269 0 GLY H C 1
ATOM 5433 O O . GLY F 3 5 ? 91.693 53.122 26.179 1.000 30.013 0 GLY H O 1
ATOM 5434 N N . ILE F 3 6 ? 91.532 51.650 24.484 1.000 30.577 1 ILE H N 1
ATOM 5435 C CA . ILE F 3 6 ? 92.922 51.190 24.694 1.000 29.994 1 ILE H CA 1
ATOM 5436 C C . ILE F 3 6 ? 93.642 51.183 23.344 1.000 32.689 1 ILE H C 1
ATOM 5437 O O . ILE F 3 6 ? 94.843 50.986 23.361 1.000 32.128 1 ILE H O 1
ATOM 5442 N N . GLN F 3 7 ? 92.967 51.424 22.234 1.000 27.035 2 GLN H N 1
ATOM 5443 C CA . GLN F 3 7 ? 93.650 51.463 20.900 1.000 29.613 2 GLN H CA 1
ATOM 5444 C C . GLN F 3 7 ? 93.153 52.653 20.130 1.000 28.385 2 GLN H C 1
ATOM 5445 O O . GLN F 3 7 ? 91.955 52.930 20.205 1.000 32.967 2 GLN H O 1
ATOM 5451 N N . LYS F 3 8 ? 93.970 53.169 19.238 1.000 27.570 3 LYS H N 1
ATOM 5452 C CA . LYS F 3 8 ? 93.520 54.172 18.278 1.000 28.055 3 LYS H CA 1
ATOM 5453 C C . LYS F 3 8 ? 93.984 53.739 16.894 1.000 29.792 3 LYS H C 1
ATOM 5454 O O . LYS F 3 8 ? 95.197 53.466 16.735 1.000 25.253 3 LYS H O 1
ATOM 5460 N N . THR F 3 9 ? 93.075 53.811 15.940 1.000 26.787 4 THR H N 1
ATOM 5461 C CA . THR F 3 9 ? 93.312 53.343 14.568 1.000 30.728 4 THR H CA 1
ATOM 5462 C C . THR F 3 9 ? 94.096 54.409 13.803 1.000 30.459 4 THR H C 1
ATOM 5463 O O . THR F 3 9 ? 93.737 55.581 13.864 1.000 31.774 4 THR H O 1
ATOM 5467 N N . PRO F 3 10 ? 95.145 54.036 13.049 1.000 31.731 5 PRO H N 1
ATOM 5468 C CA . PRO F 3 10 ? 95.915 54.993 12.264 1.000 32.184 5 PRO H CA 1
ATOM 5469 C C . PRO F 3 10 ? 95.108 55.673 11.161 1.000 33.144 5 PRO H C 1
ATOM 5470 O O . PRO F 3 10 ? 94.372 55.008 10.522 1.000 32.490 5 PRO H O 1
ATOM 5474 N N . GLN F 3 11 ? 95.361 56.956 10.926 1.000 31.318 6 GLN H N 1
ATOM 5475 C CA . GLN F 3 11 ? 94.899 57.800 9.796 1.000 34.200 6 GLN H CA 1
ATOM 5476 C C . GLN F 3 11 ? 96.101 57.801 8.856 1.000 33.628 6 GLN H C 1
ATOM 5477 O O . GLN F 3 11 ? 97.228 57.919 9.329 1.000 34.437 6 GLN H O 1
ATOM 5483 N N . ILE F 3 12 ? 95.883 57.466 7.591 1.000 29.886 7 ILE H N 1
ATOM 5484 C CA . ILE F 3 12 ? 96.944 57.216 6.597 1.000 31.155 7 ILE H CA 1
ATOM 5485 C C . ILE F 3 12 ? 96.722 58.218 5.481 1.000 32.441 7 ILE H C 1
ATOM 5486 O O . ILE F 3 12 ? 95.606 58.230 4.879 1.000 35.452 7 ILE H O 1
ATOM 5491 N N . GLN F 3 13 ? 97.699 59.077 5.277 1.000 28.918 8 GLN H N 1
ATOM 5492 C CA . GLN F 3 13 ? 97.669 60.168 4.310 1.000 27.363 8 GLN H CA 1
ATOM 5493 C C . GLN F 3 13 ? 98.798 59.900 3.320 1.000 28.422 8 GLN H C 1
ATOM 5494 O O . GLN F 3 13 ? 99.975 59.809 3.713 1.000 26.277 8 GLN H O 1
ATOM 5500 N N . VAL F 3 14 ? 98.468 59.879 2.033 1.000 28.059 9 VAL H N 1
ATOM 5501 C CA . VAL F 3 14 ? 99.469 59.567 0.953 1.000 30.272 9 VAL H CA 1
ATOM 5502 C C . VAL F 3 14 ? 99.471 60.728 -0.015 1.000 27.811 9 VAL H C 1
ATOM 5503 O O . VAL F 3 14 ? 98.376 61.098 -0.478 1.000 29.410 9 VAL H O 1
ATOM 5507 N N . TYR F 3 15 ? 100.631 61.359 -0.195 1.000 29.263 10 TYR H N 1
ATOM 5508 C CA . TYR F 3 15 ? 100.685 62.615 -0.956 1.000 29.856 10 TYR H CA 1
ATOM 5509 C C . TYR F 3 15 ? 102.105 62.823 -1.460 1.000 31.434 10 TYR H C 1
ATOM 5510 O O . TYR F 3 15 ? 103.067 62.411 -0.730 1.000 30.812 10 TYR H O 1
ATOM 5519 N N . SER F 3 16 ? 102.221 63.569 -2.570 1.000 31.353 11 SER H N 1
ATOM 5520 C CA . SER F 3 16 ? 103.514 63.915 -3.173 1.000 31.396 11 SER H CA 1
ATOM 5521 C C . SER F 3 16 ? 103.995 65.308 -2.753 1.000 34.164 11 SER H C 1
ATOM 5522 O O . SER F 3 16 ? 103.227 66.143 -2.442 1.000 32.873 11 SER H O 1
ATOM 5525 N N . ARG F 3 17 ? 105.298 65.539 -2.817 1.000 34.458 12 ARG H N 1
ATOM 5526 C CA . ARG F 3 17 ? 105.887 66.845 -2.462 1.000 34.715 12 ARG H CA 1
ATOM 5527 C C . ARG F 3 17 ? 105.402 67.866 -3.495 1.000 36.555 12 ARG H C 1
ATOM 5528 O O . ARG F 3 17 ? 105.122 68.985 -3.074 1.000 35.125 12 ARG H O 1
ATOM 5536 N N . HIS F 3 18 ? 105.506 67.530 -4.782 1.000 37.463 13 HIS H N 1
ATOM 5537 C CA . HIS F 3 18 ? 105.058 68.363 -5.941 1.000 40.648 13 HIS H CA 1
ATOM 5538 C C . HIS F 3 18 ? 103.775 67.795 -6.549 1.000 40.489 13 HIS H C 1
ATOM 5539 O O . HIS F 3 18 ? 103.539 66.581 -6.568 1.000 42.291 13 HIS H O 1
ATOM 5546 N N . PRO F 3 19 ? 102.905 68.658 -7.112 1.000 42.506 14 PRO H N 1
ATOM 5547 C CA . PRO F 3 19 ? 101.811 68.163 -7.948 1.000 47.909 14 PRO H CA 1
ATOM 5548 C C . PRO F 3 19 ? 102.438 67.258 -9.012 1.000 44.608 14 PRO H C 1
ATOM 5549 O O . PRO F 3 19 ? 103.484 67.571 -9.549 1.000 40.961 14 PRO H O 1
ATOM 5553 N N . PRO F 3 20 ? 101.868 66.065 -9.240 1.000 43.460 15 PRO H N 1
ATOM 5554 C CA . PRO F 3 20 ? 102.528 65.045 -10.031 1.000 46.230 15 PRO H CA 1
ATOM 5555 C C . PRO F 3 20 ? 102.567 65.395 -11.532 1.000 42.868 15 PRO H C 1
ATOM 5556 O O . PRO F 3 20 ? 101.616 65.905 -12.039 1.000 51.233 15 PRO H O 1
ATOM 5560 N N . GLU F 3 21 ? 103.700 65.137 -12.141 1.000 46.920 16 GLU H N 1
ATOM 5561 C CA . GLU F 3 21 ? 103.884 65.261 -13.610 1.000 51.100 16 GLU H CA 1
ATOM 5562 C C . GLU F 3 21 ? 104.587 64.007 -14.058 1.000 46.939 16 GLU H C 1
ATOM 5563 O O . GLU F 3 21 ? 105.630 63.719 -13.500 1.000 45.358 16 GLU H O 1
ATOM 5569 N N . ASN F 3 22 ? 103.997 63.281 -15.007 1.000 51.845 17 ASN H N 1
ATOM 5570 C CA . ASN F 3 22 ? 104.567 61.989 -15.449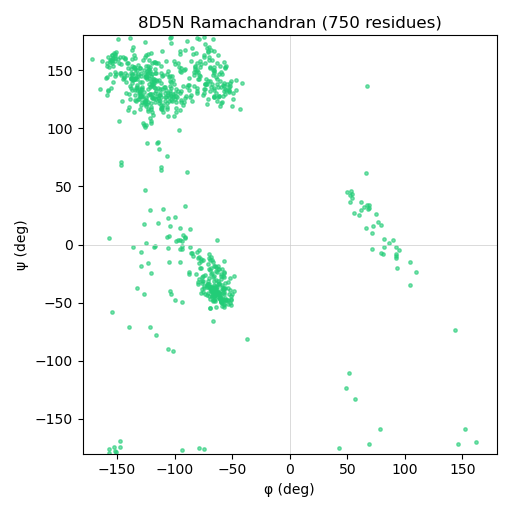 1.000 51.376 17 ASN H CA 1
ATOM 5571 C C . ASN F 3 22 ? 106.030 62.209 -15.889 1.000 51.394 17 ASN H C 1
ATOM 5572 O O . ASN F 3 22 ? 106.317 63.179 -16.591 1.000 52.932 17 ASN H O 1
ATOM 5577 N N . GLY F 3 23 ? 106.921 61.338 -15.424 1.000 51.261 18 GLY H N 1
ATOM 5578 C CA . GLY F 3 23 ? 108.372 61.374 -15.675 1.000 54.207 18 GLY H CA 1
ATOM 5579 C C . GLY F 3 23 ? 109.099 62.554 -15.061 1.000 56.224 18 GLY H C 1
ATOM 5580 O O . GLY F 3 23 ? 110.264 62.742 -15.470 1.000 61.885 18 GLY H O 1
ATOM 5581 N N . LYS F 3 24 ? 108.506 63.318 -14.126 1.000 52.126 19 LYS H N 1
ATOM 5582 C CA . LYS F 3 24 ? 109.243 64.343 -13.341 1.000 53.721 19 LYS H CA 1
ATOM 5583 C C . LYS F 3 24 ? 109.476 63.831 -11.929 1.000 55.791 19 LYS H C 1
ATOM 5584 O O . LYS F 3 24 ? 108.546 63.377 -11.278 1.000 48.692 19 LYS H O 1
ATOM 5590 N N . PRO F 3 25 ? 110.732 63.854 -11.468 1.000 52.759 20 PRO H N 1
ATOM 5591 C CA . PRO F 3 25 ? 111.084 63.342 -10.161 1.000 50.347 20 PRO H CA 1
ATOM 5592 C C . PRO F 3 25 ? 110.377 64.091 -9.033 1.000 42.998 20 PRO H C 1
ATOM 5593 O O . PRO F 3 25 ? 110.172 65.280 -9.089 1.000 42.427 20 PRO H O 1
ATOM 5597 N N . ASN F 3 26 ? 110.081 63.346 -7.982 1.000 42.010 21 ASN H N 1
ATOM 5598 C CA . ASN F 3 26 ? 109.196 63.818 -6.882 1.000 35.790 21 ASN H CA 1
ATOM 5599 C C . ASN F 3 26 ? 109.512 63.014 -5.623 1.000 37.641 21 ASN H C 1
ATOM 5600 O O . ASN F 3 26 ? 110.396 62.146 -5.644 1.000 37.172 21 ASN H O 1
ATOM 5605 N N . ILE F 3 27 ? 108.749 63.250 -4.557 1.000 35.976 22 ILE H N 1
ATOM 5606 C CA . ILE F 3 27 ? 108.811 62.501 -3.271 1.000 32.940 22 ILE H CA 1
ATOM 5607 C C . ILE F 3 27 ? 107.375 62.083 -2.913 1.000 33.748 22 ILE H C 1
ATOM 5608 O O . ILE F 3 27 ? 106.428 62.909 -3.066 1.000 32.234 22 ILE H O 1
ATOM 5613 N N . LEU F 3 28 ? 107.205 60.797 -2.598 1.000 33.292 23 LEU H N 1
ATOM 5614 C CA . LEU F 3 28 ? 105.912 60.245 -2.123 1.000 33.369 23 LEU H CA 1
ATOM 5615 C C . LEU F 3 28 ? 106.016 60.030 -0.614 1.000 31.737 23 LEU H C 1
ATOM 5616 O O . LEU F 3 28 ? 107.044 59.540 -0.095 1.000 28.840 23 LEU H O 1
ATOM 5621 N N . ASN F 3 29 ? 104.999 60.506 0.035 1.000 29.821 24 ASN H N 1
ATOM 5622 C CA . ASN F 3 29 ? 104.931 60.501 1.505 1.000 29.701 24 ASN H CA 1
ATOM 5623 C C . ASN F 3 29 ? 103.740 59.651 1.926 1.000 27.642 24 ASN H C 1
ATOM 5624 O O . ASN F 3 29 ? 102.645 59.736 1.283 1.000 28.361 24 ASN H O 1
ATOM 5629 N N . CYS F 3 30 ? 103.914 58.924 2.992 1.000 30.130 25 CYS H N 1
ATOM 5630 C CA . CYS F 3 30 ? 102.823 58.242 3.763 1.000 28.485 25 CYS H CA 1
ATOM 5631 C C . CYS F 3 30 ? 102.929 58.685 5.232 1.000 28.860 25 CYS H C 1
ATOM 5632 O O . CYS F 3 30 ? 103.875 58.244 5.946 1.000 28.653 25 CYS H O 1
ATOM 5635 N N . TYR F 3 31 ? 102.063 59.625 5.622 1.000 26.175 26 TYR H N 1
ATOM 5636 C CA . TYR F 3 31 ? 102.082 60.166 6.963 1.000 27.284 26 TYR H CA 1
ATOM 5637 C C . TYR F 3 31 ? 101.038 59.362 7.739 1.000 25.104 26 TYR H C 1
ATOM 5638 O O . TYR F 3 31 ? 99.867 59.399 7.357 1.000 28.041 26 TYR H O 1
ATOM 5647 N N . VAL F 3 32 ? 101.501 58.630 8.738 1.000 26.690 27 VAL H N 1
ATOM 5648 C CA . VAL F 3 32 ? 100.619 57.709 9.497 1.000 26.747 27 VAL H CA 1
ATOM 5649 C C . VAL F 3 32 ? 100.449 58.290 10.898 1.000 26.502 27 VAL H C 1
ATOM 5650 O O . VAL F 3 32 ? 101.523 58.516 11.528 1.000 27.252 27 VAL H O 1
ATOM 5654 N N . THR F 3 33 ? 99.206 58.650 11.260 1.000 25.332 28 THR H N 1
ATOM 5655 C CA . THR F 3 33 ? 98.960 59.532 12.402 1.000 25.076 28 THR H CA 1
ATOM 5656 C C . THR F 3 33 ? 97.878 59.069 13.348 1.000 28.378 28 THR H C 1
ATOM 5657 O O . THR F 3 33 ? 97.001 58.243 12.964 1.000 26.456 28 THR H O 1
ATOM 5661 N N A GLN F 3 34 ? 97.869 59.671 14.546 0.530 27.530 29 GLN H N 1
ATOM 5662 N N B GLN F 3 34 ? 97.868 59.648 14.551 0.470 27.403 29 GLN H N 1
ATOM 5663 C CA A GLN F 3 34 ? 96.795 59.475 15.555 0.530 28.056 29 GLN H CA 1
ATOM 5664 C CA B GLN F 3 34 ? 96.731 59.472 15.484 0.470 27.738 29 GLN H CA 1
ATOM 5665 C C A GLN F 3 34 ? 96.601 57.994 15.852 0.530 28.719 29 GLN H C 1
ATOM 5666 C C B GLN F 3 34 ? 96.585 57.997 15.860 0.470 28.302 29 GLN H C 1
ATOM 5667 O O A GLN F 3 34 ? 95.431 57.593 16.113 0.530 27.819 29 GLN H O 1
ATOM 5668 O O B GLN F 3 34 ? 95.424 57.604 16.161 0.470 27.497 29 GLN H O 1
ATOM 5679 N N . PHE F 3 35 ? 97.679 57.242 16.058 1.000 23.949 30 PHE H N 1
ATOM 5680 C CA . PHE F 3 35 ? 97.562 55.810 16.433 1.000 23.410 30 PHE H CA 1
ATOM 5681 C C . PHE F 3 35 ? 98.119 55.535 17.822 1.000 25.008 30 PHE H C 1
ATOM 5682 O O . PHE F 3 35 ? 98.906 56.304 18.334 1.000 23.545 30 PHE H O 1
ATOM 5690 N N . HIS F 3 36 ? 97.684 54.418 18.361 1.000 24.674 31 HIS H N 1
ATOM 5691 C CA . HIS F 3 36 ? 98.143 53.920 19.679 1.000 23.393 31 HIS H CA 1
ATOM 5692 C C . HIS F 3 36 ? 97.720 52.461 19.788 1.000 27.755 31 HIS H C 1
ATOM 5693 O O . HIS F 3 36 ? 96.637 52.128 19.359 1.000 26.457 31 HIS H O 1
ATOM 5700 N N . PRO F 3 37 ? 98.575 51.514 20.227 1.000 25.690 32 PRO H N 1
ATOM 5701 C CA . PRO F 3 37 ? 99.915 51.786 20.746 1.000 27.537 32 PRO H CA 1
ATOM 5702 C C . PRO F 3 37 ? 100.944 52.000 19.622 1.000 27.402 32 PRO H C 1
ATOM 5703 O O . PRO F 3 37 ? 100.595 51.936 18.428 1.000 26.402 32 PRO H O 1
ATOM 5707 N N . PRO F 3 38 ? 102.207 52.307 19.964 1.000 25.594 33 PRO H N 1
ATOM 5708 C CA . PRO F 3 38 ? 103.132 52.813 18.932 1.000 26.054 33 PRO H CA 1
ATOM 5709 C C . PRO F 3 38 ? 103.732 51.802 17.967 1.000 28.770 33 PRO H C 1
ATOM 5710 O O . PRO F 3 38 ? 104.319 52.234 16.936 1.000 28.662 33 PRO H O 1
ATOM 5714 N N . HIS F 3 39 ? 103.644 50.512 18.257 1.000 28.357 34 HIS H N 1
ATOM 5715 C CA . HIS F 3 39 ? 104.232 49.506 17.329 1.000 29.667 34 HIS H CA 1
ATOM 5716 C C . HIS F 3 39 ? 103.449 49.566 16.034 1.000 29.285 34 HIS H C 1
ATOM 5717 O O . HIS F 3 39 ? 102.199 49.475 16.058 1.000 25.087 34 HIS H O 1
ATOM 5724 N N . ILE F 3 40 ? 104.134 49.724 14.911 1.000 30.627 35 ILE H N 1
ATOM 5725 C CA . ILE F 3 40 ? 103.389 49.787 13.639 1.000 31.279 35 ILE H CA 1
ATOM 5726 C C . ILE F 3 40 ? 104.333 49.270 12.567 1.000 34.280 35 ILE H C 1
ATOM 5727 O O . ILE F 3 40 ? 105.536 49.437 12.753 1.000 32.046 35 ILE H O 1
ATOM 5732 N N . GLU F 3 41 ? 103.795 48.813 11.448 1.000 32.746 36 GLU H N 1
ATOM 5733 C CA . GLU F 3 41 ? 104.630 48.424 10.279 1.000 34.803 36 GLU H CA 1
ATOM 5734 C C . GLU F 3 41 ? 104.084 49.072 9.015 1.000 32.157 36 GLU H C 1
ATOM 5735 O O . GLU F 3 41 ? 102.873 48.959 8.784 1.000 30.862 36 GLU H O 1
ATOM 5741 N N . ILE F 3 42 ? 104.926 49.800 8.288 1.000 31.474 37 ILE H N 1
ATOM 5742 C CA . ILE F 3 42 ? 104.485 50.648 7.151 1.000 33.812 37 ILE H CA 1
ATOM 5743 C C . ILE F 3 42 ? 105.328 50.206 5.962 1.000 33.368 37 ILE H C 1
ATOM 5744 O O . ILE F 3 42 ? 106.536 50.176 6.053 1.000 34.731 37 ILE H O 1
ATOM 5749 N N . GLN F 3 43 ? 104.676 49.829 4.902 1.000 35.852 38 GLN H N 1
ATOM 5750 C CA . GLN F 3 43 ? 105.327 49.567 3.597 1.000 37.718 38 GLN H CA 1
ATOM 5751 C C . GLN F 3 43 ? 104.764 50.536 2.581 1.000 36.067 38 GLN H C 1
ATOM 5752 O O . GLN F 3 43 ? 103.502 50.692 2.496 1.000 40.177 38 GLN H O 1
ATOM 5758 N N . MET F 3 44 ? 105.642 51.054 1.737 1.000 34.177 39 MET H N 1
ATOM 5759 C CA . MET F 3 44 ? 105.211 51.773 0.542 1.000 32.935 39 MET H CA 1
ATOM 5760 C C . MET F 3 44 ? 105.344 50.841 -0.623 1.000 36.179 39 MET H C 1
ATOM 5761 O O . MET F 3 44 ? 106.295 50.037 -0.656 1.000 35.797 39 MET H O 1
ATOM 5766 N N . LEU F 3 45 ? 104.337 50.884 -1.471 1.000 37.529 40 LEU H N 1
ATOM 5767 C CA . LEU F 3 45 ? 104.167 49.847 -2.516 1.000 38.598 40 LEU H CA 1
ATOM 5768 C C . LEU F 3 45 ? 104.202 50.548 -3.859 1.000 38.681 40 LEU H C 1
ATOM 5769 O O . LEU F 3 45 ? 103.639 51.632 -3.972 1.000 34.966 40 LEU H O 1
ATOM 5774 N N . LYS F 3 46 ? 104.851 49.915 -4.854 1.000 37.320 41 LYS H N 1
ATOM 5775 C CA . LYS F 3 46 ? 104.807 50.369 -6.254 1.000 38.230 41 LYS H CA 1
ATOM 5776 C C . LYS F 3 46 ? 104.281 49.196 -7.082 1.000 38.290 41 LYS H C 1
ATOM 5777 O O . LYS F 3 46 ? 104.915 48.113 -7.030 1.000 39.542 41 LYS H O 1
ATOM 5783 N N . ASN F 3 47 ? 103.117 49.331 -7.685 1.000 39.038 42 ASN H N 1
ATOM 5784 C CA . ASN F 3 47 ? 102.488 48.187 -8.408 1.000 40.668 42 ASN H CA 1
ATOM 5785 C C . ASN F 3 47 ? 102.487 46.956 -7.496 1.000 42.329 42 ASN H C 1
ATOM 5786 O O . ASN F 3 47 ? 102.818 45.850 -7.917 1.000 41.754 42 ASN H O 1
ATOM 5791 N N . GLY F 3 48 ? 102.111 47.135 -6.236 1.000 42.569 43 GLY H N 1
ATOM 5792 C CA . GLY F 3 48 ? 101.811 46.024 -5.329 1.000 40.849 43 GLY H CA 1
ATOM 5793 C C . GLY F 3 48 ? 103.064 45.433 -4.727 1.000 42.884 43 GLY H C 1
ATOM 5794 O O . GLY F 3 48 ? 102.915 44.513 -3.961 1.000 42.512 43 GLY H O 1
ATOM 5795 N N . LYS F 3 49 ? 104.230 45.993 -4.969 1.000 40.036 44 LYS H N 1
ATOM 5796 C CA . LYS F 3 49 ? 105.475 45.456 -4.357 1.000 46.766 44 LYS H CA 1
ATOM 5797 C C . LYS F 3 49 ? 106.225 46.529 -3.525 1.000 46.253 44 LYS H C 1
ATOM 5798 O O . LYS F 3 49 ? 106.259 47.729 -3.891 1.000 39.556 44 LYS H O 1
ATOM 5804 N N . LYS F 3 50 ? 106.909 46.014 -2.508 1.000 48.363 45 LYS H N 1
ATOM 5805 C CA . LYS F 3 50 ? 107.612 46.758 -1.453 1.000 52.008 45 LYS H CA 1
ATOM 5806 C C . LYS F 3 50 ? 108.664 47.617 -2.148 1.000 49.851 45 LYS H C 1
ATOM 5807 O O . LYS F 3 50 ? 109.373 47.060 -2.930 1.000 47.628 45 LYS H O 1
ATOM 5813 N N . ILE F 3 51 ? 108.646 48.953 -1.995 1.000 42.146 46 ILE H N 1
ATOM 5814 C CA . ILE F 3 51 ? 109.731 49.858 -2.425 1.000 40.369 46 ILE H CA 1
ATOM 5815 C C . ILE F 3 51 ? 110.842 49.673 -1.379 1.000 45.711 46 ILE H C 1
ATOM 5816 O O . ILE F 3 51 ? 110.601 49.641 -0.164 1.000 43.111 46 ILE H O 1
ATOM 5821 N N . PRO F 3 52 ? 112.092 49.405 -1.814 1.000 48.689 47 PRO H N 1
ATOM 5822 C CA . PRO F 3 52 ? 113.210 49.291 -0.869 1.000 51.436 47 PRO H CA 1
ATOM 5823 C C . PRO F 3 52 ? 113.696 50.694 -0.425 1.000 47.267 47 PRO H C 1
ATOM 5824 O O . PRO F 3 52 ? 113.543 51.670 -1.133 1.000 47.159 47 PRO H O 1
ATOM 5828 N N . LYS F 3 53 ? 114.357 50.811 0.709 1.000 52.456 48 LYS H N 1
ATOM 5829 C CA . LYS F 3 53 ? 115.088 52.078 1.053 1.000 60.818 48 LYS H CA 1
ATOM 5830 C C . LYS F 3 53 ? 114.090 53.229 1.330 1.000 54.812 48 LYS H C 1
ATOM 5831 O O . LYS F 3 53 ? 114.320 54.405 1.004 1.000 60.916 48 LYS H O 1
ATOM 5837 N N . VAL F 3 54 ? 112.938 52.900 1.853 1.000 48.526 49 VAL H N 1
ATOM 5838 C CA . VAL F 3 54 ? 111.975 53.934 2.270 1.000 42.676 49 VAL H CA 1
ATOM 5839 C C . VAL F 3 54 ? 112.577 54.499 3.553 1.000 42.051 49 VAL H C 1
ATOM 5840 O O . VAL F 3 54 ? 112.867 53.682 4.421 1.000 43.526 49 VAL H O 1
ATOM 5844 N N . GLU F 3 55 ? 112.630 55.809 3.715 1.000 39.943 50 GLU H N 1
ATOM 5845 C CA . GLU F 3 55 ? 113.027 56.434 5.022 1.000 40.123 50 GLU H CA 1
ATOM 5846 C C . GLU F 3 55 ? 111.824 56.655 5.935 1.000 36.717 50 GLU H C 1
ATOM 5847 O O . GLU F 3 55 ? 110.794 57.151 5.479 1.000 34.848 50 GLU H O 1
ATOM 5853 N N . MET F 3 56 ? 112.010 56.315 7.192 1.000 33.523 51 MET H N 1
ATOM 5854 C CA . MET F 3 56 ? 111.060 56.517 8.311 1.000 35.648 51 MET H CA 1
ATOM 5855 C C . MET F 3 56 ? 111.596 57.680 9.137 1.000 34.870 51 MET H C 1
ATOM 5856 O O . MET F 3 56 ? 112.814 57.629 9.570 1.000 35.545 51 MET H O 1
ATOM 5861 N N . SER F 3 57 ? 110.798 58.726 9.333 1.000 30.777 52 SER H N 1
ATOM 5862 C CA . SER F 3 57 ? 111.303 59.909 10.064 1.000 32.562 52 SER H CA 1
ATOM 5863 C C . SER F 3 57 ? 110.145 60.594 10.781 1.000 27.559 52 SER H C 1
ATOM 5864 O O . SER F 3 57 ? 108.922 60.125 10.705 1.000 27.145 52 SER H O 1
ATOM 5867 N N . ASP F 3 58 ? 110.445 61.671 11.446 1.000 31.964 53 ASP H N 1
ATOM 5868 C CA . ASP F 3 58 ? 109.397 62.521 12.082 1.000 31.036 53 ASP H CA 1
ATOM 5869 C C . ASP F 3 58 ? 108.439 61.713 13.001 1.000 27.594 53 ASP H C 1
ATOM 5870 O O . ASP F 3 58 ? 107.259 61.987 13.064 1.000 31.939 53 ASP H O 1
ATOM 5875 N N . MET F 3 59 ? 108.993 60.834 13.766 1.000 29.318 54 MET H N 1
ATOM 5876 C CA . MET F 3 59 ? 108.254 60.140 14.852 1.000 33.369 54 MET H CA 1
ATOM 5877 C C . MET F 3 59 ? 107.994 61.121 15.984 1.000 31.403 54 MET H C 1
ATOM 5878 O O . MET F 3 59 ? 108.974 61.768 16.514 1.000 29.382 54 MET H O 1
ATOM 5883 N N . SER F 3 60 ? 106.746 61.328 16.292 1.000 26.646 55 SER H N 1
ATOM 5884 C CA . SER F 3 60 ? 106.374 62.229 17.408 1.000 26.986 55 SER H CA 1
ATOM 5885 C C . SER F 3 60 ? 105.037 61.779 17.981 1.000 27.366 55 SER H C 1
ATOM 5886 O O . SER F 3 60 ? 104.522 60.726 17.592 1.000 26.242 55 SER H O 1
ATOM 5889 N N . PHE F 3 61 ? 104.547 62.514 18.952 1.000 28.658 56 PHE H N 1
ATOM 5890 C CA . PHE F 3 61 ? 103.175 62.273 19.436 1.000 28.358 56 PHE H CA 1
ATOM 5891 C C . PHE F 3 61 ? 102.510 63.598 19.742 1.000 31.988 56 PHE H C 1
ATOM 5892 O O . PHE F 3 61 ? 103.198 64.581 19.948 1.000 29.381 56 PHE H O 1
ATOM 5900 N N . SER F 3 62 ? 101.183 63.631 19.720 1.000 28.777 57 SER H N 1
ATOM 5901 C CA . SER F 3 62 ? 100.463 64.916 19.787 1.000 33.461 57 SER H CA 1
ATOM 5902 C C . SER F 3 62 ? 100.129 65.202 21.231 1.000 34.450 57 SER H C 1
ATOM 5903 O O . SER F 3 62 ? 100.514 64.420 22.088 1.000 29.576 57 SER H O 1
ATOM 5906 N N . LYS F 3 63 ? 99.430 66.294 21.439 1.000 37.534 58 LYS H N 1
ATOM 5907 C CA . LYS F 3 63 ? 98.923 66.691 22.758 1.000 39.059 58 LYS H CA 1
ATOM 5908 C C . LYS F 3 63 ? 97.986 65.615 23.312 1.000 40.722 58 LYS H C 1
ATOM 5909 O O . LYS F 3 63 ? 97.915 65.573 24.532 1.000 38.363 58 LYS H O 1
ATOM 5915 N N . ASP F 3 64 ? 97.264 64.837 22.501 1.000 32.743 59 ASP H N 1
ATOM 5916 C CA . ASP F 3 64 ? 96.405 63.714 23.001 1.000 32.978 59 ASP H CA 1
ATOM 5917 C C . ASP F 3 64 ? 97.220 62.410 23.134 1.000 30.463 59 ASP H C 1
ATOM 5918 O O . ASP F 3 64 ? 96.664 61.332 23.466 1.000 30.470 59 ASP H O 1
ATOM 5923 N N . TRP F 3 65 ? 98.555 62.505 23.071 1.000 28.410 60 TRP H N 1
ATOM 5924 C CA . TRP F 3 65 ? 99.539 61.398 23.239 1.000 25.041 60 TRP H CA 1
ATOM 5925 C C . TRP F 3 65 ? 99.556 60.440 22.061 1.000 23.524 60 TRP H C 1
ATOM 5926 O O . TRP F 3 65 ? 100.362 59.505 22.081 1.000 23.453 60 TRP H O 1
ATOM 5937 N N . SER F 3 66 ? 98.687 60.581 21.052 1.000 24.956 61 SER H N 1
ATOM 5938 C CA . SER F 3 66 ? 98.744 59.595 19.911 1.000 24.541 61 SER H CA 1
ATOM 5939 C C . SER F 3 66 ? 99.951 59.836 19.010 1.000 23.346 61 SER H C 1
ATOM 5940 O O . SER F 3 66 ? 100.483 61.013 18.986 1.000 26.708 61 SER H O 1
ATOM 5943 N N . PHE F 3 67 ? 100.381 58.770 18.291 1.000 23.274 62 PHE H N 1
ATOM 5944 C CA . PHE F 3 67 ? 101.661 58.701 17.574 1.000 25.344 62 PHE H CA 1
ATOM 5945 C C . PHE F 3 67 ? 101.488 59.075 16.105 1.000 26.716 62 PHE H C 1
ATOM 5946 O O . PHE F 3 67 ? 100.397 58.940 15.515 1.000 22.975 62 PHE H O 1
ATOM 5954 N N . TYR F 3 68 ? 102.571 59.651 15.593 1.000 25.984 63 TYR H N 1
ATOM 5955 C CA . TYR F 3 68 ? 102.739 60.157 14.208 1.000 28.710 63 TYR H CA 1
ATOM 5956 C C . TYR F 3 68 ? 104.067 59.618 13.666 1.000 27.975 63 TYR H C 1
ATOM 5957 O O . TYR F 3 68 ? 105.070 59.566 14.430 1.000 27.328 63 TYR H O 1
ATOM 5966 N N . ILE F 3 69 ? 104.130 59.306 12.374 1.000 25.217 64 ILE H N 1
ATOM 5967 C CA . ILE F 3 69 ? 105.412 58.917 11.756 1.000 27.168 64 ILE H CA 1
ATOM 5968 C C . ILE F 3 69 ? 105.267 59.119 10.246 1.000 27.139 64 ILE H C 1
ATOM 5969 O O . ILE F 3 69 ? 104.176 58.965 9.713 1.000 27.496 64 ILE H O 1
ATOM 5974 N N . LEU F 3 70 ? 106.326 59.551 9.611 1.000 25.954 65 LEU H N 1
ATOM 5975 C CA . LEU F 3 70 ? 106.390 59.721 8.167 1.000 25.865 65 LEU H CA 1
ATOM 5976 C C . LEU F 3 70 ? 107.253 58.648 7.522 1.000 26.956 65 LEU H C 1
ATOM 5977 O O . LEU F 3 70 ? 108.445 58.447 7.882 1.000 29.591 65 LEU H O 1
ATOM 5982 N N . ALA F 3 71 ? 106.705 58.058 6.437 1.000 26.218 66 ALA H N 1
ATOM 5983 C CA . ALA F 3 71 ? 107.480 57.206 5.528 1.000 27.143 66 ALA H CA 1
ATOM 5984 C C . ALA F 3 71 ? 107.611 58.002 4.242 1.000 29.597 66 ALA H C 1
ATOM 5985 O O . ALA F 3 71 ? 106.597 58.608 3.836 1.000 28.509 66 ALA H O 1
ATOM 5987 N N . HIS F 3 72 ? 108.793 58.059 3.635 1.000 28.017 67 HIS H N 1
ATOM 5988 C CA . HIS F 3 72 ? 108.877 58.830 2.377 1.000 31.415 67 HIS H CA 1
ATOM 5989 C C . HIS F 3 72 ? 109.901 58.189 1.427 1.000 34.440 67 HIS H C 1
ATOM 5990 O O . HIS F 3 72 ? 110.877 57.585 1.892 1.000 33.562 67 HIS H O 1
ATOM 5997 N N . THR F 3 73 ? 109.742 58.421 0.137 1.000 39.047 68 THR H N 1
ATOM 5998 C CA . THR F 3 73 ? 110.687 57.904 -0.874 1.000 37.366 68 THR H CA 1
ATOM 5999 C C . THR F 3 73 ? 110.685 58.832 -2.083 1.000 38.486 68 THR H C 1
ATOM 6000 O O . THR F 3 73 ? 109.631 59.393 -2.478 1.000 35.880 68 THR H O 1
ATOM 6004 N N . GLU F 3 74 ? 111.825 58.931 -2.733 1.000 42.918 69 GLU H N 1
ATOM 6005 C CA . GLU F 3 74 ? 111.952 59.601 -4.058 1.000 43.916 69 GLU H CA 1
ATOM 6006 C C . GLU F 3 74 ? 111.330 58.672 -5.078 1.000 42.689 69 GLU H C 1
ATOM 6007 O O . GLU F 3 74 ? 111.377 57.470 -4.894 1.000 47.148 69 GLU H O 1
ATOM 6013 N N . PHE F 3 75 ? 110.572 59.217 -6.004 1.000 42.648 70 PHE H N 1
ATOM 6014 C CA . PHE F 3 75 ? 109.916 58.438 -7.063 1.000 42.862 70 PHE H CA 1
ATOM 6015 C C . PHE F 3 75 ? 109.676 59.389 -8.228 1.000 41.730 70 PHE H C 1
ATOM 6016 O O . PHE F 3 75 ? 109.602 60.638 -8.073 1.000 41.244 70 PHE H O 1
ATOM 6024 N N . THR F 3 76 ? 109.508 58.809 -9.382 1.000 44.979 71 THR H N 1
ATOM 6025 C CA . THR F 3 76 ? 109.125 59.526 -10.617 1.000 45.441 71 THR H CA 1
ATOM 6026 C C . THR F 3 76 ? 107.818 58.906 -11.057 1.000 42.287 71 THR H C 1
ATOM 6027 O O . THR F 3 76 ? 107.863 57.793 -11.518 1.000 48.885 71 THR H O 1
ATOM 6031 N N . PRO F 3 77 ? 106.648 59.560 -10.903 1.000 39.104 72 PRO H N 1
ATOM 6032 C CA . PRO F 3 77 ? 105.370 59.002 -11.341 1.000 43.808 72 PRO H CA 1
ATOM 6033 C C . PRO F 3 77 ? 105.297 58.879 -12.867 1.000 47.942 72 PRO H C 1
ATOM 6034 O O . PRO F 3 77 ? 105.962 59.650 -13.547 1.000 50.041 72 PRO H O 1
ATOM 6038 N N . THR F 3 78 ? 104.606 57.837 -13.348 1.000 49.436 73 THR H N 1
ATOM 6039 C CA . THR F 3 78 ? 104.293 57.565 -14.788 1.000 53.901 73 THR H CA 1
ATOM 6040 C C . THR F 3 78 ? 102.786 57.396 -14.897 1.000 56.105 73 THR H C 1
ATOM 6041 O O . THR F 3 78 ? 102.091 57.327 -13.827 1.000 49.588 73 THR H O 1
ATOM 6045 N N . GLU F 3 79 ? 102.285 57.258 -16.113 1.000 53.102 74 GLU H N 1
ATOM 6046 C CA . GLU F 3 79 ? 100.821 57.107 -16.340 1.000 57.652 74 GLU H CA 1
ATOM 6047 C C . GLU F 3 79 ? 100.345 55.760 -15.785 1.000 48.957 74 GLU H C 1
ATOM 6048 O O . GLU F 3 79 ? 99.161 55.680 -15.458 1.000 47.757 74 GLU H O 1
ATOM 6054 N N . THR F 3 80 ? 101.216 54.752 -15.664 1.000 44.845 75 THR H N 1
ATOM 6055 C CA . THR F 3 80 ? 100.788 53.354 -15.373 1.000 45.974 75 THR H CA 1
ATOM 6056 C C . THR F 3 80 ? 101.301 52.799 -14.039 1.000 45.583 75 THR H C 1
ATOM 6057 O O . THR F 3 80 ? 100.998 51.646 -13.777 1.000 44.607 75 THR H O 1
ATOM 6061 N N . ASP F 3 81 ? 102.081 53.533 -13.255 1.000 40.573 76 ASP H N 1
ATOM 6062 C CA . ASP F 3 81 ? 102.557 53.100 -11.928 1.000 44.102 76 ASP H CA 1
ATOM 6063 C C . ASP F 3 81 ? 101.485 53.483 -10.880 1.000 40.656 76 ASP H C 1
ATOM 6064 O O . ASP F 3 81 ? 100.967 54.609 -10.888 1.000 39.666 76 ASP H O 1
ATOM 6069 N N . THR F 3 82 ? 101.094 52.490 -10.121 1.000 35.395 77 THR H N 1
ATOM 6070 C CA . THR F 3 82 ? 100.184 52.583 -8.962 1.000 36.685 77 THR H CA 1
ATOM 6071 C C . THR F 3 82 ? 101.007 52.597 -7.660 1.000 34.726 77 THR H C 1
ATOM 6072 O O . THR F 3 82 ? 101.772 51.652 -7.414 1.000 40.910 77 THR H O 1
ATOM 6076 N N . TYR F 3 83 ? 100.757 53.547 -6.749 1.000 33.381 78 TYR H N 1
ATOM 6077 C CA . TYR F 3 83 ? 101.488 53.675 -5.484 1.000 33.005 78 TYR H CA 1
ATOM 6078 C C . TYR F 3 83 ? 100.483 53.604 -4.331 1.000 33.876 78 TYR H C 1
ATOM 6079 O O . TYR F 3 83 ? 99.357 54.057 -4.440 1.000 32.267 78 TYR H O 1
ATOM 6088 N N . ALA F 3 84 ? 100.890 52.983 -3.250 1.000 33.989 79 ALA H N 1
ATOM 6089 C CA . ALA F 3 84 ? 100.016 52.764 -2.066 1.000 32.036 79 ALA H CA 1
ATOM 6090 C C . ALA F 3 84 ? 100.907 52.700 -0.825 1.000 32.398 79 ALA H C 1
ATOM 6091 O O . ALA F 3 84 ? 102.139 52.609 -0.908 1.000 34.827 79 ALA H O 1
ATOM 6093 N N . CYS F 3 85 ? 100.258 52.836 0.318 1.000 32.682 80 CYS H N 1
ATOM 6094 C CA . CYS F 3 85 ? 100.869 52.669 1.612 1.000 33.632 80 CYS H CA 1
ATOM 6095 C C . CYS F 3 85 ? 100.084 51.547 2.290 1.000 33.946 80 CYS H C 1
ATOM 6096 O O . CYS F 3 85 ? 98.801 51.652 2.360 1.000 35.522 80 CYS H O 1
ATOM 6099 N N . ARG F 3 86 ? 100.799 50.569 2.798 1.000 32.510 81 ARG H N 1
ATOM 6100 C CA . ARG F 3 86 ? 100.183 49.428 3.494 1.000 35.783 81 ARG H CA 1
ATOM 6101 C C . ARG F 3 86 ? 100.645 49.449 4.963 1.000 32.826 81 ARG H C 1
ATOM 6102 O O . ARG F 3 86 ? 101.898 49.492 5.227 1.000 33.482 81 ARG H O 1
ATOM 6110 N N . VAL F 3 87 ? 99.679 49.446 5.852 1.000 28.105 82 VAL H N 1
ATOM 6111 C CA . VAL F 3 87 ? 99.930 49.559 7.314 1.000 30.157 82 VAL H CA 1
ATOM 6112 C C . VAL F 3 87 ? 99.374 48.355 8.069 1.000 30.090 82 VAL H C 1
ATOM 6113 O O . VAL F 3 87 ? 98.220 48.088 7.883 1.000 34.026 82 VAL H O 1
ATOM 6117 N N . LYS F 3 88 ? 100.147 47.792 9.017 1.000 32.366 83 LYS H N 1
ATOM 6118 C CA . LYS F 3 88 ? 99.661 46.811 10.002 1.000 35.818 83 LYS H CA 1
ATOM 6119 C C . LYS F 3 88 ? 99.823 47.417 11.387 1.000 32.180 83 LYS H C 1
ATOM 6120 O O . LYS F 3 88 ? 100.886 47.980 11.675 1.000 32.351 83 LYS H O 1
ATOM 6126 N N . HIS F 3 89 ? 98.764 47.349 12.145 1.000 33.742 84 HIS H N 1
ATOM 6127 C CA . HIS F 3 89 ? 98.716 47.932 13.512 1.000 33.354 84 HIS H CA 1
ATOM 6128 C C . HIS F 3 89 ? 97.787 47.031 14.326 1.000 34.236 84 HIS H C 1
ATOM 6129 O O . HIS F 3 89 ? 96.730 46.577 13.749 1.000 33.149 84 HIS H O 1
ATOM 6136 N N . ALA F 3 90 ? 98.020 46.875 15.627 1.000 34.256 85 ALA H N 1
ATOM 6137 C CA . ALA F 3 90 ? 97.158 46.002 16.461 1.000 34.052 85 ALA H CA 1
ATOM 6138 C C . ALA F 3 90 ? 95.669 46.428 16.413 1.000 36.306 85 ALA H C 1
ATOM 6139 O O . ALA F 3 90 ? 94.749 45.604 16.767 1.000 38.025 85 ALA H O 1
ATOM 6141 N N . SER F 3 91 ? 95.334 47.672 16.114 1.000 32.933 86 SER H N 1
ATOM 6142 C CA . SER F 3 91 ? 93.931 48.152 16.144 1.000 32.784 86 SER H CA 1
ATOM 6143 C C . SER F 3 91 ? 93.129 47.522 15.000 1.000 39.455 86 SER H C 1
ATOM 6144 O O . SER F 3 91 ? 92.003 47.828 14.916 1.000 38.960 86 SER H O 1
ATOM 6147 N N . MET F 3 92 ? 93.759 46.865 14.042 1.000 38.285 87 MET H N 1
ATOM 6148 C CA . MET F 3 92 ? 93.125 46.476 12.767 1.000 39.515 87 MET H CA 1
ATOM 6149 C C . MET F 3 92 ? 93.388 44.994 12.516 1.000 42.675 87 MET H C 1
ATOM 6150 O O . MET F 3 92 ? 94.559 44.603 12.516 1.000 39.251 87 MET H O 1
ATOM 6155 N N . ALA F 3 93 ? 92.352 44.211 12.170 1.000 43.009 88 ALA H N 1
ATOM 6156 C CA . ALA F 3 93 ? 92.472 42.757 11.919 1.000 46.494 88 ALA H CA 1
ATOM 6157 C C . ALA F 3 93 ? 93.422 42.484 10.760 1.000 47.558 88 ALA H C 1
ATOM 6158 O O . ALA F 3 93 ? 94.265 41.569 10.893 1.000 47.636 88 ALA H O 1
ATOM 6160 N N . GLU F 3 94 ? 93.305 43.279 9.684 1.000 48.648 89 GLU H N 1
ATOM 6161 C CA . GLU F 3 94 ? 93.982 43.061 8.378 1.000 53.988 89 GLU H CA 1
ATOM 6162 C C . GLU F 3 94 ? 94.935 44.232 8.123 1.000 45.968 89 GLU H C 1
ATOM 6163 O O . GLU F 3 94 ? 94.601 45.293 8.561 1.000 40.576 89 GLU H O 1
ATOM 6169 N N . PRO F 3 95 ? 96.100 44.096 7.447 1.000 49.344 90 PRO H N 1
ATOM 6170 C CA . PRO F 3 95 ? 96.822 45.252 6.920 1.000 49.106 90 PRO H CA 1
ATOM 6171 C C . PRO F 3 95 ? 95.831 46.075 6.106 1.000 48.169 90 PRO H C 1
ATOM 6172 O O . PRO F 3 95 ? 94.993 45.489 5.451 1.000 48.953 90 PRO H O 1
ATOM 6176 N N . LYS F 3 96 ? 95.900 47.392 6.237 1.000 45.266 91 LYS H N 1
ATOM 6177 C CA . LYS F 3 96 ? 95.137 48.356 5.425 1.000 44.869 91 LYS H CA 1
ATOM 6178 C C . LYS F 3 96 ? 96.053 48.896 4.314 1.000 45.361 91 LYS H C 1
ATOM 6179 O O . LYS F 3 96 ? 97.131 49.413 4.641 1.000 37.038 91 LYS H O 1
ATOM 6185 N N . THR F 3 97 ? 95.641 48.793 3.041 1.000 41.672 92 THR H N 1
ATOM 6186 C CA . THR F 3 97 ? 96.336 49.441 1.905 1.000 39.499 92 THR H CA 1
ATOM 6187 C C . THR F 3 97 ? 95.602 50.693 1.453 1.000 40.317 92 THR H C 1
ATOM 6188 O O . THR F 3 97 ? 94.407 50.567 1.109 1.000 42.772 92 THR H O 1
ATOM 6192 N N . VAL F 3 98 ? 96.274 51.861 1.433 1.000 38.819 93 VAL H N 1
ATOM 6193 C CA . VAL F 3 98 ? 95.682 53.161 0.993 1.000 35.292 93 VAL H CA 1
ATOM 6194 C C . VAL F 3 98 ? 96.381 53.614 -0.303 1.000 36.274 93 VAL H C 1
ATOM 6195 O O . VAL F 3 98 ? 97.580 53.826 -0.266 1.000 30.291 93 VAL H O 1
ATOM 6199 N N . TYR F 3 99 ? 95.619 53.868 -1.359 1.000 32.103 94 TYR H N 1
ATOM 6200 C CA . TYR F 3 99 ? 96.136 54.185 -2.708 1.000 31.867 94 TYR H CA 1
ATOM 6201 C C . TYR F 3 99 ? 96.347 55.676 -2.804 1.000 32.797 94 TYR H C 1
ATOM 6202 O O . TYR F 3 99 ? 95.514 56.423 -2.336 1.000 33.960 94 TYR H O 1
ATOM 6211 N N . TRP F 3 100 ? 97.465 56.111 -3.393 1.000 32.216 95 TRP H N 1
ATOM 6212 C CA . TRP F 3 100 ? 97.760 57.534 -3.662 1.000 34.819 95 TRP H CA 1
ATOM 6213 C C . TRP F 3 100 ? 96.688 58.072 -4.605 1.000 42.089 95 TRP H C 1
ATOM 6214 O O . TRP F 3 100 ? 96.517 57.476 -5.666 1.000 39.679 95 TRP H O 1
ATOM 6225 N N . ASP F 3 101 ? 96.047 59.178 -4.245 1.000 42.005 96 ASP H N 1
ATOM 6226 C CA . ASP F 3 101 ? 95.095 59.925 -5.111 1.000 44.780 96 ASP H CA 1
ATOM 6227 C C . ASP F 3 101 ? 95.866 61.070 -5.787 1.000 44.379 96 ASP H C 1
ATOM 6228 O O . ASP F 3 101 ? 96.069 62.112 -5.140 1.000 46.476 96 ASP H O 1
ATOM 6233 N N . ARG F 3 102 ? 96.285 60.858 -7.025 1.000 46.121 97 ARG H N 1
ATOM 6234 C CA . ARG F 3 102 ? 97.101 61.757 -7.879 1.000 53.121 97 ARG H CA 1
ATOM 6235 C C . ARG F 3 102 ? 96.438 63.114 -8.144 1.000 54.348 97 ARG H C 1
ATOM 6236 O O . ARG F 3 102 ? 97.193 64.033 -8.405 1.000 61.343 97 ARG H O 1
ATOM 6244 N N . ASP F 3 103 ? 95.115 63.216 -8.114 1.000 57.347 98 ASP H N 1
ATOM 6245 C CA . ASP F 3 103 ? 94.319 64.343 -8.671 1.000 68.725 98 ASP H CA 1
ATOM 6246 C C . ASP F 3 103 ? 93.611 65.092 -7.562 1.000 69.613 98 ASP H C 1
ATOM 6247 O O . ASP F 3 103 ? 92.615 65.760 -7.869 1.000 72.320 98 ASP H O 1
ATOM 6252 N N . MET F 3 104 ? 94.061 64.934 -6.328 1.000 65.870 99 MET H N 1
ATOM 6253 C CA . MET F 3 104 ? 93.358 65.535 -5.178 1.000 65.908 99 MET H CA 1
ATOM 6254 C C . MET F 3 104 ? 93.537 67.073 -5.219 1.000 64.281 99 MET H C 1
ATOM 6255 O O . MET F 3 104 ? 92.719 67.923 -4.799 1.000 60.769 99 MET H O 1
#

Secondary structure (DSSP, 8-state):
--EEEEEEEEEE--SSSSSPEEEEEEEETTEEEEEEETTSSS---EE-SGGGTTS-HHHHHHHHHHHHHHHHHHHHHHHHHHHHTTPPTTS--EEEEEEEEEE-TTS-EEEEEEEEEETTEEEEEE-TTSS-EEE-SHHHHHHHHHHHHHTHHHHHHHHHHTHHHHHHHHHHHHTHHHHS--BPPEEEEEEEEEETTEEEEEEEEEEEBSS--EEEEEETTEE--SS-EEPPPEE-SSS-EEEEEEEEEETT-GGGEEEEEE-TT-SS-EEE---/-PPPPP------/--EEEEEEEEEEEETTTEEEEEEEEEEETTEEEEEEETTSSS---EE-SGGGGGS-HHHHHHHHHHHHHHHHHHHHHHHHHHHHTTPPTTS--EEEEEEEEEE-TTS-EEEEEEEEEETTEEEEEE-TTSS-EEE-SHHHHHHHHHHHHHTHHHHHHHIIIIIIHHHHHHHHHHTHHHHT--B--EEEEEEEE--EEEEEEEEEEBSS--EEEE---EE---EE-SSS-EEEEEEEEE-TT-GGG--EEEE-TT-SS-EEE-/-PPPPPSS---TT--/-TTT-BPPEEEEEESS---TTS-EEEEEEEEEEBSS--EEEEEETTEEPS--EE---EE-TTS-EEEEEEEEE---SS--EEEEEE-TTSSSPEEEE--TT-/--TTT-BPPEEEEEESS---TTS-EEEEEEEEEEBSS--EEEEEETTEEPSS-EEEEEEE-TT--EEEEEEEEE---SS--EEEEEE-TT-SSPEEEE--TT-